Protein AF-0000000082375017 (afdb_homodimer)

pLDDT: mean 90.02, std 15.43, range [21.52, 98.88]

Nearest PDB structures (foldseek):
  2wbi-assembly1_A-2  TM=9.622E-01  e=7.314E-39  Homo sapiens
  4hr3-assembly1_A  TM=9.493E-01  e=4.871E-39  Mycobacteroides abscessus ATCC 19977
  8v3u-assembly1_A  TM=9.572E-01  e=2.067E-38  Mus musculus
  2wbi-assembly1_B-2  TM=9.430E-01  e=5.103E-38  Homo sapiens
  7s7g-assembly1_A  TM=8.297E-01  e=2.127E-18  Homo sapiens

Radius of gyration: 30.49 Å; Cα contacts (8 Å, |Δi|>4): 1565; chains: 2; bounding box: 62×110×73 Å

Foldseek 3Di:
DPPVPPPVDPPDPPVPDPPQDADPVLVVLQVLLLVLCVPQPPVCQVVLVVCCPDPNLQDDDPSLVVLLVVCLVSLLAQQLQAQVLLVLVCCLVVPVPPPDDPPPPSPSLSGDRDFLLSVLSNLLQQLQDPSRCLSRLNDPPLNLVLLLCSVWNDSVSCVVPNSCSSVSQAGEWEFQAADPFDCLVSLTAAWEFEDDPQKTWTFGKTWQGWQLLHPRYFKYWHKHAHANPDDSLQGIWTFIDTCPFPQKDFDDFDDQVNHQPTNRGITIIGGDRGIDGPSRTTNDHSCHVVSLLSRLQSVLLSLLSSLLSNLVSLLVLLVVLQQPDDDPHGGNCPDPVSVVLSVVLVVLSVVLSVLSSVLSVCCSPPNRVRSVLSSLVSLLSRLVSSLSSLVSSLVSVPPCSCDPVDCSVVSNSVSVCSCPPSHHNVRSVVVNVVVVVVVVVD/DPPVPPPVDDPDPPVPDPPQDADPVLVVLQVLLLVLCVPQPPVCQVVLVVCCPDPNLQDDDPSLVVLLVVCLVSLLAPQLQAQVLLVLVCCLVVPVPPPDDPPDPSPSLSGPRDFLLSVLSNLLQQLQDPSRCLSRLNDPPLNLVLLLCSVWNDSVSCVVPNSCSSVSQAGEWEFQAADPFDCLVSLTAAWEFEDDPQKTWTFGKTWQGWQLLHPRYFKYWHKHAHANPDDSLQGIWTFIDTCPFPQKDFDDFDDQVNHQPTNRTITIIGGDRGIDGPSRTTNDHSCHVVSLLSRLQSVLLSLLSSLLNNLVSLLVLLVVLQQPDDDPHGGNCPDPVSVVLSVVLVVLSVVLSVLSSVLSVCCRPPNRVRSVLSSLVSLLSRLVSSLSSLVSSLVSVPPCSCDPVDCSVVSNSVSVCSCPPSHHNVVSVVVNVVVVVVVVVD

InterPro domains:
  IPR006091 Acyl-CoA dehydrogenase/oxidase, middle domain [PF02770] (173-274)
  IPR009075 Acyl-CoA dehydrogenase/oxidase, C-terminal [PF00441] (286-434)
  IPR009100 Acyl-CoA dehydrogenase/oxidase, N-terminal and middle domain superfamily [SSF56645] (22-299)
  IPR013786 Acyl-CoA dehydrogenase/oxidase, N-terminal [PF02771] (105-169)
  IPR036250 Acyl-CoA dehydrogenase-like, C-terminal [SSF47203] (284-438)
  IPR037069 Acyl-CoA dehydrogenase/oxidase, N-terminal domain superfamily [G3DSA:1.10.540.10] (22-171)
  IPR046373 Acyl-CoA oxidase/dehydrogenase, middle domain superfamily [G3DSA:2.40.110.10] (172-286)

Structure (mmCIF, N/CA/C/O backbone):
data_AF-0000000082375017-model_v1
#
loop_
_entity.id
_entity.type
_entity.pdbx_description
1 polymer 'Acyl-CoA dehydrogenase'
#
loop_
_atom_site.group_PDB
_atom_site.id
_atom_site.type_symbol
_atom_site.label_atom_id
_atom_site.label_alt_id
_atom_site.label_comp_id
_atom_site.label_asym_id
_atom_site.label_entity_id
_atom_site.label_seq_id
_atom_site.pdbx_PDB_ins_code
_atom_site.Cartn_x
_atom_site.Cartn_y
_atom_site.Cartn_z
_atom_site.occupancy
_atom_site.B_iso_or_equiv
_atom_site.auth_seq_id
_atom_site.auth_comp_id
_atom_site.auth_asym_id
_atom_site.auth_atom_id
_atom_site.pdbx_PDB_model_num
ATOM 1 N N . SER A 1 1 ? 5.219 56.719 20.734 1 21.52 1 SER A N 1
ATOM 2 C CA . SER A 1 1 ? 4.215 55.719 20.391 1 21.52 1 SER A CA 1
ATOM 3 C C . SER A 1 1 ? 4.137 55.531 18.875 1 21.52 1 SER A C 1
ATOM 5 O O . SER A 1 1 ? 3.814 54.438 18.406 1 21.52 1 SER A O 1
ATOM 7 N N . GLY A 1 2 ? 4.309 56.562 17.984 1 23.25 2 GLY A N 1
ATOM 8 C CA . GLY A 1 2 ? 4.332 56.844 16.562 1 23.25 2 GLY A CA 1
ATOM 9 C C . GLY A 1 2 ? 5.523 56.25 15.859 1 23.25 2 GLY A C 1
ATOM 10 O O . GLY A 1 2 ? 5.461 55.938 14.664 1 23.25 2 GLY A O 1
ATOM 11 N N . ARG A 1 3 ? 6.844 56.375 16.359 1 27.42 3 ARG A N 1
ATOM 12 C CA . ARG A 1 3 ? 8.125 56.156 15.703 1 27.42 3 ARG A CA 1
ATOM 13 C C . ARG A 1 3 ? 8.391 54.656 15.531 1 27.42 3 ARG A C 1
ATOM 15 O O . ARG A 1 3 ? 9.445 54.281 15.023 1 27.42 3 ARG A O 1
ATOM 22 N N . LEU A 1 4 ? 7.855 53.875 16.375 1 26.86 4 LEU A N 1
ATOM 23 C CA . LEU A 1 4 ? 8.312 52.5 16.391 1 26.86 4 LEU A CA 1
ATOM 24 C C . LEU A 1 4 ? 7.824 51.75 15.164 1 26.86 4 LEU A C 1
ATOM 26 O O . LEU A 1 4 ? 8.18 50.594 14.961 1 26.86 4 LEU A O 1
ATOM 30 N N . LEU A 1 5 ? 6.812 52.25 14.406 1 30.62 5 LEU A N 1
ATOM 31 C CA . LEU A 1 5 ? 6.188 51.656 13.219 1 30.62 5 LEU A CA 1
ATOM 32 C C . LEU A 1 5 ? 7.16 51.625 12.047 1 30.62 5 LEU A C 1
ATOM 34 O O . LEU A 1 5 ? 6.879 51 11.016 1 30.62 5 LEU A O 1
ATOM 38 N N . THR A 1 6 ? 8.172 52.5 12.047 1 30.62 6 THR A N 1
ATOM 39 C CA . THR A 1 6 ? 8.875 52.812 10.812 1 30.62 6 THR A CA 1
ATOM 40 C C . THR A 1 6 ? 9.828 51.688 10.43 1 30.62 6 THR A C 1
ATOM 42 O O . THR A 1 6 ? 10.078 51.469 9.242 1 30.62 6 THR A O 1
ATOM 45 N N . HIS A 1 7 ? 10.594 51.094 11.359 1 30.12 7 HIS A N 1
ATOM 46 C CA . HIS A 1 7 ? 11.82 50.406 10.977 1 30.12 7 HIS A CA 1
ATOM 47 C C . HIS A 1 7 ? 11.523 49.031 10.414 1 30.12 7 HIS A C 1
ATOM 49 O O . HIS A 1 7 ? 12.438 48.25 10.164 1 30.12 7 HIS A O 1
ATOM 55 N N . LEU A 1 8 ? 10.344 48.469 10.602 1 34.06 8 LEU A N 1
ATOM 56 C CA . LEU A 1 8 ? 10.164 47.156 10.039 1 34.06 8 LEU A CA 1
ATOM 57 C C . LEU A 1 8 ? 10.273 47.188 8.516 1 34.06 8 LEU A C 1
ATOM 59 O O . LEU A 1 8 ? 9.289 46.906 7.816 1 34.06 8 LEU A O 1
ATOM 63 N N . LYS A 1 9 ? 10.828 48.312 7.926 1 32.84 9 LYS A N 1
ATOM 64 C CA . LYS A 1 9 ? 10.82 48.594 6.492 1 32.84 9 LYS A CA 1
ATOM 65 C C . LYS A 1 9 ? 11.391 47.406 5.711 1 32.84 9 LYS A C 1
ATOM 67 O O . LYS A 1 9 ? 12.023 46.5 6.285 1 32.84 9 LYS A O 1
ATOM 72 N N . SER A 1 10 ? 11.914 47.812 4.316 1 31.61 10 SER A N 1
ATOM 73 C CA . SER A 1 10 ? 12.172 47.312 2.975 1 31.61 10 SER A CA 1
ATOM 74 C C . SER A 1 10 ? 13.406 46.406 2.953 1 31.61 10 SER A C 1
ATOM 76 O O . SER A 1 10 ? 14.539 46.906 2.922 1 31.61 10 SER A O 1
ATOM 78 N N . GLU A 1 11 ? 13.727 45.688 3.895 1 31.67 11 GLU A N 1
ATOM 79 C CA . GLU A 1 11 ? 14.836 44.875 3.391 1 31.67 11 GLU A CA 1
ATOM 80 C C . GLU A 1 11 ? 14.609 44.469 1.936 1 31.67 11 GLU A C 1
ATOM 82 O O . GLU A 1 11 ? 13.617 43.812 1.616 1 31.67 11 GLU A O 1
ATOM 87 N N . ARG A 1 12 ? 14.984 45.25 0.982 1 35.5 12 ARG A N 1
ATOM 88 C CA . ARG A 1 12 ? 15.109 45.188 -0.47 1 35.5 12 ARG A CA 1
ATOM 89 C C . ARG A 1 12 ? 15.438 43.75 -0.916 1 35.5 12 ARG A C 1
ATOM 91 O O . ARG A 1 12 ? 16.375 43.125 -0.4 1 35.5 12 ARG A O 1
ATOM 98 N N . GLU A 1 13 ? 14.484 42.906 -1.408 1 38.19 13 GLU A N 1
ATOM 99 C CA . GLU A 1 13 ? 14.758 41.781 -2.33 1 38.19 13 GLU A CA 1
ATOM 100 C C . GLU A 1 13 ? 16.031 42.031 -3.123 1 38.19 13 GLU A C 1
ATOM 102 O O . GLU A 1 13 ? 16.203 43.094 -3.73 1 38.19 13 GLU A O 1
ATOM 107 N N . ASN A 1 14 ? 17.156 41.75 -2.699 1 38.94 14 ASN A N 1
ATOM 108 C CA . ASN A 1 14 ? 18.203 41.781 -3.711 1 38.94 14 ASN A CA 1
ATOM 109 C C . ASN A 1 14 ? 17.672 41.406 -5.086 1 38.94 14 ASN A C 1
ATOM 111 O O . ASN A 1 14 ? 17.203 40.281 -5.289 1 38.94 14 ASN A O 1
ATOM 115 N N . PRO A 1 15 ? 17.203 42.312 -6.016 1 44.75 15 PRO A N 1
ATOM 116 C CA . PRO A 1 15 ? 16.641 42.062 -7.34 1 44.75 15 PRO A CA 1
ATOM 117 C C . PRO A 1 15 ? 17.219 40.812 -8.008 1 44.75 15 PRO A C 1
ATOM 119 O O . PRO A 1 15 ? 16.75 40.375 -9.062 1 44.75 15 PRO A O 1
ATOM 122 N N . ARG A 1 16 ? 18.438 40.562 -7.867 1 42.69 16 ARG A N 1
ATOM 123 C CA . ARG A 1 16 ? 19.172 39.562 -8.656 1 42.69 16 ARG A CA 1
ATOM 124 C C . ARG A 1 16 ? 18.859 38.156 -8.172 1 42.69 16 ARG A C 1
ATOM 126 O O . ARG A 1 16 ? 19.391 37.188 -8.703 1 42.69 16 ARG A O 1
ATOM 133 N N . SER A 1 17 ? 18.422 37.938 -6.953 1 49.81 17 SER A N 1
ATOM 134 C CA . SER A 1 17 ? 18.312 36.531 -6.547 1 49.81 17 SER A CA 1
ATOM 135 C C . SER A 1 17 ? 16.984 35.938 -7.004 1 49.81 17 SER A C 1
ATOM 137 O O . SER A 1 17 ? 15.961 36.625 -7.059 1 49.81 17 SER A O 1
ATOM 139 N N . GLY A 1 18 ? 17 35.062 -7.844 1 55.72 18 GLY A N 1
ATOM 140 C CA . GLY A 1 18 ? 15.891 34.312 -8.406 1 55.72 18 GLY A CA 1
ATOM 141 C C . GLY A 1 18 ? 14.805 34.031 -7.391 1 55.72 18 GLY A C 1
ATOM 142 O O . GLY A 1 18 ? 15.062 34.031 -6.184 1 55.72 18 GLY A O 1
ATOM 143 N N . LYS A 1 19 ? 13.578 34.094 -7.664 1 65.19 19 LYS A N 1
ATOM 144 C CA . LYS A 1 19 ? 12.344 33.938 -6.891 1 65.19 19 LYS A CA 1
ATOM 145 C C . LYS A 1 19 ? 12.484 32.844 -5.855 1 65.19 19 LYS A C 1
ATOM 147 O O . LYS A 1 19 ? 12.047 32.969 -4.715 1 65.19 19 LYS A O 1
ATOM 152 N N . PHE A 1 20 ? 13.18 31.906 -6.016 1 80.81 20 PHE A N 1
ATOM 153 C CA . PHE A 1 20 ? 13.219 30.75 -5.113 1 80.81 20 PHE A CA 1
ATOM 154 C C . PHE A 1 20 ? 14.641 30.469 -4.652 1 80.81 20 PHE A C 1
ATOM 156 O O . PHE A 1 20 ? 15.023 29.312 -4.477 1 80.81 20 PHE A O 1
ATOM 163 N N . VAL A 1 21 ? 15.43 31.578 -4.434 1 74.88 21 VAL A N 1
ATOM 164 C CA . VAL A 1 21 ? 16.766 31.406 -3.889 1 74.88 21 VAL A CA 1
ATOM 165 C C . VAL A 1 21 ? 16.734 31.562 -2.371 1 74.88 21 VAL A C 1
ATOM 167 O O . VAL A 1 21 ? 16.344 32.625 -1.855 1 74.88 21 VAL A O 1
ATOM 170 N N . PRO A 1 22 ? 17.125 30.547 -1.64 1 87.12 22 PRO A N 1
ATOM 171 C CA . PRO A 1 22 ? 17.078 30.625 -0.177 1 87.12 22 PRO A CA 1
ATOM 172 C C . PRO A 1 22 ? 18.062 31.641 0.396 1 87.12 22 PRO A C 1
ATOM 174 O O . PRO A 1 22 ? 19.156 31.828 -0.147 1 87.12 22 PRO A O 1
ATOM 177 N N . SER A 1 23 ? 17.766 32.344 1.438 1 88.38 23 SER A N 1
ATOM 178 C CA . SER A 1 23 ? 18.656 33.219 2.17 1 88.38 23 SER A CA 1
ATOM 179 C C . SER A 1 23 ? 19.781 32.469 2.857 1 88.38 23 SER A C 1
ATOM 181 O O . SER A 1 23 ? 19.75 31.234 2.922 1 88.38 23 SER A O 1
ATOM 183 N N . SER A 1 24 ? 20.734 33.156 3.322 1 90.06 24 SER A N 1
ATOM 184 C CA . SER A 1 24 ? 21.844 32.531 4.043 1 90.06 24 SER A CA 1
ATOM 185 C C . SER A 1 24 ? 21.359 31.812 5.301 1 90.06 24 SER A C 1
ATOM 187 O O . SER A 1 24 ? 21.859 30.75 5.656 1 90.06 24 SER A O 1
ATOM 189 N N . LYS A 1 25 ? 20.406 32.438 5.949 1 90.62 25 LYS A N 1
ATOM 190 C CA . LYS A 1 25 ? 19.812 31.844 7.141 1 90.62 25 LYS A CA 1
ATOM 191 C C . LYS A 1 25 ? 19.188 30.484 6.82 1 90.62 25 LYS A C 1
ATOM 193 O O . LYS A 1 25 ? 19.406 29.5 7.539 1 90.62 25 LYS A O 1
ATOM 198 N N . VAL A 1 26 ? 18.453 30.422 5.75 1 93.12 26 VAL A N 1
ATOM 199 C CA . VAL A 1 26 ? 17.781 29.203 5.34 1 93.12 26 VAL A CA 1
ATOM 200 C C . VAL A 1 26 ? 18.812 28.156 4.906 1 93.12 26 VAL A C 1
ATOM 202 O O . VAL A 1 26 ? 18.672 26.969 5.211 1 93.12 26 VAL A O 1
ATOM 205 N N . LEU A 1 27 ? 19.844 28.594 4.254 1 92.75 27 LEU A N 1
ATOM 206 C CA . LEU A 1 27 ? 20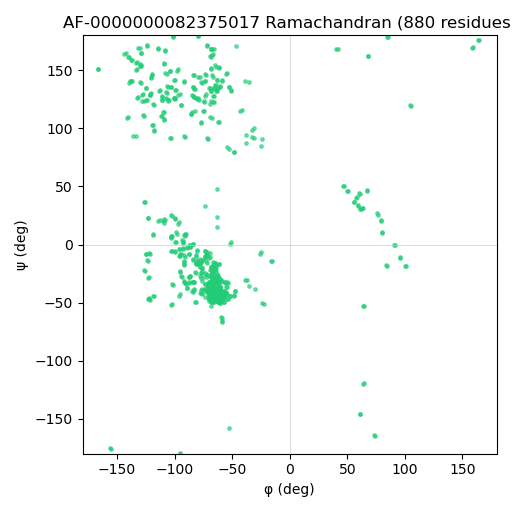.891 27.672 3.816 1 92.75 27 LEU A CA 1
ATOM 207 C C . LEU A 1 27 ? 21.594 27.047 5.012 1 92.75 27 LEU A C 1
ATOM 209 O O . LEU A 1 27 ? 21.922 25.859 4.992 1 92.75 27 LEU A O 1
ATOM 213 N N . GLU A 1 28 ? 21.828 27.828 5.984 1 94.88 28 GLU A N 1
ATOM 214 C CA . GLU A 1 28 ? 22.453 27.328 7.203 1 94.88 28 GLU A CA 1
ATOM 215 C C . GLU A 1 28 ? 21.562 26.297 7.902 1 94.88 28 GLU A C 1
ATOM 217 O O . GLU A 1 28 ? 22.047 25.266 8.359 1 94.88 28 GLU A O 1
ATOM 222 N N . LEU A 1 29 ? 20.328 26.625 8.031 1 95.56 29 LEU A N 1
ATOM 223 C CA . LEU A 1 29 ? 19.375 25.703 8.641 1 95.56 29 LEU A CA 1
ATOM 224 C C . LEU A 1 29 ? 19.281 24.406 7.855 1 95.56 29 LEU A C 1
ATOM 226 O O . LEU A 1 29 ? 19.219 23.312 8.438 1 95.56 29 LEU A O 1
ATOM 230 N N . LYS A 1 30 ? 19.25 24.516 6.535 1 96.69 30 LYS A N 1
ATOM 231 C CA . LYS A 1 30 ? 19.219 23.328 5.68 1 96.69 30 LYS A CA 1
ATOM 232 C C . LYS A 1 30 ? 20.438 22.422 5.941 1 96.69 30 LYS A C 1
ATOM 234 O O . LYS A 1 30 ? 20.281 21.219 6.07 1 96.69 30 LYS A O 1
ATOM 239 N N . ASP A 1 31 ? 21.547 23.031 6 1 96.25 31 ASP A N 1
ATOM 240 C CA . ASP A 1 31 ? 22.781 22.281 6.223 1 96.25 31 ASP A CA 1
ATOM 241 C C . ASP A 1 31 ? 22.75 21.578 7.578 1 96.25 31 ASP A C 1
ATOM 243 O O . ASP A 1 31 ? 23.125 20.406 7.684 1 96.25 31 ASP A O 1
ATOM 247 N N . LYS A 1 32 ? 22.328 22.328 8.578 1 97 32 LYS A N 1
ATOM 248 C CA . LYS A 1 32 ? 22.203 21.734 9.914 1 97 32 LYS A CA 1
ATOM 249 C C . LYS A 1 32 ? 21.234 20.562 9.914 1 97 32 LYS A C 1
ATOM 251 O O . LYS A 1 32 ? 21.5 19.531 10.523 1 97 32 LYS A O 1
ATOM 256 N N . LEU A 1 33 ? 20.141 20.75 9.281 1 97.88 33 LEU A N 1
ATOM 257 C CA . LEU A 1 33 ? 19.094 19.719 9.234 1 97.88 33 LEU A CA 1
ATOM 258 C C . LEU A 1 33 ? 19.578 18.484 8.477 1 97.88 33 LEU A C 1
ATOM 260 O O . LEU A 1 33 ? 19.344 17.359 8.898 1 97.88 33 LEU A O 1
ATOM 264 N N . LEU A 1 34 ? 20.234 18.719 7.34 1 97.81 34 LEU A N 1
ATOM 265 C CA . LEU A 1 34 ? 20.781 17.594 6.566 1 97.81 34 LEU A CA 1
ATOM 266 C C . LEU A 1 34 ? 21.766 16.797 7.391 1 97.81 34 LEU A C 1
ATOM 268 O O . LEU A 1 34 ? 21.75 15.562 7.367 1 97.81 34 LEU A O 1
ATOM 272 N N . ARG A 1 35 ? 22.609 17.469 8.094 1 97.94 35 ARG A N 1
ATOM 273 C CA . ARG A 1 35 ? 23.594 16.797 8.953 1 97.94 35 ARG A CA 1
ATOM 274 C C . ARG A 1 35 ? 22.891 16.016 10.062 1 97.94 35 ARG A C 1
ATOM 276 O O . ARG A 1 35 ? 23.281 14.891 10.383 1 97.94 35 ARG A O 1
ATOM 283 N N . PHE A 1 36 ? 21.922 16.672 10.688 1 98.5 36 PHE A N 1
ATOM 284 C CA . PHE A 1 36 ? 21.156 16.016 11.742 1 98.5 36 PHE A CA 1
ATOM 285 C C . PHE A 1 36 ? 20.484 14.742 11.219 1 98.5 36 PHE A C 1
ATOM 287 O O . PHE A 1 36 ? 20.531 13.695 11.875 1 98.5 36 PHE A O 1
ATOM 294 N N . MET A 1 37 ? 19.875 14.773 10.039 1 98.5 37 MET A N 1
ATOM 295 C CA . MET A 1 37 ? 19.219 13.625 9.43 1 98.5 37 MET A CA 1
ATOM 296 C C . MET A 1 37 ? 20.203 12.477 9.211 1 98.5 37 MET A C 1
ATOM 298 O O . MET A 1 37 ? 19.938 11.336 9.594 1 98.5 37 MET A O 1
ATOM 302 N N . ASP A 1 38 ? 21.344 12.758 8.633 1 97.56 38 ASP A N 1
ATOM 303 C CA . ASP A 1 38 ? 22.359 11.766 8.281 1 97.56 38 ASP A CA 1
ATOM 304 C C . ASP A 1 38 ? 22.938 11.109 9.531 1 97.56 38 ASP A C 1
ATOM 306 O O . ASP A 1 38 ? 23.125 9.891 9.57 1 97.56 38 ASP A O 1
ATOM 310 N N . LYS A 1 39 ? 23.125 11.898 10.523 1 97.75 39 LYS A N 1
ATOM 311 C CA . LYS A 1 39 ? 23.828 11.422 11.703 1 97.75 39 LYS A CA 1
ATOM 312 C C . LYS A 1 39 ? 22.891 10.703 12.664 1 97.75 39 LYS A C 1
ATOM 314 O O . LYS A 1 39 ? 23.281 9.742 13.328 1 97.75 39 LYS A O 1
ATOM 319 N N . HIS A 1 40 ? 21.594 11.195 12.672 1 97.88 40 HIS A N 1
ATOM 320 C CA . HIS A 1 40 ? 20.812 10.773 13.828 1 97.88 40 HIS A CA 1
ATOM 321 C C . HIS A 1 40 ? 19.5 10.117 13.406 1 97.88 40 HIS A C 1
ATOM 323 O O . HIS A 1 40 ? 18.922 9.344 14.172 1 97.88 40 HIS A O 1
ATOM 329 N N . ILE A 1 41 ? 19 10.375 12.242 1 98.31 41 ILE A N 1
ATOM 330 C CA . ILE A 1 41 ? 17.641 9.945 11.938 1 98.31 41 ILE A CA 1
ATOM 331 C C . ILE A 1 41 ? 17.672 8.695 11.062 1 98.31 41 ILE A C 1
ATOM 333 O O . ILE A 1 41 ? 17.109 7.66 11.438 1 98.31 41 ILE A O 1
ATOM 337 N N . TYR A 1 42 ? 18.422 8.695 9.938 1 97.62 42 TYR A N 1
ATOM 338 C CA . TYR A 1 42 ? 18.375 7.598 8.977 1 97.62 42 TYR A CA 1
ATOM 339 C C . TYR A 1 42 ? 18.844 6.297 9.617 1 97.62 42 TYR A C 1
ATOM 341 O O . TYR A 1 42 ? 18.219 5.25 9.438 1 97.62 42 TYR A O 1
ATOM 349 N N . GLY A 1 43 ? 19.906 6.324 10.406 1 95.81 43 GLY A N 1
ATOM 350 C CA . GLY A 1 43 ? 20.438 5.133 11.047 1 95.81 43 GLY A CA 1
ATOM 351 C C . GLY A 1 43 ? 19.5 4.566 12.109 1 95.81 43 GLY A C 1
ATOM 352 O O . GLY A 1 43 ? 19.609 3.391 12.461 1 95.81 43 GLY A O 1
ATOM 353 N N . MET A 1 44 ? 18.516 5.41 12.617 1 96.5 44 MET A N 1
ATOM 354 C CA . MET A 1 44 ? 17.625 5.008 13.703 1 96.5 44 MET A CA 1
ATOM 355 C C . MET A 1 44 ? 16.312 4.473 13.156 1 96.5 44 MET A C 1
ATOM 357 O O . MET A 1 44 ? 15.523 3.867 13.891 1 96.5 44 MET A O 1
ATOM 361 N N . GLU A 1 45 ? 16.031 4.613 11.867 1 96.38 45 GLU A N 1
ATOM 362 C CA . GLU A 1 45 ? 14.758 4.219 11.289 1 96.38 45 GLU A CA 1
ATOM 363 C C . GLU A 1 45 ? 14.484 2.736 11.523 1 96.38 45 GLU A C 1
ATOM 365 O O . GLU A 1 45 ? 13.375 2.361 11.93 1 96.38 45 GLU A O 1
ATOM 370 N N . ASN A 1 46 ? 15.477 1.908 11.281 1 94.19 46 ASN A N 1
ATOM 371 C CA . ASN A 1 46 ? 15.289 0.473 11.469 1 94.19 46 ASN A CA 1
ATOM 372 C C . ASN A 1 46 ? 14.938 0.138 12.922 1 94.19 46 ASN A C 1
ATOM 374 O O . ASN A 1 46 ? 14.125 -0.752 13.172 1 94.19 46 ASN A O 1
ATOM 378 N N . GLU A 1 47 ? 15.531 0.837 13.867 1 95.5 47 GLU A N 1
ATOM 379 C CA . GLU A 1 47 ? 15.242 0.623 15.281 1 95.5 47 GLU A CA 1
ATOM 380 C C . GLU A 1 47 ? 13.812 1.044 15.625 1 95.5 47 GLU A C 1
ATOM 382 O O . GLU A 1 47 ? 13.125 0.363 16.391 1 95.5 47 GLU A O 1
ATOM 387 N N . PHE A 1 48 ? 13.414 2.131 15.133 1 96.19 48 PHE A N 1
ATOM 388 C CA . PHE A 1 48 ? 12.047 2.592 15.352 1 96.19 48 PHE A CA 1
ATOM 389 C C . PHE A 1 48 ? 11.047 1.604 14.766 1 96.19 48 PHE A C 1
ATOM 391 O O . PHE A 1 48 ? 10.031 1.291 15.406 1 96.19 48 PHE A O 1
ATOM 398 N N . TYR A 1 49 ? 11.344 1.066 13.625 1 94.69 49 TYR A N 1
ATOM 399 C CA . TYR A 1 49 ? 10.453 0.101 12.992 1 94.69 49 TYR A CA 1
ATOM 400 C C . TYR A 1 49 ? 10.414 -1.201 13.789 1 94.69 49 TYR A C 1
ATOM 402 O O . TYR A 1 49 ? 9.359 -1.836 13.898 1 94.69 49 TYR A O 1
ATOM 410 N N . LYS A 1 50 ? 11.555 -1.647 14.203 1 94.69 50 LYS A N 1
ATOM 411 C CA . LYS A 1 50 ? 11.602 -2.861 15.016 1 94.69 50 LYS A CA 1
ATOM 412 C C . LYS A 1 50 ? 10.648 -2.766 16.203 1 94.69 50 LYS A C 1
ATOM 414 O O . LYS A 1 50 ? 9.898 -3.705 16.484 1 94.69 50 LYS A O 1
ATOM 419 N N . LEU A 1 51 ? 10.641 -1.636 16.875 1 95.19 51 LEU A N 1
ATOM 420 C CA . LEU A 1 51 ? 9.727 -1.44 17.984 1 95.19 51 LEU A CA 1
ATOM 421 C C . LEU A 1 51 ? 8.281 -1.383 17.5 1 95.19 51 LEU A C 1
ATOM 423 O O . LEU A 1 51 ? 7.398 -2.01 18.094 1 95.19 51 LEU A O 1
ATOM 427 N N . ALA A 1 52 ? 8.094 -0.678 16.438 1 93.12 52 ALA A N 1
ATOM 428 C CA . ALA A 1 52 ? 6.746 -0.466 15.906 1 93.12 52 ALA A CA 1
ATOM 429 C C . ALA A 1 52 ? 6.121 -1.782 15.453 1 93.12 52 ALA A C 1
ATOM 431 O O . ALA A 1 52 ? 4.895 -1.894 15.352 1 93.12 52 ALA A O 1
ATOM 432 N N . GLN A 1 53 ? 6.914 -2.76 15.195 1 90.19 53 GLN A N 1
ATOM 433 C CA . GLN A 1 53 ? 6.426 -4.047 14.719 1 90.19 53 GLN A CA 1
ATOM 434 C C . GLN A 1 53 ? 6.414 -5.082 15.836 1 90.19 53 GLN A C 1
ATOM 436 O O . GLN A 1 53 ? 6.082 -6.25 15.609 1 90.19 53 GLN A O 1
ATOM 441 N N . SER A 1 54 ? 6.684 -4.66 17.047 1 92.44 54 SER A N 1
ATOM 442 C CA . SER A 1 54 ? 6.727 -5.559 18.203 1 92.44 54 SER A CA 1
ATOM 443 C C . SER A 1 54 ? 5.457 -5.453 19.031 1 92.44 54 SER A C 1
ATOM 445 O O . SER A 1 54 ? 4.543 -4.695 18.688 1 92.44 54 SER A O 1
ATOM 447 N N . SER A 1 55 ? 5.387 -6.242 20.078 1 91.31 55 SER A N 1
ATOM 448 C CA . SER A 1 55 ? 4.258 -6.199 21 1 91.31 55 SER A CA 1
ATOM 449 C C . SER A 1 55 ? 4.254 -4.906 21.812 1 91.31 55 SER A C 1
ATOM 451 O O . SER A 1 55 ? 3.26 -4.574 22.453 1 91.31 55 SER A O 1
ATOM 453 N N . LEU A 1 56 ? 5.355 -4.098 21.766 1 94.88 56 LEU A N 1
ATOM 454 C CA . LEU A 1 56 ? 5.48 -2.842 22.484 1 94.88 56 LEU A CA 1
ATOM 455 C C . LEU A 1 56 ? 5.281 -1.651 21.547 1 94.88 56 LEU A C 1
ATOM 457 O O . LEU A 1 56 ? 5.715 -0.539 21.859 1 94.88 56 LEU A O 1
ATOM 461 N N . ARG A 1 57 ? 4.57 -1.883 20.484 1 94.19 57 ARG A N 1
ATOM 462 C CA . ARG A 1 57 ? 4.523 -0.917 19.391 1 94.19 57 ARG A CA 1
ATOM 463 C C . ARG A 1 57 ? 3.848 0.378 19.828 1 94.19 57 ARG A C 1
ATOM 465 O O . ARG A 1 57 ? 4.102 1.442 19.266 1 94.19 57 ARG A O 1
ATOM 472 N N . TRP A 1 58 ? 3.045 0.396 20.906 1 96.81 58 TRP A N 1
ATOM 473 C CA . TRP A 1 58 ? 2.35 1.604 21.344 1 96.81 58 TRP A CA 1
ATOM 474 C C . TRP A 1 58 ? 3.082 2.27 22.5 1 96.81 58 TRP A C 1
ATOM 476 O O . TRP A 1 58 ? 2.482 3.029 23.266 1 96.81 58 TRP A O 1
ATOM 486 N N . THR A 1 59 ? 4.375 1.963 22.625 1 96.94 59 THR A N 1
ATOM 487 C CA . THR A 1 59 ? 5.27 2.67 23.531 1 96.94 59 THR A CA 1
ATOM 488 C C . THR A 1 59 ? 6.242 3.553 22.75 1 96.94 59 THR A C 1
ATOM 490 O O . THR A 1 59 ? 6.328 3.459 21.531 1 96.94 59 THR A O 1
ATOM 493 N N . ILE A 1 60 ? 6.91 4.445 23.531 1 96.62 60 ILE A N 1
ATOM 494 C CA . ILE A 1 60 ? 7.805 5.402 22.891 1 96.62 60 ILE A CA 1
ATOM 495 C C . ILE A 1 60 ? 9.25 4.926 23.016 1 96.62 60 ILE A C 1
ATOM 497 O O . ILE A 1 60 ? 9.719 4.629 24.125 1 96.62 60 ILE A O 1
ATOM 501 N N . HIS A 1 61 ? 9.906 4.832 21.859 1 96 61 HIS A N 1
ATOM 502 C CA . HIS A 1 61 ? 11.328 4.504 21.906 1 96 61 HIS A CA 1
ATOM 503 C C . HIS A 1 61 ? 12.125 5.574 22.641 1 96 61 HIS A C 1
ATOM 505 O O . HIS A 1 61 ? 11.984 6.766 22.344 1 96 61 HIS A O 1
ATOM 511 N N . PRO A 1 62 ? 13 5.242 23.5 1 95.31 62 PRO A N 1
ATOM 512 C CA . PRO A 1 62 ? 13.734 6.234 24.297 1 95.31 62 PRO A CA 1
ATOM 513 C C . PRO A 1 62 ? 14.555 7.184 23.422 1 95.31 62 PRO A C 1
ATOM 515 O O . PRO A 1 62 ? 14.742 8.352 23.797 1 95.31 62 PRO A O 1
ATOM 518 N N . GLU A 1 63 ? 14.992 6.719 22.312 1 96.75 63 GLU A N 1
ATOM 519 C CA . GLU A 1 63 ? 15.812 7.555 21.453 1 96.75 63 GLU A CA 1
ATOM 520 C C . GLU A 1 63 ? 15.008 8.703 20.859 1 96.75 63 GLU A C 1
ATOM 522 O O . GLU A 1 63 ? 15.57 9.719 20.453 1 96.75 63 GLU A O 1
ATOM 527 N N . GLU A 1 64 ? 13.719 8.609 20.781 1 95.75 64 GLU A N 1
ATOM 528 C CA . GLU A 1 64 ? 12.906 9.703 20.266 1 95.75 64 GLU A CA 1
ATOM 529 C C . GLU A 1 64 ? 13.039 10.945 21.141 1 95.75 64 GLU A C 1
ATOM 531 O O . GLU A 1 64 ? 13.266 12.047 20.625 1 95.75 64 GLU A O 1
ATOM 536 N N . GLU A 1 65 ? 12.906 10.781 22.438 1 95.56 65 GLU A N 1
ATOM 537 C CA . GLU A 1 65 ? 12.992 11.914 23.359 1 95.56 65 GLU A CA 1
ATOM 538 C C . GLU A 1 65 ? 14.398 12.5 23.359 1 95.56 65 GLU A C 1
A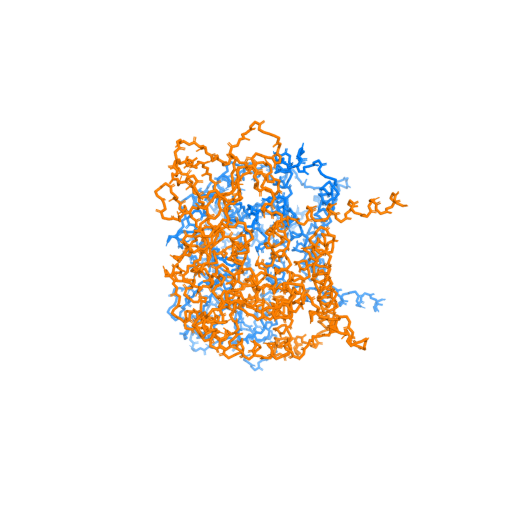TOM 540 O O . GLU A 1 65 ? 14.562 13.719 23.438 1 95.56 65 GLU A O 1
ATOM 545 N N . ARG A 1 66 ? 15.375 11.617 23.297 1 97.12 66 ARG A N 1
ATOM 546 C CA . ARG A 1 66 ? 16.75 12.086 23.219 1 97.12 66 ARG A CA 1
ATOM 547 C C . ARG A 1 66 ? 16.984 12.93 21.969 1 97.12 66 ARG A C 1
ATOM 549 O O . ARG A 1 66 ? 17.625 13.984 22.047 1 97.12 66 ARG A O 1
ATOM 556 N N . LEU A 1 67 ? 16.469 12.508 20.891 1 98.06 67 LEU A N 1
ATOM 557 C CA . LEU A 1 67 ? 16.656 13.211 19.625 1 98.06 67 LEU A CA 1
ATOM 558 C C . LEU A 1 67 ? 15.898 14.539 19.625 1 98.06 67 LEU A C 1
ATOM 560 O O . LEU A 1 67 ? 16.344 15.516 19.031 1 98.06 67 LEU A O 1
ATOM 564 N N . LYS A 1 68 ? 14.781 14.625 20.297 1 96.94 68 LYS A N 1
ATOM 565 C CA . LYS A 1 68 ? 14.062 15.883 20.453 1 96.94 68 LYS A CA 1
ATOM 566 C C . LYS A 1 68 ? 14.906 16.906 21.203 1 96.94 68 LYS A C 1
ATOM 568 O O . LYS A 1 68 ? 14.992 18.078 20.797 1 96.94 68 LYS A O 1
ATOM 573 N N . GLU A 1 69 ? 15.5 16.453 22.266 1 96.56 69 GLU A N 1
ATOM 574 C CA . GLU A 1 69 ? 16.359 17.359 23.047 1 96.56 69 GLU A CA 1
ATOM 575 C C . GLU A 1 69 ? 17.547 17.844 22.219 1 96.56 69 GLU A C 1
ATOM 577 O O . GLU A 1 69 ? 17.922 19.016 22.297 1 96.56 69 GLU A O 1
ATOM 582 N N . LEU A 1 70 ? 18.109 16.938 21.453 1 97.12 70 LEU A N 1
ATOM 583 C CA . LEU A 1 70 ? 19.219 17.312 20.578 1 97.12 70 LEU A CA 1
ATOM 584 C C . LEU A 1 70 ? 18.766 18.328 19.531 1 97.12 70 LEU A C 1
ATOM 586 O O . LEU A 1 70 ? 19.5 19.266 19.219 1 97.12 70 LEU A O 1
ATOM 590 N N . ALA A 1 71 ? 17.594 18.094 18.953 1 97.25 71 ALA A N 1
ATOM 591 C CA . ALA A 1 71 ? 17.047 19.031 17.969 1 97.25 71 ALA A CA 1
ATOM 592 C C . ALA A 1 71 ? 16.859 20.422 18.578 1 97.25 71 ALA A C 1
ATOM 594 O O . ALA A 1 71 ? 17.156 21.422 17.922 1 97.25 71 ALA A O 1
ATOM 595 N N . LYS A 1 72 ? 16.391 20.484 19.812 1 94.75 72 LYS A N 1
ATOM 596 C CA . LYS A 1 72 ? 16.234 21.766 20.516 1 94.75 72 LYS A CA 1
ATOM 597 C C . LYS A 1 72 ? 17.594 22.453 20.688 1 94.75 72 LYS A C 1
ATOM 599 O O . LYS A 1 72 ? 17.719 23.641 20.375 1 94.75 72 LYS A O 1
ATOM 604 N N . LYS A 1 73 ? 18.547 21.703 21.094 1 94.44 73 LYS A N 1
ATOM 605 C CA . LYS A 1 73 ? 19.891 22.234 21.344 1 94.44 73 LYS A CA 1
ATOM 606 C C . LYS A 1 73 ? 20.5 22.797 20.062 1 94.44 73 LYS A C 1
ATOM 608 O O . LYS A 1 73 ? 21.234 23.781 20.094 1 94.44 73 LYS A O 1
ATOM 613 N N . GLU A 1 74 ? 20.141 22.203 18.984 1 94.31 74 GLU A N 1
ATOM 614 C CA . GLU A 1 74 ? 20.75 22.594 17.719 1 94.31 74 GLU A CA 1
ATOM 615 C C . GLU A 1 74 ? 19.922 23.656 17.016 1 94.31 74 GLU A C 1
ATOM 617 O O . GLU A 1 74 ? 20.234 24.062 15.883 1 94.31 74 GLU A O 1
ATOM 622 N N . GLY A 1 75 ? 18.875 24.109 17.625 1 93.12 75 GLY A N 1
ATOM 623 C CA . GLY A 1 75 ? 18.062 25.172 17.062 1 93.12 75 GLY A CA 1
ATOM 624 C C . GLY A 1 75 ? 17.156 24.703 15.93 1 93.12 75 GLY A C 1
ATOM 625 O O . GLY A 1 75 ? 16.844 25.484 15.023 1 93.12 75 GLY A O 1
ATOM 626 N N . LEU A 1 76 ? 16.797 23.406 15.922 1 96.31 76 LEU A N 1
ATOM 627 C CA . LEU A 1 76 ? 16 22.828 14.836 1 96.31 76 LEU A CA 1
ATOM 628 C C . LEU A 1 76 ? 14.586 22.516 15.312 1 96.31 76 LEU A C 1
ATOM 630 O O . LEU A 1 76 ? 13.891 21.703 14.695 1 96.31 76 LEU A O 1
ATOM 634 N N . TRP A 1 77 ? 14.141 23.141 16.375 1 95.62 77 TRP A N 1
ATOM 635 C CA . TRP A 1 77 ? 12.867 22.859 17.031 1 95.62 77 TRP A CA 1
ATOM 636 C C . TRP A 1 77 ? 11.812 23.875 16.609 1 95.62 77 TRP A C 1
ATOM 638 O O . TRP A 1 77 ? 12.07 25.078 16.578 1 95.62 77 TRP A O 1
ATOM 648 N N . ASN A 1 78 ? 10.562 23.391 16.234 1 95.56 78 ASN A N 1
ATOM 649 C CA . ASN A 1 78 ? 9.414 24.25 15.938 1 95.56 78 ASN A CA 1
ATOM 650 C C . ASN A 1 78 ? 9.695 25.188 14.766 1 95.56 78 ASN A C 1
ATOM 652 O O . ASN A 1 78 ? 9.352 26.375 14.82 1 95.56 78 ASN A O 1
ATOM 656 N N . LEU A 1 79 ? 10.305 24.641 13.75 1 94.31 79 LEU A N 1
ATOM 657 C CA . LEU A 1 79 ? 10.703 25.469 12.609 1 94.31 79 LEU A CA 1
ATOM 658 C C . LEU A 1 79 ? 9.492 25.891 11.789 1 94.31 79 LEU A C 1
ATOM 660 O O . LEU A 1 79 ? 9.586 26.781 10.953 1 94.31 79 LEU A O 1
ATOM 664 N N . TRP A 1 80 ? 8.32 25.344 12.07 1 93.19 80 TRP A N 1
ATOM 665 C CA . TRP A 1 80 ? 7.113 25.562 11.289 1 93.19 80 TRP A CA 1
ATOM 666 C C . TRP A 1 80 ? 6.445 26.875 11.68 1 93.19 80 TRP A C 1
ATOM 668 O O . TRP A 1 80 ? 5.578 27.375 10.953 1 93.19 80 TRP A O 1
ATOM 678 N N . ILE A 1 81 ? 6.75 27.516 12.805 1 88.44 81 ILE A N 1
ATOM 679 C CA . ILE A 1 81 ? 6.051 28.688 13.32 1 88.44 81 ILE A CA 1
ATOM 680 C C . ILE A 1 81 ? 6.438 29.906 12.508 1 88.44 81 ILE A C 1
ATOM 682 O O . ILE A 1 81 ? 7.594 30.344 12.531 1 88.44 81 ILE A O 1
ATOM 686 N N . PRO A 1 82 ? 5.477 30.391 11.852 1 79.81 82 PRO A N 1
ATOM 687 C CA . PRO A 1 82 ? 5.801 31.609 11.109 1 79.81 82 PRO A CA 1
ATOM 688 C C . PRO A 1 82 ? 6.109 32.781 12.023 1 79.81 82 PRO A C 1
ATOM 690 O O . PRO A 1 82 ? 5.688 32.812 13.18 1 79.81 82 PRO A O 1
ATOM 693 N N . VAL A 1 83 ? 6.719 33.781 11.461 1 75.56 83 VAL A N 1
ATOM 694 C CA . VAL A 1 83 ? 7.176 34.969 12.203 1 75.56 83 VAL A CA 1
ATOM 695 C C . VAL A 1 83 ? 5.988 35.625 12.883 1 75.56 83 VAL A C 1
ATOM 697 O O . VAL A 1 83 ? 6.07 36.031 14.047 1 75.56 83 VAL A O 1
ATOM 700 N N . ASP A 1 84 ? 4.957 35.75 12.164 1 73.25 84 ASP A N 1
ATOM 701 C CA . ASP A 1 84 ? 3.795 36.438 12.711 1 73.25 84 ASP A CA 1
ATOM 702 C C . ASP A 1 84 ? 3.193 35.656 13.883 1 73.25 84 ASP A C 1
ATOM 704 O O . ASP A 1 84 ? 2.812 36.281 14.898 1 73.25 84 ASP A O 1
ATOM 708 N N . SER A 1 85 ? 3.174 34.375 13.797 1 75.62 85 SER A N 1
ATOM 709 C CA . SER A 1 85 ? 2.66 33.531 14.875 1 75.62 85 SER A CA 1
ATOM 710 C C . SER A 1 85 ? 3.605 33.531 16.062 1 75.62 85 SER A C 1
ATOM 712 O O . SER A 1 85 ? 3.16 33.5 17.219 1 75.62 85 SER A O 1
ATOM 714 N N . ALA A 1 86 ? 4.832 33.625 15.75 1 73.56 86 ALA A N 1
ATOM 715 C CA . ALA A 1 86 ? 5.824 33.656 16.812 1 73.56 86 ALA A CA 1
ATOM 716 C C . ALA A 1 86 ? 5.664 34.906 17.672 1 73.56 86 ALA A C 1
ATOM 718 O O . ALA A 1 86 ? 5.781 34.875 18.891 1 73.56 86 ALA A O 1
ATOM 719 N N . VAL A 1 87 ? 5.391 35.938 17 1 72.62 87 VAL A N 1
ATOM 720 C CA . VAL A 1 87 ? 5.207 37.188 17.703 1 72.62 87 VAL A CA 1
ATOM 721 C C . VAL A 1 87 ? 3.984 37.094 18.609 1 72.62 87 VAL A C 1
ATOM 723 O O . VAL A 1 87 ? 4.035 37.531 19.781 1 72.62 87 VAL A O 1
ATOM 726 N N . ARG A 1 88 ? 3.023 36.5 18.078 1 70.38 88 ARG A N 1
ATOM 727 C CA . ARG A 1 88 ? 1.804 36.344 18.875 1 70.38 88 ARG A CA 1
ATOM 728 C C . ARG A 1 88 ? 2.049 35.469 20.094 1 70.38 88 ARG A C 1
ATOM 730 O O . ARG A 1 88 ? 1.6 35.781 21.188 1 70.38 88 ARG A O 1
ATOM 737 N N . ALA A 1 89 ? 2.711 34.5 19.859 1 73.38 89 ALA A N 1
ATOM 738 C CA . ALA A 1 89 ? 3 33.531 20.922 1 73.38 89 ALA A CA 1
ATOM 739 C C . ALA A 1 89 ? 3.893 34.156 22 1 73.38 89 ALA A C 1
ATOM 741 O O . ALA A 1 89 ? 3.725 33.875 23.188 1 73.38 89 ALA A O 1
ATOM 742 N N . ARG A 1 90 ? 4.73 34.969 21.562 1 73.75 90 ARG A N 1
ATOM 743 C CA . ARG A 1 90 ? 5.625 35.625 22.5 1 73.75 90 ARG A CA 1
ATOM 744 C C . ARG A 1 90 ? 4.848 36.5 23.469 1 73.75 90 ARG A C 1
ATOM 746 O O . ARG A 1 90 ? 5.125 36.531 24.656 1 73.75 90 ARG A O 1
ATOM 753 N N . LYS A 1 91 ? 3.986 37.25 22.891 1 70.06 91 LYS A N 1
ATOM 754 C CA . LYS A 1 91 ? 3.172 38.156 23.703 1 70.06 91 LYS A CA 1
ATOM 755 C C . LYS A 1 91 ? 2.348 37.375 24.719 1 70.06 91 LYS A C 1
ATOM 757 O O . LYS A 1 91 ? 2.189 37.812 25.859 1 70.06 91 LYS A O 1
ATOM 762 N N . LEU A 1 92 ? 1.874 36.344 24.328 1 66.31 92 LEU A N 1
ATOM 763 C CA . LEU A 1 92 ? 1.038 35.531 25.172 1 66.31 92 LEU A CA 1
ATOM 764 C C . LEU A 1 92 ? 1.867 34.875 26.281 1 66.31 92 LEU A C 1
ATOM 766 O O . LEU A 1 92 ? 1.435 34.812 27.438 1 66.31 92 LEU A O 1
ATOM 770 N N . LEU A 1 93 ? 2.932 34.312 25.875 1 65.88 93 LEU A N 1
ATOM 771 C CA . LEU A 1 93 ? 3.752 33.5 26.781 1 65.88 93 LEU A CA 1
ATOM 772 C C . LEU A 1 93 ? 4.512 34.406 27.75 1 65.88 93 LEU A C 1
ATOM 774 O O . LEU A 1 93 ? 4.75 34.031 28.906 1 65.88 93 LEU A O 1
ATOM 778 N N . PHE A 1 94 ? 4.918 35.594 27.281 1 63.06 94 PHE A N 1
ATOM 779 C CA . PHE A 1 94 ? 5.805 36.438 28.078 1 63.06 94 PHE A CA 1
ATOM 780 C C . PHE A 1 94 ? 5.105 37.688 28.531 1 63.06 94 PHE A C 1
ATOM 782 O O . PHE A 1 94 ? 5.621 38.438 29.375 1 63.06 94 PHE A O 1
ATOM 789 N N . GLY A 1 95 ? 3.707 37.781 28.594 1 55.62 95 GLY A N 1
ATOM 790 C CA . GLY A 1 95 ? 3.025 39 28.984 1 55.62 95 GLY A CA 1
ATOM 791 C C . GLY A 1 95 ? 3.676 40.25 28.406 1 55.62 95 GLY A C 1
ATOM 792 O O . GLY A 1 95 ? 4.668 40.188 27.688 1 55.62 95 GLY A O 1
ATOM 793 N N . ASP A 1 96 ? 2.998 41.594 28.453 1 47.09 96 ASP A N 1
ATOM 794 C CA . ASP A 1 96 ? 3.604 42.906 28.203 1 47.09 96 ASP A CA 1
ATOM 795 C C . ASP A 1 96 ? 4.883 43.094 29.031 1 47.09 96 ASP A C 1
ATOM 797 O O . ASP A 1 96 ? 5.164 44.188 29.516 1 47.09 96 ASP A O 1
ATOM 801 N N . VAL A 1 97 ? 5.387 42.25 29.781 1 44.12 97 VAL A N 1
ATOM 802 C CA . VAL A 1 97 ? 6.469 42.562 30.703 1 44.12 97 VAL A CA 1
ATOM 803 C C . VAL A 1 97 ? 7.641 43.188 29.953 1 44.12 97 VAL A C 1
ATOM 805 O O . VAL A 1 97 ? 8.297 42.5 29.156 1 44.12 97 VAL A O 1
ATOM 808 N N . ASN A 1 98 ? 7.66 44.5 29.688 1 41.53 98 ASN A N 1
ATOM 809 C CA . ASN A 1 98 ? 8.828 45.344 29.453 1 41.53 98 ASN A CA 1
ATOM 810 C C . ASN A 1 98 ? 10.078 44.75 30.109 1 41.53 98 ASN A C 1
ATOM 812 O O . ASN A 1 98 ? 11.195 45.125 29.766 1 41.53 98 ASN A O 1
ATOM 816 N N . HIS A 1 99 ? 10.086 44.344 31.484 1 36.78 99 HIS A N 1
ATOM 817 C CA . HIS A 1 99 ? 11.242 44.188 32.344 1 36.78 99 HIS A CA 1
ATOM 818 C C . HIS A 1 99 ? 11.773 42.75 32.312 1 36.78 99 HIS A C 1
ATOM 820 O O . HIS A 1 99 ? 12.68 42.406 33.062 1 36.78 99 HIS A O 1
ATOM 826 N N . MET A 1 100 ? 10.922 41.812 32.125 1 37.56 100 MET A N 1
ATOM 827 C CA . MET A 1 100 ? 11.672 40.562 32.312 1 37.56 100 MET A CA 1
ATOM 828 C C . MET A 1 100 ? 12.68 40.344 31.188 1 37.56 100 MET A C 1
ATOM 830 O O . MET A 1 100 ? 12.383 40.625 30.031 1 37.56 100 MET A O 1
ATOM 834 N N . GLU A 1 101 ? 13.898 40.25 31.547 1 40.47 101 GLU A N 1
ATOM 835 C CA . GLU A 1 101 ? 15.078 39.969 30.734 1 40.47 101 GLU A CA 1
ATOM 836 C C . GLU A 1 101 ? 14.805 38.875 29.719 1 40.47 101 GLU A C 1
ATOM 838 O O . GLU A 1 101 ? 14.188 37.875 30.031 1 40.47 101 GLU A O 1
ATOM 843 N N . PRO A 1 102 ? 14.852 39.125 28.422 1 40.09 102 PRO A N 1
ATOM 844 C CA . PRO A 1 102 ? 14.812 38.188 27.312 1 40.09 102 PRO A CA 1
ATOM 845 C C . PRO A 1 102 ? 15.328 36.812 27.703 1 40.09 102 PRO A C 1
ATOM 847 O O . PRO A 1 102 ? 15.398 35.906 26.859 1 40.09 102 PRO A O 1
ATOM 850 N N . ALA A 1 103 ? 15.852 36.719 28.859 1 40.06 103 ALA A N 1
ATOM 851 C CA . ALA A 1 103 ? 16.766 35.594 29.109 1 40.06 103 ALA A CA 1
ATOM 852 C C . ALA A 1 103 ? 16.031 34.281 29.172 1 40.06 103 ALA A C 1
ATOM 854 O O . ALA A 1 103 ? 16.578 33.219 28.812 1 40.06 103 ALA A O 1
ATOM 855 N N . ASP A 1 104 ? 14.82 34 29.891 1 41.5 104 ASP A N 1
ATOM 856 C CA . ASP A 1 104 ? 14.5 32.625 30.297 1 41.5 104 ASP A CA 1
ATOM 857 C C . ASP A 1 104 ? 13.57 31.969 29.281 1 41.5 104 ASP A C 1
ATOM 859 O O . ASP A 1 104 ? 13.219 30.797 29.438 1 41.5 104 ASP A O 1
ATOM 863 N N . ILE A 1 105 ? 12.555 32.531 28.766 1 46.44 105 ILE A N 1
ATOM 864 C CA . ILE A 1 105 ? 11.797 31.766 27.781 1 46.44 105 ILE A CA 1
ATOM 865 C C . ILE A 1 105 ? 12.695 31.438 26.594 1 46.44 105 ILE A C 1
ATOM 867 O O . ILE A 1 105 ? 13.242 32.344 25.953 1 46.44 105 ILE A O 1
ATOM 871 N N . ASP A 1 106 ? 13.109 30.234 26.5 1 54.69 106 ASP A N 1
ATOM 872 C CA . ASP A 1 106 ? 14.023 29.625 25.531 1 54.69 106 ASP A CA 1
ATOM 873 C C . ASP A 1 106 ? 13.633 29.984 24.109 1 54.69 106 ASP A C 1
ATOM 875 O O . ASP A 1 106 ? 12.57 29.594 23.625 1 54.69 106 ASP A O 1
ATOM 879 N N . GLU A 1 107 ? 13.961 31.141 23.609 1 57.97 107 GLU A N 1
ATOM 880 C CA . GLU A 1 107 ? 13.906 31.531 22.219 1 57.97 107 GLU A CA 1
ATOM 881 C C . GLU A 1 107 ? 13.773 30.312 21.297 1 57.97 107 GLU A C 1
ATOM 883 O O . GLU A 1 107 ? 13.195 30.391 20.219 1 57.97 107 GLU A O 1
ATOM 888 N N . HIS A 1 108 ? 14.031 29.266 21.953 1 67.94 108 HIS A N 1
ATOM 889 C CA . HIS A 1 108 ? 14.047 28.062 21.141 1 67.94 108 HIS A CA 1
ATOM 890 C C . HIS A 1 108 ? 12.641 27.5 20.969 1 67.94 108 HIS A C 1
ATOM 892 O O . HIS A 1 108 ? 12.367 26.781 20 1 67.94 108 HIS A O 1
ATOM 898 N N . LEU A 1 109 ? 11.672 28.016 21.812 1 78.88 109 LEU A N 1
ATOM 899 C CA . LEU A 1 109 ? 10.336 27.438 21.734 1 78.88 109 LEU A CA 1
ATOM 900 C C . LEU A 1 109 ? 9.539 28.031 20.594 1 78.88 109 LEU A C 1
ATOM 902 O O . LEU A 1 109 ? 8.609 27.406 20.078 1 78.88 109 LEU A O 1
ATOM 906 N N . LEU A 1 110 ? 9.969 29.219 20.25 1 81.38 110 LEU A N 1
ATOM 907 C CA . LEU A 1 110 ? 9.156 29.875 19.219 1 81.38 110 LEU A CA 1
ATOM 908 C C . LEU A 1 110 ? 9.789 29.719 17.844 1 81.38 110 LEU A C 1
ATOM 910 O O . LEU A 1 110 ? 9.312 30.281 16.859 1 81.38 110 LEU A O 1
ATOM 914 N N . GLY A 1 111 ? 10.766 28.891 17.766 1 82.62 111 GLY A N 1
ATOM 915 C CA . GLY A 1 111 ? 11.328 28.531 16.469 1 82.62 111 GLY A CA 1
ATOM 916 C C . GLY A 1 111 ? 12.156 29.625 15.844 1 82.62 111 GLY A C 1
ATOM 917 O O . GLY A 1 111 ? 12.555 30.578 16.531 1 82.62 111 GLY A O 1
ATOM 918 N N . ALA A 1 112 ? 12.43 29.531 14.562 1 82.31 112 ALA A N 1
ATOM 919 C CA . ALA A 1 112 ? 13.352 30.406 13.852 1 82.31 112 ALA A CA 1
ATOM 920 C C . ALA A 1 112 ? 12.602 31.547 13.164 1 82.31 112 ALA A C 1
ATOM 922 O O . ALA A 1 112 ? 13.219 32.438 12.578 1 82.31 112 ALA A O 1
ATOM 923 N N . GLY A 1 113 ? 11.242 31.547 13.234 1 86.38 113 GLY A N 1
ATOM 924 C CA . GLY A 1 113 ? 10.461 32.625 12.641 1 86.38 113 GLY A CA 1
ATOM 925 C C . GLY A 1 113 ? 10.539 32.656 11.125 1 86.38 113 GLY A C 1
ATOM 926 O O . GLY A 1 113 ? 10.75 33.688 10.523 1 86.38 113 GLY A O 1
ATOM 927 N N . LEU A 1 114 ? 10.391 31.516 10.531 1 90.06 114 LEU A N 1
ATOM 928 C CA . LEU A 1 114 ? 10.492 31.375 9.086 1 90.06 114 LEU A CA 1
ATOM 929 C C . LEU A 1 114 ? 9.172 31.734 8.414 1 90.06 114 LEU A C 1
ATOM 931 O O . LEU A 1 114 ? 8.102 31.547 9 1 90.06 114 LEU A O 1
ATOM 935 N N . SER A 1 115 ? 9.312 32.344 7.168 1 90 115 SER A N 1
ATOM 936 C CA . SER A 1 115 ? 8.125 32.406 6.312 1 90 115 SER A CA 1
ATOM 937 C C . SER A 1 115 ? 7.734 31 5.824 1 90 115 SER A C 1
ATOM 939 O O . SER A 1 115 ? 8.484 30.047 6 1 90 115 SER A O 1
ATOM 941 N N . ASN A 1 116 ? 6.551 30.859 5.238 1 91.19 116 ASN A N 1
ATOM 942 C CA . ASN A 1 116 ? 6.164 29.578 4.672 1 91.19 116 ASN A CA 1
ATOM 943 C C . ASN A 1 116 ? 7.129 29.125 3.576 1 91.19 116 ASN A C 1
ATOM 945 O O . ASN A 1 116 ? 7.445 27.938 3.461 1 91.19 116 ASN A O 1
ATOM 949 N N . LEU A 1 117 ? 7.578 30.047 2.738 1 92.06 117 LEU A N 1
ATOM 950 C CA . LEU A 1 117 ? 8.531 29.734 1.679 1 92.06 117 LEU A CA 1
ATOM 951 C C . LEU A 1 117 ? 9.844 29.219 2.26 1 92.06 117 LEU A C 1
ATOM 953 O O . LEU A 1 117 ? 10.375 28.203 1.812 1 92.06 117 LEU A O 1
ATOM 957 N N . GLU A 1 118 ? 10.359 29.953 3.229 1 93.06 118 GLU A N 1
ATOM 958 C CA . GLU A 1 118 ? 11.602 29.531 3.873 1 93.06 118 GLU A CA 1
ATOM 959 C C . GLU A 1 118 ? 11.438 28.172 4.543 1 93.06 118 GLU A C 1
ATOM 961 O O . GLU A 1 118 ? 12.328 27.328 4.453 1 93.06 118 GLU A O 1
ATOM 966 N N . TYR A 1 119 ? 10.32 28 5.215 1 95.19 119 TYR A N 1
ATOM 967 C CA . TYR A 1 119 ? 10.039 26.719 5.867 1 95.19 119 TYR A CA 1
ATOM 968 C C . TYR A 1 119 ? 9.969 25.594 4.844 1 95.19 119 TYR A C 1
ATOM 970 O O . TYR A 1 119 ? 10.359 24.453 5.133 1 95.19 119 TYR A O 1
ATOM 978 N N . GLY A 1 120 ? 9.5 25.891 3.658 1 95.62 120 GLY A N 1
ATOM 979 C CA . GLY A 1 120 ? 9.383 24.875 2.609 1 95.62 120 GLY A CA 1
ATOM 980 C C . GLY A 1 120 ? 10.688 24.156 2.33 1 95.62 120 GLY A C 1
ATOM 981 O O . GLY A 1 120 ? 10.695 22.938 2.119 1 95.62 120 GLY A O 1
ATOM 982 N N . TYR A 1 121 ? 11.781 24.859 2.398 1 93.44 121 TYR A N 1
ATOM 983 C CA . TYR A 1 121 ? 13.094 24.281 2.105 1 93.44 121 TYR A CA 1
ATOM 984 C C . TYR A 1 121 ? 13.508 23.297 3.191 1 93.44 121 TYR A C 1
ATOM 986 O O . TYR A 1 121 ? 14.109 22.25 2.9 1 93.44 121 TYR A O 1
ATOM 994 N N . VAL A 1 122 ? 13.18 23.625 4.402 1 96.38 122 VAL A N 1
ATOM 995 C CA . VAL A 1 122 ? 13.633 22.75 5.488 1 96.38 122 VAL A CA 1
ATOM 996 C C . VAL A 1 122 ? 12.617 21.641 5.719 1 96.38 122 VAL A C 1
ATOM 998 O O . VAL A 1 122 ? 12.992 20.531 6.117 1 96.38 122 VAL A O 1
ATOM 1001 N N . CYS A 1 123 ? 11.344 21.938 5.492 1 97.88 123 CYS A N 1
ATOM 1002 C CA . CYS A 1 123 ? 10.297 20.922 5.637 1 97.88 123 CYS A CA 1
ATOM 1003 C C . CYS A 1 123 ? 10.5 19.781 4.648 1 97.88 123 CYS A C 1
ATOM 1005 O O . CYS A 1 123 ? 10.219 18.625 4.965 1 97.88 123 CYS A O 1
ATOM 1007 N N . GLU A 1 124 ? 10.961 20.125 3.465 1 97.88 124 GLU A N 1
ATOM 1008 C CA . GLU A 1 124 ? 11.289 19.109 2.459 1 97.88 124 GLU A CA 1
ATOM 1009 C C . GLU A 1 124 ? 12.289 18.094 3.002 1 97.88 124 GLU A C 1
ATOM 1011 O O . GLU A 1 124 ? 12.117 16.891 2.811 1 97.88 124 GLU A O 1
ATOM 1016 N N . ILE A 1 125 ? 13.25 18.531 3.713 1 98.19 125 ILE A N 1
ATOM 1017 C CA . ILE A 1 125 ? 14.297 17.656 4.242 1 98.19 125 ILE A CA 1
ATOM 1018 C C . ILE A 1 125 ? 13.711 16.734 5.305 1 98.19 125 ILE A C 1
ATOM 1020 O O . ILE A 1 125 ? 14.008 15.539 5.332 1 98.19 125 ILE A O 1
ATOM 1024 N N . MET A 1 126 ? 12.836 17.25 6.129 1 98.38 126 MET A N 1
ATOM 1025 C CA . MET A 1 126 ? 12.195 16.438 7.164 1 98.38 126 MET A CA 1
ATOM 1026 C C . MET A 1 126 ? 11.344 15.328 6.551 1 98.38 126 MET A C 1
ATOM 1028 O O . MET A 1 126 ? 11.203 14.258 7.129 1 98.38 126 MET A O 1
ATOM 1032 N N . GLY A 1 127 ? 10.828 15.586 5.336 1 98.56 127 GLY A N 1
ATOM 1033 C CA . GLY A 1 127 ? 9.93 14.664 4.66 1 98.56 127 GLY A CA 1
ATOM 1034 C C . GLY A 1 127 ? 10.641 13.438 4.113 1 98.56 127 GLY A C 1
ATOM 1035 O O . GLY A 1 127 ? 10 12.484 3.674 1 98.56 127 GLY A O 1
ATOM 1036 N N . ARG A 1 128 ? 11.977 13.438 4.215 1 98.38 128 ARG A N 1
ATOM 1037 C CA . ARG A 1 128 ? 12.75 12.297 3.727 1 98.38 128 ARG A CA 1
ATOM 1038 C C . ARG A 1 128 ? 12.609 11.102 4.66 1 98.38 128 ARG A C 1
ATOM 1040 O O . ARG A 1 128 ? 13.023 9.992 4.32 1 98.38 128 ARG A O 1
ATOM 1047 N N . SER A 1 129 ? 12.039 11.305 5.789 1 98.31 129 SER A N 1
ATOM 1048 C CA . SER A 1 129 ? 11.797 10.266 6.781 1 98.31 129 SER A CA 1
ATOM 1049 C C . SER A 1 129 ? 10.406 10.398 7.395 1 98.31 129 SER A C 1
ATOM 1051 O O . SER A 1 129 ? 9.953 11.508 7.691 1 98.31 129 SER A O 1
ATOM 1053 N N . ILE A 1 130 ? 9.781 9.281 7.605 1 96.19 130 ILE A N 1
ATOM 1054 C CA . ILE A 1 130 ? 8.469 9.266 8.242 1 96.19 130 ILE A CA 1
ATOM 1055 C C . ILE A 1 130 ? 8.586 9.727 9.688 1 96.19 130 ILE A C 1
ATOM 1057 O O . ILE A 1 130 ? 7.664 10.336 10.234 1 96.19 130 ILE A O 1
ATOM 1061 N N . TRP A 1 131 ? 9.75 9.625 10.32 1 96.44 131 TRP A N 1
ATOM 1062 C CA . TRP A 1 131 ? 9.953 9.852 11.742 1 96.44 131 TRP A CA 1
ATOM 1063 C C . TRP A 1 131 ? 10.422 11.281 12.008 1 96.44 131 TRP A C 1
ATOM 1065 O O . TRP A 1 131 ? 10.211 11.812 13.102 1 96.44 131 TRP A O 1
ATOM 1075 N N . ALA A 1 132 ? 10.977 11.883 11.078 1 98.19 132 ALA A N 1
ATOM 1076 C CA . ALA A 1 132 ? 11.75 13.102 11.289 1 98.19 132 ALA A CA 1
ATOM 1077 C C . ALA A 1 132 ? 10.852 14.258 11.719 1 98.19 132 ALA A C 1
ATOM 1079 O O . ALA A 1 132 ? 11.18 14.992 12.648 1 98.19 132 ALA A O 1
ATOM 1080 N N . PRO A 1 133 ? 9.727 14.43 11.133 1 98.12 133 PRO A N 1
ATOM 1081 C CA . PRO A 1 133 ? 8.945 15.625 11.461 1 98.12 133 PRO A CA 1
ATOM 1082 C C . PRO A 1 133 ? 8.617 15.727 12.953 1 98.12 133 PRO A C 1
ATOM 1084 O O . PRO A 1 133 ? 8.734 16.797 13.539 1 98.12 133 PRO A O 1
ATOM 1087 N N . GLN A 1 134 ? 8.273 14.648 13.57 1 96.94 134 GLN A N 1
ATOM 1088 C CA . GLN A 1 134 ? 7.902 14.68 14.977 1 96.94 134 GLN A CA 1
ATOM 1089 C C . GLN A 1 134 ? 9.109 15.008 15.859 1 96.94 134 GLN A C 1
ATOM 1091 O O . GLN A 1 134 ? 8.977 15.695 16.875 1 96.94 134 GLN A O 1
ATOM 1096 N N . ILE A 1 135 ? 10.297 14.586 15.422 1 97.75 135 ILE A N 1
ATOM 1097 C CA . ILE A 1 135 ? 11.523 14.789 16.188 1 97.75 135 ILE A CA 1
ATOM 1098 C C . ILE A 1 135 ? 11.82 16.281 16.281 1 97.75 135 ILE A C 1
ATOM 1100 O O . ILE A 1 135 ? 12.375 16.75 17.281 1 97.75 135 ILE A O 1
ATOM 1104 N N . PHE A 1 136 ? 11.367 17.047 15.328 1 97.94 136 PHE A N 1
ATOM 1105 C CA . PHE A 1 136 ? 11.609 18.484 15.305 1 97.94 136 PHE A CA 1
ATOM 1106 C C . PHE A 1 136 ? 10.367 19.25 15.75 1 97.94 136 PHE A C 1
ATOM 1108 O O . PHE A 1 136 ? 10.32 20.484 15.648 1 97.94 136 PHE A O 1
ATOM 1115 N N . ASN A 1 137 ? 9.32 18.547 16.188 1 97.38 137 ASN A N 1
ATOM 1116 C CA . ASN A 1 137 ? 8.016 19.078 16.547 1 97.38 137 ASN A CA 1
ATOM 1117 C C . ASN A 1 137 ? 7.363 19.828 15.391 1 97.38 137 ASN A C 1
ATOM 1119 O O . ASN A 1 137 ? 6.785 20.891 15.578 1 97.38 137 ASN A O 1
ATOM 1123 N N . CYS A 1 138 ? 7.516 19.25 14.219 1 97.19 138 CYS A N 1
ATOM 1124 C CA . CYS A 1 138 ? 7.012 19.828 12.977 1 97.19 138 CYS A CA 1
ATOM 1125 C C . CYS A 1 138 ? 6.078 18.859 12.266 1 97.19 138 CYS A C 1
ATOM 1127 O O . CYS A 1 138 ? 5.93 18.906 11.039 1 97.19 138 CYS A O 1
ATOM 1129 N N . GLY A 1 139 ? 5.52 17.953 13.008 1 96.31 139 GLY A N 1
ATOM 1130 C CA . GLY A 1 139 ? 4.688 16.938 12.398 1 96.31 139 GLY A CA 1
ATOM 1131 C C . GLY A 1 139 ? 3.203 17.172 12.602 1 96.31 139 GLY A C 1
ATOM 1132 O O . GLY A 1 139 ? 2.787 17.672 13.648 1 96.31 139 GLY A O 1
ATOM 1133 N N . ALA A 1 140 ? 2.439 16.719 11.594 1 95.5 140 ALA A N 1
ATOM 1134 C CA . ALA A 1 140 ? 0.988 16.656 11.742 1 95.5 140 ALA A CA 1
ATOM 1135 C C . ALA A 1 140 ? 0.575 15.531 12.68 1 95.5 140 ALA A C 1
ATOM 1137 O O . ALA A 1 140 ? 1.255 14.5 12.758 1 95.5 140 ALA A O 1
ATOM 1138 N N . PRO A 1 141 ? -0.499 15.727 13.438 1 96.94 141 PRO A N 1
ATOM 1139 C CA . PRO A 1 141 ? -1.434 16.859 13.391 1 96.94 141 PRO A CA 1
ATOM 1140 C C . PRO A 1 141 ? -1.054 17.969 14.367 1 96.94 141 PRO A C 1
ATOM 1142 O O . PRO A 1 141 ? -1.735 19 14.43 1 96.94 141 PRO A O 1
ATOM 1145 N N . ASP A 1 142 ? 0.036 17.828 15.078 1 97.31 142 ASP A N 1
ATOM 1146 C CA . ASP A 1 142 ? 0.387 18.75 16.141 1 97.31 142 ASP A CA 1
ATOM 1147 C C . ASP A 1 142 ? 0.602 20.172 15.602 1 97.31 142 ASP A C 1
ATOM 1149 O O . ASP A 1 142 ? 0.144 21.141 16.203 1 97.31 142 ASP A O 1
ATOM 1153 N N . THR A 1 143 ? 1.263 20.234 14.469 1 95.25 143 THR A N 1
ATOM 1154 C CA . THR A 1 143 ? 1.512 21.562 13.906 1 95.25 143 THR A CA 1
ATOM 1155 C C . THR A 1 143 ? 0.199 22.281 13.617 1 95.25 143 THR A C 1
ATOM 1157 O O . THR A 1 143 ? 0.049 23.453 13.938 1 95.25 143 THR A O 1
ATOM 1160 N N . GLY A 1 144 ? -0.706 21.531 13.039 1 94.12 144 GLY A N 1
ATOM 1161 C CA . GLY A 1 144 ? -2.002 22.141 12.773 1 94.12 144 GLY A CA 1
ATOM 1162 C C . GLY A 1 144 ? -2.756 22.516 14.031 1 94.12 144 GLY A C 1
ATOM 1163 O O . GLY A 1 144 ? -3.396 23.562 14.094 1 94.12 144 GLY A O 1
ATOM 1164 N N . ASN A 1 145 ? -2.656 21.719 15.008 1 96.69 145 ASN A N 1
ATOM 1165 C CA . ASN A 1 145 ? -3.371 21.969 16.25 1 96.69 145 ASN A CA 1
ATOM 1166 C C . ASN A 1 145 ? -2.742 23.109 17.047 1 96.69 145 ASN A C 1
ATOM 1168 O O . ASN A 1 145 ? -3.451 23.922 17.641 1 96.69 145 ASN A O 1
ATOM 1172 N N . MET A 1 146 ? -1.446 23.172 17.031 1 94.25 146 MET A N 1
ATOM 1173 C CA . MET A 1 146 ? -0.773 24.297 17.656 1 94.25 146 MET A CA 1
ATOM 1174 C C . MET A 1 146 ? -1.12 25.609 16.953 1 94.25 146 MET A C 1
ATOM 1176 O O . MET A 1 146 ? -1.314 26.641 17.594 1 94.25 146 MET A O 1
ATOM 1180 N N . GLU A 1 147 ? -1.219 25.531 15.656 1 91.12 147 GLU A N 1
ATOM 1181 C CA . GLU A 1 147 ? -1.614 26.719 14.906 1 91.12 147 GLU A CA 1
ATOM 1182 C C . GLU A 1 147 ? -3.021 27.172 15.289 1 91.12 147 GLU A C 1
ATOM 1184 O O . GLU A 1 147 ? -3.279 28.375 15.414 1 91.12 147 GLU A O 1
ATOM 1189 N N . VAL A 1 148 ? -3.896 26.25 15.469 1 94.19 148 VAL A N 1
ATOM 1190 C CA . VAL A 1 148 ? -5.262 26.562 15.875 1 94.19 148 VAL A CA 1
ATOM 1191 C C . VAL A 1 148 ? -5.25 27.25 17.234 1 94.19 148 VAL A C 1
ATOM 1193 O O . VAL A 1 148 ? -5.918 28.281 17.422 1 94.19 148 VAL A O 1
ATOM 1196 N N . LEU A 1 149 ? -4.484 26.75 18.141 1 94.31 149 LEU A N 1
ATOM 1197 C CA . LEU A 1 149 ? -4.414 27.328 19.484 1 94.31 149 LEU A CA 1
ATOM 1198 C C . LEU A 1 149 ? -3.76 28.703 19.453 1 94.31 149 LEU A C 1
ATOM 1200 O O . LEU A 1 149 ? -4.156 29.594 20.203 1 94.31 149 LEU A O 1
ATOM 1204 N N . LEU A 1 150 ? -2.807 28.844 18.594 1 89.38 150 LEU A N 1
ATOM 1205 C CA . LEU A 1 150 ? -2.119 30.125 18.469 1 89.38 150 LEU A CA 1
ATOM 1206 C C . LEU A 1 150 ? -3.068 31.203 17.953 1 89.38 150 LEU A C 1
ATOM 1208 O O . LEU A 1 150 ? -3.016 32.344 18.406 1 89.38 150 LEU A O 1
ATOM 1212 N N . ARG A 1 151 ? -3.896 30.859 17.062 1 88.12 151 ARG A N 1
ATOM 1213 C CA . ARG A 1 151 ? -4.723 31.844 16.375 1 88.12 151 ARG A CA 1
ATOM 1214 C C . ARG A 1 151 ? -6.051 32.062 17.094 1 88.12 151 ARG A C 1
ATOM 1216 O O . ARG A 1 151 ? -6.59 33.156 17.125 1 88.12 151 ARG A O 1
ATOM 1223 N N . TYR A 1 152 ? -6.539 30.969 17.672 1 92.56 152 TYR A N 1
ATOM 1224 C CA . TYR A 1 152 ? -7.934 31.062 18.094 1 92.56 152 TYR A CA 1
ATOM 1225 C C . TYR A 1 152 ? -8.086 30.734 19.578 1 92.56 152 TYR A C 1
ATOM 1227 O O . TYR A 1 152 ? -9.164 30.875 20.141 1 92.56 152 TYR A O 1
ATOM 1235 N N . GLY A 1 153 ? -7.059 30.281 20.219 1 93.94 153 GLY A N 1
ATOM 1236 C CA . GLY A 1 153 ? -7.121 29.984 21.641 1 93.94 153 GLY A CA 1
ATOM 1237 C C . GLY A 1 153 ? -7.047 31.219 22.516 1 93.94 153 GLY A C 1
ATOM 1238 O O . GLY A 1 153 ? -6.355 32.188 22.188 1 93.94 153 GLY A O 1
ATOM 1239 N N . ASN A 1 154 ? -7.773 31.203 23.609 1 92.69 154 ASN A N 1
ATOM 1240 C CA . ASN A 1 154 ? -7.578 32.25 24.609 1 92.69 154 ASN A CA 1
ATOM 1241 C C . ASN A 1 154 ? -6.359 31.984 25.484 1 92.69 154 ASN A C 1
ATOM 1243 O O . ASN A 1 154 ? -5.691 30.953 25.312 1 92.69 154 ASN A O 1
ATOM 1247 N N . LYS A 1 155 ? -6.102 32.875 26.406 1 90.44 155 LYS A N 1
ATOM 1248 C CA . LYS A 1 155 ? -4.875 32.812 27.203 1 90.44 155 LYS A CA 1
ATOM 1249 C C . LYS A 1 155 ? -4.836 31.531 28.031 1 90.44 155 LYS A C 1
ATOM 1251 O O . LYS A 1 155 ? -3.799 30.875 28.125 1 90.44 155 LYS A O 1
ATOM 1256 N N . GLU A 1 156 ? -5.887 31.203 28.625 1 93.94 156 GLU A N 1
ATOM 1257 C CA . GLU A 1 156 ? -5.949 30.016 29.484 1 93.94 156 GLU A CA 1
ATOM 1258 C C . GLU A 1 156 ? -5.762 28.75 28.656 1 93.94 156 GLU A C 1
ATOM 1260 O O . GLU A 1 156 ? -5.035 27.844 29.062 1 93.94 156 GLU A O 1
ATOM 1265 N N . GLN A 1 157 ? -6.402 28.656 27.547 1 95.81 157 GLN A N 1
ATOM 1266 C CA . GLN A 1 157 ? -6.277 27.516 26.656 1 95.81 157 GLN A CA 1
ATOM 1267 C C . GLN A 1 157 ? -4.844 27.375 26.141 1 95.81 157 GLN A C 1
ATOM 1269 O O . GLN A 1 157 ? -4.328 26.25 26.031 1 95.81 157 GLN A O 1
ATOM 1274 N N . GLN A 1 158 ? -4.238 28.453 25.828 1 93.5 158 GLN A N 1
ATOM 1275 C CA . GLN A 1 158 ? -2.865 28.438 25.328 1 93.5 158 GLN A CA 1
ATOM 1276 C C . GLN A 1 158 ? -1.896 27.953 26.406 1 93.5 158 GLN A C 1
ATOM 1278 O O . GLN A 1 158 ? -1.004 27.156 26.141 1 93.5 158 GLN A O 1
ATOM 1283 N N . ARG A 1 159 ? -2.049 28.453 27.578 1 92.06 159 ARG A N 1
ATOM 1284 C CA . ARG A 1 159 ? -1.198 28.031 28.688 1 92.06 159 ARG A CA 1
ATOM 1285 C C . ARG A 1 159 ? -1.36 26.531 28.953 1 92.06 159 ARG A C 1
ATOM 1287 O O . ARG A 1 159 ? -0.376 25.828 29.188 1 92.06 159 ARG A O 1
ATOM 1294 N N . GLU A 1 160 ? -2.547 26.109 28.875 1 95.56 160 GLU A N 1
ATOM 1295 C CA . GLU A 1 160 ? -2.848 24.719 29.234 1 95.56 160 GLU A CA 1
ATOM 1296 C C . GLU A 1 160 ? -2.412 23.75 28.141 1 95.56 160 GLU A C 1
ATOM 1298 O O . GLU A 1 160 ? -1.909 22.672 28.438 1 95.56 160 GLU A O 1
ATOM 1303 N N . TRP A 1 161 ? -2.602 24.156 26.922 1 97 161 TRP A N 1
ATOM 1304 C CA . TRP A 1 161 ? -2.467 23.156 25.859 1 97 161 TRP A CA 1
ATOM 1305 C C . TRP A 1 161 ? -1.344 23.531 24.906 1 97 161 TRP A C 1
ATOM 1307 O O . TRP A 1 161 ? -0.551 22.688 24.5 1 97 161 TRP A O 1
ATOM 1317 N N . LEU A 1 162 ? -1.227 24.766 24.484 1 94.62 162 LEU A N 1
ATOM 1318 C CA . LEU A 1 162 ? -0.252 25.172 23.484 1 94.62 162 LEU A CA 1
ATOM 1319 C C . LEU A 1 162 ? 1.17 25.031 24.016 1 94.62 162 LEU A C 1
ATOM 1321 O O . LEU A 1 162 ? 2.047 24.5 23.328 1 94.62 162 LEU A O 1
ATOM 1325 N N . VAL A 1 163 ? 1.4 25.5 25.188 1 92.81 163 VAL A N 1
ATOM 1326 C CA . VAL A 1 163 ? 2.746 25.547 25.75 1 92.81 163 VAL A CA 1
ATOM 1327 C C . VAL A 1 163 ? 3.307 24.125 25.844 1 92.81 163 VAL A C 1
ATOM 1329 O O . VAL A 1 163 ? 4.387 23.844 25.312 1 92.81 163 VAL A O 1
ATOM 1332 N N . PRO A 1 164 ? 2.551 23.172 26.422 1 95.75 164 PRO A N 1
ATOM 1333 C CA . PRO A 1 164 ? 3.094 21.812 26.469 1 95.75 164 PRO A CA 1
ATOM 1334 C C . PRO A 1 164 ? 3.295 21.219 25.078 1 95.75 164 PRO A C 1
ATOM 1336 O O . PRO A 1 164 ? 4.211 20.422 24.875 1 95.75 164 PRO A O 1
ATOM 1339 N N . LEU A 1 165 ? 2.473 21.531 24.156 1 96.56 165 LEU A N 1
ATOM 1340 C CA . LEU A 1 165 ? 2.652 21.062 22.781 1 96.56 165 LEU A CA 1
ATOM 1341 C C . LEU A 1 165 ? 3.92 21.641 22.172 1 96.56 165 LEU A C 1
ATOM 1343 O O . LEU A 1 165 ? 4.676 20.922 21.5 1 96.56 165 LEU A O 1
ATOM 1347 N N . LEU A 1 166 ? 4.125 22.906 22.422 1 93.88 166 LEU A N 1
ATOM 1348 C CA . LEU A 1 166 ? 5.324 23.578 21.906 1 93.88 166 LEU A CA 1
ATOM 1349 C C . LEU A 1 166 ? 6.578 22.984 22.531 1 93.88 166 LEU A C 1
ATOM 1351 O O . LEU A 1 166 ? 7.629 22.922 21.891 1 93.88 166 LEU A O 1
ATOM 1355 N N . GLU A 1 167 ? 6.402 22.547 23.766 1 93.5 167 GLU A N 1
ATOM 1356 C CA . GLU A 1 167 ? 7.527 21.969 24.5 1 93.5 167 GLU A CA 1
ATOM 1357 C C . GLU A 1 167 ? 7.758 20.516 24.078 1 93.5 167 GLU A C 1
ATOM 1359 O O . GLU A 1 167 ? 8.812 19.938 24.375 1 93.5 167 GLU A O 1
ATOM 1364 N N . GLY A 1 168 ? 6.844 19.922 23.406 1 95.25 168 GLY A N 1
ATOM 1365 C CA . GLY A 1 168 ? 6.961 18.547 22.984 1 95.25 168 GLY A CA 1
ATOM 1366 C C . GLY A 1 168 ? 6.656 17.547 24.078 1 95.25 168 GLY A C 1
ATOM 1367 O O . GLY A 1 168 ? 7.043 16.375 24 1 95.25 168 GLY A O 1
ATOM 1368 N N . LYS A 1 169 ? 5.941 18.016 25.109 1 96.12 169 LYS A N 1
ATOM 1369 C CA . LYS A 1 169 ? 5.668 17.156 26.25 1 96.12 169 LYS A CA 1
ATOM 1370 C C . LYS A 1 169 ? 4.41 16.328 26.031 1 96.12 169 LYS A C 1
ATOM 1372 O O . LYS A 1 169 ? 4.25 15.266 26.641 1 96.12 169 LYS A O 1
ATOM 1377 N N . ILE A 1 170 ? 3.5 16.828 25.25 1 98 170 ILE A N 1
ATOM 1378 C CA . ILE A 1 170 ? 2.291 16.094 24.922 1 98 170 ILE A CA 1
ATOM 1379 C C . ILE A 1 170 ? 2.092 16.078 23.406 1 98 170 ILE A C 1
ATOM 1381 O O . ILE A 1 170 ? 2.799 16.781 22.672 1 98 170 ILE A O 1
ATOM 1385 N N . ARG A 1 171 ? 1.231 15.203 22.953 1 98.12 171 ARG A N 1
ATOM 1386 C CA . ARG A 1 171 ? 0.766 15.148 21.578 1 98.12 171 ARG A CA 1
ATOM 1387 C C . ARG A 1 171 ? -0.724 15.469 21.484 1 98.12 171 ARG A C 1
ATOM 1389 O O . ARG A 1 171 ? -1.397 15.602 22.516 1 98.12 171 ARG A O 1
ATOM 1396 N N . SER A 1 172 ? -1.177 15.68 20.281 1 98.75 172 SER A N 1
ATOM 1397 C CA . SER A 1 172 ? -2.566 16.078 20.094 1 98.75 172 SER A CA 1
ATOM 1398 C C . SER A 1 172 ? -3.184 15.383 18.891 1 98.75 172 SER A C 1
ATOM 1400 O O . SER A 1 172 ? -2.471 14.773 18.094 1 98.75 172 SER A O 1
ATOM 1402 N N . GLY A 1 173 ? -4.492 15.352 18.828 1 98.5 173 GLY A N 1
ATOM 1403 C CA . GLY A 1 173 ? -5.266 14.859 17.703 1 98.5 173 GLY A CA 1
ATOM 1404 C C . GLY A 1 173 ? -6.344 15.82 17.25 1 98.5 173 GLY A C 1
ATOM 1405 O O . GLY A 1 173 ? -6.754 16.703 18 1 98.5 173 GLY A O 1
ATOM 1406 N N . PHE A 1 174 ? -6.73 15.773 16.031 1 98.06 174 PHE A N 1
ATOM 1407 C CA . PHE A 1 174 ? -7.836 16.516 15.438 1 98.06 174 PHE A CA 1
ATOM 1408 C C . PHE A 1 174 ? -8.984 15.594 15.062 1 98.06 174 PHE A C 1
ATOM 1410 O O . PHE A 1 174 ? -8.859 14.781 14.141 1 98.06 174 PHE A O 1
ATOM 1417 N N . ALA A 1 175 ? -10.102 15.672 15.758 1 98.44 175 ALA A N 1
ATOM 1418 C CA . ALA A 1 175 ? -11.219 14.742 15.609 1 98.44 175 ALA A CA 1
ATOM 1419 C C . ALA A 1 175 ? -12.352 15.375 14.805 1 98.44 175 ALA A C 1
ATOM 1421 O O . ALA A 1 175 ? -13.297 15.93 15.375 1 98.44 175 ALA A O 1
ATOM 1422 N N . MET A 1 176 ? -12.328 15.18 13.508 1 96.44 176 MET A N 1
ATOM 1423 C CA . MET A 1 176 ? -13.32 15.758 12.617 1 96.44 176 MET A CA 1
ATOM 1424 C C . MET A 1 176 ? -14.047 14.664 11.836 1 96.44 176 MET A C 1
ATOM 1426 O O . MET A 1 176 ? -15.281 14.617 11.82 1 96.44 176 MET A O 1
ATOM 1430 N N . THR A 1 177 ? -13.305 13.742 11.273 1 97.06 177 THR A N 1
ATOM 1431 C CA . THR A 1 177 ? -13.812 12.75 10.336 1 97.06 177 THR A CA 1
ATOM 1432 C C . THR A 1 177 ? -14.711 11.75 11.047 1 97.06 177 THR A C 1
ATOM 1434 O O . THR A 1 177 ? -14.406 11.305 12.156 1 97.06 177 THR A O 1
ATOM 1437 N N . GLU A 1 178 ? -15.836 11.477 10.422 1 97.44 178 GLU A N 1
ATOM 1438 C CA . GLU A 1 178 ? -16.781 10.508 10.953 1 97.44 178 GLU A CA 1
ATOM 1439 C C . GLU A 1 178 ? -17.016 9.367 9.969 1 97.44 178 GLU A C 1
ATOM 1441 O O . GLU A 1 178 ? -17.047 9.586 8.758 1 97.44 178 GLU A O 1
ATOM 1446 N N . PRO A 1 179 ? -17.203 8.164 10.484 1 94.19 179 PRO A N 1
ATOM 1447 C CA . PRO A 1 179 ? -17.312 7 9.602 1 94.19 179 PRO A CA 1
ATOM 1448 C C . PRO A 1 179 ? -18.641 6.965 8.844 1 94.19 179 PRO A C 1
ATOM 1450 O O . PRO A 1 179 ? -18.688 6.48 7.707 1 94.19 179 PRO A O 1
ATOM 1453 N N . GLN A 1 180 ? -19.672 7.539 9.32 1 92.69 180 GLN A N 1
ATOM 1454 C CA . GLN A 1 180 ? -21 7.32 8.773 1 92.69 180 GLN A CA 1
ATOM 1455 C C . GLN A 1 180 ? -21.344 8.352 7.699 1 92.69 180 GLN A C 1
ATOM 1457 O O . GLN A 1 180 ? -22.281 8.164 6.93 1 92.69 180 GLN A O 1
ATOM 1462 N N . VAL A 1 181 ? -20.625 9.445 7.672 1 93.44 181 VAL A N 1
ATOM 1463 C CA . VAL A 1 181 ? -20.938 10.508 6.723 1 93.44 181 VAL A CA 1
ATOM 1464 C C . VAL A 1 181 ? -19.688 10.914 5.961 1 93.44 181 VAL A C 1
ATOM 1466 O O . VAL A 1 181 ? -18.562 10.711 6.438 1 93.44 181 VAL A O 1
ATOM 1469 N N . ALA A 1 182 ? -19.891 11.438 4.77 1 93.44 182 ALA A N 1
ATOM 1470 C CA . ALA A 1 182 ? -18.781 12.023 4.039 1 93.44 182 ALA A CA 1
ATOM 1471 C C . ALA A 1 182 ? -18.281 13.297 4.727 1 93.44 182 ALA A C 1
ATOM 1473 O O . ALA A 1 182 ? -18.906 14.352 4.613 1 93.44 182 ALA A O 1
ATOM 1474 N N . SER A 1 183 ? -17.141 13.227 5.305 1 93.12 183 SER A N 1
ATOM 1475 C CA . SER A 1 183 ? -16.672 14.32 6.148 1 93.12 183 SER A CA 1
ATOM 1476 C C . SER A 1 183 ? -15.852 15.32 5.348 1 93.12 183 SER A C 1
ATOM 1478 O O . SER A 1 183 ? -15.531 16.406 5.84 1 93.12 183 SER A O 1
ATOM 1480 N N . SER A 1 184 ? -15.516 14.953 4.059 1 90.94 184 SER A N 1
ATOM 1481 C CA . SER A 1 184 ? -14.906 15.961 3.203 1 90.94 184 SER A CA 1
ATOM 1482 C C . SER A 1 184 ? -15.812 17.172 3.041 1 90.94 184 SER A C 1
ATOM 1484 O O . SER A 1 184 ? -15.336 18.281 2.789 1 90.94 184 SER A O 1
ATOM 1486 N N . ASP A 1 185 ? -17.062 16.891 3.086 1 92.31 185 ASP A N 1
ATOM 1487 C CA . ASP A 1 185 ? -18.078 17.906 3.316 1 92.31 185 ASP A CA 1
ATOM 1488 C C . ASP A 1 185 ? -18.391 18.047 4.805 1 92.31 185 ASP A C 1
ATOM 1490 O O . ASP A 1 185 ? -19.297 17.406 5.324 1 92.31 185 ASP A O 1
ATOM 1494 N N . ALA A 1 186 ? -17.719 18.953 5.391 1 90.81 186 ALA A N 1
ATOM 1495 C CA . ALA A 1 186 ? -17.766 19.047 6.848 1 90.81 186 ALA A CA 1
ATOM 1496 C C . ALA A 1 186 ? -19.156 19.391 7.34 1 90.81 186 ALA A C 1
ATOM 1498 O O . ALA A 1 186 ? -19.484 19.219 8.516 1 90.81 186 ALA A O 1
ATOM 1499 N N . THR A 1 187 ? -19.984 19.906 6.457 1 94 187 THR A N 1
ATOM 1500 C CA . THR A 1 187 ? -21.359 20.188 6.871 1 94 187 THR A CA 1
ATOM 1501 C C . THR A 1 187 ? -22.109 18.906 7.203 1 94 187 THR A C 1
ATOM 1503 O O . THR A 1 187 ? -23.156 18.938 7.855 1 94 187 THR A O 1
ATOM 1506 N N . ASN A 1 188 ? -21.562 17.781 6.773 1 94.38 188 ASN A N 1
ATOM 1507 C CA . ASN A 1 188 ? -22.219 16.5 6.957 1 94.38 188 ASN A CA 1
ATOM 1508 C C . ASN A 1 188 ? -22 15.945 8.359 1 94.38 188 ASN A C 1
ATOM 1510 O O . ASN A 1 188 ? -22.688 15.016 8.781 1 94.38 188 ASN A O 1
ATOM 1514 N N . ILE A 1 189 ? -21.031 16.438 9.117 1 95.75 189 ILE A N 1
ATOM 1515 C CA . ILE A 1 189 ? -20.672 15.805 10.383 1 95.75 189 ILE A CA 1
ATOM 1516 C C . ILE A 1 189 ? -21.875 15.828 11.328 1 95.75 189 ILE A C 1
ATOM 1518 O O . ILE A 1 189 ? -22.703 16.734 11.258 1 95.75 189 ILE A O 1
ATOM 1522 N N . GLU A 1 190 ? -21.906 14.812 12.258 1 97.06 190 GLU A N 1
ATOM 1523 C CA . GLU A 1 190 ? -23.109 14.617 13.062 1 97.06 190 GLU A CA 1
ATOM 1524 C C . GLU A 1 190 ? -22.781 14.672 14.555 1 97.06 190 GLU A C 1
ATOM 1526 O O . GLU A 1 190 ? -23.672 14.812 15.391 1 97.06 190 GLU A O 1
ATOM 1531 N N . CYS A 1 191 ? -21.547 14.602 14.898 1 98.38 191 CYS A N 1
ATOM 1532 C CA . CYS A 1 191 ? -21.172 14.68 16.312 1 98.38 191 CYS A CA 1
ATOM 1533 C C . CYS A 1 191 ? -21.812 15.891 16.984 1 98.38 191 CYS A C 1
ATOM 1535 O O . CYS A 1 191 ? -21.766 17 16.438 1 98.38 191 CYS A O 1
ATOM 1537 N N . SER A 1 192 ? -22.406 15.648 18.172 1 98.75 192 SER A N 1
ATOM 1538 C CA . SER A 1 192 ? -23.141 16.734 18.844 1 98.75 192 SER A CA 1
ATOM 1539 C C . SER A 1 192 ? -22.328 17.312 19.984 1 98.75 192 SER A C 1
ATOM 1541 O O . SER A 1 192 ? -21.641 16.578 20.719 1 98.75 192 SER A O 1
ATOM 1543 N N . ILE A 1 193 ? -22.312 18.562 20.062 1 98.69 193 ILE A N 1
ATOM 1544 C CA . ILE A 1 193 ? -21.797 19.344 21.188 1 98.69 193 ILE A CA 1
ATOM 1545 C C . ILE A 1 193 ? -22.922 20.172 21.797 1 98.69 193 ILE A C 1
ATOM 1547 O O . ILE A 1 193 ? -23.203 21.281 21.359 1 98.69 193 ILE A O 1
ATOM 1551 N N . THR A 1 194 ? -23.484 19.656 22.875 1 98.38 194 THR A N 1
ATOM 1552 C CA . THR A 1 194 ? -24.688 20.281 23.438 1 98.38 194 THR A CA 1
ATOM 1553 C C . THR A 1 194 ? -24.359 21 24.734 1 98.38 194 THR A C 1
ATOM 1555 O O . THR A 1 194 ? -23.734 20.438 25.625 1 98.38 194 THR A O 1
ATOM 1558 N N . ARG A 1 195 ? -24.812 22.234 24.828 1 97.38 195 ARG A N 1
ATOM 1559 C CA . ARG A 1 195 ? -24.625 23 26.047 1 97.38 195 ARG A CA 1
ATOM 1560 C C . ARG A 1 195 ? -25.547 22.484 27.156 1 97.38 195 ARG A C 1
ATOM 1562 O O . ARG A 1 195 ? -26.734 22.25 26.922 1 97.38 195 ARG A O 1
ATOM 1569 N N . ASP A 1 196 ? -24.984 22.234 28.266 1 97.44 196 ASP A N 1
ATOM 1570 C CA . ASP A 1 196 ? -25.703 21.828 29.469 1 97.44 196 ASP A CA 1
ATOM 1571 C C . ASP A 1 196 ? -25.172 22.578 30.688 1 97.44 196 ASP A C 1
ATOM 1573 O O . ASP A 1 196 ? -24.297 22.094 31.406 1 97.44 196 ASP A O 1
ATOM 1577 N N . GLY A 1 197 ? -25.812 23.719 31.031 1 96.19 197 GLY A N 1
ATOM 1578 C CA . GLY A 1 197 ? -25.312 24.562 32.094 1 96.19 197 GLY A CA 1
ATOM 1579 C C . GLY A 1 197 ? -23.953 25.172 31.812 1 96.19 197 GLY A C 1
ATOM 1580 O O . GLY A 1 197 ? -23.797 25.891 30.828 1 96.19 197 GLY A O 1
ATOM 1581 N N . SER A 1 198 ? -23.016 24.828 32.656 1 97.25 198 SER A N 1
ATOM 1582 C CA . SER A 1 198 ? -21.672 25.375 32.531 1 97.25 198 SER A CA 1
ATOM 1583 C C . SER A 1 198 ? -20.766 24.391 31.781 1 97.25 198 SER A C 1
ATOM 1585 O O . SER A 1 198 ? -19.531 24.516 31.844 1 97.25 198 SER A O 1
ATOM 1587 N N . SER A 1 199 ? -21.469 23.453 31.078 1 98.19 199 SER A N 1
ATOM 1588 C CA . SER A 1 199 ? -20.672 22.453 30.406 1 98.19 199 SER A CA 1
ATOM 1589 C C . SER A 1 199 ? -21.203 22.188 29 1 98.19 199 SER A C 1
ATOM 1591 O O . SER A 1 199 ? -22.312 22.578 28.656 1 98.19 199 SER A O 1
ATOM 1593 N N . TYR A 1 200 ? -20.297 21.641 28.188 1 98.62 200 TYR A N 1
ATOM 1594 C CA . TYR A 1 200 ? -20.719 20.984 26.953 1 98.62 200 TYR A CA 1
ATOM 1595 C C . TYR A 1 200 ? -20.734 19.469 27.141 1 98.62 200 TYR A C 1
ATOM 1597 O O . TYR A 1 200 ? -19.891 18.906 27.828 1 98.62 200 TYR A O 1
ATOM 1605 N N . VAL A 1 201 ? -21.703 18.828 26.562 1 98.88 201 VAL A N 1
ATOM 1606 C CA . VAL A 1 201 ? -21.766 17.375 26.469 1 98.88 201 VAL A CA 1
ATOM 1607 C C . VAL A 1 201 ? -21.578 16.938 25.031 1 98.88 201 VAL A C 1
ATOM 1609 O O . VAL A 1 201 ? -22.328 17.359 24.141 1 98.88 201 VAL A O 1
ATOM 1612 N N . ILE A 1 202 ? -20.609 16.078 24.797 1 98.88 202 ILE A N 1
ATOM 1613 C CA . ILE A 1 202 ? -20.219 15.664 23.453 1 98.88 202 ILE A CA 1
ATOM 1614 C C . ILE A 1 202 ? -20.594 14.203 23.219 1 98.88 202 ILE A C 1
ATOM 1616 O O . ILE A 1 202 ? -20.281 13.344 24.047 1 98.88 202 ILE A O 1
ATOM 1620 N N . ASN A 1 203 ? -21.312 13.93 22.141 1 98.88 203 ASN A N 1
ATOM 1621 C CA . ASN A 1 203 ? -21.672 12.578 21.719 1 98.88 203 ASN A CA 1
ATOM 1622 C C . ASN A 1 203 ? -21.391 12.367 20.234 1 98.88 203 ASN A C 1
ATOM 1624 O O . ASN A 1 203 ? -21.812 13.164 19.391 1 98.88 203 ASN A O 1
ATOM 1628 N N . GLY A 1 204 ? -20.656 11.336 19.953 1 98.56 204 GLY A N 1
ATOM 1629 C CA . GLY A 1 204 ? -20.391 11.008 18.562 1 98.56 204 GLY A CA 1
ATOM 1630 C C . GLY A 1 204 ? -19.219 10.055 18.391 1 98.56 204 GLY A C 1
ATOM 1631 O O . GLY A 1 204 ? -18.625 9.609 19.375 1 98.56 204 GLY A O 1
ATOM 1632 N N . THR A 1 205 ? -18.969 9.648 17.188 1 98.31 205 THR A N 1
ATOM 1633 C CA . THR A 1 205 ? -17.844 8.789 16.828 1 98.31 205 THR A CA 1
ATOM 1634 C C . THR A 1 205 ? -16.984 9.445 15.742 1 98.31 205 THR A C 1
ATOM 1636 O O . THR A 1 205 ? -17.516 9.914 14.734 1 98.31 205 THR A O 1
ATOM 1639 N N . LYS A 1 206 ? -15.781 9.555 16.078 1 98.44 206 LYS A N 1
ATOM 1640 C CA . LYS A 1 206 ? -14.805 10.07 15.117 1 98.44 206 LYS A CA 1
ATOM 1641 C C . LYS A 1 206 ? -13.867 8.977 14.633 1 98.44 206 LYS A C 1
ATOM 1643 O O . LYS A 1 206 ? -13.719 7.941 15.289 1 98.44 206 LYS A O 1
ATOM 1648 N N . TRP A 1 207 ? -13.328 9.273 13.422 1 96.75 207 TRP A N 1
ATOM 1649 C CA . TRP A 1 207 ? -12.445 8.344 12.727 1 96.75 207 TRP A CA 1
ATOM 1650 C C . TRP A 1 207 ? -11.203 9.047 12.195 1 96.75 207 TRP A C 1
ATOM 1652 O O . TRP A 1 207 ? -11.234 10.25 11.922 1 96.75 207 TRP A O 1
ATOM 1662 N N . TRP A 1 208 ? -10.047 8.211 12.117 1 97.81 208 TRP A N 1
ATOM 1663 C CA . TRP A 1 208 ? -8.797 8.711 11.555 1 97.81 208 TRP A CA 1
ATOM 1664 C C . TRP A 1 208 ? -8.266 9.891 12.375 1 97.81 208 TRP A C 1
ATOM 1666 O O . TRP A 1 208 ? -7.789 10.875 11.82 1 97.81 208 TRP A O 1
ATOM 1676 N N . THR A 1 209 ? -8.578 9.852 13.68 1 98.38 209 THR A N 1
ATOM 1677 C CA . THR A 1 209 ? -7.938 10.82 14.555 1 98.38 209 THR A CA 1
ATOM 1678 C C . THR A 1 209 ? -6.461 10.484 14.75 1 98.38 209 THR A C 1
ATOM 1680 O O . THR A 1 209 ? -6.102 9.75 15.672 1 98.38 209 THR A O 1
ATOM 1683 N N . SER A 1 210 ? -5.664 11.055 13.898 1 98 210 SER A N 1
ATOM 1684 C CA . SER A 1 210 ? -4.234 10.758 13.891 1 98 210 SER A CA 1
ATOM 1685 C C . SER A 1 210 ? -3.564 11.25 15.172 1 98 210 SER A C 1
ATOM 1687 O O . SER A 1 210 ? -3.834 12.359 15.633 1 98 210 SER A O 1
ATOM 1689 N N . GLY A 1 211 ? -2.723 10.477 15.812 1 97.75 211 GLY A N 1
ATOM 1690 C CA . GLY A 1 211 ? -2.004 10.82 17.031 1 97.75 211 GLY A CA 1
ATOM 1691 C C . GLY A 1 211 ? -2.693 10.328 18.281 1 97.75 211 GLY A C 1
ATOM 1692 O O . GLY A 1 211 ? -2.088 10.289 19.359 1 97.75 211 GLY A O 1
ATOM 1693 N N . ALA A 1 212 ? -3.904 9.891 18.141 1 98.44 212 ALA A N 1
ATOM 1694 C CA . ALA A 1 212 ? -4.703 9.57 19.328 1 98.44 212 ALA A CA 1
ATOM 1695 C C . ALA A 1 212 ? -4.266 8.242 19.938 1 98.44 212 ALA A C 1
ATOM 1697 O O . ALA A 1 212 ? -4.578 7.949 21.094 1 98.44 212 ALA A O 1
ATOM 1698 N N . MET A 1 213 ? -3.572 7.375 19.141 1 97.88 213 MET A N 1
ATOM 1699 C CA . MET A 1 213 ? -3.078 6.109 19.672 1 97.88 213 MET A CA 1
ATOM 1700 C C . MET A 1 213 ? -1.817 6.32 20.5 1 97.88 213 MET A C 1
ATOM 1702 O O . MET A 1 213 ? -1.401 5.43 21.25 1 97.88 213 MET A O 1
ATOM 1706 N N . ASP A 1 214 ? -1.155 7.477 20.297 1 97.81 214 ASP A N 1
ATOM 1707 C CA . ASP A 1 214 ? 0.081 7.801 21.016 1 97.81 214 ASP A CA 1
ATOM 1708 C C . ASP A 1 214 ? -0.17 7.984 22.5 1 97.81 214 ASP A C 1
ATOM 1710 O O . ASP A 1 214 ? -1.046 8.758 22.906 1 97.81 214 ASP A O 1
ATOM 1714 N N . PRO A 1 215 ? 0.611 7.266 23.312 1 97.06 215 PRO A N 1
ATOM 1715 C CA . PRO A 1 215 ? 0.372 7.375 24.766 1 97.06 215 PRO A CA 1
ATOM 1716 C C . PRO A 1 215 ? 0.586 8.789 25.281 1 97.06 215 PRO A C 1
ATOM 1718 O O . PRO A 1 215 ? 0.104 9.125 26.375 1 97.06 215 PRO A O 1
ATOM 1721 N N . ARG A 1 216 ? 1.232 9.656 24.578 1 96.88 216 ARG A N 1
ATOM 1722 C CA . ARG A 1 216 ? 1.479 11.039 24.969 1 96.88 216 ARG A CA 1
ATOM 1723 C C . ARG A 1 216 ? 0.332 11.945 24.531 1 96.88 216 ARG A C 1
ATOM 1725 O O . ARG A 1 216 ? 0.325 13.133 24.844 1 96.88 216 ARG A O 1
ATOM 1732 N N . CYS A 1 217 ? -0.611 11.406 23.734 1 98.62 217 CYS A N 1
ATOM 1733 C CA . CYS A 1 217 ? -1.716 12.234 23.281 1 98.62 217 CYS A CA 1
ATOM 1734 C C . CYS A 1 217 ? -2.613 12.648 24.438 1 98.62 217 CYS A C 1
ATOM 1736 O O . CYS A 1 217 ? -3.199 11.797 25.109 1 98.62 217 CYS A O 1
ATOM 1738 N N . ARG A 1 218 ? -2.768 13.984 24.594 1 98.5 218 ARG A N 1
ATOM 1739 C CA . ARG A 1 218 ? -3.559 14.5 25.703 1 98.5 218 ARG A CA 1
ATOM 1740 C C . ARG A 1 218 ? -4.699 15.383 25.203 1 98.5 218 ARG A C 1
ATOM 1742 O O . ARG A 1 218 ? -5.762 15.445 25.828 1 98.5 218 ARG A O 1
ATOM 1749 N N . LEU A 1 219 ? -4.488 15.977 24.125 1 98.88 219 LEU A N 1
ATOM 1750 C CA . LEU A 1 219 ? -5.477 16.938 23.625 1 98.88 219 LEU A CA 1
ATOM 1751 C C . LEU A 1 219 ? -6.129 16.422 22.344 1 98.88 219 LEU A C 1
ATOM 1753 O O . LEU A 1 219 ? -5.438 15.984 21.422 1 98.88 219 LEU A O 1
ATOM 1757 N N . LEU A 1 220 ? -7.43 16.5 22.297 1 98.88 220 LEU A N 1
ATOM 1758 C CA . LEU A 1 220 ? -8.219 16.328 21.078 1 98.88 220 LEU A CA 1
ATOM 1759 C C . LEU A 1 220 ? -9 17.594 20.75 1 98.88 220 LEU A C 1
ATOM 1761 O O . LEU A 1 220 ? -9.75 18.094 21.594 1 98.88 220 LEU A O 1
ATOM 1765 N N . ILE A 1 221 ? -8.766 18.141 19.609 1 98.75 221 ILE A N 1
ATOM 1766 C CA . ILE A 1 221 ? -9.664 19.172 19.094 1 98.75 221 ILE A CA 1
ATOM 1767 C C . ILE A 1 221 ? -10.828 18.516 18.344 1 98.75 221 ILE A C 1
ATOM 1769 O O . ILE A 1 221 ? -10.633 17.938 17.281 1 98.75 221 ILE A O 1
ATOM 1773 N N . VAL A 1 222 ? -12.023 18.641 18.906 1 98.81 222 VAL A N 1
ATOM 1774 C CA . VAL A 1 222 ? -13.188 17.922 18.391 1 98.81 222 VAL A CA 1
ATOM 1775 C C . VAL A 1 222 ? -14.102 18.891 17.656 1 98.81 222 VAL A C 1
ATOM 1777 O O . VAL A 1 222 ? -14.523 19.906 18.203 1 98.81 222 VAL A O 1
ATOM 1780 N N . MET A 1 223 ? -14.391 18.609 16.422 1 98.31 223 MET A N 1
ATOM 1781 C CA . MET A 1 223 ? -15.367 19.359 15.648 1 98.31 223 MET A CA 1
ATOM 1782 C C . MET A 1 223 ? -16.734 18.688 15.68 1 98.31 223 MET A C 1
ATOM 1784 O O . MET A 1 223 ? -16.828 17.469 15.492 1 98.31 223 MET A O 1
ATOM 1788 N N . GLY A 1 224 ? -17.734 19.406 15.992 1 98.44 224 GLY A N 1
ATOM 1789 C CA . GLY A 1 224 ? -19.109 18.938 16.047 1 98.44 224 GLY A CA 1
ATOM 1790 C C . GLY A 1 224 ? -20.125 20.047 15.875 1 98.44 224 GLY A C 1
ATOM 1791 O O . GLY A 1 224 ? -19.75 21.188 15.586 1 98.44 224 GLY A O 1
ATOM 1792 N N . LYS A 1 225 ? -21.359 19.656 16.016 1 98.56 225 LYS A N 1
ATOM 1793 C CA . LYS A 1 225 ? -22.438 20.641 15.844 1 98.56 225 LYS A CA 1
ATOM 1794 C C . LYS A 1 225 ? -22.953 21.125 17.188 1 98.56 225 LYS A C 1
ATOM 1796 O O . LYS A 1 225 ? -23.344 20.312 18.031 1 98.56 225 LYS A O 1
ATOM 1801 N N . THR A 1 226 ? -22.953 22.438 17.359 1 98.06 226 THR A N 1
ATOM 1802 C CA . THR A 1 226 ? -23.531 23.031 18.562 1 98.06 226 THR A CA 1
ATOM 1803 C C . THR A 1 226 ? -25 23.422 18.328 1 98.06 226 THR A C 1
ATOM 1805 O O . THR A 1 226 ? -25.766 23.547 19.281 1 98.06 226 THR A O 1
ATOM 1808 N N . ASP A 1 227 ? -25.359 23.719 17.078 1 97.19 227 ASP A N 1
ATOM 1809 C CA . ASP A 1 227 ? -26.734 24.047 16.703 1 97.19 227 ASP A CA 1
ATOM 1810 C C . ASP A 1 227 ? -27.094 23.422 15.359 1 97.19 227 ASP A C 1
ATOM 1812 O O . ASP A 1 227 ? -26.766 23.984 14.305 1 97.19 227 ASP A O 1
ATOM 1816 N N . PHE A 1 228 ? -27.953 22.422 15.375 1 96 228 PHE A N 1
ATOM 1817 C CA . PHE A 1 228 ? -28.297 21.672 14.18 1 96 228 PHE A CA 1
ATOM 1818 C C . PHE A 1 228 ? -29.25 22.469 13.297 1 96 228 PHE A C 1
ATOM 1820 O O . PHE A 1 228 ? -29.453 22.141 12.125 1 96 228 PHE A O 1
ATOM 1827 N N . ASN A 1 229 ? -29.797 23.516 13.891 1 95.44 229 ASN A N 1
ATOM 1828 C CA . ASN A 1 229 ? -30.844 24.266 13.18 1 95.44 229 ASN A CA 1
ATOM 1829 C C . ASN A 1 229 ? -30.297 25.562 12.594 1 95.44 229 ASN A C 1
ATOM 1831 O O . ASN A 1 229 ? -31.016 26.266 11.891 1 95.44 229 ASN A O 1
ATOM 1835 N N . ALA A 1 230 ? -29.094 25.875 12.875 1 96.44 230 ALA A N 1
ATOM 1836 C CA . ALA A 1 230 ? -28.5 27.078 12.312 1 96.44 230 ALA A CA 1
ATOM 1837 C C . ALA A 1 230 ? -28.219 26.906 10.828 1 96.44 230 ALA A C 1
ATOM 1839 O O . ALA A 1 230 ? -28.469 25.844 10.258 1 96.44 230 ALA A O 1
ATOM 1840 N N . ALA A 1 231 ? -27.828 28.031 10.211 1 96.06 231 ALA A N 1
ATOM 1841 C CA . ALA A 1 231 ? -27.359 27.938 8.836 1 96.06 231 ALA A CA 1
ATOM 1842 C C . ALA A 1 231 ? -26.219 26.938 8.711 1 96.06 231 ALA A C 1
ATOM 1844 O O . ALA A 1 231 ? -25.406 26.797 9.625 1 96.06 231 ALA A O 1
ATOM 1845 N N . LYS A 1 232 ? -26.125 26.266 7.633 1 93.56 232 LYS A N 1
ATOM 1846 C CA . LYS A 1 232 ? -25.281 25.094 7.41 1 93.56 232 LYS A CA 1
ATOM 1847 C C . LYS A 1 232 ? -23.844 25.359 7.891 1 93.56 232 LYS A C 1
ATOM 1849 O O . LYS A 1 232 ? -23.266 24.516 8.578 1 93.56 232 LYS A O 1
ATOM 1854 N N . HIS A 1 233 ? -23.297 26.5 7.602 1 93.44 233 HIS A N 1
ATOM 1855 C CA . HIS A 1 233 ? -21.891 26.766 7.895 1 93.44 233 HIS A CA 1
ATOM 1856 C C . HIS A 1 233 ? -21.734 27.406 9.273 1 93.44 233 HIS A C 1
ATOM 1858 O O . HIS A 1 233 ? -20.625 27.812 9.656 1 93.44 233 HIS A O 1
ATOM 1864 N N . LYS A 1 234 ? -22.844 27.469 10.086 1 96.44 234 LYS A N 1
ATOM 1865 C CA . LYS A 1 234 ? -22.812 28.016 11.445 1 96.44 234 LYS A CA 1
ATOM 1866 C C . LYS A 1 234 ? -23.203 26.953 12.469 1 96.44 234 LYS A C 1
ATOM 1868 O O . LYS A 1 234 ? -23.422 27.266 13.641 1 96.44 234 LYS A O 1
ATOM 1873 N N . GLN A 1 235 ? -23.312 25.766 11.945 1 97.62 235 GLN A N 1
ATOM 1874 C CA . GLN A 1 235 ? -23.719 24.688 12.828 1 97.62 235 GLN A CA 1
ATOM 1875 C C . GLN A 1 235 ? -22.531 24.125 13.602 1 97.62 235 GLN A C 1
ATOM 1877 O O . GLN A 1 235 ? -22.703 23.641 14.727 1 97.62 235 GLN A O 1
ATOM 1882 N N . GLN A 1 236 ? -21.344 24.125 13.016 1 97.94 236 GLN A N 1
ATOM 1883 C CA . GLN A 1 236 ? -20.188 23.406 13.539 1 97.94 236 GLN A CA 1
ATOM 1884 C C . GLN A 1 236 ? -19.344 24.297 14.453 1 97.94 236 GLN A C 1
ATOM 1886 O O . GLN A 1 236 ? -19.172 25.484 14.164 1 97.94 236 GLN A O 1
ATOM 1891 N N . SER A 1 237 ? -18.844 23.797 15.492 1 98.44 237 SER A N 1
ATOM 1892 C CA . SER A 1 237 ? -17.922 24.406 16.438 1 98.44 237 SER A CA 1
ATOM 1893 C C . SER A 1 237 ? -16.75 23.469 16.734 1 98.44 237 SER A C 1
ATOM 1895 O O . SER A 1 237 ? -16.734 22.328 16.281 1 98.44 237 SER A O 1
ATOM 1897 N N . MET A 1 238 ? -15.75 23.969 17.391 1 98.56 238 MET A N 1
ATOM 1898 C CA . MET A 1 238 ? -14.633 23.156 17.859 1 98.56 238 MET A CA 1
ATOM 1899 C C . MET A 1 238 ? -14.438 23.328 19.375 1 98.56 238 MET A C 1
ATOM 1901 O O . MET A 1 238 ? -14.547 24.422 19.891 1 98.56 238 MET A O 1
ATOM 1905 N N . VAL A 1 239 ? -14.258 22.234 19.984 1 98.69 239 VAL A N 1
ATOM 1906 C CA . VAL A 1 239 ? -14.094 22.219 21.438 1 98.69 239 VAL A CA 1
ATOM 1907 C C . VAL A 1 239 ? -12.852 21.422 21.812 1 98.69 239 VAL A C 1
ATOM 1909 O O . VAL A 1 239 ? -12.531 20.406 21.172 1 98.69 239 VAL A O 1
ATOM 1912 N N . LEU A 1 240 ? -12.047 21.891 22.812 1 98.88 240 LEU A N 1
ATOM 1913 C CA . LEU A 1 240 ? -10.867 21.203 23.344 1 98.88 240 LEU A CA 1
ATOM 1914 C C . LEU A 1 240 ? -11.266 20.125 24.344 1 98.88 240 LEU A C 1
ATOM 1916 O O . LEU A 1 240 ? -11.984 20.391 25.297 1 98.88 240 LEU A O 1
ATOM 1920 N N . VAL A 1 241 ? -10.828 18.922 24.109 1 98.88 241 VAL A N 1
ATOM 1921 C CA . VAL A 1 241 ? -11.156 17.797 24.984 1 98.88 241 VAL A CA 1
ATOM 1922 C C . VAL A 1 241 ? -9.883 17.094 25.422 1 98.88 241 VAL A C 1
ATOM 1924 O O . VAL A 1 241 ? -9.078 16.672 24.578 1 98.88 241 VAL A O 1
ATOM 1927 N N . ASP A 1 242 ? -9.68 16.984 26.719 1 98.75 242 ASP A N 1
ATOM 1928 C CA . ASP A 1 242 ? -8.633 16.109 27.234 1 98.75 242 ASP A CA 1
ATOM 1929 C C . ASP A 1 242 ? -8.922 14.648 26.891 1 98.75 242 ASP A C 1
ATOM 1931 O O . ASP A 1 242 ? -10.008 14.141 27.172 1 98.75 242 ASP A O 1
ATOM 1935 N N . ALA A 1 243 ? -7.941 13.961 26.375 1 98.5 243 ALA A N 1
ATOM 1936 C CA . ALA A 1 243 ? -8.125 12.586 25.906 1 98.5 243 ALA A CA 1
ATOM 1937 C C . ALA A 1 243 ? -8.477 11.656 27.062 1 98.5 243 ALA A C 1
ATOM 1939 O O . ALA A 1 243 ? -9.016 10.57 26.844 1 98.5 243 ALA A O 1
ATOM 1940 N N . LYS A 1 244 ? -8.258 12.102 28.281 1 97.69 244 LYS A N 1
ATOM 1941 C CA . LYS A 1 244 ? -8.508 11.273 29.453 1 97.69 244 LYS A CA 1
ATOM 1942 C C . LYS A 1 244 ? -9.852 11.625 30.094 1 97.69 244 LYS A C 1
ATOM 1944 O O . LYS A 1 244 ? -10.227 11.039 31.109 1 97.69 244 LYS A O 1
ATOM 1949 N N . THR A 1 245 ? -10.531 12.539 29.469 1 98.56 245 THR A N 1
ATOM 1950 C CA . THR A 1 245 ? -11.852 12.875 30 1 98.56 245 THR A CA 1
ATOM 1951 C C . THR A 1 245 ? -12.766 11.656 29.984 1 98.56 245 THR A C 1
ATOM 1953 O O . THR A 1 245 ? -12.797 10.906 29.016 1 98.56 245 THR A O 1
ATOM 1956 N N . PRO A 1 246 ? -13.523 11.438 31.141 1 98.5 246 PRO A N 1
ATOM 1957 C CA . PRO A 1 246 ? -14.461 10.312 31.141 1 98.5 246 PRO A CA 1
ATOM 1958 C C . PRO A 1 246 ? -15.406 10.336 29.938 1 98.5 246 PRO A C 1
ATOM 1960 O O . PRO A 1 246 ? -15.93 11.398 29.578 1 98.5 246 PRO A O 1
ATOM 1963 N N . GLY A 1 247 ? -15.578 9.133 29.312 1 98.81 247 GLY A N 1
ATOM 1964 C CA . GLY A 1 247 ? -16.453 9.023 28.172 1 98.81 247 GLY A CA 1
ATOM 1965 C C . GLY A 1 247 ? -15.719 9.008 26.844 1 98.81 247 GLY A C 1
ATOM 1966 O O . GLY A 1 247 ? -16.281 8.641 25.812 1 98.81 247 GLY A O 1
ATOM 1967 N N . VAL A 1 248 ? -14.469 9.469 26.875 1 98.81 248 VAL A N 1
ATOM 1968 C CA . VAL A 1 248 ? -13.641 9.352 25.672 1 98.81 248 VAL A CA 1
ATOM 1969 C C . VAL A 1 248 ? -13.086 7.93 25.578 1 98.81 248 VAL A C 1
ATOM 1971 O O . VAL A 1 248 ? -12.453 7.434 26.516 1 98.81 248 VAL A O 1
ATOM 1974 N N . HIS A 1 249 ? -13.336 7.297 24.422 1 98.62 249 HIS A N 1
ATOM 1975 C CA . HIS A 1 249 ? -12.836 5.941 24.219 1 98.62 249 HIS A CA 1
ATOM 1976 C C . HIS A 1 249 ? -12.047 5.84 22.922 1 98.62 249 HIS A C 1
ATOM 1978 O O . HIS A 1 249 ? -12.625 5.953 21.828 1 98.62 249 HIS A O 1
ATOM 1984 N N . ILE A 1 250 ? -10.781 5.645 23.062 1 98.06 250 ILE A N 1
ATOM 1985 C CA . ILE A 1 250 ? -9.984 5.285 21.906 1 98.06 250 ILE A CA 1
ATOM 1986 C C . ILE A 1 250 ? -10.188 3.809 21.562 1 98.06 250 ILE A C 1
ATOM 1988 O O . ILE A 1 250 ? -9.594 2.934 22.203 1 98.06 250 ILE A O 1
ATOM 1992 N N . LYS A 1 251 ? -10.906 3.529 20.562 1 97.12 251 LYS A N 1
ATOM 1993 C CA . LYS A 1 251 ? -11.477 2.203 20.328 1 97.12 251 LYS A CA 1
ATOM 1994 C C . LYS A 1 251 ? -10.445 1.275 19.688 1 97.12 251 LYS A C 1
ATOM 1996 O O . LYS A 1 251 ? -10.336 0.106 20.062 1 97.12 251 LYS A O 1
ATOM 2001 N N . ARG A 1 252 ? -9.82 1.702 18.672 1 95.88 252 ARG A N 1
ATOM 2002 C CA . ARG A 1 252 ? -8.914 0.851 17.906 1 95.88 252 ARG A CA 1
ATOM 2003 C C . ARG A 1 252 ? -8.055 1.681 16.969 1 95.88 252 ARG A C 1
ATOM 2005 O O . ARG A 1 252 ? -8.453 2.766 16.547 1 95.88 252 ARG A O 1
ATOM 2012 N N . PRO A 1 253 ? -6.832 1.139 16.688 1 96.44 253 PRO A N 1
ATOM 2013 C CA . PRO A 1 253 ? -6.07 1.713 15.578 1 96.44 253 PRO A CA 1
ATOM 2014 C C . PRO A 1 253 ? -6.641 1.336 14.211 1 96.44 253 PRO A C 1
ATOM 2016 O O . PRO A 1 253 ? -7.152 0.225 14.039 1 96.44 253 PRO A O 1
ATOM 2019 N N . LEU A 1 254 ? -6.621 2.258 13.359 1 96.19 254 LEU A N 1
ATOM 2020 C CA . LEU A 1 254 ? -6.922 1.999 11.953 1 96.19 254 LEU A CA 1
ATOM 2021 C C . LEU A 1 254 ? -5.641 1.826 11.148 1 96.19 254 LEU A C 1
ATOM 2023 O O . LEU A 1 254 ? -4.609 2.414 11.477 1 96.19 254 LEU A O 1
ATOM 2027 N N . THR A 1 255 ? -5.66 1.046 10.07 1 95.12 255 THR A N 1
ATOM 2028 C CA . THR A 1 255 ? -4.453 0.798 9.289 1 95.12 255 THR A CA 1
ATOM 2029 C C . THR A 1 255 ? -4.516 1.524 7.949 1 95.12 255 THR A C 1
ATOM 2031 O O . THR A 1 255 ? -5.602 1.745 7.41 1 95.12 255 THR A O 1
ATOM 2034 N N . VAL A 1 256 ? -3.406 1.936 7.488 1 95.81 256 VAL A N 1
ATOM 2035 C CA . VAL A 1 256 ? -3.178 2.436 6.137 1 95.81 256 VAL A CA 1
ATOM 2036 C C . VAL A 1 256 ? -2.354 1.424 5.344 1 95.81 256 VAL A C 1
ATOM 2038 O O . VAL A 1 256 ? -1.133 1.347 5.504 1 95.81 256 VAL A O 1
ATOM 2041 N N . PHE A 1 257 ? -2.93 0.721 4.395 1 94.31 257 PHE A N 1
ATOM 2042 C CA . PHE A 1 257 ? -2.268 -0.373 3.693 1 94.31 257 PHE A CA 1
ATOM 2043 C C . PHE A 1 257 ? -1.558 -1.296 4.676 1 94.31 257 PHE A C 1
ATOM 2045 O O . PHE A 1 257 ? -0.368 -1.58 4.52 1 94.31 257 PHE A O 1
ATOM 2052 N N . GLY A 1 258 ? -2.244 -1.72 5.68 1 92.69 258 GLY A N 1
ATOM 2053 C CA . GLY A 1 258 ? -1.68 -2.686 6.609 1 92.69 258 GLY A CA 1
ATOM 2054 C C . GLY A 1 258 ? -0.83 -2.047 7.691 1 92.69 258 GLY A C 1
ATOM 2055 O O . GLY A 1 258 ? -0.539 -2.676 8.711 1 92.69 258 GLY A O 1
ATOM 2056 N N . PHE A 1 259 ? -0.352 -0.789 7.516 1 95.19 259 PHE A N 1
ATOM 2057 C CA . PHE A 1 259 ? 0.432 -0.094 8.531 1 95.19 259 PHE A CA 1
ATOM 2058 C C . PHE A 1 259 ? -0.477 0.545 9.57 1 95.19 259 PHE A C 1
ATOM 2060 O O . PHE A 1 259 ? -1.456 1.21 9.227 1 95.19 259 PHE A O 1
ATOM 2067 N N . ASP A 1 260 ? -0.168 0.376 10.797 1 94.75 260 ASP A N 1
ATOM 2068 C CA . ASP A 1 260 ? -0.967 1.056 11.812 1 94.75 260 ASP A CA 1
ATOM 2069 C C . ASP A 1 260 ? -0.269 2.322 12.305 1 94.75 260 ASP A C 1
ATOM 2071 O O . ASP A 1 260 ? -0.805 3.047 13.148 1 94.75 260 ASP A O 1
ATOM 2075 N N . ASP A 1 261 ? 0.991 2.547 11.844 1 96.25 261 ASP A N 1
ATOM 2076 C CA . ASP A 1 261 ? 1.757 3.768 12.078 1 96.25 261 ASP A CA 1
ATOM 2077 C C . ASP A 1 261 ? 2.031 3.965 13.57 1 96.25 261 ASP A C 1
ATOM 2079 O O . ASP A 1 261 ? 2.008 5.094 14.07 1 96.25 261 ASP A O 1
ATOM 2083 N N . ALA A 1 262 ? 2.168 2.842 14.289 1 96.44 262 ALA A N 1
ATOM 2084 C CA . ALA A 1 262 ? 2.549 2.928 15.695 1 96.44 262 ALA A CA 1
ATOM 2085 C C . ALA A 1 262 ? 3.891 3.637 15.859 1 96.44 262 ALA A C 1
ATOM 2087 O O . ALA A 1 262 ? 4.801 3.455 15.039 1 96.44 262 ALA A O 1
ATOM 2088 N N . PRO A 1 263 ? 4.125 4.512 16.891 1 96.81 263 PRO A N 1
ATOM 2089 C CA . PRO A 1 263 ? 3.162 4.723 17.969 1 96.81 263 PRO A CA 1
ATOM 2090 C C . PRO A 1 263 ? 2.217 5.891 17.703 1 96.81 263 PRO A C 1
ATOM 2092 O O . PRO A 1 263 ? 1.358 6.203 18.531 1 96.81 263 PRO A O 1
ATOM 2095 N N . HIS A 1 264 ? 2.393 6.625 16.594 1 96.88 264 HIS A N 1
ATOM 2096 C CA . HIS A 1 264 ? 1.54 7.75 16.234 1 96.88 264 HIS A CA 1
ATOM 2097 C C . HIS A 1 264 ? 0.087 7.316 16.078 1 96.88 264 HIS A C 1
ATOM 2099 O O . HIS A 1 264 ? -0.785 7.773 16.828 1 96.88 264 HIS A O 1
ATOM 2105 N N . GLY A 1 265 ? -0.164 6.418 15.117 1 96.88 265 GLY A N 1
ATOM 2106 C CA . GLY A 1 265 ? -1.433 5.738 14.906 1 96.88 265 GLY A CA 1
ATOM 2107 C C . GLY A 1 265 ? -2.539 6.668 14.445 1 96.88 265 GLY A C 1
ATOM 2108 O O . GLY A 1 265 ? -2.428 7.891 14.578 1 96.88 265 GLY A O 1
ATOM 2109 N N . HIS A 1 266 ? -3.584 6.102 13.891 1 98.06 266 HIS A N 1
ATOM 2110 C CA . HIS A 1 266 ? -4.871 6.691 13.531 1 98.06 266 HIS A CA 1
ATOM 2111 C C . HIS A 1 266 ? -6.02 5.977 14.242 1 98.06 266 HIS A C 1
ATOM 2113 O O . HIS A 1 266 ? -6.141 4.754 14.156 1 98.06 266 HIS A O 1
ATOM 2119 N N . ALA A 1 267 ? -6.895 6.723 14.914 1 98.38 267 ALA A N 1
ATOM 2120 C CA . ALA A 1 267 ? -7.789 6.043 15.852 1 98.38 267 ALA A CA 1
ATOM 2121 C C . ALA A 1 267 ? -9.25 6.25 15.461 1 98.38 267 ALA A C 1
ATOM 2123 O O . ALA A 1 267 ? -9.602 7.277 14.875 1 98.38 267 ALA A O 1
ATOM 2124 N N . GLU A 1 268 ? -10.008 5.266 15.719 1 98.38 268 GLU A N 1
ATOM 2125 C CA . GLU A 1 268 ? -11.43 5.453 15.961 1 98.38 268 GLU A CA 1
ATOM 2126 C C . GLU A 1 268 ? -11.695 5.863 17.406 1 98.38 268 GLU A C 1
ATOM 2128 O O . GLU A 1 268 ? -11.195 5.223 18.344 1 98.38 268 GLU A O 1
ATOM 2133 N N . VAL A 1 269 ? -12.406 6.941 17.578 1 98.62 269 VAL A N 1
ATOM 2134 C CA . VAL A 1 269 ? -12.641 7.477 18.906 1 98.62 269 VAL A CA 1
ATOM 2135 C C . VAL A 1 269 ? -14.141 7.688 19.125 1 98.62 269 VAL A C 1
ATOM 2137 O O . VAL A 1 269 ? -14.812 8.305 18.297 1 98.62 269 VAL A O 1
ATOM 2140 N N . SER A 1 270 ? -14.641 7.184 20.203 1 98.69 270 SER A N 1
ATOM 2141 C CA . SER A 1 270 ? -16.031 7.426 20.578 1 98.69 270 SER A CA 1
ATOM 2142 C C . SER A 1 270 ? -16.125 8.406 21.75 1 98.69 270 SER A C 1
ATOM 2144 O O . SER A 1 270 ? -15.32 8.352 22.688 1 98.69 270 SER A O 1
ATOM 2146 N N . PHE A 1 271 ? -17 9.273 21.625 1 98.81 271 PHE A N 1
ATOM 2147 C CA . PHE A 1 271 ? -17.391 10.203 22.688 1 98.81 271 PHE A CA 1
ATOM 2148 C C . PHE A 1 271 ? -18.781 9.875 23.219 1 98.81 271 PHE A C 1
ATOM 2150 O O . PHE A 1 271 ? -19.766 10.016 22.5 1 98.81 271 PHE A O 1
ATOM 2157 N N . GLU A 1 272 ? -18.781 9.469 24.438 1 98.81 272 GLU A N 1
ATOM 2158 C CA . GLU A 1 272 ? -20.047 9.094 25.078 1 98.81 272 GLU A CA 1
ATOM 2159 C C . GLU A 1 272 ? -20.328 9.977 26.281 1 98.81 272 GLU A C 1
ATOM 2161 O O . GLU A 1 272 ? -19.859 9.695 27.391 1 98.81 272 GLU A O 1
ATOM 2166 N N . ASN A 1 273 ? -21.188 10.898 26.109 1 98.69 273 ASN A N 1
ATOM 2167 C CA . ASN A 1 273 ? -21.562 11.859 27.156 1 98.69 273 ASN A CA 1
ATOM 2168 C C . ASN A 1 273 ? -20.328 12.5 27.781 1 98.69 273 ASN A C 1
ATOM 2170 O O . ASN A 1 273 ? -20.203 12.516 29.016 1 98.69 273 ASN A O 1
ATOM 2174 N N . VAL A 1 274 ? -19.438 12.914 26.984 1 98.88 274 VAL A N 1
ATOM 2175 C CA . VAL A 1 274 ? -18.219 13.57 27.453 1 98.88 274 VAL A CA 1
ATOM 2176 C C . VAL A 1 274 ? -18.547 14.992 27.906 1 98.88 274 VAL A C 1
ATOM 2178 O O . VAL A 1 274 ? -19.062 15.797 27.125 1 98.88 274 VAL A O 1
ATOM 2181 N N . ARG A 1 275 ? -18.25 15.305 29.125 1 98.75 275 ARG A N 1
ATOM 2182 C CA . ARG A 1 275 ? -18.562 16.609 29.688 1 98.75 275 ARG A CA 1
ATOM 2183 C C . ARG A 1 275 ? -17.297 17.453 29.859 1 98.75 275 ARG A C 1
ATOM 2185 O O . ARG A 1 275 ? -16.312 17 30.453 1 98.75 275 ARG A O 1
ATOM 2192 N N . VAL A 1 276 ? -17.312 18.656 29.297 1 98.62 276 VAL A N 1
ATOM 2193 C CA . VAL A 1 276 ? -16.203 19.594 29.422 1 98.62 276 VAL A CA 1
ATOM 2194 C C . VAL A 1 276 ? -16.734 20.984 29.781 1 98.62 276 VAL A C 1
ATOM 2196 O O . VAL A 1 276 ? -17.891 21.312 29.453 1 98.62 276 VAL A O 1
ATOM 2199 N N . PRO A 1 277 ? -15.953 21.812 30.375 1 98.25 277 PRO A N 1
ATOM 2200 C CA . PRO A 1 277 ? -16.406 23.172 30.703 1 98.25 277 PRO A CA 1
ATOM 2201 C C . PRO A 1 277 ? -16.703 24 29.453 1 98.25 277 PRO A C 1
ATOM 2203 O O . PRO A 1 277 ? -16.109 23.797 28.406 1 98.25 277 PRO A O 1
ATOM 2206 N N . ILE A 1 278 ? -17.594 25 29.594 1 97.62 278 ILE A N 1
ATOM 2207 C CA . ILE A 1 278 ? -18.016 25.828 28.484 1 97.62 278 ILE A CA 1
ATOM 2208 C C . ILE A 1 278 ? -16.844 26.625 27.938 1 97.62 278 ILE A C 1
ATOM 2210 O O . ILE A 1 278 ? -16.797 26.984 26.766 1 97.62 278 ILE A O 1
ATOM 2214 N N . GLU A 1 279 ? -15.766 26.859 28.797 1 97.31 279 GLU A N 1
ATOM 2215 C CA . GLU A 1 279 ? -14.586 27.641 28.422 1 97.31 279 GLU A CA 1
ATOM 2216 C C . GLU A 1 279 ? -13.719 26.875 27.422 1 97.31 279 GLU A C 1
ATOM 2218 O O . GLU A 1 279 ? -12.828 27.453 26.797 1 97.31 279 GLU A O 1
ATOM 2223 N N . ASN A 1 280 ? -14.086 25.609 27.156 1 98.5 280 ASN A N 1
ATOM 2224 C CA . ASN A 1 280 ? -13.281 24.781 26.266 1 98.5 280 ASN A CA 1
ATOM 2225 C C . ASN A 1 280 ? -13.594 25.078 24.797 1 98.5 280 ASN A C 1
ATOM 2227 O O . ASN A 1 280 ? -12.867 24.641 23.906 1 98.5 280 ASN A O 1
ATOM 2231 N N . ILE A 1 281 ? -14.609 25.828 24.531 1 98.31 281 ILE A N 1
ATOM 2232 C CA . ILE A 1 281 ? -14.961 26.172 23.156 1 98.31 281 ILE A CA 1
ATOM 2233 C C . ILE A 1 281 ? -13.898 27.078 22.562 1 98.31 281 ILE A C 1
ATOM 2235 O O . ILE A 1 281 ? -13.375 27.969 23.25 1 98.31 281 ILE A O 1
ATOM 2239 N N . LEU A 1 282 ? -13.477 26.75 21.406 1 97.94 282 LEU A N 1
ATOM 2240 C CA . LEU A 1 282 ? -12.539 27.609 20.688 1 97.94 282 LEU A CA 1
ATOM 2241 C C . LEU A 1 282 ? -13.266 28.719 19.938 1 97.94 282 LEU A C 1
ATOM 2243 O O . LEU A 1 282 ? -14.188 28.453 19.172 1 97.94 282 LEU A O 1
ATOM 2247 N N . LEU A 1 283 ? -12.875 30 20.125 1 96.12 283 LEU A N 1
ATOM 2248 C CA . LEU A 1 283 ? -13.383 31.188 19.453 1 96.12 283 LEU A CA 1
ATOM 2249 C C . LEU A 1 283 ? -14.859 31.406 19.781 1 96.12 283 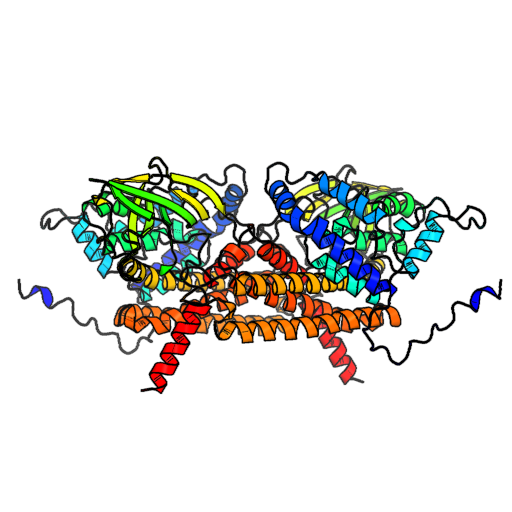LEU A C 1
ATOM 2251 O O . LEU A 1 283 ? -15.258 32.531 20.094 1 96.12 283 LEU A O 1
ATOM 2255 N N . GLY A 1 284 ? -15.703 30.422 19.594 1 97.12 284 GLY A N 1
ATOM 2256 C CA . GLY A 1 284 ? -17.125 30.531 19.906 1 97.12 284 GLY A CA 1
ATOM 2257 C C . GLY A 1 284 ? -17.969 29.516 19.172 1 97.12 284 GLY A C 1
ATOM 2258 O O . GLY A 1 284 ? -17.484 28.812 18.281 1 97.12 284 GLY A O 1
ATOM 2259 N N . GLU A 1 285 ? -19.266 29.438 19.594 1 97.81 285 GLU A N 1
ATOM 2260 C CA . GLU A 1 285 ? -20.219 28.531 18.953 1 97.81 285 GLU A CA 1
ATOM 2261 C C . GLU A 1 285 ? -20.469 28.953 17.5 1 97.81 285 GLU A C 1
ATOM 2263 O O . GLU A 1 285 ? -20.562 30.141 17.203 1 97.81 285 GLU A O 1
ATOM 2268 N N . GLY A 1 286 ? -20.5 27.938 16.656 1 97.5 286 GLY A N 1
ATOM 2269 C CA . GLY A 1 286 ? -20.828 28.172 15.25 1 97.5 286 GLY A CA 1
ATOM 2270 C C . GLY A 1 286 ? -19.656 28.688 14.438 1 97.5 286 GLY A C 1
ATOM 2271 O O . GLY A 1 286 ? -19.828 29.062 13.273 1 97.5 286 GLY A O 1
ATOM 2272 N N . ARG A 1 287 ? -18.484 28.656 15.055 1 97.12 287 ARG A N 1
ATOM 2273 C CA . ARG A 1 287 ? -17.344 29.25 14.375 1 97.12 287 ARG A CA 1
ATOM 2274 C C . ARG A 1 287 ? -16.359 28.156 13.914 1 97.12 287 ARG A C 1
ATOM 2276 O O . ARG A 1 287 ? -15.188 28.438 13.688 1 97.12 287 ARG A O 1
ATOM 2283 N N . GLY A 1 288 ? -16.812 26.938 13.797 1 96.19 288 GLY A N 1
ATOM 2284 C CA . GLY A 1 288 ? -15.992 25.797 13.422 1 96.19 288 GLY A CA 1
ATOM 2285 C C . GLY A 1 288 ? -15.375 25.938 12.039 1 96.19 288 GLY A C 1
ATOM 2286 O O . GLY A 1 288 ? -14.203 25.594 11.844 1 96.19 288 GLY A O 1
ATOM 2287 N N . PHE A 1 289 ? -16.109 26.422 11.086 1 93.88 289 PHE A N 1
ATOM 2288 C CA . PHE A 1 289 ? -15.617 26.531 9.719 1 93.88 289 PHE A CA 1
ATOM 2289 C C . PHE A 1 289 ? -14.562 27.625 9.609 1 93.88 289 PHE A C 1
ATOM 2291 O O . PHE A 1 289 ? -13.625 27.516 8.82 1 93.88 289 PHE A O 1
ATOM 2298 N N . GLU A 1 290 ? -14.742 28.688 10.359 1 91.88 290 GLU A N 1
ATOM 2299 C CA . GLU A 1 290 ? -13.727 29.734 10.406 1 91.88 290 GLU A CA 1
ATOM 2300 C C . GLU A 1 290 ? -12.391 29.188 10.891 1 91.88 290 GLU A C 1
ATOM 2302 O O . GLU A 1 290 ? -11.344 29.453 10.289 1 91.88 290 GLU A O 1
ATOM 2307 N N . ILE A 1 291 ? -12.414 28.375 11.883 1 93.5 291 ILE A N 1
ATOM 2308 C CA . ILE A 1 291 ? -11.211 27.766 12.445 1 93.5 291 ILE A CA 1
ATOM 2309 C C . ILE A 1 291 ? -10.617 26.781 11.453 1 93.5 291 ILE A C 1
ATOM 2311 O O . ILE A 1 291 ? -9.406 26.781 11.227 1 93.5 291 ILE A O 1
ATOM 2315 N N . ALA A 1 292 ? -11.484 25.953 10.852 1 90.19 292 ALA A N 1
ATOM 2316 C CA . ALA A 1 292 ? -11.023 24.922 9.914 1 90.19 292 ALA A CA 1
ATOM 2317 C C . ALA A 1 292 ? -10.266 25.562 8.75 1 90.19 292 ALA A C 1
ATOM 2319 O O . ALA A 1 292 ? -9.258 25.031 8.289 1 90.19 292 ALA A O 1
ATOM 2320 N N . GLN A 1 293 ? -10.727 26.625 8.242 1 81.62 293 GLN A N 1
ATOM 2321 C CA . GLN A 1 293 ? -10.086 27.297 7.121 1 81.62 293 GLN A CA 1
ATOM 2322 C C . GLN A 1 293 ? -8.703 27.828 7.512 1 81.62 293 GLN A C 1
ATOM 2324 O O . GLN A 1 293 ? -7.773 27.797 6.707 1 81.62 293 GLN A O 1
ATOM 2329 N N . GLY A 1 294 ? -8.609 28.344 8.711 1 81.38 294 GLY A N 1
ATOM 2330 C CA . GLY A 1 294 ? -7.328 28.828 9.203 1 81.38 294 GLY A CA 1
ATOM 2331 C C . GLY A 1 294 ? -6.324 27.719 9.422 1 81.38 294 GLY A C 1
ATOM 2332 O O . GLY A 1 294 ? -5.117 27.922 9.266 1 81.38 294 GLY A O 1
ATOM 2333 N N . ARG A 1 295 ? -6.762 26.562 9.695 1 83.62 295 ARG A N 1
ATOM 2334 C CA . ARG A 1 295 ? -5.926 25.406 10 1 83.62 295 ARG A CA 1
ATOM 2335 C C . ARG A 1 295 ? -5.465 24.703 8.727 1 83.62 295 ARG A C 1
ATOM 2337 O O . ARG A 1 295 ? -4.297 24.344 8.594 1 83.62 295 ARG A O 1
ATOM 2344 N N . LEU A 1 296 ? -6.25 24.562 7.777 1 77.75 296 LEU A N 1
ATOM 2345 C CA . LEU A 1 296 ? -6.047 23.578 6.711 1 77.75 296 LEU A CA 1
ATOM 2346 C C . LEU A 1 296 ? -5.172 24.156 5.605 1 77.75 296 LEU A C 1
ATOM 2348 O O . LEU A 1 296 ? -4.457 23.422 4.926 1 77.75 296 LEU A O 1
ATOM 2352 N N . GLY A 1 297 ? -5.129 25.453 5.383 1 78.25 297 GLY A N 1
ATOM 2353 C CA . GLY A 1 297 ? -4.285 26.047 4.352 1 78.25 297 GLY A CA 1
ATOM 2354 C C . GLY A 1 297 ? -2.812 25.734 4.535 1 78.25 297 GLY A C 1
ATOM 2355 O O . GLY A 1 297 ? -2.244 24.922 3.789 1 78.25 297 GLY A O 1
ATOM 2356 N N . PRO A 1 298 ? -2.23 26.219 5.551 1 82.88 298 PRO A N 1
ATOM 2357 C CA . PRO A 1 298 ? -0.822 25.938 5.824 1 82.88 298 PRO A CA 1
ATOM 2358 C C . PRO A 1 298 ? -0.551 24.438 6.016 1 82.88 298 PRO A C 1
ATOM 2360 O O . PRO A 1 298 ? 0.489 23.938 5.582 1 82.88 298 PRO A O 1
ATOM 2363 N N . GLY A 1 299 ? -1.433 23.75 6.613 1 90.81 299 GLY A N 1
ATOM 2364 C CA . GLY A 1 299 ? -1.264 22.312 6.832 1 90.81 299 GLY A CA 1
ATOM 2365 C C . GLY A 1 299 ? -1.131 21.531 5.543 1 90.81 299 GLY A C 1
ATOM 2366 O O . GLY A 1 299 ? -0.291 20.625 5.441 1 90.81 299 GLY A O 1
ATOM 2367 N N . ARG A 1 300 ? -1.971 21.859 4.602 1 94 300 ARG A N 1
ATOM 2368 C CA . ARG A 1 300 ? -1.916 21.203 3.299 1 94 300 ARG A CA 1
ATOM 2369 C C . ARG A 1 300 ? -0.555 21.406 2.643 1 94 300 ARG A C 1
ATOM 2371 O O . ARG A 1 300 ? 0.022 20.469 2.094 1 94 300 ARG A O 1
ATOM 2378 N N . LEU A 1 301 ? -0.118 22.609 2.727 1 94.12 301 LEU A N 1
ATOM 2379 C CA . LEU A 1 301 ? 1.157 22.953 2.102 1 94.12 301 LEU A CA 1
ATOM 2380 C C . LEU A 1 301 ? 2.307 22.219 2.791 1 94.12 301 LEU A C 1
ATOM 2382 O O . LEU A 1 301 ? 3.242 21.766 2.129 1 94.12 301 LEU A O 1
ATOM 2386 N N . HIS A 1 302 ? 2.271 22.141 4.125 1 96.38 302 HIS A N 1
ATOM 2387 C CA . HIS A 1 302 ? 3.295 21.406 4.859 1 96.38 302 HIS A CA 1
ATOM 2388 C C . HIS A 1 302 ? 3.377 19.953 4.391 1 96.38 302 HIS A C 1
ATOM 2390 O O . HIS A 1 302 ? 4.473 19.422 4.23 1 96.38 302 HIS A O 1
ATOM 2396 N N . HIS A 1 303 ? 2.246 19.344 4.195 1 97.88 303 HIS A N 1
ATOM 2397 C CA . HIS A 1 303 ? 2.229 17.984 3.676 1 97.88 303 HIS A CA 1
ATOM 2398 C C . HIS A 1 303 ? 2.904 17.906 2.311 1 97.88 303 HIS A C 1
ATOM 2400 O O . HIS A 1 303 ? 3.688 16.984 2.053 1 97.88 303 HIS A O 1
ATOM 2406 N N . CYS A 1 304 ? 2.58 18.844 1.464 1 98.25 304 CYS A N 1
ATOM 2407 C CA . CYS A 1 304 ? 3.15 18.859 0.121 1 98.25 304 CYS A CA 1
ATOM 2408 C C . CYS A 1 304 ? 4.664 19 0.174 1 98.25 304 CYS A C 1
ATOM 2410 O O . CYS A 1 304 ? 5.383 18.328 -0.574 1 98.25 304 CYS A O 1
ATOM 2412 N N . MET A 1 305 ? 5.141 19.859 1.06 1 98.06 305 MET A N 1
ATOM 2413 C CA . MET A 1 305 ? 6.578 20.062 1.231 1 98.06 305 MET A CA 1
ATOM 2414 C C . MET A 1 305 ? 7.262 18.75 1.635 1 98.06 305 MET A C 1
ATOM 2416 O O . MET A 1 305 ? 8.281 18.375 1.054 1 98.06 305 MET A O 1
ATOM 2420 N N . ARG A 1 306 ? 6.723 18.078 2.553 1 98.62 306 ARG A N 1
ATOM 2421 C CA . ARG A 1 306 ? 7.297 16.828 3.023 1 98.62 306 ARG A CA 1
ATOM 2422 C C . ARG A 1 306 ? 7.254 15.766 1.933 1 98.62 306 ARG A C 1
ATOM 2424 O O . ARG A 1 306 ? 8.141 14.914 1.852 1 98.62 306 ARG A O 1
ATOM 2431 N N . LEU A 1 307 ? 6.215 15.812 1.059 1 98.81 307 LEU A N 1
ATOM 2432 C CA . LEU A 1 307 ? 6.113 14.836 -0.022 1 98.81 307 LEU A CA 1
ATOM 2433 C C . LEU A 1 307 ? 7.242 15.031 -1.033 1 98.81 307 LEU A C 1
ATOM 2435 O O . LEU A 1 307 ? 7.727 14.055 -1.619 1 98.81 307 LEU A O 1
ATOM 2439 N N . VAL A 1 308 ? 7.633 16.281 -1.25 1 98.12 308 VAL A N 1
ATOM 2440 C CA . VAL A 1 308 ? 8.789 16.516 -2.1 1 98.12 308 VAL A CA 1
ATOM 2441 C C . VAL A 1 308 ? 10.023 15.844 -1.5 1 98.12 308 VAL A C 1
ATOM 2443 O O . VAL A 1 308 ? 10.805 15.219 -2.219 1 98.12 308 VAL A O 1
ATOM 2446 N N . GLY A 1 309 ? 10.164 15.953 -0.229 1 98.69 309 GLY A N 1
ATOM 2447 C CA . GLY A 1 309 ? 11.266 15.297 0.462 1 98.69 309 GLY A CA 1
ATOM 2448 C C . GLY A 1 309 ? 11.211 13.781 0.364 1 98.69 309 GLY A C 1
ATOM 2449 O O . GLY A 1 309 ? 12.234 13.133 0.148 1 98.69 309 GLY A O 1
ATOM 2450 N N . ALA A 1 310 ? 10.055 13.234 0.556 1 98.75 310 ALA A N 1
ATOM 2451 C CA . ALA A 1 310 ? 9.883 11.789 0.43 1 98.75 310 ALA A CA 1
ATOM 2452 C C . ALA A 1 310 ? 10.273 11.305 -0.963 1 98.75 310 ALA A C 1
ATOM 2454 O O . ALA A 1 310 ? 10.938 10.273 -1.105 1 98.75 310 ALA A O 1
ATOM 2455 N N . ALA A 1 311 ? 9.859 12.062 -1.947 1 98.69 311 ALA A N 1
ATOM 2456 C CA . ALA A 1 311 ? 10.203 11.727 -3.326 1 98.69 311 ALA A CA 1
ATOM 2457 C C . ALA A 1 311 ? 11.711 11.797 -3.547 1 98.69 311 ALA A C 1
ATOM 2459 O O . ALA A 1 311 ? 12.289 10.945 -4.227 1 98.69 311 ALA A O 1
ATOM 2460 N N . GLU A 1 312 ? 12.352 12.797 -2.963 1 98 312 GLU A N 1
ATOM 2461 C CA . GLU A 1 312 ? 13.805 12.914 -3.059 1 98 312 GLU A CA 1
ATOM 2462 C C . GLU A 1 312 ? 14.492 11.703 -2.434 1 98 312 GLU A C 1
ATOM 2464 O O . GLU A 1 312 ? 15.484 11.195 -2.971 1 98 312 GLU A O 1
ATOM 2469 N N . ARG A 1 313 ? 14.016 11.281 -1.311 1 98.25 313 ARG A N 1
ATOM 2470 C CA . ARG A 1 313 ? 14.523 10.07 -0.688 1 98.25 313 ARG A CA 1
ATOM 2471 C C . ARG A 1 313 ? 14.375 8.867 -1.622 1 98.25 313 ARG A C 1
ATOM 2473 O O . ARG A 1 313 ? 15.297 8.062 -1.758 1 98.25 313 ARG A O 1
ATOM 2480 N N . GLY A 1 314 ? 13.211 8.766 -2.227 1 98.31 314 GLY A N 1
ATOM 2481 C CA . GLY A 1 314 ? 12.992 7.715 -3.207 1 98.31 314 GLY A CA 1
ATOM 2482 C C . GLY A 1 314 ? 13.969 7.77 -4.367 1 98.31 314 GLY A C 1
ATOM 2483 O O . GLY A 1 314 ? 14.531 6.742 -4.766 1 98.31 314 GLY A O 1
ATOM 2484 N N . MET A 1 315 ? 14.227 8.984 -4.898 1 97 315 MET A N 1
ATOM 2485 C CA . MET A 1 315 ? 15.172 9.172 -5.996 1 97 315 MET A CA 1
ATOM 2486 C C . MET A 1 315 ? 16.562 8.711 -5.594 1 97 315 MET A C 1
ATOM 2488 O O . MET A 1 315 ? 17.234 8.008 -6.359 1 97 315 MET A O 1
ATOM 2492 N N . GLN A 1 316 ? 16.953 9.086 -4.453 1 96.69 316 GLN A N 1
ATOM 2493 C CA . GLN A 1 316 ? 18.266 8.727 -3.949 1 96.69 316 GLN A CA 1
ATOM 2494 C C . GLN A 1 316 ? 18.422 7.211 -3.816 1 96.69 316 GLN A C 1
ATOM 2496 O O . GLN A 1 316 ? 19.406 6.637 -4.254 1 96.69 316 GLN A O 1
ATOM 2501 N N . MET A 1 317 ? 17.484 6.613 -3.256 1 97.5 317 MET A N 1
ATOM 2502 C CA . MET A 1 317 ? 17.516 5.168 -3.055 1 97.5 317 MET A CA 1
ATOM 2503 C C . MET A 1 317 ? 17.484 4.434 -4.391 1 97.5 317 MET A C 1
ATOM 2505 O O . MET A 1 317 ? 18.141 3.4 -4.555 1 97.5 317 MET A O 1
ATOM 2509 N N . THR A 1 318 ? 16.688 4.953 -5.324 1 97.38 318 THR A N 1
ATOM 2510 C CA . THR A 1 318 ? 16.609 4.375 -6.66 1 97.38 318 THR A CA 1
ATOM 2511 C C . THR A 1 318 ? 17.984 4.328 -7.316 1 97.38 318 THR A C 1
ATOM 2513 O O . THR A 1 318 ? 18.406 3.277 -7.809 1 97.38 318 THR A O 1
ATOM 2516 N N . VAL A 1 319 ? 18.672 5.426 -7.289 1 95.62 319 VAL A N 1
ATOM 2517 C CA . VAL A 1 319 ? 19.969 5.539 -7.957 1 95.62 319 VAL A CA 1
ATOM 2518 C C . VAL A 1 319 ? 20.984 4.637 -7.27 1 95.62 319 VAL A C 1
ATOM 2520 O O . VAL A 1 319 ? 21.734 3.912 -7.934 1 95.62 319 VAL A O 1
ATOM 2523 N N . GLN A 1 320 ? 21 4.633 -5.941 1 96.12 320 GLN A N 1
ATOM 2524 C CA . GLN A 1 320 ? 21.938 3.807 -5.184 1 96.12 320 GLN A CA 1
ATOM 2525 C C . GLN A 1 320 ? 21.719 2.324 -5.492 1 96.12 320 GLN A C 1
ATOM 2527 O O . GLN A 1 320 ? 22.688 1.594 -5.723 1 96.12 320 GLN A O 1
ATOM 2532 N N . ARG A 1 321 ? 20.516 1.883 -5.527 1 96.62 321 ARG A N 1
ATOM 2533 C CA . ARG A 1 321 ? 20.188 0.488 -5.816 1 96.62 321 ARG A CA 1
ATOM 2534 C C . ARG A 1 321 ? 20.547 0.127 -7.25 1 96.62 321 ARG A C 1
ATOM 2536 O O . ARG A 1 321 ? 21.125 -0.936 -7.504 1 96.62 321 ARG A O 1
ATOM 2543 N N . ALA A 1 322 ? 20.219 0.976 -8.156 1 95.56 322 ALA A N 1
ATOM 2544 C CA . ALA A 1 322 ? 20.391 0.693 -9.578 1 95.56 322 ALA A CA 1
ATOM 2545 C C . ALA A 1 322 ? 21.875 0.575 -9.93 1 95.56 322 ALA A C 1
ATOM 2547 O O . ALA A 1 322 ? 22.25 -0.187 -10.828 1 95.56 322 ALA A O 1
ATOM 2548 N N . LEU A 1 323 ? 22.703 1.326 -9.195 1 93.88 323 LEU A N 1
ATOM 2549 C CA . LEU A 1 323 ? 24.141 1.309 -9.461 1 93.88 323 LEU A CA 1
ATOM 2550 C C . LEU A 1 323 ? 24.781 0.053 -8.891 1 93.88 323 LEU A C 1
ATOM 2552 O O . LEU A 1 323 ? 25.812 -0.408 -9.391 1 93.88 323 LEU A O 1
ATOM 2556 N N . ARG A 1 324 ? 24.188 -0.553 -7.891 1 93.69 324 ARG A N 1
ATOM 2557 C CA . ARG A 1 324 ? 24.828 -1.641 -7.156 1 93.69 324 ARG A CA 1
ATOM 2558 C C . ARG A 1 324 ? 24.266 -2.992 -7.59 1 93.69 324 ARG A C 1
ATOM 2560 O O . ARG A 1 324 ? 24.984 -3.994 -7.594 1 93.69 324 ARG A O 1
ATOM 2567 N N . ARG A 1 325 ? 23.031 -3.059 -7.918 1 94.12 325 ARG A N 1
ATOM 2568 C CA . ARG A 1 325 ? 22.375 -4.324 -8.242 1 94.12 325 ARG A CA 1
ATOM 2569 C C . ARG A 1 325 ? 22.609 -4.699 -9.703 1 94.12 325 ARG A C 1
ATOM 2571 O O . ARG A 1 325 ? 22.516 -3.848 -10.586 1 94.12 325 ARG A O 1
ATOM 2578 N N . ARG A 1 326 ? 22.938 -5.984 -9.906 1 93.44 326 ARG A N 1
ATOM 2579 C CA . ARG A 1 326 ? 23.219 -6.465 -11.258 1 93.44 326 ARG A CA 1
ATOM 2580 C C . ARG A 1 326 ? 22.266 -7.578 -11.656 1 93.44 326 ARG A C 1
ATOM 2582 O O . ARG A 1 326 ? 21.984 -8.477 -10.859 1 93.44 326 ARG A O 1
ATOM 2589 N N . ALA A 1 327 ? 21.688 -7.441 -12.797 1 89.94 327 ALA A N 1
ATOM 2590 C CA . ALA A 1 327 ? 20.828 -8.453 -13.422 1 89.94 327 ALA A CA 1
ATOM 2591 C C . ALA A 1 327 ? 21.094 -8.531 -14.922 1 89.94 327 ALA A C 1
ATOM 2593 O O . ALA A 1 327 ? 21.281 -7.512 -15.586 1 89.94 327 ALA A O 1
ATOM 2594 N N . PHE A 1 328 ? 21.109 -9.789 -15.43 1 92.5 328 PHE A N 1
ATOM 2595 C CA . PHE A 1 328 ? 21.312 -10.07 -16.844 1 92.5 328 PHE A CA 1
ATOM 2596 C C . PHE A 1 328 ? 22.609 -9.461 -17.344 1 92.5 328 PHE A C 1
ATOM 2598 O O . PHE A 1 328 ? 22.641 -8.82 -18.391 1 92.5 328 PHE A O 1
ATOM 2605 N N . GLY A 1 329 ? 23.609 -9.477 -16.5 1 90.25 329 GLY A N 1
ATOM 2606 C CA . GLY A 1 329 ? 24.984 -9.18 -16.891 1 90.25 329 GLY A CA 1
ATOM 2607 C C . GLY A 1 329 ? 25.328 -7.711 -16.734 1 90.25 329 GLY A C 1
ATOM 2608 O O . GLY A 1 329 ? 26.484 -7.316 -16.969 1 90.25 329 GLY A O 1
ATOM 2609 N N . LYS A 1 330 ? 24.375 -6.918 -16.297 1 92.94 330 LYS A N 1
ATOM 2610 C CA . LYS A 1 330 ? 24.656 -5.492 -16.156 1 92.94 330 LYS A CA 1
ATOM 2611 C C . LYS A 1 330 ? 23.969 -4.922 -14.922 1 92.94 330 LYS A C 1
ATOM 2613 O O . LYS A 1 330 ? 23.109 -5.582 -14.32 1 92.94 330 LYS A O 1
ATOM 2618 N N . SER A 1 331 ? 24.422 -3.715 -14.523 1 94.25 331 SER A N 1
ATOM 2619 C CA . SER A 1 331 ? 23.719 -3.037 -13.438 1 94.25 331 SER A CA 1
ATOM 2620 C C . SER A 1 331 ? 22.328 -2.59 -13.875 1 94.25 331 SER A C 1
ATOM 2622 O O . SER A 1 331 ? 22.094 -2.387 -15.07 1 94.25 331 SER A O 1
ATOM 2624 N N . ILE A 1 332 ? 21.438 -2.504 -12.992 1 93.81 332 ILE A N 1
ATOM 2625 C CA . ILE A 1 332 ? 20.094 -2.029 -13.305 1 93.81 332 ILE A CA 1
ATOM 2626 C C . ILE A 1 332 ? 20.172 -0.669 -13.992 1 93.81 332 ILE A C 1
ATOM 2628 O O . ILE A 1 332 ? 19.406 -0.387 -14.914 1 93.81 332 ILE A O 1
ATOM 2632 N N . ALA A 1 333 ? 21.188 0.185 -13.641 1 93.5 333 ALA A N 1
ATOM 2633 C CA . ALA A 1 333 ? 21.359 1.533 -14.172 1 93.5 333 ALA A CA 1
ATOM 2634 C C . ALA A 1 333 ? 21.703 1.495 -15.664 1 93.5 333 ALA A C 1
ATOM 2636 O O . ALA A 1 333 ? 21.516 2.48 -16.375 1 93.5 333 ALA A O 1
ATOM 2637 N N . GLU A 1 334 ? 22.141 0.359 -16.109 1 92.31 334 GLU A N 1
ATOM 2638 C CA . GLU A 1 334 ? 22.609 0.237 -17.484 1 92.31 334 GLU A CA 1
ATOM 2639 C C . GLU A 1 334 ? 21.516 -0.268 -18.406 1 92.31 334 GLU A C 1
ATOM 2641 O O . GLU A 1 334 ? 21.672 -0.283 -19.641 1 92.31 334 GLU A O 1
ATOM 2646 N N . HIS A 1 335 ? 20.484 -0.64 -17.828 1 88.88 335 HIS A N 1
ATOM 2647 C CA . HIS A 1 335 ? 19.375 -1.099 -18.656 1 88.88 335 HIS A CA 1
ATOM 2648 C C . HIS A 1 335 ? 18.641 0.076 -19.297 1 88.88 335 HIS A C 1
ATOM 2650 O O . HIS A 1 335 ? 18.5 1.134 -18.688 1 88.88 335 HIS A O 1
ATOM 2656 N N . GLY A 1 336 ? 18.25 -0 -20.516 1 76.94 336 GLY A N 1
ATOM 2657 C CA . GLY A 1 336 ? 17.828 1.096 -21.375 1 76.94 336 GLY A CA 1
ATOM 2658 C C . GLY A 1 336 ? 16.672 1.886 -20.797 1 76.94 336 GLY A C 1
ATOM 2659 O O . GLY A 1 336 ? 16.672 3.119 -20.812 1 76.94 336 GLY A O 1
ATOM 2660 N N . SER A 1 337 ? 15.648 1.297 -20.25 1 83.69 337 SER A N 1
ATOM 2661 C CA . SER A 1 337 ? 14.469 2.059 -19.875 1 83.69 337 SER A CA 1
ATOM 2662 C C . SER A 1 337 ? 14.695 2.801 -18.562 1 83.69 337 SER A C 1
ATOM 2664 O O . SER A 1 337 ? 14.023 3.799 -18.281 1 83.69 337 SER A O 1
ATOM 2666 N N . PHE A 1 338 ? 15.703 2.402 -17.875 1 90.88 338 PHE A N 1
ATOM 2667 C CA . PHE A 1 338 ? 15.891 2.953 -16.531 1 90.88 338 PHE A CA 1
ATOM 2668 C C . PHE A 1 338 ? 16.219 4.438 -16.609 1 90.88 338 PHE A C 1
ATOM 2670 O O . PHE A 1 338 ? 15.617 5.25 -15.898 1 90.88 338 PHE A O 1
ATOM 2677 N N . LEU A 1 339 ? 17.125 4.816 -17.5 1 87 339 LEU A N 1
ATOM 2678 C CA . LEU A 1 339 ? 17.594 6.195 -17.594 1 87 339 LEU A CA 1
ATOM 2679 C C . LEU A 1 339 ? 16.453 7.137 -17.953 1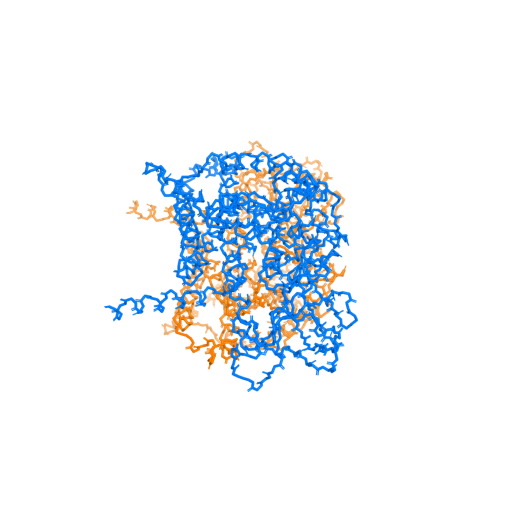 87 339 LEU A C 1
ATOM 2681 O O . LEU A 1 339 ? 16.297 8.203 -17.359 1 87 339 LEU A O 1
ATOM 2685 N N . SER A 1 340 ? 15.703 6.703 -18.922 1 89.69 340 SER A N 1
ATOM 2686 C CA . SER A 1 340 ? 14.562 7.516 -19.344 1 89.69 340 SER A CA 1
ATOM 2687 C C . SER A 1 340 ? 13.555 7.668 -18.203 1 89.69 340 SER A C 1
ATOM 2689 O O . SER A 1 340 ? 13.062 8.773 -17.938 1 89.69 340 SER A O 1
ATOM 2691 N N . ASP A 1 341 ? 13.266 6.578 -17.531 1 93.06 341 ASP A N 1
ATOM 2692 C CA . ASP A 1 341 ? 12.289 6.602 -16.438 1 93.06 341 ASP A CA 1
ATOM 2693 C C . ASP A 1 341 ? 12.781 7.465 -15.281 1 93.06 341 ASP A C 1
ATOM 2695 O O . ASP A 1 341 ? 12 8.227 -14.695 1 93.06 341 ASP A O 1
ATOM 2699 N N . LEU A 1 342 ? 14.039 7.387 -15 1 92.69 342 LEU A N 1
ATOM 2700 C CA . LEU A 1 342 ? 14.641 8.188 -13.938 1 92.69 342 LEU A CA 1
ATOM 2701 C C . LEU A 1 342 ? 14.547 9.68 -14.266 1 92.69 342 LEU A C 1
ATOM 2703 O O . LEU A 1 342 ? 14.188 10.484 -13.398 1 92.69 342 LEU A O 1
ATOM 2707 N N . ALA A 1 343 ? 14.82 10.055 -15.508 1 89.69 343 ALA A N 1
ATOM 2708 C CA . ALA A 1 343 ? 14.766 11.453 -15.93 1 89.69 343 ALA A CA 1
ATOM 2709 C C . ALA A 1 343 ? 13.344 12 -15.852 1 89.69 343 ALA A C 1
ATOM 2711 O O . ALA A 1 343 ? 13.133 13.141 -15.43 1 89.69 343 ALA A O 1
ATOM 2712 N N . LYS A 1 344 ? 12.422 11.172 -16.25 1 91.06 344 LYS A N 1
ATOM 2713 C CA . LYS A 1 344 ? 11.031 11.594 -16.188 1 91.06 344 LYS A CA 1
ATOM 2714 C C . LYS A 1 344 ? 10.586 11.828 -14.742 1 91.06 344 LYS A C 1
ATOM 2716 O O . LYS A 1 344 ? 9.836 12.773 -14.469 1 91.06 344 LYS A O 1
ATOM 2721 N N . CYS A 1 345 ? 11 10.969 -13.836 1 96 345 CYS A N 1
ATOM 2722 C CA . CYS A 1 345 ? 10.703 11.18 -12.422 1 96 345 CYS A CA 1
ATOM 2723 C C . CYS A 1 345 ? 11.305 12.484 -11.922 1 96 345 CYS A C 1
ATOM 2725 O O . CYS A 1 345 ? 10.648 13.242 -11.203 1 96 345 CYS A O 1
ATOM 2727 N N . ARG A 1 346 ? 12.508 12.828 -12.328 1 92.5 346 ARG A N 1
ATOM 2728 C CA . ARG A 1 346 ? 13.164 14.07 -11.93 1 92.5 346 ARG A CA 1
ATOM 2729 C C . ARG A 1 346 ? 12.406 15.281 -12.461 1 92.5 346 ARG A C 1
ATOM 2731 O O . ARG A 1 346 ? 12.211 16.266 -11.742 1 92.5 346 ARG A O 1
ATOM 2738 N N . VAL A 1 347 ? 11.969 15.211 -13.703 1 92.94 347 VAL A N 1
ATOM 2739 C CA . VAL A 1 347 ? 11.211 16.297 -14.305 1 92.94 347 VAL A CA 1
ATOM 2740 C C . VAL A 1 347 ? 9.953 16.578 -13.492 1 92.94 347 VAL A C 1
ATOM 2742 O O . VAL A 1 347 ? 9.672 17.719 -13.125 1 92.94 347 VAL A O 1
ATOM 2745 N N . GLU A 1 348 ? 9.258 15.508 -13.133 1 95 348 GLU A N 1
ATOM 2746 C CA . GLU A 1 348 ? 8.016 15.656 -12.375 1 95 348 GLU A CA 1
ATOM 2747 C C . GLU A 1 348 ? 8.297 16.203 -10.977 1 95 348 GLU A C 1
ATOM 2749 O O . GLU A 1 348 ? 7.535 17.031 -10.461 1 95 348 GLU A O 1
ATOM 2754 N N . LEU A 1 349 ? 9.336 15.727 -10.359 1 96.19 349 LEU A N 1
ATOM 2755 C CA . LEU A 1 349 ? 9.695 16.156 -9.016 1 96.19 349 LEU A CA 1
ATOM 2756 C C . LEU A 1 349 ? 10.039 17.641 -8.984 1 96.19 349 LEU A C 1
ATOM 2758 O O . LEU A 1 349 ? 9.562 18.375 -8.125 1 96.19 349 LEU A O 1
ATOM 2762 N N . GLU A 1 350 ? 10.758 18.125 -9.992 1 91.94 350 GLU A N 1
ATOM 2763 C CA . GLU A 1 350 ? 11.148 19.531 -10.031 1 91.94 350 GLU A CA 1
ATOM 2764 C C . GLU A 1 350 ? 9.953 20.422 -10.328 1 91.94 350 GLU A C 1
ATOM 2766 O O . GLU A 1 350 ? 9.812 21.5 -9.727 1 91.94 350 GLU A O 1
ATOM 2771 N N . LYS A 1 351 ? 9.109 20 -11.242 1 92.56 351 LYS A N 1
ATOM 2772 C CA . LYS A 1 351 ? 7.879 20.734 -11.5 1 92.56 351 LYS A CA 1
ATOM 2773 C C . LYS A 1 351 ? 7.074 20.938 -10.219 1 92.56 351 LYS A C 1
ATOM 2775 O O . LYS A 1 351 ? 6.625 22.047 -9.93 1 92.56 351 LYS A O 1
ATOM 2780 N N . THR A 1 352 ? 6.949 19.875 -9.492 1 97.38 352 THR A N 1
ATOM 2781 C CA . THR A 1 352 ? 6.121 19.891 -8.289 1 97.38 352 THR A CA 1
ATOM 2782 C C . THR A 1 352 ? 6.777 20.719 -7.195 1 97.38 352 THR A C 1
ATOM 2784 O O . THR A 1 352 ? 6.094 21.453 -6.473 1 97.38 352 THR A O 1
ATOM 2787 N N . ARG A 1 353 ? 8.141 20.594 -7.039 1 95.25 353 ARG A N 1
ATOM 2788 C CA . ARG A 1 353 ? 8.867 21.422 -6.078 1 95.25 353 ARG A CA 1
ATOM 2789 C C . ARG A 1 353 ? 8.609 22.906 -6.32 1 95.25 353 ARG A C 1
ATOM 2791 O O . ARG A 1 353 ? 8.328 23.641 -5.383 1 95.25 353 ARG A O 1
ATOM 2798 N N . LEU A 1 354 ? 8.617 23.328 -7.559 1 92 354 LEU A N 1
ATOM 2799 C CA . LEU A 1 354 ? 8.406 24.734 -7.91 1 92 354 LEU A CA 1
ATOM 2800 C C . LEU A 1 354 ? 6.973 25.156 -7.621 1 92 354 LEU A C 1
ATOM 2802 O O . LEU A 1 354 ? 6.73 26.281 -7.172 1 92 354 LEU A O 1
ATOM 2806 N N . ILE A 1 355 ? 6.031 24.266 -7.848 1 94.38 355 ILE A N 1
ATOM 2807 C CA . ILE A 1 355 ? 4.629 24.531 -7.559 1 94.38 355 ILE A CA 1
ATOM 2808 C C . ILE A 1 355 ? 4.441 24.734 -6.059 1 94.38 355 ILE A C 1
ATOM 2810 O O . ILE A 1 355 ? 3.764 25.672 -5.633 1 94.38 355 ILE A O 1
ATOM 2814 N N . VAL A 1 356 ? 5.07 23.859 -5.254 1 96.56 356 VAL A N 1
ATOM 2815 C CA . VAL A 1 356 ? 4.941 23.922 -3.803 1 96.56 356 VAL A CA 1
ATOM 2816 C C . VAL A 1 356 ? 5.57 25.203 -3.275 1 96.56 356 VAL A C 1
ATOM 2818 O O . VAL A 1 356 ? 4.988 25.891 -2.428 1 96.56 356 VAL A O 1
ATOM 2821 N N . LEU A 1 357 ? 6.711 25.594 -3.801 1 93.62 357 LEU A N 1
ATOM 2822 C CA . LEU A 1 357 ? 7.371 26.828 -3.389 1 93.62 357 LEU A CA 1
ATOM 2823 C C . LEU A 1 357 ? 6.562 28.047 -3.818 1 93.62 357 LEU A C 1
ATOM 2825 O O . LEU A 1 357 ? 6.461 29.031 -3.07 1 93.62 357 LEU A O 1
ATOM 2829 N N . GLU A 1 358 ? 5.992 27.984 -5 1 91.88 358 GLU A N 1
ATOM 2830 C CA . GLU A 1 358 ? 5.148 29.078 -5.469 1 91.88 358 GLU A CA 1
ATOM 2831 C C . GLU A 1 358 ? 3.92 29.25 -4.582 1 91.88 358 GLU A C 1
ATOM 2833 O O . GLU A 1 358 ? 3.533 30.375 -4.262 1 91.88 358 GLU A O 1
ATOM 2838 N N . ALA A 1 359 ? 3.324 28.156 -4.199 1 94.31 359 ALA A N 1
ATOM 2839 C CA . ALA A 1 359 ? 2.174 28.219 -3.303 1 94.31 359 ALA A CA 1
ATOM 2840 C C . ALA A 1 359 ? 2.557 28.859 -1.966 1 94.31 359 ALA A C 1
ATOM 2842 O O . ALA A 1 359 ? 1.805 29.656 -1.417 1 94.31 359 ALA A O 1
ATOM 2843 N N . ALA A 1 360 ? 3.713 28.484 -1.479 1 93.81 360 ALA A N 1
ATOM 2844 C CA . ALA A 1 360 ? 4.195 29.047 -0.22 1 93.81 360 ALA A CA 1
ATOM 2845 C C . ALA A 1 360 ? 4.445 30.547 -0.348 1 93.81 360 ALA A C 1
ATOM 2847 O O . ALA A 1 360 ? 4.109 31.312 0.554 1 93.81 360 ALA A O 1
ATOM 2848 N N . ASP A 1 361 ? 4.996 30.922 -1.457 1 91.31 361 ASP A N 1
ATOM 2849 C CA . ASP A 1 361 ? 5.258 32.344 -1.707 1 91.31 361 ASP A CA 1
ATOM 2850 C C . ASP A 1 361 ? 3.955 33.125 -1.771 1 91.31 361 ASP A C 1
ATOM 2852 O O . ASP A 1 361 ? 3.854 34.219 -1.195 1 91.31 361 ASP A O 1
ATOM 2856 N N . GLN A 1 362 ? 2.984 32.594 -2.424 1 90.75 362 GLN A N 1
ATOM 2857 C CA . GLN A 1 362 ? 1.691 33.25 -2.52 1 90.75 362 GLN A CA 1
ATOM 2858 C C . GLN A 1 362 ? 1.017 33.344 -1.153 1 90.75 362 GLN A C 1
ATOM 2860 O O . GLN A 1 362 ? 0.379 34.344 -0.836 1 90.75 362 GLN A O 1
ATOM 2865 N N . LEU A 1 363 ? 1.161 32.344 -0.408 1 89.62 363 LEU A N 1
ATOM 2866 C CA . LEU A 1 363 ? 0.589 32.344 0.934 1 89.62 363 LEU A CA 1
ATOM 2867 C C . LEU A 1 363 ? 1.215 33.438 1.781 1 89.62 363 LEU A C 1
ATOM 2869 O O . LEU A 1 363 ? 0.513 34.156 2.518 1 89.62 363 LEU A O 1
ATOM 2873 N N . ASP A 1 364 ? 2.5 33.594 1.694 1 88.88 364 ASP A N 1
ATOM 2874 C CA . ASP A 1 364 ? 3.219 34.594 2.451 1 88.88 364 ASP A CA 1
ATOM 2875 C C . ASP A 1 364 ? 2.807 36 2.01 1 88.88 364 ASP A C 1
ATOM 2877 O O . ASP A 1 364 ? 2.607 36.906 2.846 1 88.88 364 ASP A O 1
ATOM 2881 N N . ARG A 1 365 ? 2.613 36.125 0.739 1 89.56 365 ARG A N 1
ATOM 2882 C CA . ARG A 1 365 ? 2.434 37.469 0.187 1 89.56 365 ARG A CA 1
ATOM 2883 C C . ARG A 1 365 ? 0.964 37.875 0.202 1 89.56 365 ARG A C 1
ATOM 2885 O O . ARG A 1 365 ? 0.64 39.062 0.422 1 89.56 365 ARG A O 1
ATOM 2892 N N . PHE A 1 366 ? 0.124 36.875 -0.072 1 89.25 366 PHE A N 1
ATOM 2893 C CA . PHE A 1 366 ? -1.243 37.281 -0.379 1 89.25 366 PHE A CA 1
ATOM 2894 C C . PHE A 1 366 ? -2.229 36.625 0.582 1 89.25 366 PHE A C 1
ATOM 2896 O O . PHE A 1 366 ? -3.416 36.969 0.585 1 89.25 366 PHE A O 1
ATOM 2903 N N . GLY A 1 367 ? -1.804 35.75 1.386 1 86.62 367 GLY A N 1
ATOM 2904 C CA . GLY A 1 367 ? -2.688 35.094 2.338 1 86.62 367 GLY A CA 1
ATOM 2905 C C . GLY A 1 367 ? -3.416 33.906 1.753 1 86.62 367 GLY A C 1
ATOM 2906 O O . GLY A 1 367 ? -3.273 33.594 0.565 1 86.62 367 GLY A O 1
ATOM 2907 N N . ASN A 1 368 ? -4.238 33.219 2.566 1 84.38 368 ASN A N 1
ATOM 2908 C CA . ASN A 1 368 ? -4.863 31.938 2.252 1 84.38 368 ASN A CA 1
ATOM 2909 C C . ASN A 1 368 ? -5.867 32.062 1.11 1 84.38 368 ASN A C 1
ATOM 2911 O O . ASN A 1 368 ? -5.914 31.219 0.218 1 84.38 368 ASN A O 1
ATOM 2915 N N . LYS A 1 369 ? -6.637 33.062 1.192 1 83.81 369 LYS A N 1
ATOM 2916 C CA . LYS A 1 369 ? -7.73 33.219 0.234 1 83.81 369 LYS A CA 1
ATOM 2917 C C . LYS A 1 369 ? -7.195 33.375 -1.188 1 83.81 369 LYS A C 1
ATOM 2919 O O . LYS A 1 369 ? -7.68 32.719 -2.113 1 83.81 369 LYS A O 1
ATOM 2924 N N . LYS A 1 370 ? -6.195 34.156 -1.368 1 86.25 370 LYS A N 1
ATOM 2925 C CA . LYS A 1 370 ? -5.645 34.406 -2.695 1 86.25 370 LYS A CA 1
ATOM 2926 C C . LYS A 1 370 ? -4.77 33.25 -3.158 1 86.25 370 LYS A C 1
ATOM 2928 O O . LYS A 1 370 ? -4.664 33 -4.359 1 86.25 370 LYS A O 1
ATOM 2933 N N . ALA A 1 371 ? -4.18 32.531 -2.186 1 91.12 371 ALA A N 1
ATOM 2934 C CA . ALA A 1 371 ? -3.264 31.453 -2.516 1 91.12 371 ALA A CA 1
ATOM 2935 C C . ALA A 1 371 ? -4.02 30.141 -2.719 1 91.12 371 ALA A C 1
ATOM 2937 O O . ALA A 1 371 ? -3.424 29.141 -3.092 1 91.12 371 ALA A O 1
ATOM 2938 N N . ARG A 1 372 ? -5.289 30.156 -2.574 1 91.25 372 ARG A N 1
ATOM 2939 C CA . ARG A 1 372 ? -6.098 28.938 -2.523 1 91.25 372 ARG A CA 1
ATOM 2940 C C . ARG A 1 372 ? -5.938 28.125 -3.801 1 91.25 372 ARG A C 1
ATOM 2942 O O . ARG A 1 372 ? -5.891 26.891 -3.752 1 91.25 372 ARG A O 1
ATOM 2949 N N . GLY A 1 373 ? -5.891 28.797 -4.953 1 91.62 373 GLY A N 1
ATOM 2950 C CA . GLY A 1 373 ? -5.715 28.094 -6.211 1 91.62 373 GLY A CA 1
ATOM 2951 C C . GLY A 1 373 ? -4.391 27.344 -6.305 1 91.62 373 GLY A C 1
ATOM 2952 O O . GLY A 1 373 ? -4.359 26.172 -6.664 1 91.62 373 GLY A O 1
ATOM 2953 N N . MET A 1 374 ? -3.348 28.016 -5.996 1 92.12 374 MET A N 1
ATOM 2954 C CA . MET A 1 374 ? -2.016 27.422 -6.078 1 92.12 374 MET A CA 1
ATOM 2955 C C . MET A 1 374 ? -1.844 26.328 -5.031 1 92.12 374 MET A C 1
ATOM 2957 O O . MET A 1 374 ? -1.162 25.328 -5.277 1 92.12 374 MET A O 1
ATOM 2961 N N . ILE A 1 375 ? -2.451 26.484 -3.867 1 94.25 375 ILE A N 1
ATOM 2962 C CA . ILE A 1 375 ? -2.422 25.453 -2.83 1 94.25 375 ILE A CA 1
ATOM 2963 C C . ILE A 1 375 ? -3.154 24.203 -3.318 1 94.25 375 ILE A C 1
ATOM 2965 O O . ILE A 1 375 ? -2.688 23.078 -3.115 1 94.25 375 ILE A O 1
ATOM 2969 N N . ALA A 1 376 ? -4.277 24.422 -4 1 95.62 376 ALA A N 1
ATOM 2970 C CA . ALA A 1 376 ? -5.02 23.297 -4.562 1 95.62 376 ALA A CA 1
ATOM 2971 C C . ALA A 1 376 ? -4.184 22.547 -5.598 1 95.62 376 ALA A C 1
ATOM 2973 O O . ALA A 1 376 ? -4.172 21.312 -5.625 1 95.62 376 ALA A O 1
ATOM 2974 N N . ILE A 1 377 ? -3.465 23.266 -6.469 1 94.06 377 ILE A N 1
ATOM 2975 C CA . ILE A 1 377 ? -2.605 22.672 -7.48 1 94.06 377 ILE A CA 1
ATOM 2976 C C . ILE A 1 377 ? -1.496 21.875 -6.809 1 94.06 377 ILE A C 1
ATOM 2978 O O . ILE A 1 377 ? -1.191 20.75 -7.223 1 94.06 377 ILE A O 1
ATOM 2982 N N . ALA A 1 378 ? -0.928 22.406 -5.75 1 96.31 378 ALA A N 1
ATOM 2983 C CA . ALA A 1 378 ? 0.112 21.703 -5.004 1 96.31 378 ALA A CA 1
ATOM 2984 C C . ALA A 1 378 ? -0.429 20.422 -4.387 1 96.31 378 ALA A C 1
ATOM 2986 O O . ALA A 1 378 ? 0.22 19.375 -4.449 1 96.31 378 ALA A O 1
ATOM 2987 N N . LYS A 1 379 ? -1.611 20.516 -3.832 1 97.44 379 LYS A N 1
ATOM 2988 C CA . LYS A 1 379 ? -2.201 19.391 -3.105 1 97.44 379 LYS A CA 1
ATOM 2989 C C . LYS A 1 379 ? -2.547 18.234 -4.051 1 97.44 379 LYS A C 1
ATOM 2991 O O . LYS A 1 379 ? -2.521 17.078 -3.654 1 97.44 379 LYS A O 1
ATOM 2996 N N . VAL A 1 380 ? -2.842 18.547 -5.293 1 96.75 380 VAL A N 1
ATOM 2997 C CA . VAL A 1 380 ? -3.113 17.5 -6.273 1 96.75 380 VAL A CA 1
ATOM 2998 C C . VAL A 1 380 ? -1.798 16.969 -6.848 1 96.75 380 VAL A C 1
ATOM 3000 O O . VAL A 1 380 ? -1.62 15.766 -7.004 1 96.75 380 VAL A O 1
ATOM 3003 N N . SER A 1 381 ? -0.842 17.812 -7.078 1 96.38 381 SER A N 1
ATOM 3004 C CA . SER A 1 381 ? 0.385 17.484 -7.797 1 96.38 381 SER A CA 1
ATOM 3005 C C . SER A 1 381 ? 1.354 16.719 -6.91 1 96.38 381 SER A C 1
ATOM 3007 O O . SER A 1 381 ? 1.993 15.766 -7.363 1 96.38 381 SER A O 1
ATOM 3009 N N . ALA A 1 382 ? 1.466 17.125 -5.699 1 98.38 382 ALA A N 1
ATOM 3010 C CA . ALA A 1 382 ? 2.531 16.609 -4.844 1 98.38 382 ALA A CA 1
ATOM 3011 C C . ALA A 1 382 ? 2.318 15.133 -4.531 1 98.38 382 ALA A C 1
ATOM 3013 O O . ALA A 1 382 ? 3.227 14.32 -4.711 1 98.38 382 ALA A O 1
ATOM 3014 N N . PRO A 1 383 ? 1.093 14.766 -4.102 1 98.5 383 PRO A N 1
ATOM 3015 C CA . PRO A 1 383 ? 0.91 13.328 -3.871 1 98.5 383 PRO A CA 1
ATOM 3016 C C . PRO A 1 383 ? 1.059 12.5 -5.145 1 98.5 383 PRO A C 1
ATOM 3018 O O . PRO A 1 383 ? 1.677 11.438 -5.125 1 98.5 383 PRO A O 1
ATOM 3021 N N . THR A 1 384 ? 0.56 12.984 -6.246 1 97.12 384 THR A N 1
ATOM 3022 C CA . THR A 1 384 ? 0.649 12.273 -7.52 1 97.12 384 THR A CA 1
ATOM 3023 C C . THR A 1 384 ? 2.107 12.062 -7.922 1 97.12 384 THR A C 1
ATOM 3025 O O . THR A 1 384 ? 2.504 10.961 -8.289 1 97.12 384 THR A O 1
ATOM 3028 N N . MET A 1 385 ? 2.85 13.141 -7.805 1 97.56 385 MET A N 1
ATOM 3029 C CA . MET A 1 385 ? 4.273 13.094 -8.125 1 97.56 385 MET A CA 1
ATOM 3030 C C . MET A 1 385 ? 5.012 12.148 -7.184 1 97.56 385 MET A C 1
ATOM 3032 O O . MET A 1 385 ? 5.805 11.312 -7.625 1 97.56 385 MET A O 1
ATOM 3036 N N . ALA A 1 386 ? 4.789 12.273 -5.906 1 98.81 386 ALA A N 1
ATOM 3037 C CA . ALA A 1 386 ? 5.48 11.445 -4.918 1 98.81 386 ALA A CA 1
ATOM 3038 C C . ALA A 1 386 ? 5.191 9.969 -5.148 1 98.81 386 ALA A C 1
ATOM 3040 O O . ALA A 1 386 ? 6.09 9.133 -5.055 1 98.81 386 ALA A O 1
ATOM 3041 N N . LEU A 1 387 ? 3.932 9.656 -5.469 1 98.69 387 LEU A N 1
ATOM 3042 C CA . LEU A 1 387 ? 3.547 8.273 -5.719 1 98.69 387 LEU A CA 1
ATOM 3043 C C . LEU A 1 387 ? 4.266 7.723 -6.945 1 98.69 387 LEU A C 1
ATOM 3045 O O . LEU A 1 387 ? 4.723 6.578 -6.941 1 98.69 387 LEU A O 1
ATOM 3049 N N . LYS A 1 388 ? 4.379 8.477 -7.938 1 97.88 388 LYS A N 1
ATOM 3050 C CA . LYS A 1 388 ? 5.086 8.055 -9.141 1 97.88 388 LYS A CA 1
ATOM 3051 C C . LYS A 1 388 ? 6.547 7.75 -8.844 1 97.88 388 LYS A C 1
ATOM 3053 O O . LYS A 1 388 ? 7.055 6.691 -9.219 1 97.88 388 LYS A O 1
ATOM 3058 N N . VAL A 1 389 ? 7.238 8.641 -8.156 1 98.19 389 VAL A N 1
ATOM 3059 C CA . VAL A 1 389 ? 8.664 8.523 -7.883 1 98.19 389 VAL A CA 1
ATOM 3060 C C . VAL A 1 389 ? 8.914 7.363 -6.922 1 98.19 389 VAL A C 1
ATOM 3062 O O . VAL A 1 389 ? 9.82 6.559 -7.137 1 98.19 389 VAL A O 1
ATOM 3065 N N . LEU A 1 390 ? 8.117 7.297 -5.887 1 98.75 390 LEU A N 1
ATOM 3066 C CA . LEU A 1 390 ? 8.289 6.234 -4.902 1 98.75 390 LEU A CA 1
ATOM 3067 C C . LEU A 1 390 ? 7.949 4.875 -5.504 1 98.75 390 LEU A C 1
ATOM 3069 O O . LEU A 1 390 ? 8.555 3.863 -5.148 1 98.75 390 LEU A O 1
ATOM 3073 N N . ASP A 1 391 ? 6.949 4.836 -6.383 1 98.44 391 ASP A N 1
ATOM 3074 C CA . ASP A 1 391 ? 6.633 3.588 -7.07 1 98.44 391 ASP A CA 1
ATOM 3075 C C . ASP A 1 391 ? 7.82 3.098 -7.895 1 98.44 391 ASP A C 1
ATOM 3077 O O . ASP A 1 391 ? 8.117 1.9 -7.914 1 98.44 391 ASP A O 1
ATOM 3081 N N . MET A 1 392 ? 8.469 3.969 -8.57 1 96.94 392 MET A N 1
ATOM 3082 C CA . MET A 1 392 ? 9.672 3.604 -9.32 1 96.94 392 MET A CA 1
ATOM 3083 C C . MET A 1 392 ? 10.75 3.07 -8.391 1 96.94 392 MET A C 1
ATOM 3085 O O . MET A 1 392 ? 11.398 2.068 -8.695 1 96.94 392 MET A O 1
ATOM 3089 N N . ALA A 1 393 ? 10.945 3.77 -7.289 1 98.19 393 ALA A N 1
ATOM 3090 C CA . ALA A 1 393 ? 11.93 3.316 -6.309 1 98.19 393 ALA A CA 1
ATOM 3091 C C . ALA A 1 393 ? 11.617 1.902 -5.828 1 98.19 393 ALA A C 1
ATOM 3093 O O . ALA A 1 393 ? 12.508 1.059 -5.734 1 98.19 393 ALA A O 1
ATOM 3094 N N . MET A 1 394 ? 10.352 1.64 -5.539 1 98.19 394 MET A N 1
ATOM 3095 C CA . MET A 1 394 ? 9.93 0.304 -5.133 1 98.19 394 MET A CA 1
ATOM 3096 C C . MET A 1 394 ? 10.227 -0.717 -6.227 1 98.19 394 MET A C 1
ATOM 3098 O O . MET A 1 394 ? 10.742 -1.8 -5.945 1 98.19 394 MET A O 1
ATOM 3102 N N . GLN A 1 395 ? 9.906 -0.324 -7.422 1 97 395 GLN A N 1
ATOM 3103 C CA . GLN A 1 395 ? 10.094 -1.229 -8.547 1 97 395 GLN A CA 1
ATOM 3104 C C . GLN A 1 395 ? 11.57 -1.586 -8.719 1 97 395 GLN A C 1
ATOM 3106 O O . GLN A 1 395 ? 11.914 -2.75 -8.945 1 97 395 GLN A O 1
ATOM 3111 N N . VAL A 1 396 ? 12.461 -0.653 -8.586 1 96.5 396 VAL A N 1
ATOM 3112 C CA . VAL A 1 396 ? 13.891 -0.86 -8.766 1 96.5 396 VAL A CA 1
ATOM 3113 C C . VAL A 1 396 ? 14.43 -1.745 -7.641 1 96.5 396 VAL A C 1
ATOM 3115 O O . VAL A 1 396 ? 15.367 -2.518 -7.848 1 96.5 396 VAL A O 1
ATOM 3118 N N . HIS A 1 397 ? 13.781 -1.713 -6.527 1 97.12 397 HIS A N 1
ATOM 3119 C CA . HIS A 1 397 ? 14.219 -2.525 -5.395 1 97.12 397 HIS A CA 1
ATOM 3120 C C . HIS A 1 397 ? 13.625 -3.93 -5.465 1 97.12 397 HIS A C 1
ATOM 3122 O O . HIS A 1 397 ? 13.906 -4.773 -4.613 1 97.12 397 HIS A O 1
ATOM 3128 N N . GLY A 1 398 ? 12.789 -4.191 -6.492 1 95.62 398 GLY A N 1
ATOM 3129 C CA . GLY A 1 398 ? 12.156 -5.496 -6.57 1 95.62 398 GLY A CA 1
ATOM 3130 C C . GLY A 1 398 ? 11.266 -5.797 -5.379 1 95.62 398 GLY A C 1
ATOM 3131 O O . GLY A 1 398 ? 10.586 -4.906 -4.863 1 95.62 398 GLY A O 1
ATOM 3132 N N . ALA A 1 399 ? 11.203 -6.977 -4.988 1 94.19 399 ALA A N 1
ATOM 3133 C CA . ALA A 1 399 ? 10.305 -7.387 -3.904 1 94.19 399 ALA A CA 1
ATOM 3134 C C . ALA A 1 399 ? 10.703 -6.723 -2.59 1 94.19 399 ALA A C 1
ATOM 3136 O O . ALA A 1 399 ? 9.859 -6.531 -1.707 1 94.19 399 ALA A O 1
ATOM 3137 N N . ALA A 1 400 ? 12.016 -6.402 -2.414 1 95.44 400 ALA A N 1
ATOM 3138 C CA . ALA A 1 400 ? 12.438 -5.668 -1.225 1 95.44 400 ALA A CA 1
ATOM 3139 C C . ALA A 1 400 ? 11.672 -4.352 -1.095 1 95.44 400 ALA A C 1
ATOM 3141 O O . ALA A 1 400 ? 11.406 -3.891 0.017 1 95.44 400 ALA A O 1
ATOM 3142 N N . GLY A 1 401 ? 11.328 -3.756 -2.199 1 96.44 401 GLY A N 1
ATOM 3143 C CA . GLY A 1 401 ? 10.648 -2.469 -2.213 1 96.44 401 GLY A CA 1
ATOM 3144 C C . GLY A 1 401 ? 9.234 -2.531 -1.67 1 96.44 401 GLY A C 1
ATOM 3145 O O . GLY A 1 401 ? 8.656 -1.504 -1.312 1 96.44 401 GLY A O 1
ATOM 3146 N N . LEU A 1 402 ? 8.672 -3.701 -1.625 1 95.31 402 LEU A N 1
ATOM 3147 C CA . LEU A 1 402 ? 7.309 -3.885 -1.134 1 95.31 402 LEU A CA 1
ATOM 3148 C C . LEU A 1 402 ? 7.309 -4.195 0.359 1 95.31 402 LEU A C 1
ATOM 3150 O O . LEU A 1 402 ? 6.262 -4.133 1.01 1 95.31 402 LEU A O 1
ATOM 3154 N N . SER A 1 403 ? 8.484 -4.539 0.883 1 94.69 403 SER A N 1
ATOM 3155 C CA . SER A 1 403 ? 8.594 -5.066 2.238 1 94.69 403 SER A CA 1
ATOM 3156 C C . SER A 1 403 ? 8.93 -3.967 3.236 1 94.69 403 SER A C 1
ATOM 3158 O O . SER A 1 403 ? 9.109 -2.809 2.854 1 94.69 403 SER A O 1
ATOM 3160 N N . SER A 1 404 ? 9.055 -4.422 4.52 1 92.44 404 SER A N 1
ATOM 3161 C CA . SER A 1 404 ? 9.43 -3.5 5.586 1 92.44 404 SER A CA 1
ATOM 3162 C C . SER A 1 404 ? 10.945 -3.455 5.77 1 92.44 404 SER A C 1
ATOM 3164 O O . SER A 1 404 ? 11.445 -2.842 6.715 1 92.44 404 SER A O 1
ATOM 3166 N N . ASP A 1 405 ? 11.656 -4.109 4.805 1 93.38 405 ASP A N 1
ATOM 3167 C CA . ASP A 1 405 ? 13.109 -4.051 4.879 1 93.38 405 ASP A CA 1
ATOM 3168 C C . ASP A 1 405 ? 13.641 -2.725 4.34 1 93.38 405 ASP A C 1
ATOM 3170 O O . ASP A 1 405 ? 14.805 -2.385 4.543 1 93.38 405 ASP A O 1
ATOM 3174 N N . THR A 1 406 ? 12.836 -2.033 3.643 1 95.31 406 THR A N 1
ATOM 3175 C CA . THR A 1 406 ? 13.109 -0.657 3.244 1 95.31 406 THR A CA 1
ATOM 3176 C C . THR A 1 406 ? 11.992 0.271 3.701 1 95.31 406 THR A C 1
ATOM 3178 O O . THR A 1 406 ? 10.93 -0.19 4.125 1 95.31 406 THR A O 1
ATOM 3181 N N . VAL A 1 407 ? 12.227 1.548 3.557 1 97.19 407 VAL A N 1
ATOM 3182 C CA . VAL A 1 407 ? 11.242 2.529 4.004 1 97.19 407 VAL A CA 1
ATOM 3183 C C . VAL A 1 407 ? 10.258 2.822 2.877 1 97.19 407 VAL A C 1
ATOM 3185 O O . VAL A 1 407 ? 9.273 3.545 3.074 1 97.19 407 VAL A O 1
ATOM 3188 N N . LEU A 1 408 ? 10.438 2.246 1.718 1 98.12 408 LEU A N 1
ATOM 3189 C CA . LEU A 1 408 ? 9.812 2.709 0.483 1 98.12 408 LEU A CA 1
ATOM 3190 C C . LEU A 1 408 ? 8.312 2.455 0.503 1 98.12 408 LEU A C 1
ATOM 3192 O O . LEU A 1 408 ? 7.52 3.35 0.192 1 98.12 408 LEU A O 1
ATOM 3196 N N . ALA A 1 409 ? 7.887 1.244 0.891 1 97.81 409 ALA A N 1
ATOM 3197 C CA . ALA A 1 409 ? 6.461 0.923 0.911 1 97.81 409 ALA A CA 1
ATOM 3198 C C . ALA A 1 409 ? 5.707 1.831 1.879 1 97.81 409 ALA A C 1
ATOM 3200 O O . ALA A 1 409 ? 4.586 2.26 1.593 1 97.81 409 ALA A O 1
ATOM 3201 N N . HIS A 1 410 ? 6.297 2.123 2.98 1 97.69 410 HIS A N 1
ATOM 3202 C CA . HIS A 1 410 ? 5.668 2.982 3.973 1 97.69 410 HIS A CA 1
ATOM 3203 C C . HIS A 1 410 ? 5.594 4.426 3.486 1 97.69 410 HIS A C 1
ATOM 3205 O O . HIS A 1 410 ? 4.574 5.098 3.67 1 97.69 410 HIS A O 1
ATOM 3211 N N . LEU A 1 411 ? 6.703 4.91 2.891 1 98.5 411 LEU A N 1
ATOM 3212 C CA . LEU A 1 411 ? 6.68 6.242 2.297 1 98.5 411 LEU A CA 1
ATOM 3213 C C . LEU A 1 411 ? 5.574 6.348 1.247 1 98.5 411 LEU A C 1
ATOM 3215 O O . LEU A 1 411 ? 4.863 7.352 1.19 1 98.5 411 LEU A O 1
ATOM 3219 N N . TRP A 1 412 ? 5.422 5.301 0.493 1 98.56 412 TRP A N 1
ATOM 3220 C CA . TRP A 1 412 ? 4.398 5.293 -0.547 1 98.56 412 TRP A CA 1
ATOM 3221 C C . TRP A 1 412 ? 3.002 5.332 0.062 1 98.56 412 TRP A C 1
ATOM 3223 O O . TRP A 1 412 ? 2.16 6.133 -0.355 1 98.56 412 TRP A O 1
ATOM 3233 N N . ALA A 1 413 ? 2.75 4.477 1.014 1 98.25 413 ALA A N 1
ATOM 3234 C CA . ALA A 1 413 ? 1.441 4.418 1.661 1 98.25 413 ALA A CA 1
ATOM 3235 C C . ALA A 1 413 ? 1.08 5.758 2.293 1 98.25 413 ALA A C 1
ATOM 3237 O O . ALA A 1 413 ? -0.059 6.215 2.184 1 98.25 413 ALA A O 1
ATOM 3238 N N . THR A 1 414 ? 2.064 6.371 2.924 1 97.5 414 THR A N 1
ATOM 3239 C CA . THR A 1 414 ? 1.846 7.676 3.541 1 97.5 414 THR A CA 1
ATOM 3240 C C . THR A 1 414 ? 1.502 8.719 2.486 1 97.5 414 THR A C 1
ATOM 3242 O O . THR A 1 414 ? 0.587 9.523 2.678 1 97.5 414 THR A O 1
ATOM 3245 N N . ALA A 1 415 ? 2.203 8.719 1.411 1 98.31 415 ALA A N 1
ATOM 3246 C CA . ALA A 1 415 ? 1.935 9.656 0.325 1 98.31 415 ALA A CA 1
ATOM 3247 C C . ALA A 1 415 ? 0.54 9.445 -0.255 1 98.31 415 ALA A C 1
ATOM 3249 O O . ALA A 1 415 ? -0.17 10.406 -0.555 1 98.31 415 ALA A O 1
ATOM 3250 N N . ARG A 1 416 ? 0.126 8.156 -0.358 1 98.38 416 ARG A N 1
ATOM 3251 C CA . ARG A 1 416 ? -1.169 7.832 -0.945 1 98.38 416 ARG A CA 1
ATOM 3252 C C . ARG A 1 416 ? -2.311 8.367 -0.086 1 98.38 416 ARG A C 1
ATOM 3254 O O . ARG A 1 416 ? -3.352 8.766 -0.609 1 98.38 416 ARG A O 1
ATOM 3261 N N . THR A 1 417 ? -2.152 8.422 1.166 1 97.88 417 THR A N 1
ATOM 3262 C CA . THR A 1 417 ? -3.168 8.922 2.088 1 97.88 417 THR A CA 1
ATOM 3263 C C . THR A 1 417 ? -3.484 10.391 1.8 1 97.88 417 THR A C 1
ATOM 3265 O O . THR A 1 417 ? -4.621 10.828 1.98 1 97.88 417 THR A O 1
ATOM 3268 N N . LEU A 1 418 ? -2.498 11.078 1.242 1 97.75 418 LEU A N 1
ATOM 3269 C CA . LEU A 1 418 ? -2.631 12.523 1.091 1 97.75 418 LEU A CA 1
ATOM 3270 C C . LEU A 1 418 ? -3.412 12.867 -0.172 1 97.75 418 LEU A C 1
ATOM 3272 O O . LEU A 1 418 ? -3.723 14.039 -0.414 1 97.75 418 LEU A O 1
ATOM 3276 N N . ARG A 1 419 ? -3.848 11.852 -0.909 1 97.75 419 ARG A N 1
ATOM 3277 C CA . ARG A 1 419 ? -4.836 12.086 -1.959 1 97.75 419 ARG A CA 1
ATOM 3278 C C . ARG A 1 419 ? -6.242 12.172 -1.377 1 97.75 419 ARG A C 1
ATOM 3280 O O . ARG A 1 419 ? -7.191 12.516 -2.082 1 97.75 419 ARG A O 1
ATOM 3287 N N . ILE A 1 420 ? -6.34 11.906 -0.03 1 96.94 420 ILE A N 1
ATOM 3288 C CA . ILE A 1 420 ? -7.621 11.938 0.671 1 96.94 420 ILE A CA 1
ATOM 3289 C C . ILE A 1 420 ? -7.551 12.945 1.819 1 96.94 420 ILE A C 1
ATOM 3291 O O . ILE A 1 420 ? -8.422 13.805 1.948 1 96.94 420 ILE A O 1
ATOM 3295 N N . ALA A 1 421 ? -6.457 12.875 2.621 1 95.19 421 ALA A N 1
ATOM 3296 C CA . ALA A 1 421 ? -6.309 13.695 3.824 1 95.19 421 ALA A CA 1
ATOM 3297 C C . ALA A 1 421 ? -6.266 15.18 3.475 1 95.19 421 ALA A C 1
ATOM 3299 O O . ALA A 1 421 ? -5.652 15.57 2.477 1 95.19 421 ALA A O 1
ATOM 3300 N N . ASP A 1 422 ? -6.898 15.977 4.32 1 92.31 422 ASP A N 1
ATOM 3301 C CA . ASP A 1 422 ? -6.98 17.422 4.164 1 92.31 422 ASP A CA 1
ATOM 3302 C C . ASP A 1 422 ? -7.641 17.797 2.838 1 92.31 422 ASP A C 1
ATOM 3304 O O . ASP A 1 422 ? -7.242 18.766 2.191 1 92.31 422 ASP A O 1
ATOM 3308 N N . GLY A 1 423 ? -8.562 17 2.408 1 92.94 423 GLY A N 1
ATOM 3309 C CA . GLY A 1 423 ? -9.312 17.219 1.179 1 92.94 423 GLY A CA 1
ATOM 3310 C C . GLY A 1 423 ? -8.875 16.297 0.052 1 92.94 423 GLY A C 1
ATOM 3311 O O . GLY A 1 423 ? -7.723 16.328 -0.373 1 92.94 423 GLY A O 1
ATOM 3312 N N . PRO A 1 424 ? -9.797 15.5 -0.421 1 95.06 424 PRO A N 1
ATOM 3313 C CA . PRO A 1 424 ? -9.438 14.57 -1.494 1 95.06 424 PRO A CA 1
ATOM 3314 C C . PRO A 1 424 ? -9.133 15.281 -2.812 1 95.06 424 PRO A C 1
ATOM 3316 O O . PRO A 1 424 ? -9.492 16.453 -2.982 1 95.06 424 PRO A O 1
ATOM 3319 N N . ASP A 1 425 ? -8.453 14.602 -3.725 1 95 425 ASP A N 1
ATOM 3320 C CA . ASP A 1 425 ? -8.086 15.133 -5.035 1 95 425 ASP A CA 1
ATOM 3321 C C . ASP A 1 425 ? -9.281 15.805 -5.703 1 95 425 ASP A C 1
ATOM 3323 O O . ASP A 1 425 ? -9.148 16.891 -6.277 1 95 425 ASP A O 1
ATOM 3327 N N . GLU A 1 426 ? -10.469 15.242 -5.598 1 92.56 426 GLU A N 1
ATOM 3328 C CA . GLU A 1 426 ? -11.664 15.688 -6.305 1 92.56 426 GLU A CA 1
ATOM 3329 C C . GLU A 1 426 ? -12.094 17.078 -5.844 1 92.56 426 GLU A C 1
ATOM 3331 O O . GLU A 1 426 ? -12.562 17.891 -6.652 1 92.56 426 GLU A O 1
ATOM 3336 N N . VAL A 1 427 ? -11.961 17.312 -4.566 1 91.38 427 VAL A N 1
ATOM 3337 C CA . VAL A 1 427 ? -12.328 18.609 -4.031 1 91.38 427 VAL A CA 1
ATOM 3338 C C . VAL A 1 427 ? -11.383 19.688 -4.578 1 91.38 427 VAL A C 1
ATOM 3340 O O . VAL A 1 427 ? -11.82 20.734 -5.027 1 91.38 427 VAL A O 1
ATOM 3343 N N . HIS A 1 428 ? -10.086 19.422 -4.605 1 93.69 428 HIS A N 1
ATOM 3344 C CA . HIS A 1 428 ? -9.102 20.375 -5.078 1 93.69 428 HIS A CA 1
ATOM 3345 C C . HIS A 1 428 ? -9.172 20.547 -6.59 1 93.69 428 HIS A C 1
ATOM 3347 O O . HIS A 1 428 ? -9.031 21.656 -7.102 1 93.69 428 HIS A O 1
ATOM 3353 N N . LEU A 1 429 ? -9.383 19.453 -7.32 1 93.62 429 LEU A N 1
ATOM 3354 C CA . LEU A 1 429 ? -9.594 19.547 -8.758 1 93.62 429 LEU A CA 1
ATOM 3355 C C . LEU A 1 429 ? -10.82 20.406 -9.07 1 93.62 429 LEU A C 1
ATOM 3357 O O . LEU A 1 429 ? -10.812 21.203 -10.008 1 93.62 429 LEU A O 1
ATOM 3361 N N . GLY A 1 430 ? -11.883 20.25 -8.297 1 91.06 430 GLY A N 1
ATOM 3362 C CA . GLY A 1 430 ? -13.047 21.094 -8.43 1 91.06 430 GLY A CA 1
ATOM 3363 C C . GLY A 1 430 ? -12.742 22.578 -8.219 1 91.06 430 GLY A C 1
ATOM 3364 O O . GLY A 1 430 ? -13.219 23.422 -8.969 1 91.06 430 GLY A O 1
ATOM 3365 N N . THR A 1 431 ? -11.961 22.859 -7.195 1 90.5 431 THR A N 1
ATOM 3366 C CA . THR A 1 431 ? -11.562 24.234 -6.91 1 90.5 431 THR A CA 1
ATOM 3367 C C . THR A 1 431 ? -10.797 24.828 -8.086 1 90.5 431 THR A C 1
ATOM 3369 O O . THR A 1 431 ? -11.07 25.953 -8.508 1 90.5 431 THR A O 1
ATOM 3372 N N . ILE A 1 432 ? -9.859 24.125 -8.633 1 90.5 432 ILE A N 1
ATOM 3373 C CA . ILE A 1 432 ? -9.047 24.578 -9.758 1 90.5 432 ILE A CA 1
ATOM 3374 C C . ILE A 1 432 ? -9.938 24.844 -10.969 1 90.5 432 ILE A C 1
ATOM 3376 O O . ILE A 1 432 ? -9.82 25.891 -11.617 1 90.5 432 ILE A O 1
ATOM 3380 N N . ALA A 1 433 ? -10.867 23.906 -11.234 1 90.31 433 ALA A N 1
ATOM 3381 C CA . ALA A 1 433 ? -11.773 24.047 -12.375 1 90.31 433 ALA A CA 1
ATOM 3382 C C . ALA A 1 433 ? -12.656 25.281 -12.234 1 90.31 433 ALA A C 1
ATOM 3384 O O . ALA A 1 433 ? -12.859 26.031 -13.195 1 90.31 433 ALA A O 1
ATOM 3385 N N . LYS A 1 434 ? -13.203 25.5 -11.047 1 89.81 434 LYS A N 1
ATOM 3386 C CA . LYS A 1 434 ? -14.047 26.656 -10.789 1 89.81 434 LYS A CA 1
ATOM 3387 C C . LYS A 1 434 ? -13.281 27.953 -11.016 1 89.81 434 LYS A C 1
ATOM 3389 O O . LYS A 1 434 ? -13.812 28.906 -11.594 1 89.81 434 LYS A O 1
ATOM 3394 N N . LEU A 1 435 ? -12.086 27.984 -10.492 1 87.62 435 LEU A N 1
ATOM 3395 C CA . LEU A 1 435 ? -11.258 29.188 -10.672 1 87.62 435 LEU A CA 1
ATOM 3396 C C . LEU A 1 435 ? -10.969 29.438 -12.148 1 87.62 435 LEU A C 1
ATOM 3398 O O . LEU A 1 435 ? -10.969 30.578 -12.594 1 87.62 435 LEU A O 1
ATOM 3402 N N . GLU A 1 436 ? -10.742 28.406 -12.93 1 86.31 436 GLU A N 1
ATOM 3403 C CA . GLU A 1 436 ? -10.508 28.531 -14.367 1 86.31 436 GLU A CA 1
ATOM 3404 C C . GLU A 1 436 ? -11.742 29.078 -15.078 1 86.31 436 GLU A C 1
ATOM 3406 O O . GLU A 1 436 ? -11.633 29.922 -15.969 1 86.31 436 GLU A O 1
ATOM 3411 N N . LEU A 1 437 ? -12.914 28.562 -14.695 1 87.88 437 LEU A N 1
ATOM 3412 C CA . LEU A 1 437 ? -14.156 29.016 -15.297 1 87.88 437 LEU A CA 1
ATOM 3413 C C . LEU A 1 437 ? -14.438 30.469 -14.938 1 87.88 437 LEU A C 1
ATOM 3415 O O . LEU A 1 437 ? -14.938 31.234 -15.766 1 87.88 437 LEU A O 1
ATOM 3419 N N . GLN A 1 438 ? -14.141 30.828 -13.672 1 87.5 438 GLN A N 1
ATOM 3420 C CA . GLN A 1 438 ? -14.305 32.188 -13.234 1 87.5 438 GLN A CA 1
ATOM 3421 C C . GLN A 1 438 ? -13.383 33.156 -14 1 87.5 438 GLN A C 1
ATOM 3423 O O . GLN A 1 438 ? -13.766 34.281 -14.32 1 87.5 438 GLN A O 1
ATOM 3428 N N . ARG A 1 439 ? -12.203 32.75 -14.242 1 79.81 439 ARG A N 1
ATOM 3429 C CA . ARG A 1 439 ? -11.25 33.531 -15.008 1 79.81 439 ARG A CA 1
ATOM 3430 C C . ARG A 1 439 ? -11.75 33.781 -16.422 1 79.81 439 ARG A C 1
ATOM 3432 O O . ARG A 1 439 ? -11.484 34.844 -17.016 1 79.81 439 ARG A O 1
ATOM 3439 N N . ALA A 1 440 ? -12.422 32.719 -17 1 76.12 440 ALA A N 1
ATOM 3440 C CA . ALA A 1 440 ? -12.93 32.844 -18.359 1 76.12 440 ALA A CA 1
ATOM 3441 C C . ALA A 1 440 ? -14.102 33.844 -18.422 1 76.12 440 ALA A C 1
ATOM 3443 O O . ALA A 1 440 ? -14.352 34.438 -19.469 1 76.12 440 ALA A O 1
ATOM 3444 N N . LYS A 1 441 ? -14.867 33.844 -17.344 1 71.56 441 LYS A N 1
ATOM 3445 C CA . LYS A 1 441 ? -15.977 34.781 -17.312 1 71.56 441 LYS A CA 1
ATOM 3446 C C . LYS A 1 441 ? -15.484 36.219 -17.109 1 71.56 441 LYS A C 1
ATOM 3448 O O . LYS A 1 441 ? -16.234 37.156 -17.328 1 71.56 441 LYS A O 1
ATOM 3453 N N . LEU A 1 442 ? -14.328 36.375 -16.75 1 60.22 442 LEU A N 1
ATOM 3454 C CA . LEU A 1 442 ? -13.75 37.719 -16.641 1 60.22 442 LEU A CA 1
ATOM 3455 C C . LEU A 1 442 ? -13.195 38.156 -17.984 1 60.22 442 LEU A C 1
ATOM 3457 O O . LEU A 1 442 ? -13.305 39.344 -18.344 1 60.22 442 LEU A O 1
ATOM 3461 N N . SER B 1 1 ? -5.246 -51.812 -31.391 1 23.25 1 SER B N 1
ATOM 3462 C CA . SER B 1 1 ? -4.238 -50.844 -31 1 23.25 1 SER B CA 1
ATOM 3463 C C . SER B 1 1 ? -4.336 -49.562 -31.859 1 23.25 1 SER B C 1
ATOM 3465 O O . SER B 1 1 ? -4.051 -48.469 -31.375 1 23.25 1 SER B O 1
ATOM 3467 N N . GLY B 1 2 ? -4.57 -49.625 -33.188 1 29.02 2 GLY B N 1
ATOM 3468 C CA . GLY B 1 2 ? -4.777 -48.719 -34.312 1 29.02 2 GLY B CA 1
ATOM 3469 C C . GLY B 1 2 ? -6.016 -47.844 -34.156 1 29.02 2 GLY B C 1
ATOM 3470 O O . GLY B 1 2 ? -6.098 -46.75 -34.719 1 29.02 2 GLY B O 1
ATOM 3471 N N . ARG B 1 3 ? -7.133 -48.344 -33.781 1 33.31 3 ARG B N 1
ATOM 3472 C CA . ARG B 1 3 ? -8.5 -47.844 -33.906 1 33.31 3 ARG B CA 1
ATOM 3473 C C . ARG B 1 3 ? -8.773 -46.75 -32.906 1 33.31 3 ARG B C 1
ATOM 3475 O O . ARG B 1 3 ? -9.844 -46.125 -32.938 1 33.31 3 ARG B O 1
ATOM 3482 N N . LEU B 1 4 ? -8.172 -46.75 -31.75 1 31.56 4 LEU B N 1
ATOM 3483 C CA . LEU B 1 4 ? -8.641 -45.844 -30.703 1 31.56 4 LEU B CA 1
ATOM 3484 C C . LEU B 1 4 ? -8.273 -44.406 -31.031 1 31.56 4 LEU B C 1
ATOM 3486 O O . LEU B 1 4 ? -8.586 -43.5 -30.266 1 31.56 4 LEU B O 1
ATOM 3490 N N . LEU B 1 5 ? -7.457 -44.156 -32.094 1 30.34 5 LEU B N 1
ATOM 3491 C CA . LEU B 1 5 ? -6.926 -42.875 -32.5 1 30.34 5 LEU B CA 1
ATOM 3492 C C . LEU B 1 5 ? -8.023 -42 -33.094 1 30.34 5 LEU B C 1
ATOM 3494 O O . LEU B 1 5 ? -7.828 -40.781 -33.312 1 30.34 5 LEU B O 1
ATOM 3498 N N . THR B 1 6 ? -9.062 -42.594 -33.688 1 30.64 6 THR B N 1
ATOM 3499 C CA . THR B 1 6 ? -9.883 -41.875 -34.625 1 30.64 6 THR B CA 1
ATOM 3500 C C . THR B 1 6 ? -10.789 -40.875 -33.906 1 30.64 6 THR B C 1
ATOM 3502 O O . THR B 1 6 ? -11.125 -39.812 -34.469 1 30.64 6 THR B O 1
ATOM 3505 N N . HIS B 1 7 ? -11.445 -41.25 -32.812 1 29.81 7 HIS B N 1
ATOM 3506 C CA . HIS B 1 7 ? -12.664 -40.562 -32.438 1 29.81 7 HIS B CA 1
ATOM 3507 C C . HIS B 1 7 ? -12.352 -39.219 -31.766 1 29.81 7 HIS B C 1
ATOM 3509 O O . HIS B 1 7 ? -13.25 -38.562 -31.219 1 29.81 7 HIS B O 1
ATOM 3515 N N . LEU B 1 8 ? -11.094 -38.969 -31.391 1 33.19 8 LEU B N 1
ATOM 3516 C CA . LEU B 1 8 ? -10.953 -37.656 -30.766 1 33.19 8 LEU B CA 1
ATOM 3517 C C . LEU B 1 8 ? -11.281 -36.531 -31.75 1 33.19 8 LEU B C 1
ATOM 3519 O O . LEU B 1 8 ? -10.375 -35.906 -32.281 1 33.19 8 LEU B O 1
ATOM 3523 N N . LYS B 1 9 ? -12.086 -36.844 -32.781 1 33.41 9 LYS B N 1
ATOM 3524 C CA . LYS B 1 9 ? -12.414 -35.938 -33.875 1 33.41 9 LYS B CA 1
ATOM 3525 C C . LYS B 1 9 ? -12.797 -34.562 -33.344 1 33.41 9 LYS B C 1
ATOM 3527 O O . LYS B 1 9 ? -13.18 -34.438 -32.188 1 33.41 9 LYS B O 1
ATOM 3532 N N . SER B 1 10 ? -12.93 -33.562 -34.406 1 32.66 10 SER B N 1
ATOM 3533 C CA . SER B 1 10 ? -13.086 -32.125 -34.594 1 32.66 10 SER B CA 1
ATOM 3534 C C . SER B 1 10 ? -14.398 -31.609 -34 1 32.66 10 SER B C 1
ATOM 3536 O O . SER B 1 10 ? -15.477 -31.906 -34.531 1 32.66 10 SER B O 1
ATOM 3538 N N . GLU B 1 11 ? -14.773 -31.891 -32.906 1 32.69 11 GLU B N 1
ATOM 3539 C CA . GLU B 1 11 ? -15.922 -31.047 -32.562 1 32.69 11 GLU B CA 1
ATOM 3540 C C . GLU B 1 11 ? -15.773 -29.672 -33.219 1 32.69 11 GLU B C 1
ATOM 3542 O O . GLU B 1 11 ? -14.781 -28.969 -32.969 1 32.69 11 GLU B O 1
ATOM 3547 N N . ARG B 1 12 ? -16.312 -29.406 -34.438 1 35.28 12 ARG B N 1
ATOM 3548 C CA . ARG B 1 12 ? -16.516 -28.203 -35.219 1 35.28 12 ARG B CA 1
ATOM 3549 C C . ARG B 1 12 ? -16.781 -27 -34.344 1 35.28 12 ARG B C 1
ATOM 3551 O O . ARG B 1 12 ? -17.656 -27.047 -33.469 1 35.28 12 ARG B O 1
ATOM 3558 N N . GLU B 1 13 ? -15.828 -26.141 -34.031 1 38.47 13 GLU B N 1
ATOM 3559 C CA . GLU B 1 13 ? -16.109 -24.75 -33.688 1 38.47 13 GLU B CA 1
ATOM 3560 C C . GLU B 1 13 ? -17.438 -24.297 -34.281 1 38.47 13 GLU B C 1
ATOM 3562 O O . GLU B 1 13 ? -17.688 -24.453 -35.469 1 38.47 13 GLU B O 1
ATOM 3567 N N . ASN B 1 14 ? -18.438 -24.422 -33.656 1 39.31 14 ASN B N 1
ATOM 3568 C CA . ASN B 1 14 ? -19.531 -23.656 -34.219 1 39.31 14 ASN B CA 1
ATOM 3569 C C . ASN B 1 14 ? -19.062 -22.312 -34.75 1 39.31 14 ASN B C 1
ATOM 3571 O O . ASN B 1 14 ? -18.562 -21.469 -34 1 39.31 14 ASN B O 1
ATOM 3575 N N . PRO B 1 15 ? -18.719 -22.094 -36.062 1 42 15 PRO B N 1
ATOM 3576 C CA . PRO B 1 15 ? -18.234 -20.875 -36.688 1 42 15 PRO B CA 1
ATOM 3577 C C . PRO B 1 15 ? -18.875 -19.609 -36.094 1 42 15 PRO B C 1
ATOM 3579 O O . PRO B 1 15 ? -18.375 -18.5 -36.281 1 42 15 PRO B O 1
ATOM 3582 N N . ARG B 1 16 ? -20.078 -19.688 -35.75 1 41.5 16 ARG B N 1
ATOM 3583 C CA . ARG B 1 16 ? -20.766 -18.469 -35.344 1 41.5 16 ARG B CA 1
ATOM 3584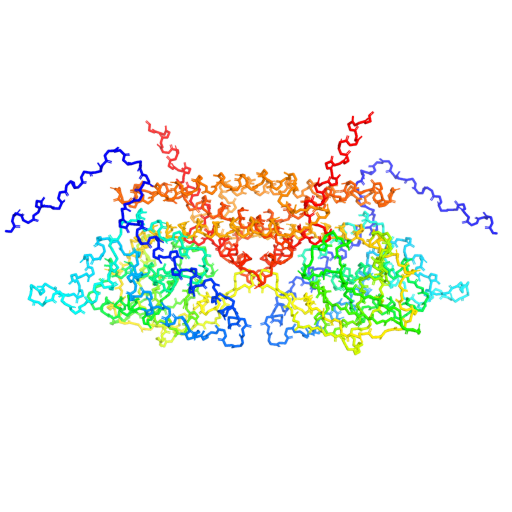 C C . ARG B 1 16 ? -20.312 -18 -33.969 1 41.5 16 ARG B C 1
ATOM 3586 O O . ARG B 1 16 ? -20.797 -17 -33.469 1 41.5 16 ARG B O 1
ATOM 3593 N N . SER B 1 17 ? -19.828 -18.875 -33.156 1 50.72 17 SER B N 1
ATOM 3594 C CA . SER B 1 17 ? -19.625 -18.328 -31.828 1 50.72 17 SER B CA 1
ATOM 3595 C C . SER B 1 17 ? -18.297 -17.562 -31.734 1 50.72 17 SER B C 1
ATOM 3597 O O . SER B 1 17 ? -17.312 -17.938 -32.344 1 50.72 17 SER B O 1
ATOM 3599 N N . GLY B 1 18 ? -18.359 -16.375 -31.531 1 56.66 18 GLY B N 1
ATOM 3600 C CA . GLY B 1 18 ? -17.266 -15.438 -31.359 1 56.66 18 GLY B CA 1
ATOM 3601 C C . GLY B 1 18 ? -16.109 -16 -30.547 1 56.66 18 GLY B C 1
ATOM 3602 O O . GLY B 1 18 ? -16.281 -16.969 -29.812 1 56.66 18 GLY B O 1
ATOM 3603 N N . LYS B 1 19 ? -14.922 -15.758 -30.844 1 65 19 LYS B N 1
ATOM 3604 C CA . LYS B 1 19 ? -13.641 -16.234 -30.312 1 65 19 LYS B CA 1
ATOM 3605 C C . LYS B 1 19 ? -13.68 -16.359 -28.797 1 65 19 LYS B C 1
ATOM 3607 O O . LYS B 1 19 ? -13.18 -17.328 -28.234 1 65 19 LYS B O 1
ATOM 3612 N N . PHE B 1 20 ? -14.359 -15.656 -28.109 1 81.31 20 PHE B N 1
ATOM 3613 C CA . PHE B 1 20 ? -14.305 -15.656 -26.656 1 81.31 20 PHE B CA 1
ATOM 3614 C C . PHE B 1 20 ? -15.688 -15.883 -26.047 1 81.31 20 PHE B C 1
ATOM 3616 O O . PHE B 1 20 ? -16.031 -15.297 -25.016 1 81.31 20 PHE B O 1
ATOM 3623 N N . VAL B 1 21 ? -16.5 -16.766 -26.734 1 75 21 VAL B N 1
ATOM 3624 C CA . VAL B 1 21 ? -17.812 -17.109 -26.188 1 75 21 VAL B CA 1
ATOM 3625 C C . VAL B 1 21 ? -17.688 -18.406 -25.359 1 75 21 VAL B C 1
ATOM 3627 O O . VAL B 1 21 ? -17.297 -19.438 -25.891 1 75 21 VAL B O 1
ATOM 3630 N N . PRO B 1 22 ? -18.016 -18.344 -24.094 1 87.44 22 PRO B N 1
ATOM 3631 C CA . PRO B 1 22 ? -17.875 -19.531 -23.25 1 87.44 22 PRO B CA 1
ATOM 3632 C C . PRO B 1 22 ? -18.859 -20.641 -23.641 1 87.44 22 PRO B C 1
ATOM 3634 O O . PRO B 1 22 ? -19.984 -20.359 -24.047 1 87.44 22 PRO B O 1
ATOM 3637 N N . SER B 1 23 ? -18.531 -21.875 -23.547 1 88.69 23 SER B N 1
ATOM 3638 C CA . SER B 1 23 ? -19.391 -23.031 -23.75 1 88.69 23 SER B CA 1
ATOM 3639 C C . SER B 1 23 ? -20.453 -23.141 -22.656 1 88.69 23 SER B C 1
ATOM 3641 O O . SER B 1 23 ? -20.375 -22.422 -21.656 1 88.69 23 SER B O 1
ATOM 3643 N N . SER B 1 24 ? -21.391 -23.969 -22.859 1 90.38 24 SER B N 1
ATOM 3644 C CA . SER B 1 24 ? -22.438 -24.188 -21.859 1 90.38 24 SER B CA 1
ATOM 3645 C C . SER B 1 24 ? -21.844 -24.719 -20.562 1 90.38 24 SER B C 1
ATOM 3647 O O . SER B 1 24 ? -22.297 -24.359 -19.469 1 90.38 24 SER B O 1
ATOM 3649 N N . LYS B 1 25 ? -20.875 -25.578 -20.703 1 90.81 25 LYS B N 1
ATOM 3650 C CA . LYS B 1 25 ? -20.203 -26.125 -19.531 1 90.81 25 LYS B CA 1
ATOM 3651 C C . LYS B 1 25 ? -19.562 -25.016 -18.703 1 90.81 25 LYS B C 1
ATOM 3653 O O . LYS B 1 25 ? -19.703 -24.984 -17.484 1 90.81 25 LYS B O 1
ATOM 3658 N N . VAL B 1 26 ? -18.891 -24.109 -19.359 1 93.25 26 VAL B N 1
ATOM 3659 C CA . VAL B 1 26 ? -18.203 -23.016 -18.703 1 93.25 26 VAL B CA 1
ATOM 3660 C C . VAL B 1 26 ? -19.219 -22.062 -18.078 1 93.25 26 VAL B C 1
ATOM 3662 O O . VAL B 1 26 ? -19.031 -21.562 -16.969 1 93.25 26 VAL B O 1
ATOM 3665 N N . LEU B 1 27 ? -20.297 -21.859 -18.75 1 92.94 27 LEU B N 1
ATOM 3666 C CA . LEU B 1 27 ? -21.344 -20.969 -18.234 1 92.94 27 LEU B CA 1
ATOM 3667 C C . LEU B 1 27 ? -21.953 -21.547 -16.969 1 92.94 27 LEU B C 1
ATOM 3669 O O . LEU B 1 27 ? -22.25 -20.812 -16.016 1 92.94 27 LEU B O 1
ATOM 3673 N N . GLU B 1 28 ? -22.156 -22.812 -16.969 1 94.94 28 GLU B N 1
ATOM 3674 C CA . GLU B 1 28 ? -22.688 -23.469 -15.781 1 94.94 28 GLU B CA 1
ATOM 3675 C C . GLU B 1 28 ? -21.734 -23.359 -14.602 1 94.94 28 GLU B C 1
ATOM 3677 O O . GLU B 1 28 ? -22.156 -23.094 -13.477 1 94.94 28 GLU B O 1
ATOM 3682 N N . LEU B 1 29 ? -20.5 -23.609 -14.859 1 95.69 29 LEU B N 1
ATOM 3683 C CA . LEU B 1 29 ? -19.484 -23.5 -13.812 1 95.69 29 LEU B CA 1
ATOM 3684 C C . LEU B 1 29 ? -19.406 -22.062 -13.281 1 95.69 29 LEU B C 1
ATOM 3686 O O . LEU B 1 29 ? -19.266 -21.859 -12.078 1 95.69 29 LEU B O 1
ATOM 3690 N N . LYS B 1 30 ? -19.469 -21.094 -14.172 1 96.75 30 LYS B N 1
ATOM 3691 C CA . LYS B 1 30 ? -19.453 -19.688 -13.773 1 96.75 30 LYS B CA 1
ATOM 3692 C C . LYS B 1 30 ? -20.609 -19.375 -12.836 1 96.75 30 LYS B C 1
ATOM 3694 O O . LYS B 1 30 ? -20.422 -18.719 -11.812 1 96.75 30 LYS B O 1
ATOM 3699 N N . ASP B 1 31 ? -21.75 -19.844 -13.211 1 96.31 31 ASP B N 1
ATOM 3700 C CA . ASP B 1 31 ? -22.938 -19.578 -12.398 1 96.31 31 ASP B CA 1
ATOM 3701 C C . ASP B 1 31 ? -22.797 -20.219 -11.016 1 96.31 31 ASP B C 1
ATOM 3703 O O . ASP B 1 31 ? -23.141 -19.594 -10.008 1 96.31 31 ASP B O 1
ATOM 3707 N N . LYS B 1 32 ? -22.328 -21.453 -11.016 1 97 32 LYS B N 1
ATOM 3708 C CA . LYS B 1 32 ? -22.109 -22.125 -9.742 1 97 32 LYS B CA 1
ATOM 3709 C C . LYS B 1 32 ? -21.094 -21.375 -8.883 1 97 32 LYS B C 1
ATOM 3711 O O . LYS B 1 32 ? -21.297 -21.219 -7.672 1 97 32 LYS B O 1
ATOM 3716 N N . LEU B 1 33 ? -20.047 -20.953 -9.477 1 97.94 33 LEU B N 1
ATOM 3717 C CA . LEU B 1 33 ? -18.984 -20.25 -8.766 1 97.94 33 LEU B CA 1
ATOM 3718 C C . LEU B 1 33 ? -19.484 -18.906 -8.234 1 97.94 33 LEU B C 1
ATOM 3720 O O . LEU B 1 33 ? -19.203 -18.547 -7.094 1 97.94 33 LEU B O 1
ATOM 3724 N N . LEU B 1 34 ? -20.219 -18.172 -9.062 1 97.81 34 LEU B N 1
ATOM 3725 C CA . LEU B 1 34 ? -20.766 -16.891 -8.633 1 97.81 34 LEU B CA 1
ATOM 3726 C C . LEU B 1 34 ? -21.688 -17.078 -7.434 1 97.81 34 LEU B C 1
ATOM 3728 O O . LEU B 1 34 ? -21.625 -16.297 -6.48 1 97.81 34 LEU B O 1
ATOM 3732 N N . ARG B 1 35 ? -22.5 -18.078 -7.48 1 97.88 35 ARG B N 1
ATOM 3733 C CA . ARG B 1 35 ? -23.406 -18.375 -6.367 1 97.88 35 ARG B CA 1
ATOM 3734 C C . ARG B 1 35 ? -22.609 -18.734 -5.113 1 97.88 35 ARG B C 1
ATOM 3736 O O . ARG B 1 35 ? -22.953 -18.297 -4.012 1 97.88 35 ARG B O 1
ATOM 3743 N N . PHE B 1 36 ? -21.625 -19.594 -5.297 1 98.44 36 PHE B N 1
ATOM 3744 C CA . PHE B 1 36 ? -20.781 -19.984 -4.18 1 98.44 36 PHE B CA 1
ATOM 3745 C C . PHE B 1 36 ? -20.109 -18.781 -3.545 1 98.44 36 PHE B C 1
ATOM 3747 O O . PHE B 1 36 ? -20.078 -18.656 -2.32 1 98.44 36 PHE B O 1
ATOM 3754 N N . MET B 1 37 ? -19.578 -17.844 -4.34 1 98.5 37 MET B N 1
ATOM 3755 C CA . MET B 1 37 ? -18.922 -16.641 -3.85 1 98.5 37 MET B CA 1
ATOM 3756 C C . MET B 1 37 ? -19.875 -15.797 -3.027 1 98.5 37 MET B C 1
ATOM 3758 O O . MET B 1 37 ? -19.547 -15.383 -1.914 1 98.5 37 MET B O 1
ATOM 3762 N N . ASP B 1 38 ? -21.062 -15.555 -3.525 1 97.5 38 ASP B N 1
ATOM 3763 C CA . ASP B 1 38 ? -22.062 -14.695 -2.898 1 97.5 38 ASP B CA 1
ATOM 3764 C C . ASP B 1 38 ? -22.547 -15.289 -1.575 1 97.5 38 ASP B C 1
ATOM 3766 O O . ASP B 1 38 ? -22.688 -14.57 -0.584 1 97.5 38 ASP B O 1
ATOM 3770 N N . LYS B 1 39 ? -22.703 -16.562 -1.583 1 97.75 39 LYS B N 1
ATOM 3771 C CA . LYS B 1 39 ? -23.312 -17.219 -0.437 1 97.75 39 LYS B CA 1
ATOM 3772 C C . LYS B 1 39 ? -22.297 -17.5 0.659 1 97.75 39 LYS B C 1
ATOM 3774 O O . LYS B 1 39 ? -22.609 -17.438 1.848 1 97.75 39 LYS B O 1
ATOM 3779 N N . HIS B 1 40 ? -21.016 -17.766 0.205 1 97.81 40 HIS B N 1
ATOM 3780 C CA . HIS B 1 40 ? -20.156 -18.391 1.2 1 97.81 40 HIS B CA 1
ATOM 3781 C C . HIS B 1 40 ? -18.859 -17.625 1.376 1 97.81 40 HIS B C 1
ATOM 3783 O O . HIS B 1 40 ? -18.203 -17.719 2.416 1 97.81 40 HIS B O 1
ATOM 3789 N N . ILE B 1 41 ? -18.438 -16.844 0.434 1 98.31 41 ILE B N 1
ATOM 3790 C CA . ILE B 1 41 ? -17.078 -16.297 0.495 1 98.31 41 ILE B CA 1
ATOM 3791 C C . ILE B 1 41 ? -17.125 -14.844 0.947 1 98.31 41 ILE B C 1
ATOM 3793 O O . ILE B 1 41 ? -16.516 -14.477 1.95 1 98.31 41 ILE B O 1
ATOM 3797 N N . TYR B 1 42 ? -17.938 -13.977 0.294 1 97.56 42 TYR B N 1
ATOM 3798 C CA . TYR B 1 42 ? -17.922 -12.539 0.563 1 97.56 42 TYR B CA 1
ATOM 3799 C C . TYR B 1 42 ? -18.312 -12.258 2.008 1 97.56 42 TYR B C 1
ATOM 3801 O O . TYR B 1 42 ? -17.672 -11.445 2.682 1 97.56 42 TYR B O 1
ATOM 3809 N N . GLY B 1 43 ? -19.328 -12.93 2.541 1 95.69 43 GLY B N 1
ATOM 3810 C CA . GLY B 1 43 ? -19.766 -12.719 3.908 1 95.69 43 GLY B CA 1
ATOM 3811 C C . GLY B 1 43 ? -18.766 -13.172 4.945 1 95.69 43 GLY B C 1
ATOM 3812 O O . GLY B 1 43 ? -18.797 -12.727 6.094 1 95.69 43 GLY B O 1
ATOM 3813 N N . MET B 1 44 ? -17.766 -14.062 4.535 1 96.5 44 MET B N 1
ATOM 3814 C CA . MET B 1 44 ? -16.797 -14.641 5.465 1 96.5 44 MET B CA 1
ATOM 3815 C C . MET B 1 44 ? -15.508 -13.836 5.461 1 96.5 44 MET B C 1
ATOM 3817 O O . MET B 1 44 ? -14.656 -14.016 6.34 1 96.5 44 MET B O 1
ATOM 3821 N N . GLU B 1 45 ? -15.328 -12.898 4.543 1 96.31 45 GLU B N 1
ATOM 3822 C CA . GLU B 1 45 ? -14.07 -12.156 4.418 1 96.31 45 GLU B CA 1
ATOM 3823 C C . GLU B 1 45 ? -13.734 -11.422 5.707 1 96.31 45 GLU B C 1
ATOM 3825 O O . GLU B 1 45 ? -12.594 -11.469 6.18 1 96.31 45 GLU B O 1
ATOM 3830 N N . ASN B 1 46 ? -14.719 -10.742 6.27 1 94.06 46 ASN B N 1
ATOM 3831 C CA . ASN B 1 46 ? -14.469 -10 7.5 1 94.06 46 ASN B CA 1
ATOM 3832 C C . ASN B 1 46 ? -14.023 -10.922 8.633 1 94.06 46 ASN B C 1
ATOM 3834 O O . ASN B 1 46 ? -13.172 -10.555 9.438 1 94.06 46 ASN B O 1
ATOM 3838 N N . GLU B 1 47 ? -14.586 -12.117 8.703 1 95.44 47 GLU B N 1
ATOM 3839 C CA . GLU B 1 47 ? -14.195 -13.094 9.719 1 95.44 47 GLU B CA 1
ATOM 3840 C C . GLU B 1 47 ? -12.766 -13.578 9.508 1 95.44 47 GLU B C 1
ATOM 3842 O O . GLU B 1 47 ? -12.016 -13.734 10.469 1 95.44 47 GLU B O 1
ATOM 3847 N N . PHE B 1 48 ? -12.43 -13.844 8.336 1 96.12 48 PHE B N 1
ATOM 3848 C CA . PHE B 1 48 ? -11.062 -14.258 8.023 1 96.12 48 PHE B CA 1
ATOM 3849 C C . PHE B 1 48 ? -10.07 -13.164 8.383 1 96.12 48 PHE B C 1
ATOM 3851 O O . PHE B 1 48 ? -9.016 -13.438 8.953 1 96.12 48 PHE B O 1
ATOM 3858 N N . TYR B 1 49 ? -10.422 -11.945 8.117 1 94.56 49 TYR B N 1
ATOM 3859 C CA . TYR B 1 49 ? -9.539 -10.828 8.43 1 94.56 49 TYR B CA 1
ATOM 3860 C C . TYR B 1 49 ? -9.406 -10.641 9.938 1 94.56 49 TYR B C 1
ATOM 3862 O O . TYR B 1 49 ? -8.328 -10.312 10.438 1 94.56 49 TYR B O 1
ATOM 3870 N N . LYS B 1 50 ? -10.516 -10.727 10.625 1 94.62 50 LYS B N 1
ATOM 3871 C CA . LYS B 1 50 ? -10.469 -10.609 12.078 1 94.62 50 LYS B CA 1
ATOM 3872 C C . LYS B 1 50 ? -9.445 -11.578 12.672 1 94.62 50 LYS B C 1
ATOM 3874 O O . LYS B 1 50 ? -8.656 -11.195 13.531 1 94.62 50 LYS B O 1
ATOM 3879 N N . LEU B 1 51 ? -9.438 -12.805 12.203 1 95.19 51 LEU B N 1
ATOM 3880 C CA . LEU B 1 51 ? -8.461 -13.773 12.68 1 95.19 51 LEU B CA 1
ATOM 3881 C C . LEU B 1 51 ? -7.051 -13.383 12.242 1 95.19 51 LEU B C 1
ATOM 3883 O O . LEU B 1 51 ? -6.113 -13.43 13.047 1 95.19 51 LEU B O 1
ATOM 3887 N N . ALA B 1 52 ? -6.945 -12.969 11.016 1 93.19 52 ALA B N 1
ATOM 3888 C CA . ALA B 1 52 ? -5.645 -12.648 10.438 1 93.19 52 ALA B CA 1
ATOM 3889 C C . ALA B 1 52 ? -5.008 -11.461 11.148 1 93.19 52 ALA B C 1
ATOM 3891 O O . ALA B 1 52 ? -3.789 -11.273 11.102 1 93.19 52 ALA B O 1
ATOM 3892 N N . GLN B 1 53 ? -5.781 -10.68 11.812 1 90.12 53 GLN B N 1
ATOM 3893 C CA . GLN B 1 53 ? -5.281 -9.492 12.492 1 90.12 53 GLN B CA 1
ATOM 3894 C C . GLN B 1 53 ? -5.172 -9.727 14 1 90.12 53 GLN B C 1
ATOM 3896 O O . GLN B 1 53 ? -4.816 -8.82 14.75 1 90.12 53 GLN B O 1
ATOM 3901 N N . SER B 1 54 ? -5.383 -10.945 14.438 1 92.31 54 SER B N 1
ATOM 3902 C CA . SER B 1 54 ? -5.332 -11.297 15.859 1 92.31 54 SER B CA 1
ATOM 3903 C C . SER B 1 54 ? -4.016 -11.977 16.219 1 92.31 54 SER B C 1
ATOM 3905 O O . SER B 1 54 ? -3.148 -12.148 15.352 1 92.31 54 SER B O 1
ATOM 3907 N N . SER B 1 55 ? -3.857 -12.32 17.469 1 91.25 55 SER B N 1
ATOM 3908 C CA . SER B 1 55 ? -2.676 -13.039 17.938 1 91.25 55 SER B CA 1
ATOM 3909 C C . SER B 1 55 ? -2.66 -14.469 17.422 1 91.25 55 SER B C 1
ATOM 3911 O O . SER B 1 55 ? -1.639 -15.156 17.5 1 91.25 55 SER B O 1
ATOM 3913 N N . LEU B 1 56 ? -3.791 -14.961 16.828 1 94.88 56 LEU B N 1
ATOM 3914 C CA . LEU B 1 56 ? -3.908 -16.312 16.281 1 94.88 56 LEU B CA 1
ATOM 3915 C C . LEU B 1 56 ? -3.799 -16.312 14.766 1 94.88 56 LEU B C 1
ATOM 3917 O O . LEU B 1 56 ? -4.246 -17.25 14.109 1 94.88 56 LEU B O 1
ATOM 3921 N N . ARG B 1 57 ? -3.148 -15.305 14.25 1 94.19 57 ARG B N 1
ATOM 3922 C CA . ARG B 1 57 ? -3.189 -15.039 12.812 1 94.19 57 ARG B CA 1
ATOM 3923 C C . ARG B 1 57 ? -2.531 -16.172 12.031 1 94.19 57 ARG B C 1
ATOM 3925 O O . ARG B 1 57 ? -2.85 -16.391 10.859 1 94.19 57 ARG B O 1
ATOM 3932 N N . TRP B 1 58 ? -1.668 -17 12.625 1 96.81 58 TRP B N 1
ATOM 3933 C CA . TRP B 1 58 ? -0.985 -18.078 11.898 1 96.81 58 TRP B CA 1
ATOM 3934 C C . TRP B 1 58 ? -1.664 -19.422 12.141 1 96.81 58 TRP B C 1
ATOM 3936 O O . TRP B 1 58 ? -1.041 -20.469 11.984 1 96.81 58 TRP B O 1
ATOM 3946 N N . THR B 1 59 ? -2.938 -19.359 12.523 1 96.94 59 THR B N 1
ATOM 3947 C CA . THR B 1 59 ? -3.799 -20.531 12.586 1 96.94 59 THR B CA 1
ATOM 3948 C C . THR B 1 59 ? -4.844 -20.5 11.469 1 96.94 59 THR B C 1
ATOM 3950 O O . THR B 1 59 ? -5.004 -19.469 10.797 1 96.94 59 THR B O 1
ATOM 3953 N N . ILE B 1 60 ? -5.48 -21.688 11.297 1 96.56 60 ILE B N 1
ATOM 3954 C CA . ILE B 1 60 ? -6.438 -21.797 10.203 1 96.56 60 ILE B CA 1
ATOM 3955 C C . ILE B 1 60 ? -7.859 -21.641 10.742 1 96.56 60 ILE B C 1
ATOM 3957 O O . ILE B 1 60 ? -8.25 -22.328 11.688 1 96.56 60 ILE B O 1
ATOM 3961 N N . HIS B 1 61 ? -8.586 -20.703 10.133 1 96 61 HIS B N 1
ATOM 3962 C CA . HIS B 1 61 ? -9.992 -20.562 10.5 1 96 61 HIS B CA 1
ATOM 3963 C C . HIS B 1 61 ? -10.773 -21.828 10.164 1 96 61 HIS B C 1
ATOM 3965 O O . HIS B 1 61 ? -10.68 -22.344 9.047 1 96 61 HIS B O 1
ATOM 3971 N N . PRO B 1 62 ? -11.578 -22.328 11.016 1 95.25 62 PRO B N 1
ATOM 3972 C CA . PRO B 1 62 ? -12.289 -23.594 10.773 1 95.25 62 PRO B CA 1
ATOM 3973 C C . PRO B 1 62 ? -13.195 -23.531 9.547 1 95.25 62 PRO B C 1
ATOM 3975 O O . PRO B 1 62 ? -13.398 -24.531 8.867 1 95.25 62 PRO B O 1
ATOM 3978 N N . GLU B 1 63 ? -13.688 -22.375 9.258 1 96.69 63 GLU B N 1
ATOM 3979 C CA . GLU B 1 63 ? -14.602 -22.25 8.125 1 96.69 63 GLU B CA 1
ATOM 3980 C C . GLU B 1 63 ? -13.867 -22.453 6.805 1 96.69 63 GLU B C 1
ATOM 3982 O O . GLU B 1 63 ? -14.492 -22.781 5.793 1 96.69 63 GLU B O 1
ATOM 3987 N N . GLU B 1 64 ? -12.586 -22.281 6.742 1 95.62 64 GLU B N 1
ATOM 3988 C CA . GLU B 1 64 ? -11.836 -22.531 5.512 1 95.62 64 GLU B CA 1
ATOM 3989 C C . GLU B 1 64 ? -11.945 -23.984 5.082 1 95.62 64 GLU B C 1
ATOM 3991 O O . GLU B 1 64 ? -12.242 -24.281 3.92 1 95.62 64 GLU B O 1
ATOM 3996 N N . GLU B 1 65 ? -11.734 -24.906 6 1 95.5 65 GLU B N 1
ATOM 3997 C CA . GLU B 1 65 ? -11.797 -26.328 5.68 1 95.5 65 GLU B CA 1
ATOM 3998 C C . GLU B 1 65 ? -13.211 -26.75 5.305 1 95.5 65 GLU B C 1
ATOM 4000 O O . GLU B 1 65 ? -13.406 -27.562 4.406 1 95.5 65 GLU B O 1
ATOM 4005 N N . ARG B 1 66 ? -14.164 -26.172 6.027 1 97.12 66 ARG B N 1
ATOM 4006 C CA . ARG B 1 66 ? -15.555 -26.453 5.699 1 97.12 66 ARG B CA 1
ATOM 4007 C C . ARG B 1 66 ? -15.883 -26 4.281 1 97.12 66 ARG B C 1
ATOM 4009 O O . ARG B 1 66 ? -16.547 -26.734 3.533 1 97.12 66 ARG B O 1
ATOM 4016 N N . LEU B 1 67 ? -15.438 -24.875 3.916 1 98.06 67 LEU B N 1
ATOM 4017 C CA . LEU B 1 67 ? -15.719 -24.328 2.596 1 98.06 67 LEU B CA 1
ATOM 4018 C C . LEU B 1 67 ? -15.008 -25.109 1.51 1 98.06 67 LEU B C 1
ATOM 4020 O O . LEU B 1 67 ? -15.523 -25.266 0.399 1 98.06 67 LEU B O 1
ATOM 4024 N N . LYS B 1 68 ? -13.844 -25.656 1.782 1 96.94 68 LYS B N 1
ATOM 4025 C CA . LYS B 1 68 ? -13.156 -26.547 0.841 1 96.94 68 LYS B CA 1
ATOM 4026 C C . LYS B 1 68 ? -13.977 -27.797 0.547 1 96.94 68 LYS B C 1
ATOM 4028 O O . LYS B 1 68 ? -14.125 -28.188 -0.611 1 96.94 68 LYS B O 1
ATOM 4033 N N . GLU B 1 69 ? -14.484 -28.359 1.602 1 96.56 69 GLU B N 1
ATOM 4034 C CA . GLU B 1 69 ? -15.312 -29.547 1.427 1 96.56 69 GLU B CA 1
ATOM 4035 C C . GLU B 1 69 ? -16.562 -29.25 0.607 1 96.56 69 GLU B C 1
ATOM 4037 O O . GLU B 1 69 ? -16.969 -30.047 -0.238 1 96.56 69 GLU B O 1
ATOM 4042 N N . LEU B 1 70 ? -17.156 -28.109 0.884 1 97.12 70 LEU B N 1
ATOM 4043 C CA . LEU B 1 70 ? -18.328 -27.688 0.125 1 97.12 70 LEU B CA 1
ATOM 4044 C C . LEU B 1 70 ? -17.969 -27.484 -1.343 1 97.12 70 LEU B C 1
ATOM 4046 O O . LEU B 1 70 ? -18.75 -27.844 -2.23 1 97.12 70 LEU B O 1
ATOM 4050 N N . ALA B 1 71 ? -16.828 -26.844 -1.603 1 97.25 71 ALA B N 1
ATOM 4051 C CA . ALA B 1 71 ? -16.375 -26.625 -2.973 1 97.25 71 ALA B CA 1
ATOM 4052 C C . ALA B 1 71 ? -16.203 -27.953 -3.707 1 97.25 71 ALA B C 1
ATOM 4054 O O . ALA B 1 71 ? -16.562 -28.078 -4.875 1 97.25 71 ALA B O 1
ATOM 4055 N N . LYS B 1 72 ? -15.648 -28.953 -3.02 1 94.81 72 LYS B N 1
ATOM 4056 C CA . LYS B 1 72 ? -15.492 -30.297 -3.594 1 94.81 72 LYS B CA 1
ATOM 4057 C C . LYS B 1 72 ? -16.844 -30.891 -3.955 1 94.81 72 LYS B C 1
ATOM 4059 O O . LYS B 1 72 ? -17.047 -31.391 -5.066 1 94.81 72 LYS B O 1
ATOM 4064 N N . LYS B 1 73 ? -17.766 -30.781 -3.045 1 94.5 73 LYS B N 1
ATOM 4065 C CA . LYS B 1 73 ? -19.094 -31.359 -3.232 1 94.5 73 LYS B CA 1
ATOM 4066 C C . LYS B 1 73 ? -19.797 -30.703 -4.414 1 94.5 73 LYS B C 1
ATOM 4068 O O . LYS B 1 73 ? -20.562 -31.375 -5.125 1 94.5 73 LYS B O 1
ATOM 4073 N N . GLU B 1 74 ? -19.5 -29.484 -4.648 1 94.38 74 GLU B N 1
ATOM 4074 C CA . GLU B 1 74 ? -20.203 -28.75 -5.699 1 94.38 74 GLU B CA 1
ATOM 4075 C C . GLU B 1 74 ? -19.438 -28.828 -7.023 1 94.38 74 GLU B C 1
ATOM 4077 O O . GLU B 1 74 ? -19.844 -28.203 -8.008 1 94.38 74 GLU B O 1
ATOM 4082 N N . GLY B 1 75 ? -18.375 -29.547 -7.062 1 93.19 75 GLY B N 1
ATOM 4083 C CA . GLY B 1 75 ? -17.625 -29.75 -8.289 1 93.19 75 GLY B CA 1
ATOM 4084 C C . GLY B 1 75 ? -16.797 -28.547 -8.68 1 93.19 75 GLY B C 1
ATOM 4085 O O . GLY B 1 75 ? -16.562 -28.297 -9.867 1 93.19 75 GLY B O 1
ATOM 4086 N N . LEU B 1 76 ? -16.391 -27.719 -7.691 1 96.38 76 LEU B N 1
ATOM 4087 C CA . LEU B 1 76 ? -15.648 -26.5 -7.957 1 96.38 76 LEU B CA 1
ATOM 4088 C C . LEU B 1 76 ? -14.195 -26.625 -7.496 1 96.38 76 LEU B C 1
ATOM 4090 O O . LEU B 1 76 ? -13.516 -25.625 -7.277 1 96.38 76 LEU B O 1
ATOM 4094 N N . TRP B 1 77 ? -13.703 -27.828 -7.359 1 95.69 77 TRP B N 1
ATOM 4095 C CA . TRP B 1 77 ? -12.383 -28.141 -6.816 1 95.69 77 TRP B CA 1
ATOM 4096 C C . TRP B 1 77 ? -11.383 -28.391 -7.938 1 95.69 77 TRP B C 1
ATOM 4098 O O . TRP B 1 77 ? -11.672 -29.125 -8.883 1 95.69 77 TRP B O 1
ATOM 4108 N N . ASN B 1 78 ? -10.141 -27.766 -7.863 1 95.62 78 ASN B N 1
ATOM 4109 C CA . ASN B 1 78 ? -9.039 -28.016 -8.781 1 95.62 78 ASN B CA 1
ATOM 4110 C C . ASN B 1 78 ? -9.422 -27.688 -10.227 1 95.62 78 ASN B C 1
ATOM 4112 O O . ASN B 1 78 ? -9.117 -28.453 -11.141 1 95.62 78 ASN B O 1
ATOM 4116 N N . LEU B 1 79 ? -10.07 -26.578 -10.398 1 94.5 79 LEU B N 1
ATOM 4117 C CA . LEU B 1 79 ? -10.57 -26.219 -11.719 1 94.5 79 LEU B CA 1
ATOM 4118 C C . LEU B 1 79 ? -9.422 -25.797 -12.633 1 94.5 79 LEU B C 1
ATOM 4120 O O . LEU B 1 79 ? -9.594 -25.688 -13.844 1 94.5 79 LEU B O 1
ATOM 4124 N N . TRP B 1 80 ? -8.227 -25.641 -12.102 1 93.38 80 TRP B N 1
ATOM 4125 C CA . TRP B 1 80 ? -7.07 -25.125 -12.836 1 93.38 80 TRP B CA 1
ATOM 4126 C C . TRP B 1 80 ? -6.418 -26.219 -13.672 1 93.38 80 TRP B C 1
ATOM 4128 O O . TRP B 1 80 ? -5.613 -25.938 -14.562 1 93.38 80 TRP B O 1
ATOM 4138 N N . ILE B 1 81 ? -6.676 -27.5 -13.453 1 88.62 81 ILE B N 1
ATOM 4139 C CA . ILE B 1 81 ? -5.98 -28.609 -14.102 1 88.62 81 ILE B CA 1
ATOM 4140 C C . ILE B 1 81 ? -6.457 -28.734 -15.547 1 88.62 81 ILE B C 1
ATOM 4142 O O . ILE B 1 81 ? -7.621 -29.062 -15.797 1 88.62 81 ILE B O 1
ATOM 4146 N N . PRO B 1 82 ? -5.555 -28.5 -16.391 1 79.94 82 PRO B N 1
ATOM 4147 C CA . PRO B 1 82 ? -5.965 -28.688 -17.781 1 79.94 82 PRO B CA 1
ATOM 4148 C C . PRO B 1 82 ? -6.25 -30.141 -18.141 1 79.94 82 PRO B C 1
ATOM 4150 O O . PRO B 1 82 ? -5.754 -31.047 -17.453 1 79.94 82 PRO B O 1
ATOM 4153 N N . VAL B 1 83 ? -6.918 -30.328 -19.219 1 75.81 83 VAL B N 1
ATOM 4154 C CA . VAL B 1 83 ? -7.363 -31.656 -19.641 1 75.81 83 VAL B CA 1
ATOM 4155 C C . VAL B 1 83 ? -6.156 -32.562 -19.828 1 75.81 83 VAL B C 1
ATOM 4157 O O . VAL B 1 83 ? -6.18 -33.719 -19.406 1 75.81 83 VAL B O 1
ATOM 4160 N N . ASP B 1 84 ? -5.172 -32.062 -20.422 1 73.69 84 ASP B N 1
ATOM 4161 C CA . ASP B 1 84 ? -3.998 -32.875 -20.703 1 73.69 84 ASP B CA 1
ATOM 4162 C C . ASP B 1 84 ? -3.307 -33.312 -19.406 1 73.69 84 ASP B C 1
ATOM 4164 O O . ASP B 1 84 ? -2.881 -34.438 -19.266 1 73.69 84 ASP B O 1
ATOM 4168 N N . SER B 1 85 ? -3.252 -32.438 -18.453 1 75.81 85 SER B N 1
ATOM 4169 C CA . SER B 1 85 ? -2.65 -32.719 -17.156 1 75.81 85 SER B CA 1
ATOM 4170 C C . SER B 1 85 ? -3.521 -33.688 -16.359 1 75.81 85 SER B C 1
ATOM 4172 O O . SER B 1 85 ? -3.006 -34.562 -15.648 1 75.81 85 SER B O 1
ATOM 4174 N N . ALA B 1 86 ? -4.758 -33.531 -16.547 1 73.81 86 ALA B N 1
ATOM 4175 C CA . ALA B 1 86 ? -5.688 -34.438 -15.867 1 73.81 86 ALA B CA 1
ATOM 4176 C C . ALA B 1 86 ? -5.508 -35.875 -16.344 1 73.81 86 ALA B C 1
ATOM 4178 O O . ALA B 1 86 ? -5.551 -36.812 -15.531 1 73.81 86 ALA B O 1
ATOM 4179 N N . VAL B 1 87 ? -5.312 -35.969 -17.562 1 73.12 87 VAL B N 1
ATOM 4180 C CA . VAL B 1 87 ? -5.125 -37.281 -18.125 1 73.12 87 VAL B CA 1
ATOM 4181 C C . VAL B 1 87 ? -3.846 -37.906 -17.578 1 73.12 87 VAL B C 1
ATOM 4183 O O . VAL B 1 87 ? -3.838 -39.094 -17.188 1 73.12 87 VAL B O 1
ATOM 4186 N N . ARG B 1 88 ? -2.893 -37.094 -17.5 1 70.75 88 ARG B N 1
ATOM 4187 C CA . ARG B 1 88 ? -1.626 -37.594 -16.953 1 70.75 88 ARG B CA 1
ATOM 4188 C C . ARG B 1 88 ? -1.778 -38 -15.492 1 70.75 88 ARG B C 1
ATOM 4190 O O . ARG B 1 88 ? -1.276 -39.062 -15.086 1 70.75 88 ARG B O 1
ATOM 4197 N N . ALA B 1 89 ? -2.424 -37.25 -14.836 1 73.44 89 ALA B N 1
ATOM 4198 C CA . ALA B 1 89 ? -2.629 -37.5 -13.414 1 73.44 89 ALA B CA 1
ATOM 4199 C C . ALA B 1 89 ? -3.471 -38.75 -13.195 1 73.44 89 ALA B C 1
ATOM 4201 O O . ALA B 1 89 ? -3.227 -39.531 -12.258 1 73.44 89 ALA B O 1
ATOM 4202 N N . ARG B 1 90 ? -4.355 -38.906 -14.039 1 74.06 90 ARG B N 1
ATOM 4203 C CA . ARG B 1 90 ? -5.215 -40.094 -13.938 1 74.06 90 ARG B CA 1
ATOM 4204 C C . ARG B 1 90 ? -4.402 -41.375 -14.086 1 74.06 90 ARG B C 1
ATOM 4206 O O . ARG B 1 90 ? -4.613 -42.344 -13.344 1 74.06 90 ARG B O 1
ATOM 4213 N N . LYS B 1 91 ? -3.6 -41.344 -15.062 1 70.69 91 LYS B N 1
ATOM 4214 C CA . LYS B 1 91 ? -2.764 -42.531 -15.312 1 70.69 91 LYS B CA 1
ATOM 4215 C C . LYS B 1 91 ? -1.86 -42.812 -14.117 1 70.69 91 LYS B C 1
ATOM 4217 O O . LYS B 1 91 ? -1.646 -44 -13.773 1 70.69 91 LYS B O 1
ATOM 4222 N N . LEU B 1 92 ? -1.377 -41.875 -13.594 1 66.75 92 LEU B N 1
ATOM 4223 C CA . LEU B 1 92 ? -0.474 -42 -12.461 1 66.75 92 LEU B CA 1
ATOM 4224 C C . LEU B 1 92 ? -1.223 -42.5 -11.227 1 66.75 92 LEU B C 1
ATOM 4226 O O . LEU B 1 92 ? -0.723 -43.344 -10.492 1 66.75 92 LEU B O 1
ATOM 4230 N N . LEU B 1 93 ? -2.293 -41.875 -10.961 1 66.25 93 LEU B N 1
ATOM 4231 C CA . LEU B 1 93 ? -3.039 -42.125 -9.734 1 66.25 93 LEU B CA 1
ATOM 4232 C C . LEU B 1 93 ? -3.764 -43.469 -9.812 1 66.25 93 LEU B C 1
ATOM 4234 O O . LEU B 1 93 ? -3.918 -44.156 -8.797 1 66.25 93 LEU B O 1
ATOM 4238 N N . PHE B 1 94 ? -4.23 -43.844 -11.016 1 63.75 94 PHE B N 1
ATOM 4239 C CA . PHE B 1 94 ? -5.105 -45 -11.117 1 63.75 94 PHE B CA 1
ATOM 4240 C C . PHE B 1 94 ? -4.426 -46.125 -11.898 1 63.75 94 PHE B C 1
ATOM 4242 O O . PHE B 1 94 ? -4.918 -47.25 -11.922 1 63.75 94 PHE B O 1
ATOM 4249 N N . GLY B 1 95 ? -3.008 -46.156 -12.039 1 56.25 95 GLY B N 1
ATOM 4250 C CA . GLY B 1 95 ? -2.354 -47.188 -12.828 1 56.25 95 GLY B CA 1
ATOM 4251 C C . GLY B 1 95 ? -3.061 -47.5 -14.141 1 56.25 95 GLY B C 1
ATOM 4252 O O . GLY B 1 95 ? -4.047 -46.844 -14.477 1 56.25 95 GLY B O 1
ATOM 4253 N N . ASP B 1 96 ? -2.418 -48.344 -15.211 1 47.47 96 ASP B N 1
ATOM 4254 C CA . ASP B 1 96 ? -3.07 -48.906 -16.391 1 47.47 96 ASP B CA 1
ATOM 4255 C C . ASP B 1 96 ? -4.324 -49.688 -15.992 1 47.47 96 ASP B C 1
ATOM 4257 O O . ASP B 1 96 ? -4.629 -50.719 -16.594 1 47.47 96 ASP B O 1
ATOM 4261 N N . VAL B 1 97 ? -4.762 -49.844 -14.844 1 44.53 97 VAL B N 1
ATOM 4262 C CA . VAL B 1 97 ? -5.809 -50.781 -14.492 1 44.53 97 VAL B CA 1
ATOM 4263 C C . VAL B 1 97 ? -7.035 -50.562 -15.375 1 44.53 97 VAL B C 1
ATOM 4265 O O . VAL B 1 97 ? -7.703 -49.531 -15.266 1 44.53 97 VAL B O 1
ATOM 4268 N N . ASN B 1 98 ? -7.098 -51.094 -16.609 1 41.78 98 ASN B N 1
ATOM 4269 C CA . ASN B 1 98 ? -8.305 -51.438 -17.359 1 41.78 98 ASN B CA 1
ATOM 4270 C C . ASN B 1 98 ? -9.5 -51.656 -16.438 1 41.78 98 ASN B C 1
ATOM 4272 O O . ASN B 1 98 ? -10.648 -51.594 -16.891 1 41.78 98 ASN B O 1
ATOM 4276 N N . HIS B 1 99 ? -9.422 -52.531 -15.312 1 37.06 99 HIS B N 1
ATOM 4277 C CA . HIS B 1 99 ? -10.523 -53.188 -14.617 1 37.06 99 HIS B CA 1
ATOM 4278 C C . HIS B 1 99 ? -11.016 -52.344 -13.453 1 37.06 99 HIS B C 1
ATOM 4280 O O . HIS B 1 99 ? -11.875 -52.781 -12.68 1 37.06 99 HIS B O 1
ATOM 4286 N N . MET B 1 100 ? -10.148 -51.625 -12.836 1 37.62 100 MET B N 1
ATOM 4287 C CA . MET B 1 100 ? -10.844 -51.094 -11.664 1 37.62 100 MET B CA 1
ATOM 4288 C C . MET B 1 100 ? -11.914 -50.094 -12.07 1 37.62 100 MET B C 1
ATOM 4290 O O . MET B 1 100 ? -11.703 -49.281 -12.984 1 37.62 100 MET B O 1
ATOM 4294 N N . GLU B 1 101 ? -13.102 -50.344 -11.68 1 40.25 101 GLU B N 1
ATOM 4295 C CA . GLU B 1 101 ? -14.32 -49.562 -11.836 1 40.25 101 GLU B CA 1
ATOM 4296 C C . GLU B 1 101 ? -14.062 -48.062 -11.555 1 40.25 101 GLU B C 1
ATOM 4298 O O . GLU B 1 101 ? -13.359 -47.719 -10.609 1 40.25 101 GLU B O 1
ATOM 4303 N N . PRO B 1 102 ? -14.195 -47.188 -12.508 1 39.97 102 PRO B N 1
ATOM 4304 C CA . PRO B 1 102 ? -14.188 -45.719 -12.383 1 39.97 102 PRO B CA 1
ATOM 4305 C C . PRO B 1 102 ? -14.602 -45.25 -10.984 1 39.97 102 PRO B C 1
ATOM 4307 O O . PRO B 1 102 ? -14.734 -44.031 -10.758 1 39.97 102 PRO B O 1
ATOM 4310 N N . ALA B 1 103 ? -15 -46.156 -10.188 1 39.5 103 ALA B N 1
ATOM 4311 C CA . ALA B 1 103 ? -15.844 -45.719 -9.078 1 39.5 103 ALA B CA 1
ATOM 4312 C C . ALA B 1 103 ? -15.062 -44.875 -8.086 1 39.5 103 ALA B C 1
ATOM 4314 O O . ALA B 1 103 ? -15.602 -43.938 -7.5 1 39.5 103 ALA B O 1
ATOM 4315 N N . ASP B 1 104 ? -13.82 -45.219 -7.445 1 41.47 104 ASP B N 1
ATOM 4316 C CA . ASP B 1 104 ? -13.469 -44.656 -6.152 1 41.47 104 ASP B CA 1
ATOM 4317 C C . ASP B 1 104 ? -12.586 -43.406 -6.324 1 41.47 104 ASP B C 1
ATOM 4319 O O . ASP B 1 104 ? -12.18 -42.781 -5.34 1 41.47 104 ASP B O 1
ATOM 4323 N N . ILE B 1 105 ? -11.625 -43.312 -7.148 1 46.66 105 ILE B N 1
ATOM 4324 C CA . ILE B 1 105 ? -10.914 -42.062 -7.191 1 46.66 105 ILE B CA 1
ATOM 4325 C C . ILE B 1 105 ? -11.875 -40.938 -7.613 1 46.66 105 ILE B C 1
ATOM 4327 O O . ILE B 1 105 ? -12.484 -41 -8.68 1 46.66 105 ILE B O 1
ATOM 4331 N N . ASP B 1 106 ? -12.281 -40.125 -6.711 1 55.03 106 ASP B N 1
ATOM 4332 C CA . ASP B 1 106 ? -13.234 -39.031 -6.781 1 55.03 106 ASP B CA 1
ATOM 4333 C C . ASP B 1 106 ? -12.938 -38.125 -7.977 1 55.03 106 ASP B C 1
ATOM 4335 O O . ASP B 1 106 ? -11.891 -37.469 -8.031 1 55.03 106 ASP B O 1
ATOM 4339 N N . GLU B 1 107 ? -13.32 -38.469 -9.156 1 58.03 107 GLU B N 1
ATOM 4340 C CA . GLU B 1 107 ? -13.344 -37.625 -10.344 1 58.03 107 GLU B CA 1
ATOM 4341 C C . GLU B 1 107 ? -13.234 -36.125 -9.969 1 58.03 107 GLU B C 1
ATOM 4343 O O . GLU B 1 107 ? -12.727 -35.312 -10.75 1 58.03 107 GLU B O 1
ATOM 4348 N N . HIS B 1 108 ? -13.438 -36 -8.727 1 68.44 108 HIS B N 1
ATOM 4349 C CA . HIS B 1 108 ? -13.469 -34.594 -8.305 1 68.44 108 HIS B CA 1
ATOM 4350 C C . HIS B 1 108 ? -12.055 -34.094 -8.055 1 68.44 108 HIS B C 1
ATOM 4352 O O . HIS B 1 108 ? -11.828 -32.875 -8.094 1 68.44 108 HIS B O 1
ATOM 4358 N N . LEU B 1 109 ? -11.055 -35.031 -7.992 1 79.19 109 LEU B N 1
ATOM 4359 C CA . LEU B 1 109 ? -9.711 -34.594 -7.664 1 79.19 109 LEU B CA 1
ATOM 4360 C C . LEU B 1 109 ? -9.008 -34.031 -8.898 1 79.19 109 LEU B C 1
ATOM 4362 O O . LEU B 1 109 ? -8.086 -33.219 -8.789 1 79.19 109 LEU B O 1
ATOM 4366 N N . LEU B 1 110 ? -9.484 -34.5 -10.008 1 81.75 110 LEU B N 1
ATOM 4367 C CA . LEU B 1 110 ? -8.766 -34.094 -11.203 1 81.75 110 LEU B CA 1
ATOM 4368 C C . LEU B 1 110 ? -9.469 -32.906 -11.891 1 81.75 110 LEU B C 1
ATOM 4370 O O . LEU B 1 110 ? -9.07 -32.5 -12.977 1 81.75 110 LEU B O 1
ATOM 4374 N N . GLY B 1 111 ? -10.414 -32.375 -11.242 1 83.25 111 GLY B N 1
ATOM 4375 C CA . GLY B 1 111 ? -11.039 -31.141 -11.719 1 83.25 111 GLY B CA 1
ATOM 4376 C C . GLY B 1 111 ? -11.945 -31.359 -12.922 1 83.25 111 GLY B C 1
ATOM 4377 O O . GLY B 1 111 ? -12.336 -32.5 -13.211 1 83.25 111 GLY B O 1
ATOM 4378 N N . ALA B 1 112 ? -12.305 -30.297 -13.609 1 83.06 112 ALA B N 1
ATOM 4379 C CA . ALA B 1 112 ? -13.297 -30.312 -14.68 1 83.06 112 ALA B CA 1
ATOM 4380 C C . ALA B 1 112 ? -12.625 -30.453 -16.047 1 83.06 112 ALA B C 1
ATOM 4382 O O . ALA B 1 112 ? -13.305 -30.547 -17.062 1 83.06 112 ALA B O 1
ATOM 4383 N N . GLY B 1 113 ? -11.266 -30.469 -16.094 1 86.62 113 GLY B N 1
ATOM 4384 C CA . GLY B 1 113 ? -10.555 -30.641 -17.344 1 86.62 113 GLY B CA 1
ATOM 4385 C C . GLY B 1 113 ? -10.727 -29.453 -18.297 1 86.62 113 GLY B C 1
ATOM 4386 O O . GLY B 1 113 ? -11.023 -29.641 -19.469 1 86.62 113 GLY B O 1
ATOM 4387 N N . LEU B 1 114 ? -10.57 -28.297 -17.781 1 90.31 114 LEU B N 1
ATOM 4388 C CA . LEU B 1 114 ? -10.758 -27.078 -18.547 1 90.31 114 LEU B CA 1
ATOM 4389 C C . LEU B 1 114 ? -9.492 -26.734 -19.328 1 90.31 114 LEU B C 1
ATOM 4391 O O . LEU B 1 114 ? -8.383 -27.047 -18.891 1 90.31 114 LEU B O 1
ATOM 4395 N N . SER B 1 115 ? -9.727 -26.141 -20.562 1 90.12 115 SER B N 1
ATOM 4396 C CA . SER B 1 115 ? -8.594 -25.469 -21.203 1 90.12 115 SER B CA 1
ATOM 4397 C C . SER B 1 115 ? -8.188 -24.219 -20.438 1 90.12 115 SER B C 1
ATOM 4399 O O . SER B 1 115 ? -8.898 -23.781 -19.516 1 90.12 115 SER B O 1
ATOM 4401 N N . ASN B 1 116 ? -7.043 -23.625 -20.75 1 91.38 116 ASN B N 1
ATOM 4402 C CA . ASN B 1 116 ? -6.652 -22.375 -20.109 1 91.38 116 ASN B CA 1
ATOM 4403 C C . ASN B 1 116 ? -7.668 -21.266 -20.391 1 91.38 116 ASN B C 1
ATOM 4405 O O . ASN B 1 116 ? -7.953 -20.453 -19.5 1 91.38 116 ASN B O 1
ATOM 4409 N N . LEU B 1 117 ? -8.203 -21.188 -21.594 1 92.19 117 LEU B N 1
ATOM 4410 C CA . LEU B 1 117 ? -9.211 -20.203 -21.938 1 92.19 117 LEU B CA 1
ATOM 4411 C C . LEU B 1 117 ? -10.469 -20.375 -21.094 1 92.19 117 LEU B C 1
ATOM 4413 O O . LEU B 1 117 ? -10.984 -19.406 -20.531 1 92.19 117 LEU B O 1
ATOM 4417 N N . GLU B 1 118 ? -10.938 -21.609 -21.047 1 93.19 118 GLU B N 1
ATOM 4418 C CA . GLU B 1 118 ? -12.125 -21.891 -20.25 1 93.19 118 GLU B CA 1
ATOM 4419 C C . GLU B 1 118 ? -11.883 -21.578 -18.766 1 93.19 118 GLU B C 1
ATOM 4421 O O . GLU B 1 118 ? -12.758 -21 -18.109 1 93.19 118 GLU B O 1
ATOM 4426 N N . TYR B 1 119 ? -10.719 -21.953 -18.281 1 95.31 119 TYR B N 1
ATOM 4427 C CA . TYR B 1 119 ? -10.359 -21.672 -16.891 1 95.31 119 TYR B CA 1
ATOM 4428 C C . TYR B 1 119 ? -10.32 -20.172 -16.641 1 95.31 119 TYR B C 1
ATOM 4430 O O . TYR B 1 119 ? -10.656 -19.703 -15.547 1 95.31 119 TYR B O 1
ATOM 4438 N N . GLY B 1 120 ? -9.945 -19.391 -17.641 1 95.75 120 GLY B N 1
ATOM 4439 C CA . GLY B 1 120 ? -9.859 -17.953 -17.5 1 95.75 120 GLY B CA 1
ATOM 4440 C C . GLY B 1 120 ? -11.156 -17.328 -17.031 1 95.75 120 GLY B C 1
ATOM 4441 O O . GLY B 1 120 ? -11.141 -16.406 -16.203 1 95.75 120 GLY B O 1
ATOM 4442 N N . TYR B 1 121 ? -12.266 -17.844 -17.469 1 93.5 121 TYR B N 1
ATOM 4443 C CA . TYR B 1 121 ? -13.57 -17.297 -17.109 1 93.5 121 TYR B CA 1
ATOM 4444 C C . TYR B 1 121 ? -13.891 -17.547 -15.648 1 93.5 121 TYR B C 1
ATOM 4446 O O . TYR B 1 121 ? -14.469 -16.688 -14.977 1 93.5 121 TYR B O 1
ATOM 4454 N N . VAL B 1 122 ? -13.5 -18.688 -15.172 1 96.44 122 VAL B N 1
ATOM 4455 C CA . VAL B 1 122 ? -13.859 -19.031 -13.797 1 96.44 122 VAL B CA 1
ATOM 4456 C C . VAL B 1 122 ? -12.805 -18.484 -12.836 1 96.44 122 VAL B C 1
ATOM 4458 O O . VAL B 1 122 ? -13.125 -18.125 -11.703 1 96.44 122 VAL B O 1
ATOM 4461 N N . CYS B 1 123 ? -11.555 -18.453 -13.289 1 97.88 123 CYS B N 1
ATOM 4462 C CA . CYS B 1 123 ? -10.469 -17.906 -12.469 1 97.88 123 CYS B CA 1
ATOM 4463 C C . CYS B 1 123 ? -10.695 -16.438 -12.172 1 97.88 123 CYS B C 1
ATOM 4465 O O . CYS B 1 123 ? -10.367 -15.953 -11.086 1 97.88 123 CYS B O 1
ATOM 4467 N N . GLU B 1 124 ? -11.242 -15.719 -13.141 1 97.88 124 GLU B N 1
ATOM 4468 C CA . GLU B 1 124 ? -11.602 -14.32 -12.953 1 97.88 124 GLU B CA 1
ATOM 4469 C C . GLU B 1 124 ? -12.531 -14.148 -11.75 1 97.88 124 GLU B C 1
ATOM 4471 O O . GLU B 1 124 ? -12.336 -13.242 -10.938 1 97.88 124 GLU B O 1
ATOM 4476 N N . ILE B 1 125 ? -13.461 -15.008 -11.594 1 98.25 125 ILE B N 1
ATOM 4477 C CA . ILE B 1 125 ? -14.445 -14.914 -10.516 1 98.25 125 ILE B CA 1
ATOM 4478 C C . ILE B 1 125 ? -13.766 -15.164 -9.172 1 98.25 125 ILE B C 1
ATOM 4480 O O . ILE B 1 125 ? -14.031 -14.453 -8.195 1 98.25 125 ILE B O 1
ATOM 4484 N N . MET B 1 126 ? -12.867 -16.094 -9.117 1 98.38 126 MET B N 1
ATOM 4485 C CA . MET B 1 126 ? -12.141 -16.391 -7.887 1 98.38 126 MET B CA 1
ATOM 4486 C C . MET B 1 126 ? -11.297 -15.203 -7.449 1 98.38 126 MET B C 1
ATOM 4488 O O . MET B 1 126 ? -11.086 -14.992 -6.254 1 98.38 126 MET B O 1
ATOM 4492 N N . GLY B 1 127 ? -10.859 -14.391 -8.43 1 98.56 127 GLY B N 1
ATOM 4493 C CA . GLY B 1 127 ? -9.977 -13.258 -8.172 1 98.56 127 GLY B CA 1
ATOM 4494 C C . GLY B 1 127 ? -10.68 -12.094 -7.504 1 98.56 127 GLY B C 1
ATOM 4495 O O . GLY B 1 127 ? -10.031 -11.141 -7.066 1 98.56 127 GLY B O 1
ATOM 4496 N N . ARG B 1 128 ? -12.008 -12.211 -7.355 1 98.38 128 ARG B N 1
ATOM 4497 C CA . ARG B 1 128 ? -12.773 -11.148 -6.715 1 98.38 128 ARG B CA 1
ATOM 4498 C C . ARG B 1 128 ? -12.539 -11.133 -5.207 1 98.38 128 ARG B C 1
ATOM 4500 O O . ARG B 1 128 ? -12.945 -10.195 -4.52 1 98.38 128 ARG B O 1
ATOM 4507 N N . SER B 1 129 ? -11.914 -12.133 -4.711 1 98.31 129 SER B N 1
ATOM 4508 C CA . SER B 1 129 ? -11.578 -12.258 -3.295 1 98.31 129 SER B CA 1
ATOM 4509 C C . SER B 1 129 ? -10.156 -12.781 -3.107 1 98.31 129 SER B C 1
ATOM 4511 O O . SER B 1 129 ? -9.727 -13.688 -3.824 1 98.31 129 SER B O 1
ATOM 4513 N N . ILE B 1 130 ? -9.484 -12.242 -2.139 1 96.25 130 ILE B N 1
ATOM 4514 C CA . ILE B 1 130 ? -8.133 -12.695 -1.815 1 96.25 130 ILE B CA 1
ATOM 4515 C C . ILE B 1 130 ? -8.18 -14.125 -1.277 1 96.25 130 ILE B C 1
ATOM 4517 O O . ILE B 1 130 ? -7.25 -14.906 -1.481 1 96.25 130 ILE B O 1
ATOM 4521 N N . TRP B 1 131 ? -9.297 -14.586 -0.739 1 96.5 131 TRP B N 1
ATOM 4522 C CA . TRP B 1 131 ? -9.422 -15.852 -0.023 1 96.5 131 TRP B CA 1
ATOM 4523 C C . TRP B 1 131 ? -9.914 -16.953 -0.952 1 96.5 131 TRP B C 1
ATOM 4525 O O . TRP B 1 131 ? -9.656 -18.141 -0.712 1 96.5 131 TRP B O 1
ATOM 4535 N N . ALA B 1 132 ? -10.547 -16.609 -1.962 1 98.19 132 ALA B N 1
ATOM 4536 C CA . ALA B 1 132 ? -11.344 -17.547 -2.748 1 98.19 132 ALA B CA 1
ATOM 4537 C C . ALA B 1 132 ? -10.453 -18.578 -3.445 1 98.19 132 ALA B C 1
ATOM 4539 O O . ALA B 1 132 ? -10.742 -19.781 -3.432 1 98.19 132 ALA B O 1
ATOM 4540 N N . PRO B 1 133 ? -9.375 -18.188 -4.023 1 98.19 133 PRO B N 1
ATOM 4541 C CA . PRO B 1 133 ? -8.609 -19.172 -4.809 1 98.19 133 PRO B CA 1
ATOM 4542 C C . PRO B 1 133 ? -8.195 -20.391 -3.99 1 98.19 133 PRO B C 1
ATOM 4544 O O . PRO B 1 133 ? -8.305 -21.516 -4.465 1 98.19 133 PRO B O 1
ATOM 4547 N N . GLN B 1 134 ? -7.77 -20.203 -2.779 1 97 134 GLN B N 1
ATOM 4548 C CA . GLN B 1 134 ? -7.312 -21.312 -1.963 1 97 134 GLN B CA 1
ATOM 4549 C C . GLN B 1 134 ? -8.469 -22.234 -1.602 1 97 134 GLN B C 1
ATOM 4551 O O . GLN B 1 134 ? -8.297 -23.453 -1.528 1 97 134 GLN B O 1
ATOM 4556 N N . ILE B 1 135 ? -9.68 -21.672 -1.467 1 97.81 135 ILE B N 1
ATOM 4557 C CA . ILE B 1 135 ? -10.859 -22.438 -1.085 1 97.81 135 ILE B CA 1
ATOM 4558 C C . ILE B 1 135 ? -11.195 -23.453 -2.182 1 97.81 135 ILE B C 1
ATOM 4560 O O . ILE B 1 135 ? -11.688 -24.547 -1.896 1 97.81 135 ILE B O 1
ATOM 4564 N N . PHE B 1 136 ? -10.82 -23.156 -3.4 1 97.94 136 PHE B N 1
ATOM 4565 C CA . PHE B 1 136 ? -11.109 -24.031 -4.531 1 97.94 136 PHE B CA 1
ATOM 4566 C C . PHE B 1 136 ? -9.867 -24.812 -4.934 1 97.94 136 PHE B C 1
ATOM 4568 O O . PHE B 1 136 ? -9.859 -25.484 -5.969 1 97.94 136 PHE B O 1
ATOM 4575 N N . ASN B 1 137 ? -8.773 -24.703 -4.168 1 97.44 137 ASN B N 1
ATOM 4576 C CA . ASN B 1 137 ? -7.457 -25.281 -4.441 1 97.44 137 ASN B CA 1
ATOM 4577 C C . ASN B 1 137 ? -6.906 -24.797 -5.781 1 97.44 137 ASN B C 1
ATOM 4579 O O . ASN B 1 137 ? -6.344 -25.594 -6.543 1 97.44 137 ASN B O 1
ATOM 4583 N N . CYS B 1 138 ? -7.117 -23.531 -6.047 1 97.25 138 CYS B N 1
ATOM 4584 C CA . CYS B 1 138 ? -6.711 -22.891 -7.293 1 97.25 138 CYS B CA 1
ATOM 4585 C C . CYS B 1 138 ? -5.793 -21.703 -7.023 1 97.25 138 CYS B C 1
ATOM 4587 O O . CYS B 1 138 ? -5.734 -20.766 -7.824 1 97.25 138 CYS B O 1
ATOM 4589 N N . GLY B 1 139 ? -5.164 -21.719 -5.898 1 96.38 139 GLY B N 1
ATOM 4590 C CA . GLY B 1 139 ? -4.332 -20.578 -5.516 1 96.38 139 GLY B CA 1
ATOM 4591 C C . GLY B 1 139 ? -2.85 -20.859 -5.672 1 96.38 139 GLY B C 1
ATOM 4592 O O . GLY B 1 139 ? -2.387 -21.969 -5.449 1 96.38 139 GLY B O 1
ATOM 4593 N N . ALA B 1 140 ? -2.125 -19.75 -5.984 1 95.56 140 ALA B N 1
ATOM 4594 C CA . ALA B 1 140 ? -0.667 -19.797 -5.938 1 95.56 140 ALA B CA 1
ATOM 4595 C C . ALA B 1 140 ? -0.162 -19.812 -4.5 1 95.56 140 ALA B C 1
ATOM 4597 O O . ALA B 1 140 ? -0.802 -19.266 -3.604 1 95.56 140 ALA B O 1
ATOM 4598 N N . PRO B 1 141 ? 0.944 -20.5 -4.254 1 97 141 PRO B N 1
ATOM 4599 C CA . PRO B 1 141 ? 1.842 -21.141 -5.219 1 97 141 PRO B CA 1
ATOM 4600 C C . PRO B 1 141 ? 1.49 -22.594 -5.473 1 97 141 PRO B C 1
ATOM 4602 O O . PRO B 1 141 ? 2.143 -23.266 -6.281 1 97 141 PRO B O 1
ATOM 4605 N N . ASP B 1 142 ? 0.457 -23.094 -4.848 1 97.31 142 ASP B N 1
ATOM 4606 C CA . ASP B 1 142 ? 0.144 -24.531 -4.898 1 97.31 142 ASP B CA 1
ATOM 4607 C C . ASP B 1 142 ? -0.149 -24.969 -6.328 1 97.31 142 ASP B C 1
ATOM 4609 O O . ASP B 1 142 ? 0.315 -26.031 -6.758 1 97.31 142 ASP B O 1
ATOM 4613 N N . THR B 1 143 ? -0.883 -24.156 -7.043 1 95.31 143 THR B N 1
ATOM 4614 C CA . THR B 1 143 ? -1.206 -24.531 -8.414 1 95.31 143 THR B CA 1
ATOM 4615 C C . THR B 1 143 ? 0.065 -24.719 -9.242 1 95.31 143 THR B C 1
ATOM 4617 O O . THR B 1 143 ? 0.199 -25.688 -9.977 1 95.31 143 THR B O 1
ATOM 4620 N N . GLY B 1 144 ? 0.961 -23.766 -9.07 1 94.25 144 GLY B N 1
ATOM 4621 C CA . GLY B 1 144 ? 2.219 -23.891 -9.789 1 94.25 144 GLY B CA 1
ATOM 4622 C C . GLY B 1 144 ? 3.037 -25.094 -9.352 1 94.25 144 GLY B C 1
ATOM 4623 O O . GLY B 1 144 ? 3.648 -25.766 -10.18 1 94.25 144 GLY B O 1
ATOM 4624 N N . ASN B 1 145 ? 3.025 -25.375 -8.125 1 96.75 145 ASN B N 1
ATOM 4625 C CA . ASN B 1 145 ? 3.809 -26.484 -7.59 1 96.75 145 ASN B CA 1
ATOM 4626 C C . ASN B 1 145 ? 3.197 -27.828 -7.961 1 96.75 145 ASN B C 1
ATOM 4628 O O . ASN B 1 145 ? 3.918 -28.781 -8.273 1 96.75 145 ASN B O 1
ATOM 4632 N N . MET B 1 146 ? 1.894 -27.891 -7.941 1 94.31 146 MET B N 1
ATOM 4633 C CA . MET B 1 146 ? 1.229 -29.109 -8.391 1 94.31 146 MET B CA 1
ATOM 4634 C C . MET B 1 146 ? 1.493 -29.344 -9.875 1 94.31 146 MET B C 1
ATOM 4636 O O . MET B 1 146 ? 1.7 -30.484 -10.297 1 94.31 146 MET B O 1
ATOM 4640 N N . GLU B 1 147 ? 1.518 -28.297 -10.625 1 91.25 147 GLU B N 1
ATOM 4641 C CA . GLU B 1 147 ? 1.828 -28.422 -12.047 1 91.25 147 GLU B CA 1
ATOM 4642 C C . GLU B 1 147 ? 3.242 -28.969 -12.258 1 91.25 147 GLU B C 1
ATOM 4644 O O . GLU B 1 147 ? 3.475 -29.797 -13.133 1 91.25 147 GLU B O 1
ATOM 4649 N N . VAL B 1 148 ? 4.16 -28.5 -11.469 1 94.19 148 VAL B N 1
ATOM 4650 C CA . VAL B 1 148 ? 5.539 -28.969 -11.547 1 94.19 148 VAL B CA 1
ATOM 4651 C C . VAL B 1 148 ? 5.59 -30.469 -11.258 1 94.19 148 VAL B C 1
ATOM 4653 O O . VAL B 1 148 ? 6.238 -31.234 -11.977 1 94.19 148 VAL B O 1
ATOM 4656 N N . LEU B 1 149 ? 4.895 -30.891 -10.258 1 94.38 149 LEU B N 1
ATOM 4657 C CA . LEU B 1 149 ? 4.887 -32.312 -9.875 1 94.38 149 LEU B CA 1
ATOM 4658 C C . LEU B 1 149 ? 4.195 -33.156 -10.945 1 94.38 149 LEU B C 1
ATOM 4660 O O . LEU B 1 149 ? 4.609 -34.281 -11.211 1 94.38 149 LEU B O 1
ATOM 4664 N N . LEU B 1 150 ? 3.182 -32.594 -11.508 1 89.5 150 LEU B N 1
ATOM 4665 C CA . LEU B 1 150 ? 2.447 -33.312 -12.555 1 89.5 150 LEU B CA 1
ATOM 4666 C C . LEU B 1 150 ? 3.33 -33.531 -13.773 1 89.5 150 LEU B C 1
ATOM 4668 O O . LEU B 1 150 ? 3.275 -34.594 -14.391 1 89.5 150 LEU B O 1
ATOM 4672 N N . ARG B 1 151 ? 4.117 -32.594 -14.109 1 88.19 151 ARG B N 1
ATOM 4673 C CA . ARG B 1 151 ? 4.871 -32.656 -15.359 1 88.19 151 ARG B CA 1
ATOM 4674 C C . ARG B 1 151 ? 6.234 -33.312 -15.156 1 88.19 151 ARG B C 1
ATOM 4676 O O . ARG B 1 151 ? 6.738 -34 -16.047 1 88.19 151 ARG B O 1
ATOM 4683 N N . TYR B 1 152 ? 6.793 -33.094 -13.992 1 92.56 152 TYR B N 1
ATOM 4684 C CA . TYR B 1 152 ? 8.211 -33.406 -13.891 1 92.56 152 TYR B CA 1
ATOM 4685 C C . TYR B 1 152 ? 8.461 -34.375 -12.727 1 92.56 152 TYR B C 1
ATOM 4687 O O . TYR B 1 152 ? 9.57 -34.875 -12.555 1 92.56 152 TYR B O 1
ATOM 4695 N N . GLY B 1 153 ? 7.484 -34.656 -11.914 1 93.94 153 GLY B N 1
ATOM 4696 C CA . GLY B 1 153 ? 7.645 -35.562 -10.797 1 93.94 153 GLY B CA 1
ATOM 4697 C C . GLY B 1 153 ? 7.59 -37.031 -11.227 1 93.94 153 GLY B C 1
ATOM 4698 O O . GLY B 1 153 ? 6.855 -37.375 -12.148 1 93.94 153 GLY B O 1
ATOM 4699 N N . ASN B 1 154 ? 8.383 -37.844 -10.586 1 92.69 154 ASN B N 1
ATOM 4700 C CA . ASN B 1 154 ? 8.211 -39.281 -10.781 1 92.69 154 ASN B CA 1
ATOM 4701 C C . ASN B 1 154 ? 7.059 -39.844 -9.945 1 92.69 154 ASN B C 1
ATOM 4703 O O . ASN B 1 154 ? 6.414 -39.094 -9.203 1 92.69 154 ASN B O 1
ATOM 4707 N N . LYS B 1 155 ? 6.82 -41.125 -10.07 1 90.44 155 LYS B N 1
ATOM 4708 C CA . LYS B 1 155 ? 5.648 -41.75 -9.445 1 90.44 155 LYS B CA 1
ATOM 4709 C C . LYS B 1 155 ? 5.699 -41.625 -7.93 1 90.44 155 LYS B C 1
ATOM 4711 O O . LYS B 1 155 ? 4.691 -41.312 -7.293 1 90.44 155 LYS B O 1
ATOM 4716 N N . GLU B 1 156 ? 6.801 -41.844 -7.379 1 93.94 156 GLU B N 1
ATOM 4717 C CA . GLU B 1 156 ? 6.949 -41.781 -5.93 1 93.94 156 GLU B CA 1
ATOM 4718 C C . GLU B 1 156 ? 6.754 -40.344 -5.422 1 93.94 156 GLU B C 1
ATOM 4720 O O . GLU B 1 156 ? 6.082 -40.125 -4.414 1 93.94 156 GLU B O 1
ATOM 4725 N N . GLN B 1 157 ? 7.324 -39.406 -6.07 1 95.81 157 GLN B N 1
ATOM 4726 C CA . GLN B 1 157 ? 7.18 -38 -5.727 1 95.81 157 GLN B CA 1
ATOM 4727 C C . GLN B 1 157 ? 5.727 -37.562 -5.836 1 95.81 157 GLN B C 1
ATOM 4729 O O . GLN B 1 157 ? 5.238 -36.781 -4.996 1 95.81 157 GLN B O 1
ATOM 4734 N N . GLN B 1 158 ? 5.062 -38 -6.84 1 93.56 158 GLN B N 1
ATOM 4735 C CA . GLN B 1 158 ? 3.664 -37.625 -7.043 1 93.56 158 GLN B CA 1
ATOM 4736 C C . GLN B 1 158 ? 2.777 -38.219 -5.945 1 93.56 158 GLN B C 1
ATOM 4738 O O . GLN B 1 158 ? 1.899 -37.531 -5.422 1 93.56 158 GLN B O 1
ATOM 4743 N N . ARG B 1 159 ? 2.984 -39.438 -5.625 1 92.19 159 ARG B N 1
ATOM 4744 C CA . ARG B 1 159 ? 2.217 -40.062 -4.555 1 92.19 159 ARG B CA 1
ATOM 4745 C C . ARG B 1 159 ? 2.439 -39.344 -3.227 1 92.19 159 ARG B C 1
ATOM 4747 O O . ARG B 1 159 ? 1.494 -39.125 -2.467 1 92.19 159 ARG B O 1
ATOM 4754 N N . GLU B 1 160 ? 3.631 -38.969 -3.018 1 95.56 160 GLU B N 1
ATOM 4755 C CA . GLU B 1 160 ? 3.998 -38.406 -1.728 1 95.56 160 GLU B CA 1
ATOM 4756 C C . GLU B 1 160 ? 3.523 -36.969 -1.612 1 95.56 160 GLU B C 1
ATOM 4758 O O . GLU B 1 160 ? 3.074 -36.531 -0.548 1 95.56 160 GLU B O 1
ATOM 4763 N N . TRP B 1 161 ? 3.629 -36.25 -2.684 1 97 161 TRP B N 1
ATOM 4764 C CA . TRP B 1 161 ? 3.457 -34.781 -2.551 1 97 161 TRP B CA 1
ATOM 4765 C C . TRP B 1 161 ? 2.266 -34.312 -3.369 1 97 161 TRP B C 1
ATOM 4767 O O . TRP B 1 161 ? 1.474 -33.5 -2.898 1 97 161 TRP B O 1
ATOM 4777 N N . LEU B 1 162 ? 2.08 -34.75 -4.59 1 94.69 162 LEU B N 1
ATOM 4778 C CA . LEU B 1 162 ? 1.035 -34.219 -5.469 1 94.69 162 LEU B CA 1
ATOM 4779 C C . LEU B 1 162 ? -0.347 -34.625 -4.949 1 94.69 162 LEU B C 1
ATOM 4781 O O . LEU B 1 162 ? -1.25 -33.781 -4.898 1 94.69 162 LEU B O 1
ATOM 4785 N N . VAL B 1 163 ? -0.514 -35.844 -4.578 1 92.88 163 VAL B N 1
ATOM 4786 C CA . VAL B 1 163 ? -1.823 -36.344 -4.18 1 92.88 163 VAL B CA 1
ATOM 4787 C C . VAL B 1 163 ? -2.336 -35.562 -2.977 1 92.88 163 VAL B C 1
ATOM 4789 O O . VAL B 1 163 ? -3.436 -35 -3.016 1 92.88 163 VAL B O 1
ATOM 4792 N N . PRO B 1 164 ? -1.522 -35.406 -1.913 1 95.81 164 PRO B N 1
ATOM 4793 C CA . PRO B 1 164 ? -2.023 -34.625 -0.784 1 95.81 164 PRO B CA 1
ATOM 4794 C C . PRO B 1 164 ? -2.291 -33.156 -1.154 1 95.81 164 PRO B C 1
ATOM 4796 O O . PRO B 1 164 ? -3.193 -32.531 -0.595 1 95.81 164 PRO B O 1
ATOM 4799 N N . LEU B 1 165 ? -1.53 -32.594 -2.027 1 96.62 165 LEU B N 1
ATOM 4800 C CA . LEU B 1 165 ? -1.776 -31.234 -2.486 1 96.62 165 LEU B CA 1
ATOM 4801 C C . LEU B 1 165 ? -3.098 -31.156 -3.244 1 96.62 165 LEU B C 1
ATOM 4803 O O . LEU B 1 165 ? -3.871 -30.219 -3.045 1 96.62 165 LEU B O 1
ATOM 4807 N N . LEU B 1 166 ? -3.328 -32.125 -4.078 1 94 166 LEU B N 1
ATOM 4808 C CA . LEU B 1 166 ? -4.574 -32.156 -4.836 1 94 166 LEU B CA 1
ATOM 4809 C C . LEU B 1 166 ? -5.773 -32.344 -3.908 1 94 166 LEU B C 1
ATOM 4811 O O . LEU B 1 166 ? -6.855 -31.828 -4.188 1 94 166 LEU B O 1
ATOM 4815 N N . GLU B 1 167 ? -5.504 -33.031 -2.814 1 93.56 167 GLU B N 1
ATOM 4816 C CA . GLU B 1 167 ? -6.566 -33.281 -1.841 1 93.56 167 GLU B CA 1
ATOM 4817 C C . GLU B 1 167 ? -6.777 -32.062 -0.942 1 93.56 167 GLU B C 1
ATOM 4819 O O . GLU B 1 167 ? -7.785 -31.969 -0.241 1 93.56 167 GLU B O 1
ATOM 4824 N N . GLY B 1 168 ? -5.895 -31.156 -0.952 1 95.31 168 GLY B N 1
ATOM 4825 C CA . GLY B 1 168 ? -5.992 -29.969 -0.124 1 95.31 168 GLY B CA 1
ATOM 4826 C C . GLY B 1 168 ? -5.59 -30.203 1.319 1 95.31 168 GLY B C 1
ATOM 4827 O O . GLY B 1 168 ? -5.953 -29.422 2.207 1 95.31 168 GLY B O 1
ATOM 4828 N N . LYS B 1 169 ? -4.824 -31.266 1.536 1 96.12 169 LYS B N 1
ATOM 4829 C CA . LYS B 1 169 ? -4.457 -31.641 2.898 1 96.12 169 LYS B CA 1
ATOM 4830 C C . LYS B 1 169 ? -3.189 -30.922 3.342 1 96.12 169 LYS B C 1
ATOM 4832 O O . LYS B 1 169 ? -2.957 -30.734 4.539 1 96.12 169 LYS B O 1
ATOM 4837 N N . ILE B 1 170 ? -2.346 -30.594 2.4 1 98 170 ILE B N 1
ATOM 4838 C CA . ILE B 1 170 ? -1.139 -29.828 2.707 1 98 170 ILE B CA 1
ATOM 4839 C C . ILE B 1 170 ? -1.03 -28.625 1.766 1 98 170 ILE B C 1
ATOM 4841 O O . ILE B 1 170 ? -1.799 -28.516 0.809 1 98 170 ILE B O 1
ATOM 4845 N N . ARG B 1 171 ? -0.183 -27.703 2.119 1 98.12 171 ARG B N 1
ATOM 4846 C CA . ARG B 1 171 ? 0.198 -26.578 1.278 1 98.12 171 ARG B CA 1
ATOM 4847 C C . ARG B 1 171 ? 1.67 -26.656 0.888 1 98.12 171 ARG B C 1
ATOM 4849 O O . ARG B 1 171 ? 2.404 -27.516 1.383 1 98.12 171 ARG B O 1
ATOM 4856 N N . SER B 1 172 ? 2.047 -25.828 -0.042 1 98.75 172 SER B N 1
ATOM 4857 C CA . SER B 1 172 ? 3.41 -25.891 -0.558 1 98.75 172 SER B CA 1
ATOM 4858 C C . SER B 1 172 ? 3.973 -24.484 -0.792 1 98.75 172 SER B C 1
ATOM 4860 O O . SER B 1 172 ? 3.232 -23.5 -0.765 1 98.75 172 SER B O 1
ATOM 4862 N N . GLY B 1 173 ? 5.273 -24.391 -0.878 1 98.5 173 GLY B N 1
ATOM 4863 C CA . GLY B 1 173 ? 5.992 -23.172 -1.229 1 98.5 173 GLY B CA 1
ATOM 4864 C C . GLY B 1 173 ? 7.008 -23.375 -2.336 1 98.5 173 GLY B C 1
ATOM 4865 O O . GLY B 1 173 ? 7.445 -24.5 -2.584 1 98.5 173 GLY B O 1
ATOM 4866 N N . PHE B 1 174 ? 7.328 -22.375 -3.07 1 98.06 174 PHE B N 1
ATOM 4867 C CA . PHE B 1 174 ? 8.367 -22.344 -4.09 1 98.06 174 PHE B CA 1
ATOM 4868 C C . PHE B 1 174 ? 9.523 -21.438 -3.654 1 98.06 174 PHE B C 1
ATOM 4870 O O . PHE B 1 174 ? 9.367 -20.219 -3.574 1 98.06 174 PHE B O 1
ATOM 4877 N N . ALA B 1 175 ? 10.672 -22 -3.363 1 98.44 175 ALA B N 1
ATOM 4878 C CA . ALA B 1 175 ? 11.805 -21.281 -2.797 1 98.44 175 ALA B CA 1
ATOM 4879 C C . ALA B 1 175 ? 12.867 -21.016 -3.859 1 98.44 175 ALA B C 1
ATOM 4881 O O . ALA B 1 175 ? 13.828 -21.781 -4 1 98.44 175 ALA B O 1
ATOM 4882 N N . MET B 1 176 ? 12.766 -19.859 -4.496 1 96.5 176 MET B N 1
ATOM 4883 C CA . MET B 1 176 ? 13.695 -19.484 -5.562 1 96.5 176 MET B CA 1
ATOM 4884 C C . MET B 1 176 ? 14.398 -18.172 -5.234 1 96.5 176 MET B C 1
ATOM 4886 O O . MET B 1 176 ? 15.633 -18.109 -5.281 1 96.5 176 MET B O 1
ATOM 4890 N N . THR B 1 177 ? 13.656 -17.203 -4.805 1 97.12 177 THR B N 1
ATOM 4891 C CA . THR B 1 177 ? 14.133 -15.828 -4.633 1 97.12 177 THR B CA 1
ATOM 4892 C C . THR B 1 177 ? 15.102 -15.742 -3.461 1 97.12 177 THR B C 1
ATOM 4894 O O . THR B 1 177 ? 14.875 -16.344 -2.41 1 97.12 177 THR B O 1
ATOM 4897 N N . GLU B 1 178 ? 16.203 -15.047 -3.703 1 97.44 178 GLU B N 1
ATOM 4898 C CA . GLU B 1 178 ? 17.203 -14.836 -2.672 1 97.44 178 GLU B CA 1
ATOM 4899 C C . GLU B 1 178 ? 17.422 -13.352 -2.398 1 97.44 178 GLU B C 1
ATOM 4901 O O . GLU B 1 178 ? 17.375 -12.531 -3.318 1 97.44 178 GLU B O 1
ATOM 4906 N N . PRO B 1 179 ? 17.656 -13 -1.145 1 94.25 179 PRO B N 1
ATOM 4907 C CA . PRO B 1 179 ? 17.75 -11.586 -0.783 1 94.25 179 PRO B CA 1
ATOM 4908 C C . PRO B 1 179 ? 19.016 -10.922 -1.303 1 94.25 179 PRO B C 1
ATOM 4910 O O . PRO B 1 179 ? 19.016 -9.734 -1.614 1 94.25 179 PRO B O 1
ATOM 4913 N N . GLN B 1 180 ? 20.062 -11.625 -1.521 1 92.81 180 GLN B N 1
ATOM 4914 C CA . GLN B 1 180 ? 21.359 -11.023 -1.765 1 92.81 180 GLN B CA 1
ATOM 4915 C C . GLN B 1 180 ? 21.609 -10.805 -3.256 1 92.81 180 GLN B C 1
ATOM 4917 O O . GLN B 1 180 ? 22.516 -10.07 -3.645 1 92.81 180 GLN B O 1
ATOM 4922 N N . VAL B 1 181 ? 20.844 -11.469 -4.098 1 93.5 181 VAL B N 1
ATOM 4923 C CA . VAL B 1 181 ? 21.078 -11.367 -5.535 1 93.5 181 VAL B CA 1
ATOM 4924 C C . VAL B 1 181 ? 19.766 -11.055 -6.246 1 93.5 181 VAL B C 1
ATOM 4926 O O . VAL B 1 181 ? 18.688 -11.312 -5.715 1 93.5 181 VAL B O 1
ATOM 4929 N N . ALA B 1 182 ? 19.891 -10.445 -7.41 1 93.5 182 ALA B N 1
ATOM 4930 C CA . ALA B 1 182 ? 18.703 -10.266 -8.25 1 93.5 182 ALA B CA 1
ATOM 4931 C C . ALA B 1 182 ? 18.219 -11.609 -8.797 1 93.5 182 ALA B C 1
ATOM 4933 O O . ALA B 1 182 ? 18.797 -12.148 -9.75 1 93.5 182 ALA B O 1
ATOM 4934 N N . SER B 1 183 ? 17.125 -12.055 -8.312 1 93.31 183 SER B N 1
ATOM 4935 C CA . SER B 1 183 ? 16.672 -13.406 -8.617 1 93.31 183 SER B CA 1
ATOM 4936 C C . SER B 1 183 ? 15.781 -13.422 -9.852 1 93.31 183 SER B C 1
ATOM 4938 O O . SER B 1 183 ? 15.461 -14.492 -10.383 1 93.31 183 SER B O 1
ATOM 4940 N N . SER B 1 184 ? 15.375 -12.203 -10.328 1 91.19 184 SER B N 1
ATOM 4941 C CA . SER B 1 184 ? 14.68 -12.172 -11.609 1 91.19 184 SER B CA 1
ATOM 4942 C C . SER B 1 184 ? 15.539 -12.766 -12.719 1 91.19 184 SER B C 1
ATOM 4944 O O . SER B 1 184 ? 15.016 -13.273 -13.719 1 91.19 184 SER B O 1
ATOM 4946 N N . ASP B 1 185 ? 16.812 -12.578 -12.547 1 92.56 185 ASP B N 1
ATOM 4947 C CA . ASP B 1 185 ? 17.812 -13.359 -13.266 1 92.56 185 ASP B CA 1
ATOM 4948 C C . ASP B 1 185 ? 18.203 -14.609 -12.484 1 92.56 185 ASP B C 1
ATOM 4950 O O . ASP B 1 185 ? 19.172 -14.586 -11.711 1 92.56 185 ASP B O 1
ATOM 4954 N N . ALA B 1 186 ? 17.531 -15.648 -12.781 1 91 186 ALA B N 1
ATOM 4955 C CA . ALA B 1 186 ? 17.656 -16.844 -11.961 1 91 186 ALA B CA 1
ATOM 4956 C C . ALA B 1 186 ? 19.078 -17.406 -12.023 1 91 186 ALA B C 1
ATOM 4958 O O . ALA B 1 186 ? 19.469 -18.234 -11.18 1 91 186 ALA B O 1
ATOM 4959 N N . THR B 1 187 ? 19.828 -17 -13.008 1 94.12 187 THR B N 1
ATOM 4960 C CA . THR B 1 187 ? 21.219 -17.469 -13.07 1 94.12 187 THR B CA 1
ATOM 4961 C C . THR B 1 187 ? 22.031 -16.906 -11.906 1 94.12 187 THR B C 1
ATOM 4963 O O . THR B 1 187 ? 23.109 -17.406 -11.602 1 94.12 187 THR B O 1
ATOM 4966 N N . ASN B 1 188 ? 21.5 -15.906 -11.258 1 94.5 188 ASN B N 1
ATOM 4967 C CA . ASN B 1 188 ? 22.203 -15.227 -10.18 1 94.5 188 ASN B CA 1
ATOM 4968 C C . ASN B 1 188 ? 22.078 -16 -8.867 1 94.5 188 ASN B C 1
ATOM 4970 O O . ASN B 1 188 ? 22.812 -15.734 -7.91 1 94.5 188 ASN B O 1
ATOM 4974 N N . ILE B 1 189 ? 21.156 -16.922 -8.719 1 95.81 189 ILE B N 1
ATOM 4975 C CA . ILE B 1 189 ? 20.891 -17.547 -7.422 1 95.81 189 ILE B CA 1
ATOM 4976 C C . ILE B 1 189 ? 22.141 -18.266 -6.934 1 95.81 189 ILE B C 1
ATOM 4978 O O . ILE B 1 189 ? 22.953 -18.734 -7.742 1 95.81 189 ILE B O 1
ATOM 4982 N N . GLU B 1 190 ? 22.266 -18.359 -5.559 1 97.12 190 GLU B N 1
ATOM 4983 C CA . GLU B 1 190 ? 23.516 -18.828 -4.984 1 97.12 190 GLU B CA 1
ATOM 4984 C C . GLU B 1 190 ? 23.281 -20.047 -4.09 1 97.12 190 GLU B C 1
ATOM 4986 O O . GLU B 1 190 ? 24.219 -20.766 -3.746 1 97.12 190 GLU B O 1
ATOM 4991 N N . CYS B 1 191 ? 22.078 -20.312 -3.75 1 98.38 191 CYS B N 1
ATOM 4992 C CA . CYS B 1 191 ? 21.781 -21.484 -2.924 1 98.38 191 CYS B CA 1
ATOM 4993 C C . CYS B 1 191 ? 22.422 -22.734 -3.5 1 98.38 191 CYS B C 1
ATOM 4995 O O . CYS B 1 191 ? 22.312 -23 -4.699 1 98.38 191 CYS B O 1
ATOM 4997 N N . SER B 1 192 ? 23.109 -23.516 -2.609 1 98.75 192 SER B N 1
ATOM 4998 C CA . SER B 1 192 ? 23.844 -24.672 -3.088 1 98.75 192 SER B CA 1
ATOM 4999 C C . SER B 1 192 ? 23.078 -25.969 -2.787 1 98.75 192 SER B C 1
ATOM 5001 O O . SER B 1 192 ? 22.469 -26.109 -1.723 1 98.75 192 SER B O 1
ATOM 5003 N N . ILE B 1 193 ? 23.031 -26.812 -3.725 1 98.69 193 ILE B N 1
ATOM 5004 C CA . ILE B 1 193 ? 22.562 -28.188 -3.617 1 98.69 193 ILE B CA 1
ATOM 5005 C C . ILE B 1 193 ? 23.703 -29.156 -3.949 1 98.69 193 ILE B C 1
ATOM 5007 O O . ILE B 1 193 ? 23.922 -29.484 -5.117 1 98.69 193 ILE B O 1
ATOM 5011 N N . THR B 1 194 ? 24.344 -29.656 -2.92 1 98.38 194 THR B N 1
ATOM 5012 C CA . THR B 1 194 ? 25.562 -30.438 -3.131 1 98.38 194 THR B CA 1
ATOM 5013 C C . THR B 1 194 ? 25.297 -31.922 -2.885 1 98.38 194 THR B C 1
ATOM 5015 O O . THR B 1 194 ? 24.734 -32.281 -1.848 1 98.38 194 THR B O 1
ATOM 5018 N N . ARG B 1 195 ? 25.719 -32.719 -3.826 1 97.38 195 ARG B N 1
ATOM 5019 C CA . ARG B 1 195 ? 25.578 -34.188 -3.656 1 97.38 195 ARG B CA 1
ATOM 5020 C C . ARG B 1 195 ? 26.578 -34.719 -2.637 1 97.38 195 ARG B C 1
ATOM 5022 O O . ARG B 1 195 ? 27.75 -34.344 -2.666 1 97.38 195 ARG B O 1
ATOM 5029 N N . ASP B 1 196 ? 26.109 -35.406 -1.72 1 97.44 196 ASP B N 1
ATOM 5030 C CA . ASP B 1 196 ? 26.891 -36.094 -0.704 1 97.44 196 ASP B CA 1
ATOM 5031 C C . ASP B 1 196 ? 26.422 -37.531 -0.512 1 97.44 196 ASP B C 1
ATOM 5033 O O . ASP B 1 196 ? 25.609 -37.812 0.367 1 97.44 196 ASP B O 1
ATOM 5037 N N . GLY B 1 197 ? 27.047 -38.5 -1.224 1 96.12 197 GLY B N 1
ATOM 5038 C CA . GLY B 1 197 ? 26.594 -39.875 -1.195 1 96.12 197 GLY B CA 1
ATOM 5039 C C . GLY B 1 197 ? 25.203 -40.062 -1.765 1 96.12 197 GLY B C 1
ATOM 5040 O O . GLY B 1 197 ? 24.953 -39.719 -2.924 1 96.12 197 GLY B O 1
ATOM 5041 N N . SER B 1 198 ? 24.328 -40.562 -0.927 1 97.25 198 SER B N 1
ATOM 5042 C CA . SER B 1 198 ? 22.953 -40.812 -1.353 1 97.25 198 SER B CA 1
ATOM 5043 C C . SER B 1 198 ? 22.031 -39.656 -0.974 1 97.25 198 SER B C 1
ATOM 5045 O O . SER B 1 198 ? 20.797 -39.812 -0.957 1 97.25 198 SER B O 1
ATOM 5047 N N . SER B 1 199 ? 22.719 -38.5 -0.721 1 98.25 199 SER B N 1
ATOM 5048 C CA . SER B 1 199 ? 21.906 -37.375 -0.3 1 98.25 199 SER B CA 1
ATOM 5049 C C . SER B 1 199 ? 22.359 -36.094 -0.987 1 98.25 199 SER B C 1
ATOM 5051 O O . SER B 1 199 ? 23.438 -36.031 -1.574 1 98.25 199 SER B O 1
ATOM 5053 N N . TYR B 1 200 ? 21.438 -35.156 -1.017 1 98.62 200 TYR B N 1
ATOM 5054 C CA . TYR B 1 200 ? 21.797 -33.75 -1.276 1 98.62 200 TYR B CA 1
ATOM 5055 C C . TYR B 1 200 ? 21.875 -32.969 0.02 1 98.62 200 TYR B C 1
ATOM 5057 O O . TYR B 1 200 ? 21.094 -33.188 0.942 1 98.62 200 TYR B O 1
ATOM 5065 N N . VAL B 1 201 ? 22.828 -32.094 0.108 1 98.88 201 VAL B N 1
ATOM 5066 C CA . VAL B 1 201 ? 22.922 -31.109 1.195 1 98.88 201 VAL B CA 1
ATOM 5067 C C . VAL B 1 201 ? 22.656 -29.703 0.662 1 98.88 201 VAL B C 1
ATOM 5069 O O . VAL B 1 201 ? 23.344 -29.25 -0.261 1 98.88 201 VAL B O 1
ATOM 5072 N N . ILE B 1 202 ? 21.688 -29.031 1.253 1 98.88 202 ILE B N 1
ATOM 5073 C CA . ILE B 1 202 ? 21.234 -27.734 0.763 1 98.88 202 ILE B CA 1
ATOM 5074 C C . ILE B 1 202 ? 21.641 -26.641 1.751 1 98.88 202 ILE B C 1
ATOM 5076 O O . ILE B 1 202 ? 21.406 -26.766 2.955 1 98.88 202 ILE B O 1
ATOM 5080 N N . ASN B 1 203 ? 22.297 -25.594 1.255 1 98.88 203 ASN B N 1
ATOM 5081 C CA . ASN B 1 203 ? 22.672 -24.406 2.029 1 98.88 203 ASN B CA 1
ATOM 5082 C C . ASN B 1 203 ? 22.312 -23.125 1.294 1 98.88 203 ASN B C 1
ATOM 5084 O O . ASN B 1 203 ? 22.656 -22.953 0.127 1 98.88 203 ASN B O 1
ATOM 5088 N N . GLY B 1 204 ? 21.578 -22.281 1.975 1 98.56 204 GLY B N 1
ATOM 5089 C CA . GLY B 1 204 ? 21.234 -21 1.396 1 98.56 204 GLY B CA 1
ATOM 5090 C C . GLY B 1 204 ? 20.094 -20.312 2.113 1 98.56 204 GLY B C 1
ATOM 5091 O O . GLY B 1 204 ? 19.578 -20.828 3.111 1 98.56 204 GLY B O 1
ATOM 5092 N N . THR B 1 205 ? 19.781 -19.125 1.695 1 98.38 205 THR B N 1
ATOM 5093 C CA . THR B 1 205 ? 18.656 -18.344 2.221 1 98.38 205 THR B CA 1
ATOM 5094 C C . THR B 1 205 ? 17.719 -17.922 1.095 1 98.38 205 THR B C 1
ATOM 5096 O O . THR B 1 205 ? 18.172 -17.406 0.072 1 98.38 205 THR B O 1
ATOM 5099 N N . LYS B 1 206 ? 16.531 -18.297 1.284 1 98.5 206 LYS B N 1
ATOM 5100 C CA . LYS B 1 206 ? 15.492 -17.906 0.344 1 98.5 206 LYS B CA 1
ATOM 5101 C C . LYS B 1 206 ? 14.555 -16.875 0.964 1 98.5 206 LYS B C 1
ATOM 5103 O O . LYS B 1 206 ? 14.469 -16.75 2.189 1 98.5 206 LYS B O 1
ATOM 5108 N N . TRP B 1 207 ? 13.938 -16.109 0.019 1 96.81 207 TRP B N 1
ATOM 5109 C CA . TRP B 1 207 ? 13.039 -15.008 0.377 1 96.81 207 TRP B CA 1
ATOM 5110 C C . TRP B 1 207 ? 11.75 -15.086 -0.426 1 96.81 207 TRP B C 1
ATOM 5112 O O . TRP B 1 207 ? 11.727 -15.609 -1.54 1 96.81 207 TRP B O 1
ATOM 5122 N N . TRP B 1 208 ? 10.617 -14.539 0.251 1 97.88 208 TRP B N 1
ATOM 5123 C CA . TRP B 1 208 ? 9.32 -14.453 -0.412 1 97.88 208 TRP B CA 1
ATOM 5124 C C . TRP B 1 208 ? 8.812 -15.836 -0.792 1 97.88 208 TRP B C 1
ATOM 5126 O O . TRP B 1 208 ? 8.273 -16.031 -1.884 1 97.88 208 TRP B O 1
ATOM 5136 N N . THR B 1 209 ? 9.203 -16.828 0.02 1 98.38 209 THR B N 1
ATOM 5137 C CA . THR B 1 209 ? 8.594 -18.141 -0.154 1 98.38 209 THR B CA 1
ATOM 5138 C C . THR B 1 209 ? 7.141 -18.125 0.317 1 98.38 209 THR B C 1
ATOM 5140 O O . THR B 1 209 ? 6.859 -18.406 1.484 1 98.38 209 THR B O 1
ATOM 5143 N N . SER B 1 210 ? 6.273 -17.828 -0.609 1 98 210 SER B N 1
ATOM 5144 C CA . SER B 1 210 ? 4.855 -17.688 -0.297 1 98 210 SER B CA 1
ATOM 5145 C C . SER B 1 210 ? 4.254 -19.016 0.148 1 98 210 SER B C 1
ATOM 5147 O O . SER B 1 210 ? 4.516 -20.047 -0.459 1 98 210 SER B O 1
ATOM 5149 N N . GLY B 1 211 ? 3.48 -19.047 1.203 1 97.75 211 GLY B N 1
ATOM 5150 C CA . GLY B 1 211 ? 2.83 -20.234 1.731 1 97.75 211 GLY B CA 1
ATOM 5151 C C . GLY B 1 211 ? 3.609 -20.906 2.854 1 97.75 211 GLY B C 1
ATOM 5152 O O . GLY B 1 211 ? 3.072 -21.734 3.58 1 97.75 211 GLY B O 1
ATOM 5153 N N . ALA B 1 212 ? 4.812 -20.484 3.033 1 98.5 212 ALA B N 1
ATOM 5154 C CA . ALA B 1 212 ? 5.691 -21.188 3.965 1 98.5 212 ALA B CA 1
ATOM 5155 C C . ALA B 1 212 ? 5.332 -20.859 5.41 1 98.5 212 ALA B C 1
ATOM 5157 O O . ALA B 1 212 ? 5.723 -21.578 6.332 1 98.5 212 ALA B O 1
ATOM 5158 N N . MET B 1 213 ? 4.621 -19.734 5.645 1 97.88 213 MET B N 1
ATOM 5159 C CA . MET B 1 213 ? 4.199 -19.375 6.996 1 97.88 213 MET B CA 1
ATOM 5160 C C . MET B 1 213 ? 2.988 -20.203 7.422 1 97.88 213 MET B C 1
ATOM 5162 O O . MET B 1 213 ? 2.646 -20.25 8.609 1 97.88 213 MET B O 1
ATOM 5166 N N . ASP B 1 214 ? 2.279 -20.781 6.43 1 97.88 214 ASP B N 1
ATOM 5167 C CA . ASP B 1 214 ? 1.077 -21.562 6.684 1 97.88 214 ASP B CA 1
ATOM 5168 C C . ASP B 1 214 ? 1.411 -22.844 7.441 1 97.88 214 ASP B C 1
ATOM 5170 O O . ASP B 1 214 ? 2.287 -23.609 7.023 1 97.88 214 ASP B O 1
ATOM 5174 N N . PRO B 1 215 ? 0.702 -23.062 8.562 1 97.06 215 PRO B N 1
ATOM 5175 C CA . PRO B 1 215 ? 1.022 -24.266 9.352 1 97.06 215 PRO B CA 1
ATOM 5176 C C . PRO B 1 215 ? 0.801 -25.562 8.57 1 97.06 215 PRO B C 1
ATOM 5178 O O . PRO B 1 215 ? 1.338 -26.609 8.945 1 97.06 215 PRO B O 1
ATOM 5181 N N . ARG B 1 216 ? 0.082 -25.562 7.496 1 97 216 ARG B N 1
ATOM 5182 C CA . ARG B 1 216 ? -0.178 -26.734 6.668 1 97 216 ARG B CA 1
ATOM 5183 C C . ARG B 1 216 ? 0.912 -26.922 5.617 1 97 216 ARG B C 1
ATOM 5185 O O . ARG B 1 216 ? 0.906 -27.906 4.875 1 97 216 ARG B O 1
ATOM 5192 N N . CYS B 1 217 ? 1.816 -25.922 5.492 1 98.62 217 CYS B N 1
ATOM 5193 C CA . CYS B 1 217 ? 2.865 -26.031 4.484 1 98.62 217 CYS B CA 1
ATOM 5194 C C . CYS B 1 217 ? 3.82 -27.172 4.816 1 98.62 217 CYS B C 1
ATOM 5196 O O . CYS B 1 217 ? 4.473 -27.156 5.859 1 98.62 217 CYS B O 1
ATOM 5198 N N . ARG B 1 218 ? 3.947 -28.125 3.859 1 98.5 218 ARG B N 1
ATOM 5199 C CA . ARG B 1 218 ? 4.789 -29.281 4.09 1 98.5 218 ARG B CA 1
ATOM 5200 C C . ARG B 1 218 ? 5.871 -29.406 3.02 1 98.5 218 ARG B C 1
ATOM 5202 O O . ARG B 1 218 ? 6.965 -29.906 3.287 1 98.5 218 ARG B O 1
ATOM 5209 N N . LEU B 1 219 ? 5.574 -28.922 1.894 1 98.88 219 LEU B N 1
ATOM 5210 C CA . LEU B 1 219 ? 6.5 -29.094 0.779 1 98.88 219 LEU B CA 1
ATOM 5211 C C . LEU B 1 219 ? 7.09 -27.766 0.348 1 98.88 219 LEU B C 1
ATOM 5213 O O . LEU B 1 219 ? 6.359 -26.781 0.169 1 98.88 219 LEU B O 1
ATOM 5217 N N . LEU B 1 220 ? 8.383 -27.734 0.185 1 98.88 220 LEU B N 1
ATOM 5218 C CA . LEU B 1 220 ? 9.102 -26.641 -0.472 1 98.88 220 LEU B CA 1
ATOM 5219 C C . LEU B 1 220 ? 9.828 -27.141 -1.717 1 98.88 220 LEU B C 1
ATOM 5221 O O . LEU B 1 220 ? 10.602 -28.094 -1.646 1 98.88 220 LEU B O 1
ATOM 5225 N N . ILE B 1 221 ? 9.5 -26.594 -2.85 1 98.75 221 ILE B N 1
ATOM 5226 C CA . ILE B 1 221 ? 10.336 -26.797 -4.027 1 98.75 221 ILE B CA 1
ATOM 5227 C C . ILE B 1 221 ? 11.469 -25.766 -4.051 1 98.75 221 ILE B C 1
ATOM 5229 O O . ILE B 1 221 ? 11.227 -24.578 -4.238 1 98.75 221 ILE B O 1
ATOM 5233 N N . VAL B 1 222 ? 12.695 -26.266 -3.869 1 98.81 222 VAL B N 1
ATOM 5234 C CA . VAL B 1 222 ? 13.844 -25.375 -3.697 1 98.81 222 VAL B CA 1
ATOM 5235 C C . VAL B 1 222 ? 14.68 -25.359 -4.973 1 98.81 222 VAL B C 1
ATOM 5237 O O . VAL B 1 222 ? 15.102 -26.422 -5.457 1 98.81 222 VAL B O 1
ATOM 5240 N N . MET B 1 223 ? 14.906 -24.203 -5.52 1 98.31 223 MET B N 1
ATOM 5241 C CA . MET B 1 223 ? 15.812 -24.047 -6.656 1 98.31 223 MET B CA 1
ATOM 5242 C C . MET B 1 223 ? 17.203 -23.609 -6.188 1 98.31 223 MET B C 1
ATOM 5244 O O . MET B 1 223 ? 17.312 -22.703 -5.363 1 98.31 223 MET B O 1
ATOM 5248 N N . GLY B 1 224 ? 18.188 -24.281 -6.609 1 98.5 224 GLY B N 1
ATOM 5249 C CA . GLY B 1 224 ? 19.578 -23.984 -6.293 1 98.5 224 GLY B CA 1
ATOM 5250 C C . GLY B 1 224 ? 20.547 -24.516 -7.34 1 98.5 224 GLY B C 1
ATOM 5251 O O . GLY B 1 224 ? 20.125 -25 -8.391 1 98.5 224 GLY B O 1
ATOM 5252 N N . LYS B 1 225 ? 21.797 -24.328 -7.02 1 98.62 225 LYS B N 1
ATOM 5253 C CA . LYS B 1 225 ? 22.828 -24.766 -7.961 1 98.62 225 LYS B CA 1
ATOM 5254 C C . LYS B 1 225 ? 23.422 -26.109 -7.535 1 98.62 225 LYS B C 1
ATOM 5256 O O . LYS B 1 225 ? 23.906 -26.25 -6.406 1 98.62 225 LYS B O 1
ATOM 5261 N N . THR B 1 226 ? 23.406 -27.062 -8.461 1 98.12 226 THR B N 1
ATOM 5262 C CA . THR B 1 226 ? 24.047 -28.359 -8.219 1 98.12 226 THR B CA 1
ATOM 5263 C C . THR B 1 226 ? 25.469 -28.359 -8.766 1 98.12 226 THR B C 1
ATOM 5265 O O . THR B 1 226 ? 26.297 -29.172 -8.328 1 98.12 226 THR B O 1
ATOM 5268 N N . ASP B 1 227 ? 25.75 -27.547 -9.789 1 97.25 227 ASP B N 1
ATOM 5269 C CA . ASP B 1 227 ? 27.078 -27.422 -10.367 1 97.25 227 ASP B CA 1
ATOM 5270 C C . ASP B 1 227 ? 27.375 -25.969 -10.734 1 97.25 227 ASP B C 1
ATOM 5272 O O . ASP B 1 227 ? 26.969 -25.5 -11.805 1 97.25 227 ASP B O 1
ATOM 5276 N N . PHE B 1 228 ? 28.266 -25.344 -9.977 1 96.06 228 PHE B N 1
ATOM 5277 C CA . PHE B 1 228 ? 28.562 -23.922 -10.156 1 96.06 228 PHE B CA 1
ATOM 5278 C C . PHE B 1 228 ? 29.438 -23.703 -11.383 1 96.06 228 PHE B C 1
ATOM 5280 O O . PHE B 1 228 ? 29.578 -22.562 -11.852 1 96.06 228 PHE B O 1
ATOM 5287 N N . ASN B 1 229 ? 29.984 -24.797 -11.875 1 95.5 229 ASN B N 1
ATOM 5288 C CA . ASN B 1 229 ? 30.953 -24.672 -12.953 1 95.5 229 ASN B CA 1
ATOM 5289 C C . ASN B 1 229 ? 30.344 -25.031 -14.305 1 95.5 229 ASN B C 1
ATOM 5291 O O . ASN B 1 229 ? 30.984 -24.891 -15.344 1 95.5 229 ASN B O 1
ATOM 5295 N N . ALA B 1 230 ? 29.156 -25.484 -14.289 1 96.5 230 ALA B N 1
ATOM 5296 C CA . ALA B 1 230 ? 28.484 -25.797 -15.547 1 96.5 230 ALA B CA 1
ATOM 5297 C C . ALA B 1 230 ? 28.109 -24.531 -16.312 1 96.5 230 ALA B C 1
ATOM 5299 O O . ALA B 1 230 ? 28.359 -23.422 -15.836 1 96.5 230 ALA B O 1
ATOM 5300 N N . ALA B 1 231 ? 27.656 -24.766 -17.562 1 96.19 231 ALA B N 1
ATOM 5301 C CA . ALA B 1 231 ? 27.109 -23.625 -18.297 1 96.19 231 ALA B CA 1
ATOM 5302 C C . ALA B 1 231 ? 26 -22.938 -17.516 1 96.19 231 ALA B C 1
ATOM 5304 O O . ALA B 1 231 ? 25.25 -23.594 -16.797 1 96.19 231 ALA B O 1
ATOM 5305 N N . LYS B 1 232 ? 25.859 -21.688 -17.656 1 93.69 232 LYS B N 1
ATOM 5306 C CA . LYS B 1 232 ? 25.031 -20.812 -16.828 1 93.69 232 LYS B CA 1
ATOM 5307 C C . LYS B 1 232 ? 23.641 -21.391 -16.641 1 93.69 232 LYS B C 1
ATOM 5309 O O . LYS B 1 232 ? 23.109 -21.422 -15.531 1 93.69 232 LYS B O 1
ATOM 5314 N N . HIS B 1 233 ? 23.031 -21.891 -17.688 1 93.5 233 HIS B N 1
ATOM 5315 C CA . HIS B 1 233 ? 21.641 -22.328 -17.641 1 93.5 233 HIS B CA 1
ATOM 5316 C C . HIS B 1 233 ? 21.547 -23.812 -17.266 1 93.5 233 HIS B C 1
ATOM 5318 O O . HIS B 1 233 ? 20.453 -24.391 -17.281 1 93.5 233 HIS B O 1
ATOM 5324 N N . LYS B 1 234 ? 22.688 -24.453 -16.891 1 96.44 234 LYS B N 1
ATOM 5325 C CA . LYS B 1 234 ? 22.719 -25.859 -16.484 1 96.44 234 LYS B CA 1
ATOM 5326 C C . LYS B 1 234 ? 23.219 -26 -15.039 1 96.44 234 LYS B C 1
ATOM 5328 O O . LYS B 1 234 ? 23.484 -27.109 -14.57 1 96.44 234 LYS B O 1
ATOM 5333 N N . GLN B 1 235 ? 23.328 -24.844 -14.445 1 97.62 235 GLN B N 1
ATOM 5334 C CA . GLN B 1 235 ? 23.828 -24.859 -13.07 1 97.62 235 GLN B CA 1
ATOM 5335 C C . GLN B 1 235 ? 22.703 -25.156 -12.086 1 97.62 235 GLN B C 1
ATOM 5337 O O . GLN B 1 235 ? 22.938 -25.734 -11.023 1 97.62 235 GLN B O 1
ATOM 5342 N N . GLN B 1 236 ? 21.469 -24.734 -12.375 1 98 236 GLN B N 1
ATOM 5343 C CA . GLN B 1 236 ? 20.359 -24.75 -11.414 1 98 236 GLN B CA 1
ATOM 5344 C C . GLN B 1 236 ? 19.562 -26.031 -11.508 1 98 236 GLN B C 1
ATOM 5346 O O . GLN B 1 236 ? 19.328 -26.562 -12.602 1 98 236 GLN B O 1
ATOM 5351 N N . SER B 1 237 ? 19.156 -26.562 -10.438 1 98.44 237 SER B N 1
ATOM 5352 C CA . SER B 1 237 ? 18.266 -27.703 -10.273 1 98.44 237 SER B CA 1
ATOM 5353 C C . SER B 1 237 ? 17.141 -27.391 -9.289 1 98.44 237 SER B C 1
ATOM 5355 O O . SER B 1 237 ? 17.141 -26.328 -8.656 1 98.44 237 SER B O 1
ATOM 5357 N N . MET B 1 238 ? 16.156 -28.266 -9.227 1 98.56 238 MET B N 1
ATOM 5358 C CA . MET B 1 238 ? 15.094 -28.156 -8.234 1 98.56 238 MET B CA 1
ATOM 5359 C C . MET B 1 238 ? 14.992 -29.438 -7.422 1 98.56 238 MET B C 1
ATOM 5361 O O . MET B 1 238 ? 15.109 -30.547 -7.969 1 98.56 238 MET B O 1
ATOM 5365 N N . VAL B 1 239 ? 14.883 -29.25 -6.164 1 98.69 239 VAL B N 1
ATOM 5366 C CA . VAL B 1 239 ? 14.82 -30.391 -5.246 1 98.69 239 VAL B CA 1
ATOM 5367 C C . VAL B 1 239 ? 13.625 -30.219 -4.312 1 98.69 239 VAL B C 1
ATOM 5369 O O . VAL B 1 239 ? 13.297 -29.109 -3.891 1 98.69 239 VAL B O 1
ATOM 5372 N N . LEU B 1 240 ? 12.875 -31.328 -4.016 1 98.88 240 LEU B N 1
ATOM 5373 C CA . LEU B 1 240 ? 11.75 -31.344 -3.086 1 98.88 240 LEU B CA 1
ATOM 5374 C C . LEU B 1 240 ? 12.234 -31.453 -1.646 1 98.88 240 LEU B C 1
ATOM 5376 O O . LEU B 1 240 ? 13 -32.344 -1.311 1 98.88 240 LEU B O 1
ATOM 5380 N N . VAL B 1 241 ? 11.812 -30.547 -0.81 1 98.88 241 VAL B N 1
ATOM 5381 C CA . VAL B 1 241 ? 12.234 -30.531 0.587 1 98.88 241 VAL B CA 1
ATOM 5382 C C . VAL B 1 241 ? 11.008 -30.469 1.495 1 98.88 241 VAL B C 1
ATOM 5384 O O . VAL B 1 241 ? 10.164 -29.578 1.351 1 98.88 241 VAL B O 1
ATOM 5387 N N . ASP B 1 242 ? 10.891 -31.438 2.389 1 98.75 242 ASP B N 1
ATOM 5388 C CA . ASP B 1 242 ? 9.906 -31.328 3.461 1 98.75 242 ASP B CA 1
ATOM 5389 C C . ASP B 1 242 ? 10.211 -30.141 4.375 1 98.75 242 ASP B C 1
ATOM 5391 O O . ASP B 1 242 ? 11.336 -30.016 4.879 1 98.75 242 ASP B O 1
ATOM 5395 N N . ALA B 1 243 ? 9.219 -29.359 4.652 1 98.5 243 ALA B N 1
ATOM 5396 C CA . ALA B 1 243 ? 9.414 -28.125 5.43 1 98.5 243 ALA B CA 1
ATOM 5397 C C . ALA B 1 243 ? 9.859 -28.453 6.852 1 98.5 243 ALA B C 1
ATOM 5399 O O . ALA B 1 243 ? 10.414 -27.594 7.539 1 98.5 243 ALA B O 1
ATOM 5400 N N . LYS B 1 244 ? 9.695 -29.672 7.27 1 97.69 244 LYS B N 1
ATOM 5401 C CA . LYS B 1 244 ? 10.047 -30.078 8.633 1 97.69 244 LYS B CA 1
ATOM 5402 C C . LYS B 1 244 ? 11.406 -30.75 8.672 1 97.69 244 LYS B C 1
ATOM 5404 O O . LYS B 1 244 ? 11.867 -31.188 9.734 1 97.69 244 LYS B O 1
ATOM 5409 N N . THR B 1 245 ? 12.031 -30.812 7.527 1 98.56 245 THR B N 1
ATOM 5410 C CA . THR B 1 245 ? 13.367 -31.406 7.508 1 98.56 245 THR B CA 1
ATOM 5411 C C . THR B 1 245 ? 14.312 -30.609 8.406 1 98.56 245 THR B C 1
ATOM 5413 O O . THR B 1 245 ? 14.305 -29.375 8.391 1 98.56 245 THR B O 1
ATOM 5416 N N . PRO B 1 246 ? 15.148 -31.359 9.234 1 98.5 246 PRO B N 1
ATOM 5417 C CA . PRO B 1 246 ? 16.125 -30.625 10.062 1 98.5 246 PRO B CA 1
ATOM 5418 C C . PRO B 1 246 ? 16.984 -29.672 9.25 1 98.5 246 PRO B C 1
ATOM 5420 O O . PRO B 1 246 ? 17.453 -30.031 8.164 1 98.5 246 PRO B O 1
ATOM 5423 N N . GLY B 1 247 ? 17.156 -28.438 9.805 1 98.81 247 GLY B N 1
ATOM 5424 C CA . GLY B 1 247 ? 17.969 -27.438 9.133 1 98.81 247 GLY B CA 1
ATOM 5425 C C . GLY B 1 247 ? 17.156 -26.422 8.367 1 98.81 247 GLY B C 1
ATOM 5426 O O . GLY B 1 247 ? 17.656 -25.359 7.984 1 98.81 247 GLY B O 1
ATOM 5427 N N . VAL B 1 248 ? 15.891 -26.766 8.086 1 98.81 248 VAL B N 1
ATOM 5428 C CA . VAL B 1 248 ? 14.992 -25.781 7.496 1 98.81 248 VAL B CA 1
ATOM 5429 C C . VAL B 1 248 ? 14.469 -24.828 8.578 1 98.81 248 VAL B C 1
ATOM 5431 O O . VAL B 1 248 ? 13.906 -25.281 9.578 1 98.81 248 VAL B O 1
ATOM 5434 N N . HIS B 1 249 ? 14.68 -23.531 8.359 1 98.62 249 HIS B N 1
ATOM 5435 C CA . HIS B 1 249 ? 14.211 -22.547 9.32 1 98.62 249 HIS B CA 1
ATOM 5436 C C . HIS B 1 249 ? 13.352 -21.484 8.648 1 98.62 249 HIS B C 1
ATOM 5438 O O . HIS B 1 249 ? 13.852 -20.672 7.855 1 98.62 249 HIS B O 1
ATOM 5444 N N . ILE B 1 250 ? 12.102 -21.531 8.961 1 98.06 250 ILE B N 1
ATOM 5445 C CA . ILE B 1 250 ? 11.234 -20.406 8.578 1 98.06 250 ILE B CA 1
ATOM 5446 C C . ILE B 1 250 ? 11.469 -19.234 9.523 1 98.06 250 ILE B C 1
ATOM 5448 O O . ILE B 1 250 ? 10.945 -19.203 10.641 1 98.06 250 ILE B O 1
ATOM 5452 N N . LYS B 1 251 ? 12.133 -18.234 9.078 1 97.12 251 LYS B N 1
ATOM 5453 C CA . LYS B 1 251 ? 12.719 -17.219 9.938 1 97.12 251 LYS B CA 1
ATOM 5454 C C . LYS B 1 251 ? 11.68 -16.172 10.336 1 97.12 251 LYS B C 1
ATOM 5456 O O . LYS B 1 251 ? 11.625 -15.75 11.492 1 97.12 251 LYS B O 1
ATOM 5461 N N . ARG B 1 252 ? 10.977 -15.656 9.422 1 95.94 252 ARG B N 1
ATOM 5462 C CA . ARG B 1 252 ? 10.047 -14.555 9.672 1 95.94 252 ARG B CA 1
ATOM 5463 C C . ARG B 1 252 ? 9.109 -14.359 8.484 1 95.94 252 ARG B C 1
ATOM 5465 O O . ARG B 1 252 ? 9.453 -14.688 7.348 1 95.94 252 ARG B O 1
ATOM 5472 N N . PRO B 1 253 ? 7.895 -13.844 8.812 1 96.56 253 PRO B N 1
ATOM 5473 C CA . PRO B 1 253 ? 7.051 -13.352 7.723 1 96.56 253 PRO B CA 1
ATOM 5474 C C . PRO B 1 253 ? 7.551 -12.031 7.145 1 96.56 253 PRO B C 1
ATOM 5476 O O . PRO B 1 253 ? 8.078 -11.188 7.875 1 96.56 253 PRO B O 1
ATOM 5479 N N . LEU B 1 254 ? 7.453 -11.93 5.891 1 96.31 254 LEU B N 1
ATOM 5480 C CA . LEU B 1 254 ? 7.68 -10.656 5.207 1 96.31 254 LEU B CA 1
ATOM 5481 C C . LEU B 1 254 ? 6.355 -9.953 4.922 1 96.31 254 LEU B C 1
ATOM 5483 O O . LEU B 1 254 ? 5.332 -10.602 4.707 1 96.31 254 LEU B O 1
ATOM 5487 N N . THR B 1 255 ? 6.328 -8.625 4.895 1 95.25 255 THR B N 1
ATOM 5488 C CA . THR B 1 255 ? 5.082 -7.891 4.684 1 95.25 255 THR B CA 1
ATOM 5489 C C . THR B 1 255 ? 5.039 -7.293 3.281 1 95.25 255 THR B C 1
ATOM 5491 O O . THR B 1 255 ? 6.082 -6.98 2.701 1 95.25 255 THR B O 1
ATOM 5494 N N . VAL B 1 256 ? 3.889 -7.219 2.744 1 95.94 256 VAL B N 1
ATOM 5495 C CA . VAL B 1 256 ? 3.561 -6.477 1.531 1 95.94 256 VAL B CA 1
ATOM 5496 C C . VAL B 1 256 ? 2.717 -5.254 1.886 1 95.94 256 VAL B C 1
ATOM 5498 O O . VAL B 1 256 ? 1.511 -5.367 2.111 1 95.94 256 VAL B O 1
ATOM 5501 N N . PHE B 1 257 ? 3.262 -4.047 1.834 1 94.44 257 PHE B N 1
ATOM 5502 C CA . PHE B 1 257 ? 2.588 -2.842 2.299 1 94.44 257 PHE B CA 1
ATOM 5503 C C . PHE B 1 257 ? 1.964 -3.064 3.67 1 94.44 257 PHE B C 1
ATOM 5505 O O . PHE B 1 257 ? 0.773 -2.811 3.865 1 94.44 257 PHE B O 1
ATOM 5512 N N . GLY B 1 258 ? 2.736 -3.566 4.578 1 92.75 258 GLY B N 1
ATOM 5513 C CA . GLY B 1 258 ? 2.264 -3.715 5.945 1 92.75 258 GLY B CA 1
ATOM 5514 C C . GLY B 1 258 ? 1.458 -4.98 6.164 1 92.75 258 GLY B C 1
ATOM 5515 O O . GLY B 1 258 ? 1.252 -5.402 7.305 1 92.75 258 GLY B O 1
ATOM 5516 N N . PHE B 1 259 ? 0.94 -5.641 5.094 1 95.31 259 PHE B N 1
ATOM 5517 C CA . PHE B 1 259 ? 0.199 -6.891 5.223 1 95.31 259 PHE B CA 1
ATOM 5518 C C . PHE B 1 259 ? 1.151 -8.078 5.305 1 95.31 259 PHE B C 1
ATOM 5520 O O . PHE B 1 259 ? 2.086 -8.188 4.512 1 95.31 259 PHE B O 1
ATOM 5527 N N . ASP B 1 260 ? 0.919 -8.945 6.215 1 94.81 260 ASP B N 1
ATOM 5528 C CA . ASP B 1 260 ? 1.76 -10.133 6.258 1 94.81 260 ASP B CA 1
ATOM 5529 C C . ASP B 1 260 ? 1.058 -11.328 5.605 1 94.81 260 ASP B C 1
ATOM 5531 O O . ASP B 1 260 ? 1.624 -12.422 5.523 1 94.81 260 ASP B O 1
ATOM 5535 N N . ASP B 1 261 ? -0.235 -11.148 5.223 1 96.31 261 ASP B N 1
ATOM 5536 C CA . ASP B 1 261 ? -1.021 -12.109 4.457 1 96.31 261 ASP B CA 1
ATOM 5537 C C . ASP B 1 261 ? -1.214 -13.406 5.238 1 96.31 261 ASP B C 1
ATOM 5539 O O . ASP B 1 261 ? -1.206 -14.5 4.656 1 96.31 261 ASP B O 1
ATOM 5543 N N . ALA B 1 262 ? -1.269 -13.273 6.57 1 96.5 262 ALA B N 1
ATOM 5544 C CA . ALA B 1 262 ? -1.57 -14.445 7.395 1 96.5 262 ALA B CA 1
ATOM 5545 C C . ALA B 1 262 ? -2.922 -15.039 7.016 1 96.5 262 ALA B C 1
ATOM 5547 O O . ALA B 1 262 ? -3.869 -14.312 6.715 1 96.5 262 ALA B O 1
ATOM 5548 N N . PRO B 1 263 ? -3.123 -16.406 6.98 1 96.81 263 PRO B N 1
ATOM 5549 C CA . PRO B 1 263 ? -2.102 -17.359 7.426 1 96.81 263 PRO B CA 1
ATOM 5550 C C . PRO B 1 263 ? -1.209 -17.844 6.285 1 96.81 263 PRO B C 1
ATOM 5552 O O . PRO B 1 263 ? -0.308 -18.656 6.504 1 96.81 263 PRO B O 1
ATOM 5555 N N . HIS B 1 264 ? -1.472 -17.438 5.027 1 96.88 264 HIS B N 1
ATOM 5556 C CA . HIS B 1 264 ? -0.674 -17.828 3.869 1 96.88 264 HIS B CA 1
ATOM 5557 C C . HIS B 1 264 ? 0.78 -17.406 4.031 1 96.88 264 HIS B C 1
ATOM 5559 O O . HIS B 1 264 ? 1.68 -18.25 4.086 1 96.88 264 HIS B O 1
ATOM 5565 N N . GLY B 1 265 ? 0.996 -16.078 4.117 1 96.94 265 GLY B N 1
ATOM 5566 C CA . GLY B 1 265 ? 2.27 -15.453 4.441 1 96.94 265 GLY B CA 1
ATOM 5567 C C . GLY B 1 265 ? 3.314 -15.633 3.357 1 96.94 265 GLY B C 1
ATOM 5568 O O . GLY B 1 265 ? 3.178 -16.5 2.492 1 96.94 265 GLY B O 1
ATOM 5569 N N . HIS B 1 266 ? 4.344 -14.812 3.4 1 98.06 266 HIS B N 1
ATOM 5570 C CA . HIS B 1 266 ? 5.586 -14.859 2.637 1 98.06 266 HIS B CA 1
ATOM 5571 C C . HIS B 1 266 ? 6.797 -14.938 3.559 1 98.06 266 HIS B C 1
ATOM 5573 O O . HIS B 1 266 ? 6.961 -14.102 4.449 1 98.06 266 HIS B O 1
ATOM 5579 N N . ALA B 1 267 ? 7.684 -15.898 3.338 1 98.38 267 ALA B N 1
ATOM 5580 C CA . ALA B 1 267 ? 8.656 -16.188 4.391 1 98.38 267 ALA B CA 1
ATOM 5581 C C . ALA B 1 267 ? 10.078 -15.961 3.9 1 98.38 267 ALA B C 1
ATOM 5583 O O . ALA B 1 267 ? 10.367 -16.125 2.713 1 98.38 267 ALA B O 1
ATOM 5584 N N . GLU B 1 268 ? 10.875 -15.531 4.781 1 98.44 268 GLU B N 1
ATOM 5585 C CA . GLU B 1 268 ? 12.305 -15.797 4.695 1 98.44 268 GLU B CA 1
ATOM 5586 C C . GLU B 1 268 ? 12.648 -17.172 5.25 1 98.44 268 GLU B C 1
ATOM 5588 O O . GLU B 1 268 ? 12.234 -17.531 6.355 1 98.44 268 GLU B O 1
ATOM 5593 N N . VAL B 1 269 ? 13.344 -17.953 4.465 1 98.69 269 VAL B N 1
ATOM 5594 C CA . VAL B 1 269 ? 13.641 -19.328 4.855 1 98.69 269 VAL B CA 1
ATOM 5595 C C . VAL B 1 269 ? 15.141 -19.594 4.734 1 98.69 269 VAL B C 1
ATOM 5597 O O . VAL B 1 269 ? 15.742 -19.312 3.699 1 98.69 269 VAL B O 1
ATOM 5600 N N . SER B 1 270 ? 15.719 -20.109 5.773 1 98.69 270 SER B N 1
ATOM 5601 C CA . SER B 1 270 ? 17.125 -20.516 5.73 1 98.69 270 SER B CA 1
ATOM 5602 C C . SER B 1 270 ? 17.266 -22.031 5.676 1 98.69 270 SER B C 1
ATOM 5604 O O . SER B 1 270 ? 16.516 -22.75 6.344 1 98.69 270 SER B O 1
ATOM 5606 N N . PHE B 1 271 ? 18.109 -22.438 4.848 1 98.88 271 PHE B N 1
ATOM 5607 C CA . PHE B 1 271 ? 18.516 -23.828 4.75 1 98.88 271 PHE B CA 1
ATOM 5608 C C . PHE B 1 271 ? 19.953 -24 5.246 1 98.88 271 PHE B C 1
ATOM 5610 O O . PHE B 1 271 ? 20.891 -23.5 4.633 1 98.88 271 PHE B O 1
ATOM 5617 N N . GLU B 1 272 ? 20.047 -24.719 6.324 1 98.81 272 GLU B N 1
ATOM 5618 C CA . GLU B 1 272 ? 21.359 -24.938 6.93 1 98.81 272 GLU B CA 1
ATOM 5619 C C . GLU B 1 272 ? 21.688 -26.438 6.969 1 98.81 272 GLU B C 1
ATOM 5621 O O . GLU B 1 272 ? 21.297 -27.141 7.898 1 98.81 272 GLU B O 1
ATOM 5626 N N . ASN B 1 273 ? 22.516 -26.844 6.09 1 98.69 273 ASN B N 1
ATOM 5627 C CA . ASN B 1 273 ? 22.922 -28.234 5.953 1 98.69 273 ASN B CA 1
ATOM 5628 C C . ASN B 1 273 ? 21.703 -29.172 5.914 1 98.69 273 ASN B C 1
ATOM 5630 O O . ASN B 1 273 ? 21.656 -30.156 6.664 1 98.69 273 ASN B O 1
ATOM 5634 N N . VAL B 1 274 ? 20.75 -28.812 5.156 1 98.88 274 VAL B N 1
ATOM 5635 C CA . VAL B 1 274 ? 19.547 -29.641 5.008 1 98.88 274 VAL B CA 1
ATOM 5636 C C . VAL B 1 274 ? 19.859 -30.859 4.148 1 98.88 274 VAL B C 1
ATOM 5638 O O . VAL B 1 274 ? 20.297 -30.719 3.002 1 98.88 274 VAL B O 1
ATOM 5641 N N . ARG B 1 275 ? 19.625 -32.031 4.672 1 98.81 275 ARG B N 1
ATOM 5642 C CA . ARG B 1 275 ? 19.922 -33.281 3.975 1 98.81 275 ARG B CA 1
ATOM 5643 C C . ARG B 1 275 ? 18.656 -33.969 3.488 1 98.81 275 ARG B C 1
ATOM 5645 O O . ARG B 1 275 ? 17.719 -34.156 4.266 1 98.81 275 ARG B O 1
ATOM 5652 N N . VAL B 1 276 ? 18.609 -34.25 2.193 1 98.62 276 VAL B N 1
ATOM 5653 C CA . VAL B 1 276 ? 17.484 -34.969 1.609 1 98.62 276 VAL B CA 1
ATOM 5654 C C . VAL B 1 276 ? 18 -36.094 0.702 1 98.62 276 VAL B C 1
ATOM 5656 O O . VAL B 1 276 ? 19.109 -36 0.18 1 98.62 276 VAL B O 1
ATOM 5659 N N . PRO B 1 277 ? 17.219 -37.094 0.465 1 98.25 277 PRO B N 1
ATOM 5660 C CA . PRO B 1 277 ? 17.641 -38.188 -0.432 1 98.25 277 PRO B CA 1
ATOM 5661 C C . PRO B 1 277 ? 17.844 -37.719 -1.868 1 98.25 277 PRO B C 1
ATOM 5663 O O . PRO B 1 277 ? 17.188 -36.781 -2.312 1 98.25 277 PRO B O 1
ATOM 5666 N N . ILE B 1 278 ? 18.719 -38.406 -2.615 1 97.56 278 ILE B N 1
ATOM 5667 C CA . ILE B 1 278 ? 19.062 -38.031 -3.982 1 97.56 278 ILE B CA 1
ATOM 5668 C C . ILE B 1 278 ? 17.812 -38.125 -4.871 1 97.56 278 ILE B C 1
ATOM 5670 O O . ILE B 1 278 ? 17.703 -37.438 -5.875 1 97.56 278 ILE B O 1
ATOM 5674 N N . GLU B 1 279 ? 16.797 -39 -4.465 1 97.31 279 GLU B N 1
ATOM 5675 C CA . GLU B 1 279 ? 15.578 -39.219 -5.23 1 97.31 279 GLU B CA 1
ATOM 5676 C C . GLU B 1 279 ? 14.672 -37.969 -5.203 1 97.31 279 GLU B C 1
ATOM 5678 O O . GLU B 1 279 ? 13.727 -37.875 -5.98 1 97.31 279 GLU B O 1
ATOM 5683 N N . ASN B 1 280 ? 15.055 -37 -4.395 1 98.44 280 ASN B N 1
ATOM 5684 C CA . ASN B 1 280 ? 14.219 -35.812 -4.242 1 98.44 280 ASN B CA 1
ATOM 5685 C C . ASN B 1 280 ? 14.43 -34.812 -5.391 1 98.44 280 ASN B C 1
ATOM 5687 O O . ASN B 1 280 ? 13.656 -33.875 -5.555 1 98.44 280 ASN B O 1
ATOM 5691 N N . ILE B 1 281 ? 15.406 -35.031 -6.211 1 98.25 281 ILE B N 1
ATOM 5692 C CA . ILE B 1 281 ? 15.672 -34.156 -7.344 1 98.25 281 ILE B CA 1
ATOM 5693 C C . ILE B 1 281 ? 14.547 -34.281 -8.367 1 98.25 281 ILE B C 1
ATOM 5695 O O . ILE B 1 281 ? 14.047 -35.375 -8.617 1 98.25 281 ILE B O 1
ATOM 5699 N N . LEU B 1 282 ? 14.055 -33.188 -8.805 1 97.94 282 LEU B N 1
ATOM 5700 C CA . LEU B 1 282 ? 13.055 -33.188 -9.859 1 97.94 282 LEU B CA 1
ATOM 5701 C C . LEU B 1 282 ? 13.703 -33.25 -11.234 1 97.94 282 LEU B C 1
ATOM 5703 O O . LEU B 1 282 ? 14.594 -32.469 -11.547 1 97.94 282 LEU B O 1
ATOM 5707 N N . LEU B 1 283 ? 13.289 -34.188 -12.102 1 96.12 283 LEU B N 1
ATOM 5708 C CA . LEU B 1 283 ? 13.719 -34.375 -13.484 1 96.12 283 LEU B CA 1
ATOM 5709 C C . LEU B 1 283 ? 15.203 -34.75 -13.547 1 96.12 283 LEU B C 1
ATOM 5711 O O . LEU B 1 283 ? 15.594 -35.688 -14.25 1 96.12 283 LEU B O 1
ATOM 5715 N N . GLY B 1 284 ? 16.078 -33.969 -12.93 1 97.12 284 GLY B N 1
ATOM 5716 C CA . GLY B 1 284 ? 17.5 -34.25 -12.906 1 97.12 284 GLY B CA 1
ATOM 5717 C C . GLY B 1 284 ? 18.344 -33 -12.625 1 97.12 284 GLY B C 1
ATOM 5718 O O . GLY B 1 284 ? 17.812 -31.891 -12.586 1 97.12 284 GLY B O 1
ATOM 5719 N N . GLU B 1 285 ? 19.656 -33.25 -12.367 1 97.81 285 GLU B N 1
ATOM 5720 C CA . GLU B 1 285 ? 20.594 -32.156 -12.117 1 97.81 285 GLU B CA 1
ATOM 5721 C C . GLU B 1 285 ? 20.734 -31.281 -13.352 1 97.81 285 GLU B C 1
ATOM 5723 O O . GLU B 1 285 ? 20.781 -31.766 -14.477 1 97.81 285 GLU B O 1
ATOM 5728 N N . GLY B 1 286 ? 20.75 -29.984 -13.086 1 97.56 286 GLY B N 1
ATOM 5729 C CA . GLY B 1 286 ? 20.984 -29.016 -14.148 1 97.56 286 GLY B CA 1
ATOM 5730 C C . GLY B 1 286 ? 19.766 -28.734 -14.984 1 97.56 286 GLY B C 1
ATOM 5731 O O . GLY B 1 286 ? 19.844 -28.031 -16 1 97.56 286 GLY B O 1
ATOM 5732 N N . ARG B 1 287 ? 18.625 -29.219 -14.508 1 97.12 287 ARG B N 1
ATOM 5733 C CA . ARG B 1 287 ? 17.422 -29.094 -15.312 1 97.12 287 ARG B CA 1
ATOM 5734 C C . ARG B 1 287 ? 16.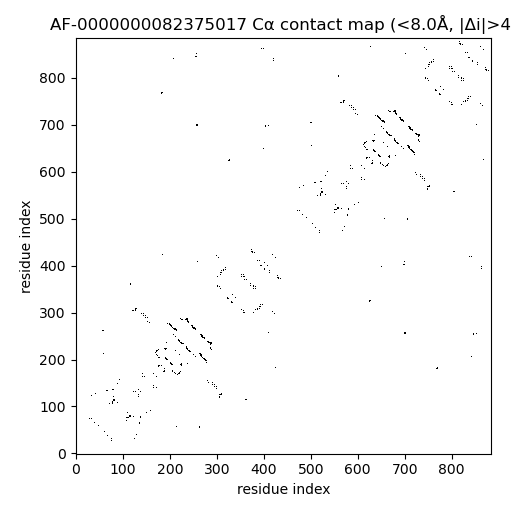453 -28.078 -14.695 1 97.12 287 ARG B C 1
ATOM 5736 O O . ARG B 1 287 ? 15.25 -28.109 -14.977 1 97.12 287 ARG B O 1
ATOM 5743 N N . GLY B 1 288 ? 16.922 -27.234 -13.828 1 96.25 288 GLY B N 1
ATOM 5744 C CA . GLY B 1 288 ? 16.109 -26.25 -13.117 1 96.25 288 GLY B CA 1
ATOM 5745 C C . GLY B 1 288 ? 15.406 -25.281 -14.039 1 96.25 288 GLY B C 1
ATOM 5746 O O . GLY B 1 288 ? 14.234 -24.953 -13.828 1 96.25 288 GLY B O 1
ATOM 5747 N N . PHE B 1 289 ? 16.062 -24.797 -15.055 1 93.81 289 PHE B N 1
ATOM 5748 C CA . PHE B 1 289 ? 15.484 -23.812 -15.953 1 93.81 289 PHE B CA 1
ATOM 5749 C C . PHE B 1 289 ? 14.398 -24.438 -16.812 1 93.81 289 PHE B C 1
ATOM 5751 O O . PHE B 1 289 ? 13.414 -23.766 -17.156 1 93.81 289 PHE B O 1
ATOM 5758 N N . GLU B 1 290 ? 14.594 -25.672 -17.188 1 91.81 290 GLU B N 1
ATOM 5759 C CA . GLU B 1 290 ? 13.555 -26.391 -17.922 1 91.81 290 GLU B CA 1
ATOM 5760 C C . GLU B 1 290 ? 12.258 -26.469 -17.109 1 91.81 290 GLU B C 1
ATOM 5762 O O . GLU B 1 290 ? 11.18 -26.188 -17.641 1 91.81 290 GLU B O 1
ATOM 5767 N N . ILE B 1 291 ? 12.375 -26.75 -15.867 1 93.56 291 ILE B N 1
ATOM 5768 C CA . ILE B 1 291 ? 11.227 -26.859 -14.977 1 93.56 291 ILE B CA 1
ATOM 5769 C C . ILE B 1 291 ? 10.594 -25.484 -14.781 1 93.56 291 ILE B C 1
ATOM 5771 O O . ILE B 1 291 ? 9.375 -25.328 -14.844 1 93.56 291 ILE B O 1
ATOM 5775 N N . ALA B 1 292 ? 11.453 -24.469 -14.547 1 90.19 292 ALA B N 1
ATOM 5776 C CA . ALA B 1 292 ? 10.961 -23.109 -14.297 1 90.19 292 ALA B CA 1
ATOM 5777 C C . ALA B 1 292 ? 10.117 -22.609 -15.469 1 90.19 292 ALA B C 1
ATOM 5779 O O . ALA B 1 292 ? 9.094 -21.953 -15.266 1 90.19 292 ALA B O 1
ATOM 5780 N N . GLN B 1 293 ? 10.5 -22.859 -16.625 1 81.69 293 GLN B N 1
ATOM 5781 C CA . GLN B 1 293 ? 9.773 -22.406 -17.812 1 81.69 293 GLN B CA 1
ATOM 5782 C C . GLN B 1 293 ? 8.406 -23.078 -17.906 1 81.69 293 GLN B C 1
ATOM 5784 O O . GLN B 1 293 ? 7.43 -22.469 -18.328 1 81.69 293 GLN B O 1
ATOM 5789 N N . GLY B 1 294 ? 8.367 -24.344 -17.562 1 81.56 294 GLY B N 1
ATOM 5790 C CA . GLY B 1 294 ? 7.102 -25.062 -17.562 1 81.56 294 GLY B CA 1
ATOM 5791 C C . GLY B 1 294 ? 6.145 -24.578 -16.484 1 81.56 294 GLY B C 1
ATOM 5792 O O . GLY B 1 294 ? 4.926 -24.609 -16.672 1 81.56 294 GLY B O 1
ATOM 5793 N N . ARG B 1 295 ? 6.637 -24.078 -15.445 1 83.75 295 ARG B N 1
ATOM 5794 C CA . ARG B 1 295 ? 5.855 -23.625 -14.297 1 83.75 295 ARG B CA 1
ATOM 5795 C C . ARG B 1 295 ? 5.34 -22.203 -14.508 1 83.75 295 ARG B C 1
ATOM 5797 O O . ARG B 1 295 ? 4.176 -21.922 -14.227 1 83.75 295 ARG B O 1
ATOM 5804 N N . LEU B 1 296 ? 6.059 -21.359 -15.023 1 77.56 296 LEU B N 1
ATOM 5805 C CA . LEU B 1 296 ? 5.824 -19.922 -14.898 1 77.56 296 LEU B CA 1
ATOM 5806 C C . LEU B 1 296 ? 4.867 -19.438 -15.977 1 77.56 296 LEU B C 1
ATOM 5808 O O . LEU B 1 296 ? 4.133 -18.469 -15.773 1 77.56 296 LEU B O 1
ATOM 5812 N N . GLY B 1 297 ? 4.77 -20.062 -17.141 1 78.5 297 GLY B N 1
ATOM 5813 C CA . GLY B 1 297 ? 3.846 -19.625 -18.172 1 78.5 297 GLY B CA 1
ATOM 5814 C C . GLY B 1 297 ? 2.398 -19.625 -17.719 1 78.5 297 GLY B C 1
ATOM 5815 O O . GLY B 1 297 ? 1.806 -18.562 -17.516 1 78.5 297 GLY B O 1
ATOM 5816 N N . PRO B 1 298 ? 1.871 -20.734 -17.453 1 83.19 298 PRO B N 1
ATOM 5817 C CA . PRO B 1 298 ? 0.491 -20.812 -16.969 1 83.19 298 PRO B CA 1
ATOM 5818 C C . PRO B 1 298 ? 0.28 -20.062 -15.656 1 83.19 298 PRO B C 1
ATOM 5820 O O . PRO B 1 298 ? -0.769 -19.438 -15.461 1 83.19 298 PRO B O 1
ATOM 5823 N N . GLY B 1 299 ? 1.217 -20.062 -14.797 1 90.94 299 GLY B N 1
ATOM 5824 C CA . GLY B 1 299 ? 1.106 -19.359 -13.531 1 90.94 299 GLY B CA 1
ATOM 5825 C C . GLY B 1 299 ? 0.914 -17.875 -13.695 1 90.94 299 GLY B C 1
ATOM 5826 O O . GLY B 1 299 ? 0.096 -17.266 -13 1 90.94 299 GLY B O 1
ATOM 5827 N N . ARG B 1 300 ? 1.69 -17.312 -14.594 1 94.06 300 ARG B N 1
ATOM 5828 C CA . ARG B 1 300 ? 1.573 -15.891 -14.875 1 94.06 300 ARG B CA 1
ATOM 5829 C C . ARG B 1 300 ? 0.168 -15.539 -15.359 1 94.06 300 ARG B C 1
ATOM 5831 O O . ARG B 1 300 ? -0.416 -14.547 -14.914 1 94.06 300 ARG B O 1
ATOM 5838 N N . LEU B 1 301 ? -0.302 -16.359 -16.219 1 94.25 301 LEU B N 1
ATOM 5839 C CA . LEU B 1 301 ? -1.623 -16.125 -16.781 1 94.25 301 LEU B CA 1
ATOM 5840 C C . LEU B 1 301 ? -2.705 -16.25 -15.719 1 94.25 301 LEU B C 1
ATOM 5842 O O . LEU B 1 301 ? -3.664 -15.469 -15.703 1 94.25 301 LEU B O 1
ATOM 5846 N N . HIS B 1 302 ? -2.582 -17.234 -14.836 1 96.44 302 HIS B N 1
ATOM 5847 C CA . HIS B 1 302 ? -3.535 -17.391 -13.75 1 96.44 302 HIS B CA 1
ATOM 5848 C C . HIS B 1 302 ? -3.607 -16.141 -12.891 1 96.44 302 HIS B C 1
ATOM 5850 O O . HIS B 1 302 ? -4.695 -15.703 -12.5 1 96.44 302 HIS B O 1
ATOM 5856 N N . HIS B 1 303 ? -2.477 -15.562 -12.602 1 97.94 303 HIS B N 1
ATOM 5857 C CA . HIS B 1 303 ? -2.451 -14.312 -11.859 1 97.94 303 HIS B CA 1
ATOM 5858 C C . HIS B 1 303 ? -3.209 -13.211 -12.594 1 97.94 303 HIS B C 1
ATOM 5860 O O . HIS B 1 303 ? -3.977 -12.461 -11.984 1 97.94 303 HIS B O 1
ATOM 5866 N N . CYS B 1 304 ? -2.961 -13.125 -13.875 1 98.25 304 CYS B N 1
ATOM 5867 C CA . CYS B 1 304 ? -3.611 -12.094 -14.68 1 98.25 304 CYS B CA 1
ATOM 5868 C C . CYS B 1 304 ? -5.125 -12.266 -14.672 1 98.25 304 CYS B C 1
ATOM 5870 O O . CYS B 1 304 ? -5.867 -11.289 -14.562 1 98.25 304 CYS B O 1
ATOM 5872 N N . MET B 1 305 ? -5.574 -13.508 -14.766 1 98.12 305 MET B N 1
ATOM 5873 C CA . MET B 1 305 ? -7.004 -13.805 -14.727 1 98.12 305 MET B CA 1
ATOM 5874 C C . MET B 1 305 ? -7.621 -13.336 -13.414 1 98.12 305 MET B C 1
ATOM 5876 O O . MET B 1 305 ? -8.664 -12.68 -13.414 1 98.12 305 MET B O 1
ATOM 5880 N N . ARG B 1 306 ? -7.008 -13.625 -12.352 1 98.62 306 ARG B N 1
ATOM 5881 C CA . ARG B 1 306 ? -7.516 -13.242 -11.039 1 98.62 306 ARG B CA 1
ATOM 5882 C C . ARG B 1 306 ? -7.508 -11.719 -10.875 1 98.62 306 ARG B C 1
ATOM 5884 O O . ARG B 1 306 ? -8.375 -11.156 -10.203 1 98.62 306 ARG B O 1
ATOM 5891 N N . LEU B 1 307 ? -6.527 -11.031 -11.516 1 98.81 307 LEU B N 1
ATOM 5892 C CA . LEU B 1 307 ? -6.461 -9.578 -11.43 1 98.81 307 LEU B CA 1
ATOM 5893 C C . LEU B 1 307 ? -7.652 -8.938 -12.125 1 98.81 307 LEU B C 1
ATOM 5895 O O . LEU B 1 307 ? -8.141 -7.891 -11.695 1 98.81 307 LEU B O 1
ATOM 5899 N N . VAL B 1 308 ? -8.094 -9.555 -13.219 1 98.06 308 VAL B N 1
ATOM 5900 C CA . VAL B 1 308 ? -9.312 -9.07 -13.867 1 98.06 308 VAL B CA 1
ATOM 5901 C C . VAL B 1 308 ? -10.484 -9.164 -12.891 1 98.06 308 VAL B C 1
ATOM 5903 O O . VAL B 1 308 ? -11.289 -8.234 -12.797 1 98.06 308 VAL B O 1
ATOM 5906 N N . GLY B 1 309 ? -10.555 -10.227 -12.18 1 98.69 309 GLY B N 1
ATOM 5907 C CA . GLY B 1 309 ? -11.586 -10.398 -11.164 1 98.69 309 GLY B CA 1
ATOM 5908 C C . GLY B 1 309 ? -11.492 -9.383 -10.047 1 98.69 309 GLY B C 1
ATOM 5909 O O . GLY B 1 309 ? -12.508 -8.836 -9.609 1 98.69 309 GLY B O 1
ATOM 5910 N N . ALA 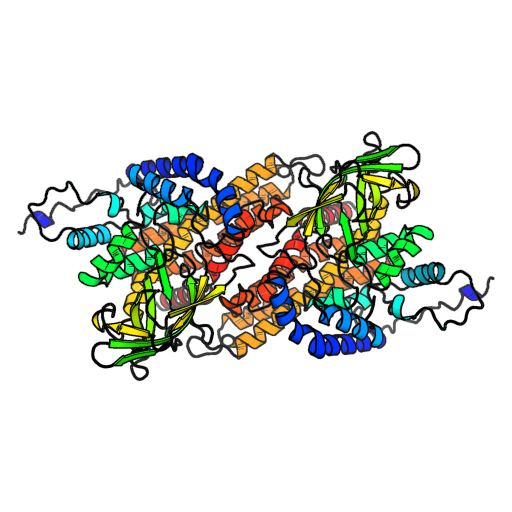B 1 310 ? -10.312 -9.164 -9.562 1 98.75 310 ALA B N 1
ATOM 5911 C CA . ALA B 1 310 ? -10.102 -8.172 -8.516 1 98.75 310 ALA B CA 1
ATOM 5912 C C . ALA B 1 310 ? -10.57 -6.789 -8.977 1 98.75 310 ALA B C 1
ATOM 5914 O O . ALA B 1 310 ? -11.211 -6.062 -8.211 1 98.75 310 ALA B O 1
ATOM 5915 N N . ALA B 1 311 ? -10.234 -6.465 -10.195 1 98.69 311 ALA B N 1
ATOM 5916 C CA . ALA B 1 311 ? -10.656 -5.184 -10.758 1 98.69 311 ALA B CA 1
ATOM 5917 C C . ALA B 1 311 ? -12.172 -5.102 -10.859 1 98.69 311 ALA B C 1
ATOM 5919 O O . ALA B 1 311 ? -12.766 -4.059 -10.578 1 98.69 311 ALA B O 1
ATOM 5920 N N . GLU B 1 312 ? -12.805 -6.188 -11.258 1 98 312 GLU B N 1
ATOM 5921 C CA . GLU B 1 312 ? -14.266 -6.223 -11.312 1 98 312 GLU B CA 1
ATOM 5922 C C . GLU B 1 312 ? -14.883 -5.988 -9.938 1 98 312 GLU B C 1
ATOM 5924 O O . GLU B 1 312 ? -15.883 -5.285 -9.805 1 98 312 GLU B O 1
ATOM 5929 N N . ARG B 1 313 ? -14.32 -6.605 -8.945 1 98.25 313 ARG B N 1
ATOM 5930 C CA . ARG B 1 313 ? -14.758 -6.359 -7.57 1 98.25 313 ARG B CA 1
ATOM 5931 C C . ARG B 1 313 ? -14.625 -4.883 -7.215 1 98.25 313 ARG B C 1
ATOM 5933 O O . ARG B 1 313 ? -15.531 -4.305 -6.605 1 98.25 313 ARG B O 1
ATOM 5940 N N . GLY B 1 314 ? -13.5 -4.305 -7.582 1 98.31 314 GLY B N 1
ATOM 5941 C CA . GLY B 1 314 ? -13.312 -2.879 -7.375 1 98.31 314 GLY B CA 1
ATOM 5942 C C . GLY B 1 314 ? -14.359 -2.031 -8.07 1 98.31 314 GLY B C 1
ATOM 5943 O O . GLY B 1 314 ? -14.906 -1.097 -7.477 1 98.31 314 GLY B O 1
ATOM 5944 N N . MET B 1 315 ? -14.688 -2.373 -9.336 1 97 315 MET B N 1
ATOM 5945 C CA . MET B 1 315 ? -15.703 -1.652 -10.102 1 97 315 MET B CA 1
ATOM 5946 C C . MET B 1 315 ? -17.062 -1.723 -9.406 1 97 315 MET B C 1
ATOM 5948 O O . MET B 1 315 ? -17.75 -0.711 -9.281 1 97 315 MET B O 1
ATOM 5952 N N . GLN B 1 316 ? -17.375 -2.867 -8.961 1 96.62 316 GLN B N 1
ATOM 5953 C CA . GLN B 1 316 ? -18.656 -3.078 -8.281 1 96.62 316 GLN B CA 1
ATOM 5954 C C . GLN B 1 316 ? -18.734 -2.252 -7.004 1 96.62 316 GLN B C 1
ATOM 5956 O O . GLN B 1 316 ? -19.734 -1.579 -6.758 1 96.62 316 GLN B O 1
ATOM 5961 N N . MET B 1 317 ? -17.75 -2.295 -6.254 1 97.44 317 MET B N 1
ATOM 5962 C CA . MET B 1 317 ? -17.734 -1.561 -4.992 1 97.44 317 MET B CA 1
ATOM 5963 C C . MET B 1 317 ? -17.766 -0.055 -5.238 1 97.44 317 MET B C 1
ATOM 5965 O O . MET B 1 317 ? -18.391 0.69 -4.488 1 97.44 317 MET B O 1
ATOM 5969 N N . THR B 1 318 ? -17.047 0.382 -6.266 1 97.38 318 THR B N 1
ATOM 5970 C CA . THR B 1 318 ? -17.031 1.792 -6.641 1 97.38 318 THR B CA 1
ATOM 5971 C C . THR B 1 318 ? -18.438 2.299 -6.922 1 97.38 318 THR B C 1
ATOM 5973 O O . THR B 1 318 ? -18.859 3.32 -6.375 1 97.38 318 THR B O 1
ATOM 5976 N N . VAL B 1 319 ? -19.156 1.573 -7.719 1 95.56 319 VAL B N 1
ATOM 5977 C CA . VAL B 1 319 ? -20.5 1.988 -8.141 1 95.56 319 VAL B CA 1
ATOM 5978 C C . VAL B 1 319 ? -21.438 1.978 -6.945 1 95.56 319 VAL B C 1
ATOM 5980 O O . VAL B 1 319 ? -22.203 2.928 -6.738 1 95.56 319 VAL B O 1
ATOM 5983 N N . GLN B 1 320 ? -21.375 0.93 -6.121 1 96.12 320 GLN B N 1
ATOM 5984 C CA . GLN B 1 320 ? -22.234 0.822 -4.945 1 96.12 320 GLN B CA 1
ATOM 5985 C C . GLN B 1 320 ? -22 1.984 -3.984 1 96.12 320 GLN B C 1
ATOM 5987 O O . GLN B 1 320 ? -22.953 2.594 -3.496 1 96.12 320 GLN B O 1
ATOM 5992 N N . ARG B 1 321 ? -20.766 2.318 -3.74 1 96.56 321 ARG B N 1
ATOM 5993 C CA . ARG B 1 321 ? -20.422 3.414 -2.842 1 96.56 321 ARG B CA 1
ATOM 5994 C C . ARG B 1 321 ? -20.859 4.754 -3.418 1 96.56 321 ARG B C 1
ATOM 5996 O O . ARG B 1 321 ? -21.422 5.594 -2.703 1 96.56 321 ARG B O 1
ATOM 6003 N N . ALA B 1 322 ? -20.625 4.957 -4.66 1 95.5 322 ALA B N 1
ATOM 6004 C CA . ALA B 1 322 ? -20.875 6.242 -5.305 1 95.5 322 ALA B CA 1
ATOM 6005 C C . ALA B 1 322 ? -22.375 6.551 -5.336 1 95.5 322 ALA B C 1
ATOM 6007 O O . ALA B 1 322 ? -22.766 7.715 -5.266 1 95.5 322 ALA B O 1
ATOM 6008 N N . LEU B 1 323 ? -23.172 5.48 -5.426 1 93.81 323 LEU B N 1
ATOM 6009 C CA . LEU B 1 323 ? -24.625 5.664 -5.484 1 93.81 323 LEU B CA 1
ATOM 6010 C C . LEU B 1 323 ? -25.188 5.969 -4.105 1 93.81 323 LEU B C 1
ATOM 6012 O O . LEU B 1 323 ? -26.234 6.621 -3.986 1 93.81 323 LEU B O 1
ATOM 6016 N N . ARG B 1 324 ? -24.516 5.574 -3.049 1 93.69 324 ARG B N 1
ATOM 6017 C CA . ARG B 1 324 ? -25.062 5.652 -1.702 1 93.69 324 ARG B CA 1
ATOM 6018 C C . ARG B 1 324 ? -24.5 6.844 -0.941 1 93.69 324 ARG B C 1
ATOM 6020 O O . ARG B 1 324 ? -25.188 7.441 -0.113 1 93.69 324 ARG B O 1
ATOM 6027 N N . ARG B 1 325 ? -23.281 7.176 -1.163 1 94.06 325 ARG B N 1
ATOM 6028 C CA . ARG B 1 325 ? -22.609 8.234 -0.408 1 94.06 325 ARG B CA 1
ATOM 6029 C C . ARG B 1 325 ? -22.922 9.602 -0.998 1 94.06 325 ARG B C 1
ATOM 6031 O O . ARG B 1 325 ? -22.906 9.781 -2.219 1 94.06 325 ARG B O 1
ATOM 6038 N N . ARG B 1 326 ? -23.219 10.562 -0.091 1 93.38 326 ARG B N 1
ATOM 6039 C CA . ARG B 1 326 ? -23.578 11.906 -0.526 1 93.38 326 ARG B CA 1
ATOM 6040 C C . ARG B 1 326 ? -22.625 12.938 0.046 1 93.38 326 ARG B C 1
ATOM 6042 O O . ARG B 1 326 ? -22.25 12.875 1.223 1 93.38 326 ARG B O 1
ATOM 6049 N N . ALA B 1 327 ? -22.109 13.766 -0.801 1 89.94 327 ALA B N 1
ATOM 6050 C CA . ALA B 1 327 ? -21.281 14.914 -0.447 1 89.94 327 ALA B CA 1
ATOM 6051 C C . ALA B 1 327 ? -21.641 16.141 -1.29 1 89.94 327 ALA B C 1
ATOM 6053 O O . ALA B 1 327 ? -21.891 16.016 -2.49 1 89.94 327 ALA B O 1
ATOM 6054 N N . PHE B 1 328 ? -21.641 17.312 -0.628 1 92.44 328 PHE B N 1
ATOM 6055 C CA . PHE B 1 328 ? -21.922 18.594 -1.266 1 92.44 328 PHE B CA 1
ATOM 6056 C C . PHE B 1 328 ? -23.266 18.562 -1.969 1 92.44 328 PHE B C 1
ATOM 6058 O O . PHE B 1 328 ? -23.391 19 -3.117 1 92.44 328 PHE B O 1
ATOM 6065 N N . GLY B 1 329 ? -24.219 17.891 -1.381 1 90.12 329 GLY B N 1
ATOM 6066 C CA . GLY B 1 329 ? -25.609 17.969 -1.774 1 90.12 329 GLY B CA 1
ATOM 6067 C C . GLY B 1 329 ? -26 16.938 -2.809 1 90.12 329 GLY B C 1
ATOM 6068 O O . GLY B 1 329 ? -27.172 16.844 -3.193 1 90.12 329 GLY B O 1
ATOM 6069 N N . LYS B 1 330 ? -25.047 16.109 -3.221 1 92.94 330 LYS B N 1
ATOM 6070 C CA . LYS B 1 330 ? -25.359 15.102 -4.227 1 92.94 330 LYS B CA 1
ATOM 6071 C C . LYS B 1 330 ? -24.594 13.805 -3.961 1 92.94 330 LYS B C 1
ATOM 6073 O O . LYS B 1 330 ? -23.688 13.773 -3.129 1 92.94 330 LYS B O 1
ATOM 6078 N N . SER B 1 331 ? -25.078 12.727 -4.637 1 94.19 331 SER B N 1
ATOM 6079 C CA . SER B 1 331 ? -24.328 11.477 -4.547 1 94.19 331 SER B CA 1
ATOM 6080 C C . SER B 1 331 ? -22.984 11.586 -5.254 1 94.19 331 SER B C 1
ATOM 6082 O O . SER B 1 331 ? -22.812 12.406 -6.16 1 94.19 331 SER B O 1
ATOM 6084 N N . ILE B 1 332 ? -22.031 10.867 -4.828 1 93.75 332 ILE B N 1
ATOM 6085 C CA . ILE B 1 332 ? -20.719 10.867 -5.477 1 93.75 332 ILE B CA 1
ATOM 6086 C C . ILE B 1 332 ? -20.891 10.562 -6.965 1 93.75 332 ILE B C 1
ATOM 6088 O O . ILE B 1 332 ? -20.188 11.133 -7.801 1 93.75 332 ILE B O 1
ATOM 6092 N N . ALA B 1 333 ? -21.891 9.727 -7.352 1 93.5 333 ALA B N 1
ATOM 6093 C CA . ALA B 1 333 ? -22.141 9.305 -8.727 1 93.5 333 ALA B CA 1
ATOM 6094 C C . ALA B 1 333 ? -22.578 10.484 -9.594 1 93.5 333 ALA B C 1
ATOM 6096 O O . ALA B 1 333 ? -22.453 10.445 -10.82 1 93.5 333 ALA B O 1
ATOM 6097 N N . GLU B 1 334 ? -23.016 11.531 -8.953 1 92.19 334 GLU B N 1
ATOM 6098 C CA . GLU B 1 334 ? -23.562 12.68 -9.68 1 92.19 334 GLU B CA 1
ATOM 6099 C C . GLU B 1 334 ? -22.5 13.742 -9.914 1 92.19 334 GLU B C 1
ATOM 6101 O O . GLU B 1 334 ? -22.734 14.711 -10.648 1 92.19 334 GLU B O 1
ATOM 6106 N N . HIS B 1 335 ? -21.422 13.539 -9.328 1 88.75 335 HIS B N 1
ATOM 6107 C CA . HIS B 1 335 ? -20.359 14.516 -9.547 1 88.75 335 HIS B CA 1
ATOM 6108 C C . HIS B 1 335 ? -19.703 14.312 -10.914 1 88.75 335 HIS B C 1
ATOM 6110 O O . HIS B 1 335 ? -19.547 13.18 -11.367 1 88.75 335 HIS B O 1
ATOM 6116 N N . GLY B 1 336 ? -19.391 15.328 -11.617 1 76.62 336 GLY B N 1
ATOM 6117 C CA . GLY B 1 336 ? -19.062 15.328 -13.031 1 76.62 336 GLY B CA 1
ATOM 6118 C C . GLY B 1 336 ? -17.891 14.422 -13.367 1 76.62 336 GLY B C 1
ATOM 6119 O O . GLY B 1 336 ? -17.938 13.664 -14.336 1 76.62 336 GLY B O 1
ATOM 6120 N N . SER B 1 337 ? -16.812 14.406 -12.633 1 83.75 337 SER B N 1
ATOM 6121 C CA . SER B 1 337 ? -15.633 13.664 -13.062 1 83.75 337 SER B CA 1
ATOM 6122 C C . SER B 1 337 ? -15.805 12.172 -12.828 1 83.75 337 SER B C 1
ATOM 6124 O O . SER B 1 337 ? -15.141 11.359 -13.477 1 83.75 337 SER B O 1
ATOM 6126 N N . PHE B 1 338 ? -16.766 11.844 -12.039 1 90.94 338 PHE B N 1
ATOM 6127 C CA . PHE B 1 338 ? -16.875 10.445 -11.641 1 90.94 338 PHE B CA 1
ATOM 6128 C C . PHE B 1 338 ? -17.25 9.57 -12.828 1 90.94 338 PHE B C 1
ATOM 6130 O O . PHE B 1 338 ? -16.625 8.531 -13.062 1 90.94 338 PHE B O 1
ATOM 6137 N N . LEU B 1 339 ? -18.219 10.016 -13.625 1 87.06 339 LEU B N 1
ATOM 6138 C CA . LEU B 1 339 ? -18.734 9.211 -14.734 1 87.06 339 LEU B CA 1
ATOM 6139 C C . LEU B 1 339 ? -17.641 8.961 -15.766 1 87.06 339 LEU B C 1
ATOM 6141 O O . LEU B 1 339 ? -17.484 7.836 -16.25 1 87.06 339 LEU B O 1
ATOM 6145 N N . SER B 1 340 ? -16.938 10.016 -16.062 1 89.56 340 SER B N 1
ATOM 6146 C CA . SER B 1 340 ? -15.852 9.875 -17.031 1 89.56 340 SER B CA 1
ATOM 6147 C C . SER B 1 340 ? -14.781 8.922 -16.516 1 89.56 340 SER B C 1
ATOM 6149 O O . SER B 1 340 ? -14.312 8.055 -17.25 1 89.56 340 SER B O 1
ATOM 6151 N N . ASP B 1 341 ? -14.43 9.062 -15.258 1 92.94 341 ASP B N 1
ATOM 6152 C CA . ASP B 1 341 ? -13.383 8.227 -14.672 1 92.94 341 ASP B CA 1
ATOM 6153 C C . ASP B 1 341 ? -13.828 6.766 -14.609 1 92.94 341 ASP B C 1
ATOM 6155 O O . ASP B 1 341 ? -13.039 5.863 -14.898 1 92.94 341 ASP B O 1
ATOM 6159 N N . LEU B 1 342 ? -15.062 6.562 -14.305 1 92.56 342 LEU B N 1
ATOM 6160 C CA . LEU B 1 342 ? -15.617 5.211 -14.242 1 92.56 342 LEU B CA 1
ATOM 6161 C C . LEU B 1 342 ? -15.594 4.555 -15.617 1 92.56 342 LEU B C 1
ATOM 6163 O O . LEU B 1 342 ? -15.203 3.389 -15.742 1 92.56 342 LEU B O 1
ATOM 6167 N N . ALA B 1 343 ? -15.953 5.285 -16.672 1 89.62 343 ALA B N 1
ATOM 6168 C CA . ALA B 1 343 ? -15.977 4.762 -18.031 1 89.62 343 ALA B CA 1
ATOM 6169 C C . ALA B 1 343 ? -14.57 4.402 -18.5 1 89.62 343 ALA B C 1
ATOM 6171 O O . ALA B 1 343 ? -14.367 3.371 -19.141 1 89.62 343 ALA B O 1
ATOM 6172 N N . LYS B 1 344 ? -13.641 5.25 -18.141 1 91 344 LYS B N 1
ATOM 6173 C CA . LYS B 1 344 ? -12.258 4.984 -18.531 1 91 344 LYS B CA 1
ATOM 6174 C C . LYS B 1 344 ? -11.734 3.717 -17.859 1 91 344 LYS B C 1
ATOM 6176 O O . LYS B 1 344 ? -11.008 2.939 -18.469 1 91 344 LYS B O 1
ATOM 6181 N N . CYS B 1 345 ? -12.07 3.525 -16.594 1 95.94 345 CYS B N 1
ATOM 6182 C CA . CYS B 1 345 ? -11.688 2.297 -15.898 1 95.94 345 CYS B CA 1
ATOM 6183 C C . CYS B 1 345 ? -12.305 1.08 -16.578 1 95.94 345 CYS B C 1
ATOM 6185 O O . CYS B 1 345 ? -11.633 0.066 -16.781 1 95.94 345 CYS B O 1
ATOM 6187 N N . ARG B 1 346 ? -13.531 1.149 -17.031 1 92.5 346 ARG B N 1
ATOM 6188 C CA . ARG B 1 346 ? -14.203 0.049 -17.719 1 92.5 346 ARG B CA 1
ATOM 6189 C C . ARG B 1 346 ? -13.516 -0.26 -19.047 1 92.5 346 ARG B C 1
ATOM 6191 O O . ARG B 1 346 ? -13.305 -1.427 -19.391 1 92.5 346 ARG B O 1
ATOM 6198 N N . VAL B 1 347 ? -13.148 0.772 -19.781 1 92.94 347 VAL B N 1
ATOM 6199 C CA . VAL B 1 347 ? -12.469 0.591 -21.062 1 92.94 347 VAL B CA 1
ATOM 6200 C C . VAL B 1 347 ? -11.164 -0.176 -20.844 1 92.94 347 VAL B C 1
ATOM 6202 O O . VAL B 1 347 ? -10.898 -1.164 -21.531 1 92.94 347 VAL B O 1
ATOM 6205 N N . GLU B 1 348 ? -10.414 0.217 -19.828 1 95 348 GLU B N 1
ATOM 6206 C CA . GLU B 1 348 ? -9.141 -0.437 -19.562 1 95 348 GLU B CA 1
ATOM 6207 C C . GLU B 1 348 ? -9.352 -1.879 -19.109 1 95 348 GLU B C 1
ATOM 6209 O O . GLU B 1 348 ? -8.586 -2.77 -19.484 1 95 348 GLU B O 1
ATOM 6214 N N . LEU B 1 349 ? -10.336 -2.094 -18.281 1 96.19 349 LEU B N 1
ATOM 6215 C CA . LEU B 1 349 ? -10.625 -3.428 -17.766 1 96.19 349 LEU B CA 1
ATOM 6216 C C . LEU B 1 349 ? -11.016 -4.375 -18.906 1 96.19 349 LEU B C 1
ATOM 6218 O O . LEU B 1 349 ? -10.5 -5.492 -18.984 1 96.19 349 LEU B O 1
ATOM 6222 N N . GLU B 1 350 ? -11.805 -3.916 -19.859 1 91.81 350 GLU B N 1
ATOM 6223 C CA . GLU B 1 350 ? -12.242 -4.766 -20.969 1 91.81 350 GLU B CA 1
ATOM 6224 C C . GLU B 1 350 ? -11.094 -5.055 -21.922 1 91.81 350 GLU B C 1
ATOM 6226 O O . GLU B 1 350 ? -10.945 -6.184 -22.406 1 91.81 350 GLU B O 1
ATOM 6231 N N . LYS B 1 351 ? -10.297 -4.043 -22.203 1 92.56 351 LYS B N 1
ATOM 6232 C CA . LYS B 1 351 ? -9.102 -4.258 -23.016 1 92.56 351 LYS B CA 1
ATOM 6233 C C . LYS B 1 351 ? -8.227 -5.363 -22.438 1 92.56 351 LYS B C 1
ATOM 6235 O O . LYS B 1 351 ? -7.797 -6.266 -23.156 1 92.56 351 LYS B O 1
ATOM 6240 N N . THR B 1 352 ? -8.023 -5.281 -21.156 1 97.38 352 THR B N 1
ATOM 6241 C CA . THR B 1 352 ? -7.129 -6.207 -20.484 1 97.38 352 THR B CA 1
ATOM 6242 C C . THR B 1 352 ? -7.738 -7.605 -20.422 1 97.38 352 THR B C 1
ATOM 6244 O O . THR B 1 352 ? -7.031 -8.602 -20.594 1 97.38 352 THR B O 1
ATOM 6247 N N . ARG B 1 353 ? -9.086 -7.688 -20.156 1 95.25 353 ARG B N 1
ATOM 6248 C CA . ARG B 1 353 ? -9.773 -8.977 -20.156 1 95.25 353 ARG B CA 1
ATOM 6249 C C . ARG B 1 353 ? -9.57 -9.695 -21.484 1 95.25 353 ARG B C 1
ATOM 6251 O O . ARG B 1 353 ? -9.25 -10.883 -21.516 1 95.25 353 ARG B O 1
ATOM 6258 N N . LEU B 1 354 ? -9.672 -8.984 -22.594 1 91.94 354 LEU B N 1
ATOM 6259 C CA . LEU B 1 354 ? -9.523 -9.57 -23.922 1 91.94 354 LEU B CA 1
ATOM 6260 C C . LEU B 1 354 ? -8.086 -10.016 -24.156 1 91.94 354 LEU B C 1
ATOM 6262 O O . LEU B 1 354 ? -7.852 -11.055 -24.781 1 91.94 354 LEU B O 1
ATOM 6266 N N . ILE B 1 355 ? -7.137 -9.25 -23.656 1 94.38 355 ILE B N 1
ATOM 6267 C CA . ILE B 1 355 ? -5.73 -9.609 -23.766 1 94.38 355 ILE B CA 1
ATOM 6268 C C . ILE B 1 355 ? -5.457 -10.906 -23.016 1 94.38 355 ILE B C 1
ATOM 6270 O O . ILE B 1 355 ? -4.781 -11.805 -23.531 1 94.38 355 ILE B O 1
ATOM 6274 N N . VAL B 1 356 ? -6.008 -11.016 -21.797 1 96.56 356 VAL B N 1
ATOM 6275 C CA . VAL B 1 356 ? -5.789 -12.188 -20.953 1 96.56 356 VAL B CA 1
ATOM 6276 C C . VAL B 1 356 ? -6.426 -13.414 -21.609 1 96.56 356 VAL B C 1
ATOM 6278 O O . VAL B 1 356 ? -5.812 -14.484 -21.656 1 96.56 356 VAL B O 1
ATOM 6281 N N . LEU B 1 357 ? -7.605 -13.281 -22.172 1 93.62 357 LEU B N 1
ATOM 6282 C CA . LEU B 1 357 ? -8.273 -14.383 -22.844 1 93.62 357 LEU B CA 1
ATOM 6283 C C . LEU B 1 357 ? -7.527 -14.773 -24.109 1 93.62 357 LEU B C 1
ATOM 6285 O O . LEU B 1 357 ? -7.406 -15.961 -24.422 1 93.62 357 LEU B O 1
ATOM 6289 N N . GLU B 1 358 ? -7.031 -13.797 -24.828 1 91.88 358 GLU B N 1
ATOM 6290 C CA . GLU B 1 358 ? -6.25 -14.078 -26.031 1 91.88 358 GLU B CA 1
ATOM 6291 C C . GLU B 1 358 ? -4.973 -14.844 -25.688 1 91.88 358 GLU B C 1
ATOM 6293 O O . GLU B 1 358 ? -4.598 -15.781 -26.406 1 91.88 358 GLU B O 1
ATOM 6298 N N . ALA B 1 359 ? -4.32 -14.453 -24.625 1 94.38 359 ALA B N 1
ATOM 6299 C CA . ALA B 1 359 ? -3.117 -15.164 -24.203 1 94.38 359 ALA B CA 1
ATOM 6300 C C . ALA B 1 359 ? -3.432 -16.609 -23.844 1 94.38 359 ALA B C 1
ATOM 6302 O O . ALA B 1 359 ? -2.672 -17.516 -24.188 1 94.38 359 ALA B O 1
ATOM 6303 N N . ALA B 1 360 ? -4.547 -16.797 -23.188 1 93.81 360 ALA B N 1
ATOM 6304 C CA . ALA B 1 360 ? -4.969 -18.156 -22.828 1 93.81 360 ALA B CA 1
ATOM 6305 C C . ALA B 1 360 ? -5.27 -18.984 -24.062 1 93.81 360 ALA B C 1
ATOM 6307 O O . ALA B 1 360 ? -4.902 -20.156 -24.141 1 93.81 360 ALA B O 1
ATOM 6308 N N . ASP B 1 361 ? -5.902 -18.359 -25.016 1 91.25 361 ASP B N 1
ATOM 6309 C CA . ASP B 1 361 ? -6.219 -19.047 -26.266 1 91.25 361 ASP B CA 1
ATOM 6310 C C . ASP B 1 361 ? -4.945 -19.453 -27 1 91.25 361 ASP B C 1
ATOM 6312 O O . ASP B 1 361 ? -4.84 -20.578 -27.5 1 91.25 361 ASP B O 1
ATOM 6316 N N . GLN B 1 362 ? -4.012 -18.578 -27.047 1 90.81 362 GLN B N 1
ATOM 6317 C CA . GLN B 1 362 ? -2.746 -18.875 -27.703 1 90.81 362 GLN B CA 1
ATOM 6318 C C . GLN B 1 362 ? -1.993 -19.984 -26.969 1 90.81 362 GLN B C 1
ATOM 6320 O O . GLN B 1 362 ? -1.368 -20.844 -27.609 1 90.81 362 GLN B O 1
ATOM 6325 N N . LEU B 1 363 ? -2.049 -19.953 -25.703 1 89.69 363 LEU B N 1
ATOM 6326 C CA . LEU B 1 363 ? -1.396 -20.984 -24.922 1 89.69 363 LEU B CA 1
ATOM 6327 C C . LEU B 1 363 ? -1.999 -22.359 -25.219 1 89.69 363 LEU B C 1
ATOM 6329 O O . LEU B 1 363 ? -1.273 -23.344 -25.359 1 89.69 363 LEU B O 1
ATOM 6333 N N . ASP B 1 364 ? -3.291 -22.406 -25.312 1 89.06 364 ASP B N 1
ATOM 6334 C CA . ASP B 1 364 ? -3.99 -23.656 -25.609 1 89.06 364 ASP B CA 1
ATOM 6335 C C . ASP B 1 364 ? -3.648 -24.1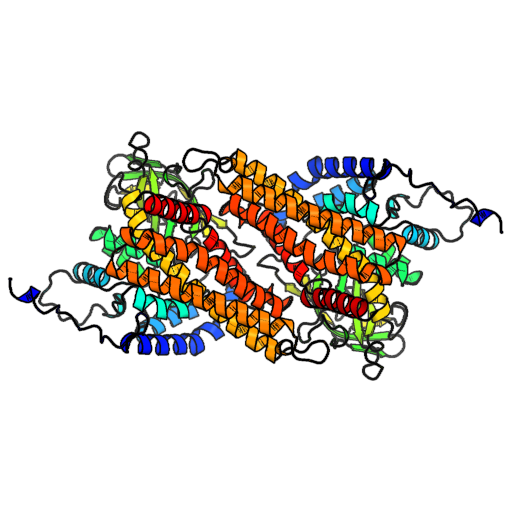72 -27 1 89.06 364 ASP B C 1
ATOM 6337 O O . ASP B 1 364 ? -3.42 -25.375 -27.188 1 89.06 364 ASP B O 1
ATOM 6341 N N . ARG B 1 365 ? -3.543 -23.25 -27.906 1 89.62 365 ARG B N 1
ATOM 6342 C CA . ARG B 1 365 ? -3.441 -23.641 -29.297 1 89.62 365 ARG B CA 1
ATOM 6343 C C . ARG B 1 365 ? -1.986 -23.859 -29.703 1 89.62 365 ARG B C 1
ATOM 6345 O O . ARG B 1 365 ? -1.687 -24.75 -30.516 1 89.62 365 ARG B O 1
ATOM 6352 N N . PHE B 1 366 ? -1.121 -23 -29.141 1 89.38 366 PHE B N 1
ATOM 6353 C CA . PHE B 1 366 ? 0.212 -22.969 -29.719 1 89.38 366 PHE B CA 1
ATOM 6354 C C . PHE B 1 366 ? 1.273 -23.297 -28.672 1 89.38 366 PHE B C 1
ATOM 6356 O O . PHE B 1 366 ? 2.449 -23.453 -29.016 1 89.38 366 PHE B O 1
ATOM 6363 N N . GLY B 1 367 ? 0.929 -23.391 -27.469 1 86.75 367 GLY B N 1
ATOM 6364 C CA . GLY B 1 367 ? 1.889 -23.703 -26.422 1 86.75 367 GLY B CA 1
ATOM 6365 C C . GLY B 1 367 ? 2.609 -22.484 -25.891 1 86.75 367 GLY B C 1
ATOM 6366 O O . GLY B 1 367 ? 2.404 -21.375 -26.375 1 86.75 367 GLY B O 1
ATOM 6367 N N . ASN B 1 368 ? 3.494 -22.672 -24.906 1 84.31 368 ASN B N 1
ATOM 6368 C CA . ASN B 1 368 ? 4.133 -21.609 -24.125 1 84.31 368 ASN B CA 1
ATOM 6369 C C . ASN B 1 368 ? 5.059 -20.766 -24.984 1 84.31 368 ASN B C 1
ATOM 6371 O O . ASN B 1 368 ? 5.066 -19.531 -24.891 1 84.31 368 ASN B O 1
ATOM 6375 N N . LYS B 1 369 ? 5.801 -21.438 -25.781 1 83.81 369 LYS B N 1
ATOM 6376 C CA . LYS B 1 369 ? 6.828 -20.734 -26.547 1 83.81 369 LYS B CA 1
ATOM 6377 C C . LYS B 1 369 ? 6.203 -19.734 -27.516 1 83.81 369 LYS B C 1
ATOM 6379 O O . LYS B 1 369 ? 6.648 -18.594 -27.594 1 83.81 369 LYS B O 1
ATOM 6384 N N . LYS B 1 370 ? 5.176 -20.109 -28.188 1 86.25 370 LYS B N 1
ATOM 6385 C CA . LYS B 1 370 ? 4.535 -19.234 -29.156 1 86.25 370 LYS B CA 1
ATOM 6386 C C . LYS B 1 370 ? 3.672 -18.172 -28.484 1 86.25 370 LYS B C 1
ATOM 6388 O O . LYS B 1 370 ? 3.502 -17.078 -29 1 86.25 370 LYS B O 1
ATOM 6393 N N . ALA B 1 371 ? 3.158 -18.531 -27.297 1 91.12 371 ALA B N 1
ATOM 6394 C CA . ALA B 1 371 ? 2.256 -17.625 -26.578 1 91.12 371 ALA B CA 1
ATOM 6395 C C . ALA B 1 371 ? 3.035 -16.625 -25.719 1 91.12 371 ALA B C 1
ATOM 6397 O O . ALA B 1 371 ? 2.449 -15.727 -25.125 1 91.12 371 ALA B O 1
ATOM 6398 N N . ARG B 1 372 ? 4.32 -16.703 -25.719 1 91.31 372 ARG B N 1
ATOM 6399 C CA . ARG B 1 372 ? 5.168 -15.969 -24.797 1 91.31 372 ARG B CA 1
ATOM 6400 C C . ARG B 1 372 ? 4.949 -14.461 -24.922 1 91.31 372 ARG B C 1
ATOM 6402 O O . ARG B 1 372 ? 4.941 -13.742 -23.922 1 91.31 372 ARG B O 1
ATOM 6409 N N . GLY B 1 373 ? 4.805 -13.969 -26.156 1 91.62 373 GLY B N 1
ATOM 6410 C CA . GLY B 1 373 ? 4.57 -12.555 -26.375 1 91.62 373 GLY B CA 1
ATOM 6411 C C . GLY B 1 373 ? 3.271 -12.062 -25.766 1 91.62 373 GLY B C 1
ATOM 6412 O O . GLY B 1 373 ? 3.254 -11.047 -25.047 1 91.62 373 GLY B O 1
ATOM 6413 N N . MET B 1 374 ? 2.23 -12.758 -26.031 1 92.12 374 MET B N 1
ATOM 6414 C CA . MET B 1 374 ? 0.916 -12.367 -25.531 1 92.12 374 MET B CA 1
ATOM 6415 C C . MET B 1 374 ? 0.841 -12.516 -24.016 1 92.12 374 MET B C 1
ATOM 6417 O O . MET B 1 374 ? 0.177 -11.727 -23.344 1 92.12 374 MET B O 1
ATOM 6421 N N . ILE B 1 375 ? 1.508 -13.5 -23.469 1 94.31 375 ILE B N 1
ATOM 6422 C CA . ILE B 1 375 ? 1.571 -13.68 -22.016 1 94.31 375 ILE B CA 1
ATOM 6423 C C . ILE B 1 375 ? 2.309 -12.508 -21.375 1 94.31 375 ILE B C 1
ATOM 6425 O O . ILE B 1 375 ? 1.887 -11.984 -20.344 1 94.31 375 ILE B O 1
ATOM 6429 N N . ALA B 1 376 ? 3.389 -12.07 -22.031 1 95.62 376 ALA B N 1
ATOM 6430 C CA . ALA B 1 376 ? 4.129 -10.906 -21.531 1 95.62 376 ALA B CA 1
ATOM 6431 C C . ALA B 1 376 ? 3.25 -9.656 -21.547 1 95.62 376 ALA B C 1
ATOM 6433 O O . ALA B 1 376 ? 3.271 -8.875 -20.594 1 95.62 376 ALA B O 1
ATOM 6434 N N . ILE B 1 377 ? 2.461 -9.453 -22.609 1 94.06 377 ILE B N 1
ATOM 6435 C CA . ILE B 1 377 ? 1.558 -8.305 -22.703 1 94.06 377 ILE B CA 1
ATOM 6436 C C . ILE B 1 377 ? 0.515 -8.375 -21.594 1 94.06 377 ILE B C 1
ATOM 6438 O O . ILE B 1 377 ? 0.219 -7.363 -20.953 1 94.06 377 ILE B O 1
ATOM 6442 N N . ALA B 1 378 ? -0.003 -9.555 -21.328 1 96.31 378 ALA B N 1
ATOM 6443 C CA . ALA B 1 378 ? -0.975 -9.742 -20.25 1 96.31 378 ALA B CA 1
ATOM 6444 C C . ALA B 1 378 ? -0.36 -9.414 -18.906 1 96.31 378 ALA B C 1
ATOM 6446 O O . ALA B 1 378 ? -0.98 -8.742 -18.078 1 96.31 378 ALA B O 1
ATOM 6447 N N . LYS B 1 379 ? 0.852 -9.875 -18.703 1 97.44 379 LYS B N 1
ATOM 6448 C CA . LYS B 1 379 ? 1.52 -9.734 -17.406 1 97.44 379 LYS B CA 1
ATOM 6449 C C . LYS B 1 379 ? 1.836 -8.266 -17.109 1 97.44 379 LYS B C 1
ATOM 6451 O O . LYS B 1 379 ? 1.871 -7.863 -15.945 1 97.44 379 LYS B O 1
ATOM 6456 N N . VAL B 1 380 ? 2.041 -7.469 -18.125 1 96.75 380 VAL B N 1
ATOM 6457 C CA . VAL B 1 380 ? 2.279 -6.043 -17.922 1 96.75 380 VAL B CA 1
ATOM 6458 C C . VAL B 1 380 ? 0.946 -5.309 -17.781 1 96.75 380 VAL B C 1
ATOM 6460 O O . VAL B 1 380 ? 0.791 -4.449 -16.906 1 96.75 380 VAL B O 1
ATOM 6463 N N . SER B 1 381 ? -0.043 -5.676 -18.547 1 96.44 381 SER B N 1
ATOM 6464 C CA . SER B 1 381 ? -1.303 -4.945 -18.656 1 96.44 381 SER B CA 1
ATOM 6465 C C . SER B 1 381 ? -2.195 -5.195 -17.438 1 96.44 381 SER B C 1
ATOM 6467 O O . SER B 1 381 ? -2.83 -4.27 -16.938 1 96.44 381 SER B O 1
ATOM 6469 N N . ALA B 1 382 ? -2.238 -6.402 -17 1 98.38 382 ALA B N 1
ATOM 6470 C CA . ALA B 1 382 ? -3.232 -6.789 -16 1 98.38 382 ALA B CA 1
ATOM 6471 C C . ALA B 1 382 ? -2.957 -6.113 -14.664 1 98.38 382 ALA B C 1
ATOM 6473 O O . ALA B 1 382 ? -3.85 -5.492 -14.086 1 98.38 382 ALA B O 1
ATOM 6474 N N . PRO B 1 383 ? -1.696 -6.184 -14.188 1 98.56 383 PRO B N 1
ATOM 6475 C CA . PRO B 1 383 ? -1.456 -5.473 -12.93 1 98.56 383 PRO B CA 1
ATOM 6476 C C . PRO B 1 383 ? -1.659 -3.965 -13.055 1 98.56 383 PRO B C 1
ATOM 6478 O O . PRO B 1 383 ? -2.244 -3.34 -12.164 1 98.56 383 PRO B O 1
ATOM 6481 N N . THR B 1 384 ? -1.241 -3.381 -14.148 1 97.19 384 THR B N 1
ATOM 6482 C CA . THR B 1 384 ? -1.388 -1.945 -14.367 1 97.19 384 THR B CA 1
ATOM 6483 C C . THR B 1 384 ? -2.861 -1.546 -14.359 1 97.19 384 THR B C 1
ATOM 6485 O O . THR B 1 384 ? -3.244 -0.583 -13.695 1 97.19 384 THR B O 1
ATOM 6488 N N . MET B 1 385 ? -3.631 -2.33 -15.07 1 97.56 385 MET B N 1
ATOM 6489 C CA . MET B 1 385 ? -5.07 -2.088 -15.148 1 97.56 385 MET B CA 1
ATOM 6490 C C . MET B 1 385 ? -5.723 -2.271 -13.781 1 97.56 385 MET B C 1
ATOM 6492 O O . MET B 1 385 ? -6.512 -1.431 -13.344 1 97.56 385 MET B O 1
ATOM 6496 N N . ALA B 1 386 ? -5.426 -3.338 -13.109 1 98.81 386 ALA B N 1
ATOM 6497 C CA . ALA B 1 386 ? -6.027 -3.621 -11.805 1 98.81 386 ALA B CA 1
ATOM 6498 C C . ALA B 1 386 ? -5.711 -2.518 -10.805 1 98.81 386 ALA B C 1
ATOM 6500 O O . ALA B 1 386 ? -6.578 -2.098 -10.031 1 98.81 386 ALA B O 1
ATOM 6501 N N . LEU B 1 387 ? -4.461 -2.039 -10.836 1 98.69 387 LEU B N 1
ATOM 6502 C CA . LEU B 1 387 ? -4.051 -0.975 -9.922 1 98.69 387 LEU B CA 1
ATOM 6503 C C . LEU B 1 387 ? -4.828 0.308 -10.203 1 98.69 387 LEU B C 1
ATOM 6505 O O . LEU B 1 387 ? -5.25 0.998 -9.273 1 98.69 387 LEU B O 1
ATOM 6509 N N . LYS B 1 388 ? -5.016 0.621 -11.398 1 97.94 388 LYS B N 1
ATOM 6510 C CA . LYS B 1 388 ? -5.785 1.808 -11.766 1 97.94 388 LYS B CA 1
ATOM 6511 C C . LYS B 1 388 ? -7.219 1.718 -11.25 1 97.94 388 LYS B C 1
ATOM 6513 O O . LYS B 1 388 ? -7.715 2.654 -10.625 1 97.94 388 LYS B O 1
ATOM 6518 N N . VAL B 1 389 ? -7.891 0.609 -11.492 1 98.25 389 VAL B N 1
ATOM 6519 C CA . VAL B 1 389 ? -9.297 0.42 -11.141 1 98.25 389 VAL B CA 1
ATOM 6520 C C . VAL B 1 389 ? -9.453 0.378 -9.625 1 98.25 389 VAL B C 1
ATOM 6522 O O . VAL B 1 389 ? -10.344 1.016 -9.07 1 98.25 389 VAL B O 1
ATOM 6525 N N . LEU B 1 390 ? -8.594 -0.368 -8.977 1 98.75 390 LEU B N 1
ATOM 6526 C CA . LEU B 1 390 ? -8.672 -0.491 -7.527 1 98.75 390 LEU B CA 1
ATOM 6527 C C . LEU B 1 390 ? -8.328 0.832 -6.848 1 98.75 390 LEU B C 1
ATOM 6529 O O . LEU B 1 390 ? -8.883 1.158 -5.797 1 98.75 390 LEU B O 1
ATOM 6533 N N . ASP B 1 391 ? -7.383 1.579 -7.43 1 98.44 391 ASP B N 1
ATOM 6534 C CA . ASP B 1 391 ? -7.074 2.9 -6.891 1 98.44 391 ASP B CA 1
ATOM 6535 C C . ASP B 1 391 ? -8.297 3.814 -6.938 1 98.44 391 ASP B C 1
ATOM 6537 O O . ASP B 1 391 ? -8.555 4.559 -5.988 1 98.44 391 ASP B O 1
ATOM 6541 N N . MET B 1 392 ? -9.016 3.793 -8.008 1 96.88 392 MET B N 1
ATOM 6542 C CA . MET B 1 392 ? -10.242 4.57 -8.109 1 96.88 392 MET B CA 1
ATOM 6543 C C . MET B 1 392 ? -11.25 4.133 -7.047 1 96.88 392 MET B C 1
ATOM 6545 O O . MET B 1 392 ? -11.891 4.973 -6.41 1 96.88 392 MET B O 1
ATOM 6549 N N . ALA B 1 393 ? -11.398 2.822 -6.895 1 98.19 393 ALA B N 1
ATOM 6550 C CA . ALA B 1 393 ? -12.305 2.305 -5.875 1 98.19 393 ALA B CA 1
ATOM 6551 C C . ALA B 1 393 ? -11.914 2.812 -4.488 1 98.19 393 ALA B C 1
ATOM 6553 O O . ALA B 1 393 ? -12.773 3.232 -3.711 1 98.19 393 ALA B O 1
ATOM 6554 N N . MET B 1 394 ? -10.633 2.787 -4.184 1 98.25 394 MET B N 1
ATOM 6555 C CA . MET B 1 394 ? -10.133 3.307 -2.912 1 98.25 394 MET B CA 1
ATOM 6556 C C . MET B 1 394 ? -10.469 4.785 -2.764 1 98.25 394 MET B C 1
ATOM 6558 O O . MET B 1 394 ? -10.938 5.219 -1.706 1 98.25 394 MET B O 1
ATOM 6562 N N . GLN B 1 395 ? -10.242 5.488 -3.826 1 97 395 GLN B N 1
ATOM 6563 C CA . GLN B 1 395 ? -10.469 6.93 -3.797 1 97 395 GLN B CA 1
ATOM 6564 C C . GLN B 1 395 ? -11.945 7.242 -3.529 1 97 395 GLN B C 1
ATOM 6566 O O . GLN B 1 395 ? -12.258 8.125 -2.732 1 97 395 GLN B O 1
ATOM 6571 N N . VAL B 1 396 ? -12.852 6.539 -4.129 1 96.44 396 VAL B N 1
ATOM 6572 C CA . VAL B 1 396 ? -14.281 6.766 -3.986 1 96.44 396 VAL B CA 1
ATOM 6573 C C . VAL B 1 396 ? -14.727 6.414 -2.566 1 96.44 396 VAL B C 1
ATOM 6575 O O . VAL B 1 396 ? -15.648 7.031 -2.027 1 96.44 396 VAL B O 1
ATOM 6578 N N . HIS B 1 397 ? -14.016 5.539 -1.938 1 97.12 397 HIS B N 1
ATOM 6579 C CA . HIS B 1 397 ? -14.352 5.137 -0.577 1 97.12 397 HIS B CA 1
ATOM 6580 C C . HIS B 1 397 ? -13.727 6.074 0.447 1 97.12 397 HIS B C 1
ATOM 6582 O O . HIS B 1 397 ? -13.93 5.914 1.652 1 97.12 397 HIS B O 1
ATOM 6588 N N . GLY B 1 398 ? -12.945 7.07 -0.031 1 95.5 398 GLY B N 1
ATOM 6589 C CA . GLY B 1 398 ? -12.273 7.957 0.909 1 95.5 398 GLY B CA 1
ATOM 6590 C C . GLY B 1 398 ? -11.312 7.23 1.83 1 95.5 398 GLY B C 1
ATOM 6591 O O . GLY B 1 398 ? -10.625 6.293 1.409 1 95.5 398 GLY B O 1
ATOM 6592 N N . ALA B 1 399 ? -11.188 7.648 2.994 1 94.19 399 ALA B N 1
ATOM 6593 C CA . ALA B 1 399 ? -10.227 7.078 3.932 1 94.19 399 ALA B CA 1
ATOM 6594 C C . ALA B 1 399 ? -10.555 5.621 4.238 1 94.19 399 ALA B C 1
ATOM 6596 O O . ALA B 1 399 ? -9.664 4.832 4.574 1 94.19 399 ALA B O 1
ATOM 6597 N N . ALA B 1 400 ? -11.859 5.258 4.172 1 95.38 400 ALA B N 1
ATOM 6598 C CA . ALA B 1 400 ? -12.227 3.855 4.348 1 95.38 400 ALA B CA 1
ATOM 6599 C C . ALA B 1 400 ? -11.5 2.965 3.344 1 95.38 400 ALA B C 1
ATOM 6601 O O . ALA B 1 400 ? -11.18 1.813 3.645 1 95.38 400 ALA B O 1
ATOM 6602 N N . GLY B 1 401 ? -11.242 3.475 2.178 1 96.44 401 GLY B N 1
ATOM 6603 C CA . GLY B 1 401 ? -10.609 2.711 1.114 1 96.44 401 GLY B CA 1
ATOM 6604 C C . GLY B 1 401 ? -9.164 2.363 1.411 1 96.44 401 GLY B C 1
ATOM 6605 O O . GLY B 1 401 ? -8.594 1.462 0.789 1 96.44 401 GLY B O 1
ATOM 6606 N N . LEU B 1 402 ? -8.555 3.064 2.32 1 95.31 402 LEU B N 1
ATOM 6607 C CA . LEU B 1 402 ? -7.164 2.83 2.682 1 95.31 402 LEU B CA 1
ATOM 6608 C C . LEU B 1 402 ? -7.062 1.845 3.842 1 95.31 402 LEU B C 1
ATOM 6610 O O . LEU B 1 402 ? -5.98 1.32 4.125 1 95.31 402 LEU B O 1
ATOM 6614 N N . SER B 1 403 ? -8.195 1.625 4.508 1 94.56 403 SER B N 1
ATOM 6615 C CA . SER B 1 403 ? -8.203 0.881 5.766 1 94.56 403 SER B CA 1
ATOM 6616 C C . SER B 1 403 ? -8.516 -0.593 5.531 1 94.56 403 SER B C 1
ATOM 6618 O O . SER B 1 403 ? -8.758 -1.01 4.398 1 94.56 403 SER B O 1
ATOM 6620 N N . SER B 1 404 ? -8.539 -1.336 6.684 1 92.25 404 SER B N 1
ATOM 6621 C CA . SER B 1 404 ? -8.883 -2.754 6.641 1 92.25 404 SER B CA 1
ATOM 6622 C C . SER B 1 404 ? -10.383 -2.971 6.816 1 92.25 404 SER B C 1
ATOM 6624 O O . SER B 1 404 ? -10.836 -4.105 6.953 1 92.25 404 SER B O 1
ATOM 6626 N N . ASP B 1 405 ? -11.125 -1.825 6.781 1 93.25 405 ASP B N 1
ATOM 6627 C CA . ASP B 1 405 ? -12.57 -1.961 6.871 1 93.25 405 ASP B CA 1
ATOM 6628 C C . ASP B 1 405 ? -13.172 -2.371 5.531 1 93.25 405 ASP B C 1
ATOM 6630 O O . ASP B 1 405 ? -14.336 -2.777 5.461 1 93.25 405 ASP B O 1
ATOM 6634 N N . THR B 1 406 ? -12.438 -2.232 4.512 1 95.31 406 THR B N 1
ATOM 6635 C CA . THR B 1 406 ? -12.781 -2.777 3.203 1 95.31 406 THR B CA 1
ATOM 6636 C C . THR B 1 406 ? -11.664 -3.68 2.684 1 95.31 406 THR B C 1
ATOM 6638 O O . THR B 1 406 ? -10.562 -3.703 3.244 1 95.31 406 THR B O 1
ATOM 6641 N N . VAL B 1 407 ? -11.953 -4.355 1.601 1 97.12 407 VAL B N 1
ATOM 6642 C CA . VAL B 1 407 ? -10.977 -5.285 1.043 1 97.12 407 VAL B CA 1
ATOM 6643 C C . VAL B 1 407 ? -10.062 -4.555 0.057 1 97.12 407 VAL B C 1
ATOM 6645 O O . VAL B 1 407 ? -9.102 -5.129 -0.452 1 97.12 407 VAL B O 1
ATOM 6648 N N . LEU B 1 408 ? -10.289 -3.291 -0.182 1 98.12 408 LEU B N 1
ATOM 6649 C CA . LEU B 1 408 ? -9.758 -2.59 -1.346 1 98.12 408 LEU B CA 1
ATOM 6650 C C . LEU B 1 408 ? -8.25 -2.406 -1.228 1 98.12 408 LEU B C 1
ATOM 6652 O O . LEU B 1 408 ? -7.512 -2.691 -2.172 1 98.12 408 LEU B O 1
ATOM 6656 N N . ALA B 1 409 ? -7.766 -1.946 -0.071 1 97.81 409 ALA B N 1
ATOM 6657 C CA . ALA B 1 409 ? -6.332 -1.72 0.101 1 97.81 409 ALA B CA 1
ATOM 6658 C C . ALA B 1 409 ? -5.547 -3.02 -0.061 1 97.81 409 ALA B C 1
ATOM 6660 O O . ALA B 1 409 ? -4.461 -3.027 -0.645 1 97.81 409 ALA B O 1
ATOM 6661 N N . HIS B 1 410 ? -6.074 -4.082 0.425 1 97.75 410 HIS B N 1
ATOM 6662 C CA . HIS B 1 410 ? -5.41 -5.375 0.323 1 97.75 410 HIS B CA 1
ATOM 6663 C C . HIS B 1 410 ? -5.41 -5.883 -1.114 1 97.75 410 HIS B C 1
ATOM 6665 O O . HIS B 1 410 ? -4.402 -6.41 -1.593 1 97.75 410 HIS B O 1
ATOM 6671 N N . LEU B 1 411 ? -6.566 -5.754 -1.783 1 98.5 411 LEU B N 1
ATOM 6672 C CA . LEU B 1 411 ? -6.617 -6.109 -3.197 1 98.5 411 LEU B CA 1
ATOM 6673 C C . LEU B 1 411 ? -5.59 -5.316 -3.996 1 98.5 411 LEU B C 1
ATOM 6675 O O . LEU B 1 411 ? -4.91 -5.871 -4.863 1 98.5 411 LEU B O 1
ATOM 6679 N N . TRP B 1 412 ? -5.453 -4.07 -3.658 1 98.56 412 TRP B N 1
ATOM 6680 C CA . TRP B 1 412 ? -4.5 -3.215 -4.359 1 98.56 412 TRP B CA 1
ATOM 6681 C C . TRP B 1 412 ? -3.066 -3.676 -4.102 1 98.56 412 TRP B C 1
ATOM 6683 O O . TRP B 1 412 ? -2.275 -3.814 -5.035 1 98.56 412 TRP B O 1
ATOM 6693 N N . ALA B 1 413 ? -2.727 -3.885 -2.852 1 98.25 413 ALA B N 1
ATOM 6694 C CA . ALA B 1 413 ? -1.38 -4.312 -2.486 1 98.25 413 ALA B CA 1
ATOM 6695 C C . ALA B 1 413 ? -1.018 -5.629 -3.168 1 98.25 413 ALA B C 1
ATOM 6697 O O . ALA B 1 413 ? 0.099 -5.793 -3.666 1 98.25 413 ALA B O 1
ATOM 6698 N N . THR B 1 414 ? -1.982 -6.535 -3.203 1 97.56 414 THR B N 1
ATOM 6699 C CA . THR B 1 414 ? -1.765 -7.816 -3.859 1 97.56 414 THR B CA 1
ATOM 6700 C C . THR B 1 414 ? -1.518 -7.629 -5.352 1 97.56 414 THR B C 1
ATOM 6702 O O . THR B 1 414 ? -0.615 -8.242 -5.922 1 97.56 414 THR B O 1
ATOM 6705 N N . ALA B 1 415 ? -2.283 -6.805 -5.965 1 98.31 415 ALA B N 1
ATOM 6706 C CA . ALA B 1 415 ? -2.107 -6.527 -7.391 1 98.31 415 ALA B CA 1
ATOM 6707 C C . ALA B 1 415 ? -0.745 -5.898 -7.664 1 98.31 415 ALA B C 1
ATOM 6709 O O . ALA B 1 415 ? -0.085 -6.234 -8.648 1 98.31 415 ALA B O 1
ATOM 6710 N N . ARG B 1 416 ? -0.299 -5.004 -6.75 1 98.44 416 ARG B N 1
ATOM 6711 C CA . ARG B 1 416 ? 0.967 -4.305 -6.934 1 98.44 416 ARG B CA 1
ATOM 6712 C C . ARG B 1 416 ? 2.141 -5.277 -6.895 1 98.44 416 ARG B C 1
ATOM 6714 O O . ARG B 1 416 ? 3.135 -5.086 -7.602 1 98.44 416 ARG B O 1
ATOM 6721 N N . THR B 1 417 ? 2.055 -6.301 -6.16 1 97.88 417 THR B N 1
ATOM 6722 C CA . THR B 1 417 ? 3.107 -7.305 -6.051 1 97.88 417 THR B CA 1
ATOM 6723 C C . THR B 1 417 ? 3.361 -7.973 -7.398 1 97.88 417 THR B C 1
ATOM 6725 O O . THR B 1 417 ? 4.492 -8.352 -7.707 1 97.88 417 THR B O 1
ATOM 6728 N N . LEU B 1 418 ? 2.33 -7.984 -8.219 1 97.75 418 LEU B N 1
ATOM 6729 C CA . LEU B 1 418 ? 2.41 -8.75 -9.461 1 97.75 418 LEU B CA 1
ATOM 6730 C C . LEU B 1 418 ? 3.102 -7.949 -10.555 1 97.75 418 LEU B C 1
ATOM 6732 O O . LEU B 1 418 ? 3.365 -8.477 -11.641 1 97.75 418 LEU B O 1
ATOM 6736 N N . ARG B 1 419 ? 3.518 -6.73 -10.234 1 97.81 419 ARG B N 1
ATOM 6737 C CA . ARG B 1 419 ? 4.43 -6.02 -11.125 1 97.81 419 ARG B CA 1
ATOM 6738 C C . ARG B 1 419 ? 5.867 -6.484 -10.914 1 97.81 419 ARG B C 1
ATOM 6740 O O . ARG B 1 419 ? 6.762 -6.113 -11.68 1 97.81 419 ARG B O 1
ATOM 6747 N N . ILE B 1 420 ? 6.059 -7.383 -9.891 1 97 420 ILE B N 1
ATOM 6748 C CA . ILE B 1 420 ? 7.379 -7.91 -9.562 1 97 420 ILE B CA 1
ATOM 6749 C C . ILE B 1 420 ? 7.355 -9.438 -9.641 1 97 420 ILE B C 1
ATOM 6751 O O . ILE B 1 420 ? 8.211 -10.039 -10.289 1 97 420 ILE B O 1
ATOM 6755 N N . ALA B 1 421 ? 6.316 -10.062 -9.031 1 95.25 421 ALA B N 1
ATOM 6756 C CA . ALA B 1 421 ? 6.223 -11.516 -8.93 1 95.25 421 ALA B CA 1
ATOM 6757 C C . ALA B 1 421 ? 6.109 -12.156 -10.305 1 95.25 421 ALA B C 1
ATOM 6759 O O . ALA B 1 421 ? 5.43 -11.633 -11.188 1 95.25 421 ALA B O 1
ATOM 6760 N N . ASP B 1 422 ? 6.777 -13.297 -10.445 1 92.38 422 ASP B N 1
ATOM 6761 C CA . ASP B 1 422 ? 6.801 -14.062 -11.688 1 92.38 422 ASP B CA 1
ATOM 6762 C C . ASP B 1 422 ? 7.363 -13.234 -12.836 1 92.38 422 ASP B C 1
ATOM 6764 O O . ASP B 1 422 ? 6.891 -13.328 -13.969 1 92.38 422 ASP B O 1
ATOM 6768 N N . GLY B 1 423 ? 8.289 -12.383 -12.531 1 93 423 GLY B N 1
ATOM 6769 C CA . GLY B 1 423 ? 8.953 -11.523 -13.5 1 93 423 GLY B CA 1
ATOM 6770 C C . GLY B 1 423 ? 8.469 -10.086 -13.445 1 93 423 GLY B C 1
ATOM 6771 O O . GLY B 1 423 ? 7.289 -9.812 -13.656 1 93 423 GLY B O 1
ATOM 6772 N N . PRO B 1 424 ? 9.383 -9.195 -13.172 1 95.12 424 PRO B N 1
ATOM 6773 C CA . PRO B 1 424 ? 8.977 -7.785 -13.078 1 95.12 424 PRO B CA 1
ATOM 6774 C C . PRO B 1 424 ? 8.57 -7.199 -14.43 1 95.12 424 PRO B C 1
ATOM 6776 O O . PRO B 1 424 ? 8.875 -7.777 -15.477 1 95.12 424 PRO B O 1
ATOM 6779 N N . ASP B 1 425 ? 7.859 -6.086 -14.422 1 95.06 425 ASP B N 1
ATOM 6780 C CA . ASP B 1 425 ? 7.398 -5.402 -15.625 1 95.06 425 ASP B CA 1
ATOM 6781 C C . ASP B 1 425 ? 8.531 -5.254 -16.641 1 95.06 425 ASP B C 1
ATOM 6783 O O . ASP B 1 425 ? 8.328 -5.477 -17.828 1 95.06 425 ASP B O 1
ATOM 6787 N N . GLU B 1 426 ? 9.734 -4.945 -16.203 1 92.62 426 GLU B N 1
ATOM 6788 C CA . GLU B 1 426 ? 10.875 -4.629 -17.062 1 92.62 426 GLU B CA 1
ATOM 6789 C C . GLU B 1 426 ? 11.297 -5.84 -17.891 1 92.62 426 GLU B C 1
ATOM 6791 O O . GLU B 1 426 ? 11.68 -5.695 -19.062 1 92.62 426 GLU B O 1
ATOM 6796 N N . VAL B 1 427 ? 11.227 -6.988 -17.281 1 91.5 427 VAL B N 1
ATOM 6797 C CA . VAL B 1 427 ? 11.586 -8.203 -18 1 91.5 427 VAL B CA 1
ATOM 6798 C C . VAL B 1 427 ? 10.578 -8.469 -19.109 1 91.5 427 VAL B C 1
ATOM 6800 O O . VAL B 1 427 ? 10.961 -8.758 -20.25 1 91.5 427 VAL B O 1
ATOM 6803 N N . HIS B 1 428 ? 9.297 -8.32 -18.844 1 93.69 428 HIS B N 1
ATOM 6804 C CA . HIS B 1 428 ? 8.258 -8.578 -19.828 1 93.69 428 HIS B CA 1
ATOM 6805 C C . HIS B 1 428 ? 8.234 -7.492 -20.891 1 93.69 428 HIS B C 1
ATOM 6807 O O . HIS B 1 428 ? 8.023 -7.785 -22.078 1 93.69 428 HIS B O 1
ATOM 6813 N N . LEU B 1 429 ? 8.422 -6.234 -20.5 1 93.62 429 LEU B N 1
ATOM 6814 C CA . LEU B 1 429 ? 8.547 -5.156 -21.469 1 93.62 429 LEU B CA 1
ATOM 6815 C C . LEU B 1 429 ? 9.727 -5.402 -22.406 1 93.62 429 LEU B C 1
ATOM 6817 O O . LEU B 1 429 ? 9.633 -5.16 -23.609 1 93.62 429 LEU B O 1
ATOM 6821 N N . GLY B 1 430 ? 10.836 -5.883 -21.875 1 91.06 430 GLY B N 1
ATOM 6822 C CA . GLY B 1 430 ? 11.969 -6.273 -22.703 1 91.06 430 GLY B CA 1
ATOM 6823 C C . GLY B 1 430 ? 11.633 -7.355 -23.719 1 91.06 430 GLY B C 1
ATOM 6824 O O . GLY B 1 430 ? 12.039 -7.277 -24.875 1 91.06 430 GLY B O 1
ATOM 6825 N N . THR B 1 431 ? 10.914 -8.367 -23.25 1 90.5 431 THR B N 1
ATOM 6826 C CA . THR B 1 431 ? 10.492 -9.453 -24.141 1 90.5 431 THR B CA 1
ATOM 6827 C C . THR B 1 431 ? 9.633 -8.922 -25.281 1 90.5 431 THR B C 1
ATOM 6829 O O . THR B 1 431 ? 9.844 -9.281 -26.438 1 90.5 431 THR B O 1
ATOM 6832 N N . ILE B 1 432 ? 8.688 -8.086 -25.016 1 90.5 432 ILE B N 1
ATOM 6833 C CA . ILE B 1 432 ? 7.793 -7.504 -26.016 1 90.5 432 ILE B CA 1
ATOM 6834 C C . ILE B 1 432 ? 8.602 -6.691 -27.016 1 90.5 432 ILE B C 1
ATOM 6836 O O . ILE B 1 432 ? 8.414 -6.828 -28.234 1 90.5 432 ILE B O 1
ATOM 6840 N N . ALA B 1 433 ? 9.539 -5.883 -26.5 1 90.44 433 ALA B N 1
ATOM 6841 C CA . ALA B 1 433 ? 10.367 -5.043 -27.375 1 90.44 433 ALA B CA 1
ATOM 6842 C C . ALA B 1 433 ? 11.219 -5.891 -28.312 1 90.44 433 ALA B C 1
ATOM 6844 O O . ALA B 1 433 ? 11.336 -5.594 -29.5 1 90.44 433 ALA B O 1
ATOM 6845 N N . LYS B 1 434 ? 11.82 -6.934 -27.781 1 89.81 434 LYS B N 1
ATOM 6846 C CA . LYS B 1 434 ? 12.648 -7.828 -28.594 1 89.81 434 LYS B CA 1
ATOM 6847 C C . LYS B 1 434 ? 11.828 -8.484 -29.703 1 89.81 434 LYS B C 1
ATOM 6849 O O . LYS B 1 434 ? 12.297 -8.602 -30.828 1 89.81 434 LYS B O 1
ATOM 6854 N N . LEU B 1 435 ? 10.664 -8.945 -29.328 1 87.62 435 LEU B N 1
ATOM 6855 C CA . LEU B 1 435 ? 9.797 -9.57 -30.312 1 87.62 435 LEU B CA 1
ATOM 6856 C C . LEU B 1 435 ? 9.406 -8.578 -31.406 1 87.62 435 LEU B C 1
ATOM 6858 O O . LEU B 1 435 ? 9.344 -8.93 -32.594 1 87.62 435 LEU B O 1
ATOM 6862 N N . GLU B 1 436 ? 9.164 -7.32 -31.062 1 86.44 436 GLU B N 1
ATOM 6863 C CA . GLU B 1 436 ? 8.836 -6.285 -32.031 1 86.44 436 GLU B CA 1
ATOM 6864 C C . GLU B 1 436 ? 10.008 -6.016 -32.969 1 86.44 436 GLU B C 1
ATOM 6866 O O . GLU B 1 436 ? 9.82 -5.844 -34.188 1 86.44 436 GLU B O 1
ATOM 6871 N N . LEU B 1 437 ? 11.211 -5.957 -32.406 1 88.12 437 LEU B N 1
ATOM 6872 C CA . LEU B 1 437 ? 12.406 -5.727 -33.219 1 88.12 437 LEU B CA 1
ATOM 6873 C C . LEU B 1 437 ? 12.664 -6.902 -34.156 1 88.12 437 LEU B C 1
ATOM 6875 O O . LEU B 1 437 ? 13.102 -6.707 -35.281 1 88.12 437 LEU B O 1
ATOM 6879 N N . GLN B 1 438 ? 12.422 -8.125 -33.625 1 87.69 438 GLN B N 1
ATOM 6880 C CA . GLN B 1 438 ? 12.578 -9.32 -34.438 1 87.69 438 GLN B CA 1
ATOM 6881 C C . GLN B 1 438 ? 11.586 -9.32 -35.594 1 87.69 438 GLN B C 1
ATOM 6883 O O . GLN B 1 438 ? 11.914 -9.75 -36.719 1 87.69 438 GLN B O 1
ATOM 6888 N N . ARG B 1 439 ? 10.406 -8.914 -35.375 1 79.69 439 ARG B N 1
ATOM 6889 C CA . ARG B 1 439 ? 9.383 -8.836 -36.406 1 79.69 439 ARG B CA 1
ATOM 6890 C C . ARG B 1 439 ? 9.789 -7.855 -37.5 1 79.69 439 ARG B C 1
ATOM 6892 O O . ARG B 1 439 ? 9.445 -8.047 -38.688 1 79.69 439 ARG B O 1
ATOM 6899 N N . ALA B 1 440 ? 10.453 -6.738 -37.062 1 76.44 440 ALA B N 1
ATOM 6900 C CA . ALA B 1 440 ? 10.867 -5.723 -38.031 1 76.44 440 ALA B CA 1
ATOM 6901 C C . ALA B 1 440 ? 12.008 -6.242 -38.906 1 76.44 440 ALA B C 1
ATOM 6903 O O . ALA B 1 440 ? 12.172 -5.797 -40.062 1 76.44 440 ALA B O 1
ATOM 6904 N N . LYS B 1 441 ? 12.836 -7.086 -38.312 1 72.12 441 LYS B N 1
ATOM 6905 C CA . LYS B 1 441 ? 13.914 -7.656 -39.094 1 72.12 441 LYS B CA 1
ATOM 6906 C C . LYS B 1 441 ? 13.391 -8.711 -40.062 1 72.12 441 LYS B C 1
ATOM 6908 O O . LYS B 1 441 ? 14.094 -9.102 -41 1 72.12 441 LYS B O 1
ATOM 6913 N N . LEU B 1 442 ? 12.25 -9.109 -39.938 1 60.81 442 LEU B N 1
ATOM 6914 C CA . LEU B 1 442 ? 11.633 -10.031 -40.875 1 60.81 442 LEU B CA 1
ATOM 6915 C C . LEU B 1 442 ? 10.984 -9.273 -42.031 1 60.81 442 LEU B C 1
ATOM 6917 O O . LEU B 1 442 ? 11.039 -9.727 -43.188 1 60.81 442 LEU B O 1
#

Solvent-accessible surface area (backbone atoms only — not comparable to full-atom values): 44852 Å² total; per-residue (Å²): 136,79,74,75,73,60,76,82,59,77,78,69,73,62,85,82,58,60,95,84,59,76,51,71,68,48,49,51,51,39,52,52,49,53,51,47,38,66,72,58,42,64,79,41,48,64,57,54,47,55,42,36,71,41,98,59,15,62,49,80,62,70,63,53,61,53,46,29,53,51,26,45,75,69,69,50,22,26,46,72,34,30,41,72,55,29,52,53,48,44,46,67,76,55,49,89,57,84,73,65,66,84,71,74,72,57,66,54,58,46,23,78,39,27,51,55,41,56,29,38,65,47,40,16,61,32,24,48,38,94,65,42,27,57,41,24,57,53,24,84,46,39,46,39,51,45,49,42,33,70,73,44,38,53,72,68,53,25,62,68,50,38,49,40,45,60,70,63,72,38,41,29,22,54,32,58,36,32,83,90,40,45,39,88,33,62,75,54,57,74,30,36,36,40,80,55,89,69,22,30,36,29,40,38,57,32,28,66,16,36,25,58,50,20,79,50,32,40,43,29,44,35,47,28,29,58,36,91,81,46,59,71,75,38,12,30,17,34,35,60,38,57,53,79,40,68,41,50,38,79,72,44,76,44,30,50,37,52,34,42,56,48,30,42,22,20,17,32,34,37,30,51,70,23,70,42,56,55,83,37,46,41,83,36,86,27,40,24,55,64,51,49,57,69,30,47,52,65,45,46,51,52,52,33,27,18,32,52,15,35,24,49,42,22,52,52,52,31,53,56,47,23,67,69,41,51,47,87,91,34,36,48,57,70,40,75,66,45,55,58,53,53,51,51,42,49,53,46,48,52,54,38,50,52,40,45,46,48,22,25,44,33,34,67,75,60,31,64,81,72,17,43,57,44,44,28,53,24,49,47,40,23,33,54,41,25,41,53,32,24,48,50,25,19,58,73,48,39,71,51,18,36,17,79,86,40,66,45,25,58,53,34,46,56,35,58,48,41,44,38,54,93,50,32,45,66,58,32,52,49,52,47,51,51,52,52,53,52,58,69,74,100,135,82,73,78,71,62,76,82,58,78,77,70,71,62,84,80,58,59,96,85,60,78,51,71,69,48,50,51,50,39,53,52,48,52,51,47,39,65,71,59,43,64,78,40,47,64,60,54,46,54,41,36,72,41,97,57,14,63,50,80,62,69,64,54,61,54,46,29,54,51,26,44,74,69,68,51,22,27,46,72,33,30,42,73,56,29,52,52,48,45,45,67,74,57,48,88,56,86,73,63,69,85,70,76,70,58,66,54,60,44,23,78,40,28,51,55,40,57,30,38,63,46,40,15,62,33,23,48,38,93,62,42,26,57,40,24,58,52,24,83,47,40,46,39,51,44,49,42,33,71,75,43,39,53,73,67,54,26,63,69,49,37,49,40,44,61,70,62,73,39,40,29,21,54,32,59,35,32,84,90,41,45,39,86,32,63,75,53,56,74,29,36,35,40,79,54,89,71,22,29,36,29,40,39,57,30,29,66,17,35,25,57,51,19,78,50,32,41,40,30,43,35,48,25,29,58,35,90,81,46,60,71,75,37,13,30,16,35,35,60,39,57,51,80,41,68,41,50,38,81,71,44,74,44,30,49,39,53,33,44,54,48,31,42,22,22,16,33,34,37,32,51,69,23,71,40,55,56,82,36,46,42,82,37,85,28,40,24,54,65,51,48,58,69,32,46,53,64,45,47,51,52,52,34,27,18,32,51,14,34,23,49,41,20,52,52,52,32,54,56,45,23,68,68,41,53,49,87,91,35,35,48,59,70,39,78,65,44,55,59,53,52,52,51,40,51,52,45,49,51,56,36,48,51,40,44,46,50,22,24,44,34,33,67,74,60,32,62,81,71,18,43,57,43,42,29,50,24,48,47,41,24,33,55,42,26,39,53,32,25,50,52,26,20,58,72,48,40,71,51,19,36,18,80,86,39,65,45,27,58,54,34,46,56,36,57,47,41,45,38,53,94,50,32,44,67,59,32,52,48,52,47,51,50,52,53,53,52,58,68,74,100

Organism: Colocasia esculenta (NCBI:txid4460)

Secondary structure (DSSP, 8-state):
--GGGSSS------TTS-TTPPPHHHHHHHHHHHHHIIIIIGGGHHHHHHHHTSTTTTS--HHHHHHHHHHHHTT-SSTT-BHHHHHHHHHHHHTT-SSS-TTSS-GGGGTT-B-HHHHHHHHHHHTTSSSHHHHTT--TTHHHHHHHHHHH--HHHIIIIIHHHHHTS-EEEEE---SSS-TTSGGG---EEEEETTEEEEEEEEEEEETTTSTTEEEEEEEEES-TTS-GGGSEEEEEEETTSTTEEEEEEE-BTTB--TTT-EEEEEEEEEEEEGGGBSS-TT-HHHHHHHHHHHHHHHHHHHHHHHHHHHHHHHHHHHHH-EETTEEGGGSHHHHHHHHHHHHHHHHHHHHHHHHHHHHHHHHHHHHHHHHHHHHHHHHHHHHHHHHHHHHHTGGGGGSTTSSHHHHHHHHHHTTTTTS-HHHHHHHHHHHHHHHHH-/--GGGSSS------TTS-TTPPPHHHHHHHHHHHHHIIIIIGGGHHHHHHHHTSTTTTS--HHHHHHHHHHHHTT-SSTT--HHHHHHHHHHHHTT-SSS-TTSS-GGGG-----HHHHHHHHHHHTTSSSHHHHTT--TTHHHHHHHHHHH--HHHIIIIIHHHHHTS-EEEEE---SSS-TTSGGG---EEEEETTEEEEEEEEEEEETTTSTTEEEEEEEEES-TTS-GGGSEEEEEEETTSTTEEEEEEE-BTTB--TTT-EEEEEEEEEEEEGGGBSS-TT-HHHHHHHHHHHHHHHHHHHHHHHHHHHHHHHHHHHHH-EETTEEGGGSHHHHHHHHHHHHHHHHHHHHHHHHHHHHHHHHHHHHHHHHHHHHHHHHHHHHHHHHHHHHHTGGGGGSTTSSHHHHHHHHHHTTTTTS-HHHHHHHHHHHHHHHHH-

Sequence (884 aa):
SGRLLTHLKSERENPRSGKFVPSSKVLELKDKLLRFMDKHIYGMENEFYKLAQSSLRWTIHPEEERLKELAKKEGLWNLWIPVDSAVRARKLLFGDVNHMEPADIDEHLLGAGLSNLEYGYVCEIMGRSIWAPQIFNCGAPDTGNMEVLLRYGNKEQQREWLVPLLEGKIRSGFAMTEPQVASSDATNIECSITRDGSSYVINGTKWWTSGAMDPRCRLLIVMGKTDFNAAKHKQQSMVLVDAKTPGVHIKRPLTVFGFDDAPHGHAEVSFENVRVPIENILLGEGRGFEIAQGRLGPGRLHHCMRLVGAAERGMQMTVQRALRRRAFGKSIAEHGSFLSDLAKCRVELEKTRLIVLEAADQLDRFGNKKARGMIAIAKVSAPTMALKVLDMAMQVHGAAGLSSDTVLAHLWATARTLRIADGPDEVHLGTIAKLELQRAKLSGRLLTHLKSERENPRSGKFVPSSKVLELKDKLLRFMDKHIYGMENEFYKLAQSSLRWTIHPEEERLKELAKKEGLWNLWIPVDSAVRARKLLFGDVNHMEPADIDEHLLGAGLSNLEYGYVCEIMGRSIWAPQIFNCGAPDTGNMEVLLRYGNKEQQREWLVPLLEGKIRSGFAMTEPQVASSDATNIECSITRDGSSYVINGTKWWTSGAMDPRCRLLIVMGKTDFNAAKHKQQSMVLVDAKTPGVHIKRPLTVFGFDDAPHGHAEVSFENVRVPIENILLGEGRGFEIAQGRLGPGRLHHCMRLVGAAERGMQMTVQRALRRRAFGKSIAEHGSFLSDLAKCRVELEKTRLIVLEAADQLDRFGNKKARGMIAIAKVSAPTMALKVLDMAMQVHGAAGLSSDTVLAHLWATARTLRIADGPDEVHLGTIAKLELQRAKL